Protein 7EWJ (pdb70)

Foldseek 3Di:
DDAAQFWKFWQPDCPDDDHSPRTFIWTFHDGDCCCVVQVKTKTFGFDADDDDDPQKDWFDWDVPPDGGITRLPDIDIGRCVPIDMGGDTGGDPVCNVVSVVSNVVVVPDD/DDDAAQFWKFKQPDDLPPDPDAGTFIWTFHDGPVCCVVPQKTWTFGFDADDDDDPQWDWFDWDVRPDGGIGNLVDIDIGRNVRIDMDTDTGGDPVCNVVSVVSNVVVVPDDD/DDPVVVVVVCVVVPHDDDDDDPDDPDDDDPGD/DDAAQFWKFKQPPCPDDDHSPRTFIWTFHDGPVCCVPQVKTKTFGFDADDDDDPQKDFFDWDVPFDGGIGNLPDIDIDRCVVIDMGGDTGGDPVCNVVSVVSNVVVVPDD/DPPDDAQQFWKFKQPDDLPDDPDAGTFIWTFHDHPVCCVVPQKTWTFGFDADDDDDPQWAWFDWDVPPDGGTGNLVDIDIDRNVRIDMDTDTGGDPVCNVVSVVSNVVVVDDD/DVVVCVVVCVVVVHDDDDDDPDPPDDDDPGD/DPDAAQFKKFKQPDCPDDDHSPRTFIWTFHDGPCVCVVQVKTKTFGFAADDDDDPQKDWFDWPVPFDGGITRLPDIDIGRCVPIDMGGDTGGDPVCNVVSVVSNVVVVDDD/DPQDDAAQFWKFKQPDDLDPDPDAGTFIWTFHDGPVVCVVPQKTWTFGFDADDDDDPQWAWFDWPVPPDGGTGNLVDIDIDRNVRIDMDTDTGGDPVCNVVSVVSNCVVVPDDD/DDPVVVVVVCVVVPHDDDDDDPDDPDDDDPGD

Sequence (765 aa):
NIKQFDILYIDLNPTRGREKHNVRPCLVINNQMSIDGTNFVWVLPITTRGLRYPTDIQLKTKKGLVSGVIDTVQIRALDLKARQYNYKDELQDNLKNDILKAIKTYLKPTMNIKQFDILYIDLNPTRGREKHNVRPCLVINNQMSIDGTNFVWVLPITTRGLRYPTDIQLKTKKGLVSGVIDTVQIRALDLKARQYNYKDELQDNLKNDILKAIKTYLKPTLKSIEDRIKNFFQSGGKYTELEVDWEERVGREINIKQFDILYIDLNPTRGREKHNVRPCLVINNQMSIDGTNFVWVLPITTRGLRYPTDIQLKTKKGLVSGVIDTVQIRALDLKARQYNYKDELQDNLKNDILKAIKTYLKPTSHMNIKQFDILYIDLNPTRGREKHNVRPCLVINNQMSIDGTNFVWVLPITTRGLRYPTDIQLKTKKGLVSGVIDTVQIRALDLKARQYNYKDELQDNLKNDILKAIKTYLKPTSIEDRIKNFFQSGGKYTELEVDWEERVGREIMNIKQFDILYIDLNPTRGREKHNVRPCLVINNQMSIDGTNFVWVLPITTRGLRYPTDIQLKTKKGLVSGVIDTVQIRALDLKARQYNYKDELQDNLKNDILKAIKTYLKPTSHMNIKQFDILYIDLNPTRGREKHNVRPCLVINNQMSIDGTNFVWVLPITTRGLRYPTDIQLKTKKGLVSGVIDTVQIRALDLKARQYNYKDELQDNLKNDILKAIKTYLKPTLKSIEDRIKNFFQSGGKYTELEVDWEERVGREI

Secondary structure (DSSP, 8-state):
---TTEEEEEES-SSSSSTT-SEEEEEE-S-HHHHHHHSEEEEEEEESSPP-STTEEE--BSSS----EEETT--EEEETTSS-EEEEEEB-HHHHHHHHHHHHHHHS--/----TTEEEEEE-S-SSS-----EEEEEE-S-HHHHHHHSEEEEEEEESS-S-STTEEE--BSSS---SEEETT--EEEETTTS-EEEEEEB-HHHHHHHHHHHHHHH----/--HHHHHHHHHHHT----PPPPS-----TT--/---TTEEEEEES-SSSSSTT-SEEEEEE-S-HHHHHHH-EEEEEEEESSPP-STTEEE--BSSS----EEETT--EEEETTSS-EEEEEEB-HHHHHHHHHHHHHHHS--/------TTEEEEEE-S-SSS-----EEEEEE-S-HHHHHHHSEEEEEEEE--S---TTEEE--BSSS---SEEETT--EEEETTTS-EEEEEEB-GGGHHHHHHHHHHHHS--/-HHHHHHHHHHTT----PPPPS-----TT--/----TTEEEEEES-SSSSSTT-SEEEEEE-S-HHHHHHHSEEEEEEEESSPP-STTEEE--BSSS----EEETT--EEEETTSS-EEEEEEB-GGGHHHHHHHHHHHHS--/------TTEEEEEE-S-SSS-----EEEEEE-S-HHHHHHHSEEEEEEEE--S---TTEEE--BSSS---SEEETT--EEEETTTS-EEEEEEB-GGGHHHHHHHHHHHH----/--HHHHHHHHHHTT----PPPPS-----TT--

InterPro domains:
  IPR003477 mRNA interferase PemK-like [PF02452] (4-107)
  IPR003477 mRNA interferase PemK-like [PTHR33988] (3-109)
  IPR011067 Plasmid maintenance toxin/Cell growth inhibitor [G3DSA:2.30.30.110] (1-110)

Structure (mmCIF, N/CA/C/O backbone):
data_7EWJ
#
_entry.id   7EWJ
#
_cell.length_a   164.509
_cell.length_b   164.509
_cell.length_c   232.209
_cell.angle_alpha   90.00
_cell.angle_beta   90.00
_cell.angle_gamma   90.00
#
_symmetry.space_group_name_H-M   'I 41 2 2'
#
loop_
_entity.id
_entity.type
_entity.pdbx_description
1 polymer 'Endoribonuclease MazF'
2 polymer 'PemI inhibitor'
3 non-polymer 'SULFATE ION'
4 non-polymer GLYCEROL
5 water water
#
loop_
_atom_site.group_PDB
_atom_site.id
_atom_site.type_symbol
_atom_site.label_atom_id
_atom_site.label_alt_id
_atom_site.label_comp_id
_atom_site.label_asym_id
_atom_site.label_entity_id
_atom_site.label_seq_id
_atom_site.pdbx_PDB_ins_code
_atom_site.Cartn_x
_atom_site.Cartn_y
_atom_site.Cartn_z
_atom_site.occupancy
_atom_site.B_iso_or_equiv
_atom_site.auth_seq_id
_atom_site.auth_comp_id
_atom_site.auth_asym_id
_atom_site.auth_atom_id
_atom_site.pdbx_PDB_model_num
ATOM 1 N N . ASN A 1 6 ? 3.777 -65.793 -41.622 1.00 76.27 2 ASN A N 1
ATOM 2 C CA . ASN A 1 6 ? 3.686 -67.245 -41.326 1.00 69.44 2 ASN A CA 1
ATOM 3 C C . ASN A 1 6 ? 4.615 -67.602 -40.164 1.00 66.26 2 ASN A C 1
ATOM 4 O O . ASN A 1 6 ? 4.739 -68.772 -39.899 1.00 60.60 2 ASN A O 1
ATOM 9 N N . ILE A 1 7 ? 5.308 -66.634 -39.579 1.00 46.05 3 ILE A N 1
ATOM 10 C CA . ILE A 1 7 ? 6.138 -66.929 -38.383 1.00 48.26 3 ILE A CA 1
ATOM 11 C C . ILE A 1 7 ? 5.607 -66.036 -37.273 1.00 35.20 3 ILE A C 1
ATOM 12 O O . ILE A 1 7 ? 5.335 -64.932 -37.562 1.00 40.42 3 ILE A O 1
ATOM 17 N N . LYS A 1 8 ? 5.540 -66.516 -36.048 1.00 35.94 4 LYS A N 1
ATOM 18 C CA . LYS A 1 8 ? 5.030 -65.689 -34.966 1.00 39.53 4 LYS A CA 1
ATOM 19 C C . LYS A 1 8 ? 5.953 -65.844 -33.767 1.00 41.47 4 LYS A C 1
ATOM 20 O O . LYS A 1 8 ? 6.807 -66.732 -33.712 1.00 36.67 4 LYS A O 1
ATOM 26 N N . GLN A 1 9 ? 5.775 -64.961 -32.801 1.00 32.97 5 GLN A N 1
ATOM 27 C CA . GLN A 1 9 ? 6.572 -64.989 -31.577 1.00 35.49 5 GLN A CA 1
ATOM 28 C C . GLN A 1 9 ? 6.468 -66.342 -30.891 1.00 43.31 5 GLN A C 1
ATOM 29 O O . GLN A 1 9 ? 5.405 -66.944 -30.843 1.00 36.64 5 GLN A O 1
ATOM 35 N N . PHE A 1 10 ? 7.601 -66.860 -30.429 1.00 33.21 6 PHE A N 1
ATOM 36 C CA . PHE A 1 10 ? 7.747 -68.120 -29.707 1.00 34.15 6 PHE A CA 1
ATOM 37 C C . PHE A 1 10 ? 7.604 -69.351 -30.603 1.00 31.09 6 PHE A C 1
ATOM 38 O O . PHE A 1 10 ? 7.661 -70.496 -30.085 1.00 32.09 6 PHE A O 1
ATOM 46 N N . ASP A 1 11 ? 7.572 -69.180 -31.922 1.00 32.62 7 ASP A N 1
ATOM 47 C CA . ASP A 1 11 ? 7.831 -70.311 -32.801 1.00 34.08 7 ASP A CA 1
ATOM 48 C C . ASP A 1 11 ? 9.278 -70.791 -32.649 1.00 40.52 7 ASP A C 1
ATOM 49 O O . ASP A 1 11 ? 10.199 -70.009 -32.362 1.00 34.93 7 ASP A O 1
ATOM 54 N N . ILE A 1 12 ? 9.466 -72.092 -32.841 1.00 31.91 8 ILE A N 1
ATOM 55 C CA . ILE A 1 12 ? 10.785 -72.719 -32.934 1.00 35.03 8 ILE A CA 1
ATOM 56 C C . ILE A 1 12 ? 10.985 -73.110 -34.388 1.00 37.14 8 ILE A C 1
ATOM 57 O O . ILE A 1 12 ? 10.178 -73.863 -34.956 1.00 35.81 8 ILE A O 1
ATOM 62 N N . LEU A 1 13 ? 12.048 -72.579 -34.989 1.00 31.89 9 LEU A N 1
ATOM 63 C CA . LEU A 1 13 ? 12.414 -72.787 -36.397 1.00 31.84 9 LEU A CA 1
ATOM 64 C C . LEU A 1 13 ? 13.744 -73.531 -36.450 1.00 35.90 9 LEU A C 1
ATOM 65 O O . LEU A 1 13 ? 14.625 -73.278 -35.627 1.00 35.49 9 LEU A O 1
ATOM 70 N N . TYR A 1 14 ? 13.894 -74.438 -37.421 1.00 34.89 10 TYR A N 1
ATOM 71 C CA . TYR A 1 14 ? 15.219 -74.841 -37.868 1.00 34.01 10 TYR A CA 1
ATOM 72 C C . TYR A 1 14 ? 15.693 -73.785 -38.843 1.00 33.79 10 TYR A C 1
ATOM 73 O O . TYR A 1 14 ? 14.964 -73.453 -39.782 1.00 34.43 10 TYR A O 1
ATOM 82 N N . ILE A 1 15 ? 16.908 -73.236 -38.617 1.00 34.60 11 ILE A N 1
ATOM 83 C CA . ILE A 1 15 ? 17.446 -72.193 -39.495 1.00 35.47 11 ILE A CA 1
ATOM 84 C C . ILE A 1 15 ? 18.833 -72.619 -39.976 1.00 35.92 11 ILE A C 1
ATOM 85 O O . ILE A 1 15 ? 19.639 -73.087 -39.169 1.00 32.85 11 ILE A O 1
ATOM 90 N N . ASP A 1 16 ? 19.135 -72.417 -41.274 1.00 31.75 12 ASP A N 1
ATOM 91 C CA . ASP A 1 16 ? 20.498 -72.667 -41.758 1.00 34.40 12 ASP A CA 1
ATOM 92 C C . ASP A 1 16 ? 21.378 -71.520 -41.278 1.00 34.51 12 ASP A C 1
ATOM 93 O O . ASP A 1 16 ? 21.251 -70.386 -41.753 1.00 35.12 12 ASP A O 1
ATOM 98 N N . LEU A 1 17 ? 22.200 -71.790 -40.272 1.00 31.05 13 LEU A N 1
ATOM 99 C CA . LEU A 1 17 ? 23.043 -70.745 -39.700 1.00 34.56 13 LEU A CA 1
ATOM 100 C C . LEU A 1 17 ? 24.346 -70.529 -40.483 1.00 38.83 13 LEU A C 1
ATOM 101 O O . LEU A 1 17 ? 25.085 -69.566 -40.194 1.00 40.77 13 LEU A O 1
ATOM 106 N N . ASN A 1 18 ? 24.662 -71.359 -41.474 1.00 37.69 14 ASN A N 1
ATOM 107 C CA . ASN A 1 18 ? 25.833 -71.092 -42.329 1.00 36.14 14 ASN A CA 1
ATOM 108 C C . ASN A 1 18 ? 25.564 -71.478 -43.768 1.00 38.67 14 ASN A C 1
ATOM 109 O O . ASN A 1 18 ? 26.114 -72.466 -44.290 1.00 38.92 14 ASN A O 1
ATOM 114 N N . PRO A 1 19 ? 24.722 -70.709 -44.446 1.00 38.23 15 PRO A N 1
ATOM 115 C CA . PRO A 1 19 ? 24.275 -71.117 -45.788 1.00 37.45 15 PRO A CA 1
ATOM 116 C C . PRO A 1 19 ? 25.349 -70.996 -46.859 1.00 37.87 15 PRO A C 1
ATOM 117 O O . PRO A 1 19 ? 25.338 -71.784 -47.798 1.00 42.05 15 PRO A O 1
ATOM 121 N N . THR A 1 20 ? 26.282 -70.055 -46.764 1.00 37.60 16 THR A N 1
ATOM 122 C CA . THR A 1 20 ? 27.219 -69.866 -47.874 1.00 47.19 16 THR A CA 1
ATOM 123 C C . THR A 1 20 ? 28.553 -70.577 -47.673 1.00 44.48 16 THR A C 1
ATOM 124 O O . THR A 1 20 ? 29.307 -70.694 -48.638 1.00 45.30 16 THR A O 1
ATOM 128 N N . ARG A 1 21 ? 28.879 -71.020 -46.459 1.00 38.85 17 ARG A N 1
ATOM 129 C CA . ARG A 1 21 ? 30.160 -71.644 -46.182 1.00 39.35 17 ARG A CA 1
ATOM 130 C C . ARG A 1 21 ? 30.002 -73.072 -45.669 1.00 43.54 17 ARG A C 1
ATOM 131 O O . ARG A 1 21 ? 29.043 -73.411 -44.962 1.00 37.16 17 ARG A O 1
ATOM 139 N N . GLY A 1 22 ? 30.982 -73.896 -45.996 1.00 40.16 18 GLY A N 1
ATOM 140 C CA . GLY A 1 22 ? 31.087 -75.189 -45.355 1.00 36.62 18 GLY A CA 1
ATOM 141 C C . GLY A 1 22 ? 30.147 -76.161 -46.025 1.00 39.02 18 GLY A C 1
ATOM 142 O O . GLY A 1 22 ? 29.565 -75.913 -47.092 1.00 33.93 18 GLY A O 1
ATOM 143 N N . ARG A 1 23 ? 29.983 -77.284 -45.352 1.00 33.37 19 ARG A N 1
ATOM 144 C CA . ARG A 1 23 ? 29.171 -78.368 -45.864 1.00 34.73 19 ARG A CA 1
ATOM 145 C C . ARG A 1 23 ? 27.707 -77.955 -46.011 1.00 39.38 19 ARG A C 1
ATOM 146 O O . ARG A 1 23 ? 27.203 -77.081 -45.297 1.00 35.24 19 ARG A O 1
ATOM 154 N N . GLU A 1 24 ? 27.015 -78.615 -46.938 1.00 33.56 20 GLU A N 1
ATOM 155 C CA . GLU A 1 24 ? 25.648 -78.224 -47.258 1.00 39.70 20 GLU A CA 1
ATOM 156 C C . GLU A 1 24 ? 24.696 -78.616 -46.126 1.00 36.73 20 GLU A C 1
ATOM 157 O O . GLU A 1 24 ? 24.687 -79.778 -45.706 1.00 35.61 20 GLU A O 1
ATOM 163 N N . LYS A 1 25 ? 23.911 -77.638 -45.627 1.00 34.36 21 LYS A N 1
ATOM 164 C CA . LYS A 1 25 ? 22.877 -77.880 -44.594 1.00 36.94 21 LYS A CA 1
ATOM 165 C C . LYS A 1 25 ? 23.466 -78.636 -43.425 1.00 33.82 21 LYS A C 1
ATOM 166 O O . LYS A 1 25 ? 22.895 -79.598 -42.908 1.00 37.49 21 LYS A O 1
ATOM 172 N N . HIS A 1 26 ? 24.647 -78.217 -43.029 1.00 35.80 22 HIS A N 1
ATOM 173 C CA . HIS A 1 26 ? 25.376 -78.858 -41.954 1.00 36.63 22 HIS A CA 1
ATOM 174 C C . HIS A 1 26 ? 25.214 -78.131 -40.630 1.00 41.91 22 HIS A C 1
ATOM 175 O O . HIS A 1 26 ? 25.394 -78.742 -39.576 1.00 45.30 22 HIS A O 1
ATOM 182 N N . ASN A 1 27 ? 24.949 -76.826 -40.649 1.00 31.86 23 ASN A N 1
ATOM 183 C CA . ASN A 1 27 ? 24.755 -76.081 -39.412 1.00 32.25 23 ASN A CA 1
ATOM 184 C C . ASN A 1 27 ? 23.308 -75.596 -39.389 1.00 36.34 23 ASN A C 1
ATOM 185 O O . ASN A 1 27 ? 23.025 -74.409 -39.490 1.00 32.84 23 ASN A O 1
ATOM 190 N N . VAL A 1 28 ? 22.376 -76.540 -39.302 1.00 32.60 24 VAL A N 1
ATOM 191 C CA . VAL A 1 28 ? 20.940 -76.220 -39.328 1.00 36.84 24 VAL A CA 1
ATOM 192 C C . VAL A 1 28 ? 20.443 -76.454 -37.916 1.00 32.31 24 VAL A C 1
ATOM 193 O O . VAL A 1 28 ? 20.287 -77.614 -37.515 1.00 33.35 24 VAL A O 1
ATOM 197 N N . ARG A 1 29 ? 20.178 -75.370 -37.158 1.00 29.13 25 ARG A N 1
ATOM 198 C CA . ARG A 1 29 ? 19.938 -75.497 -35.729 1.00 31.92 25 ARG A CA 1
ATOM 199 C C . ARG A 1 29 ? 18.574 -74.958 -35.311 1.00 29.68 25 ARG A C 1
ATOM 200 O O . ARG A 1 29 ? 18.010 -74.094 -35.984 1.00 34.32 25 ARG A O 1
ATOM 208 N N . PRO A 1 30 ? 18.019 -75.466 -34.198 1.00 34.08 26 PRO A N 1
ATOM 209 C CA . PRO A 1 30 ? 16.757 -74.933 -33.663 1.00 39.35 26 PRO A CA 1
ATOM 210 C C . PRO A 1 30 ? 16.979 -73.636 -32.891 1.00 35.49 26 PRO A C 1
ATOM 211 O O . PRO A 1 30 ? 17.860 -73.528 -32.029 1.00 31.69 26 PRO A O 1
ATOM 215 N N . CYS A 1 31 ? 16.101 -72.680 -33.166 1.00 29.73 27 CYS A N 1
ATOM 216 C CA . CYS A 1 31 ? 16.128 -71.326 -32.650 1.00 33.75 27 CYS A CA 1
ATOM 217 C C . CYS A 1 31 ? 14.731 -70.937 -32.194 1.00 36.74 27 CYS A C 1
ATOM 218 O O . CYS A 1 31 ? 13.756 -71.205 -32.908 1.00 33.61 27 CYS A O 1
ATOM 221 N N . LEU A 1 32 ? 14.649 -70.262 -31.043 1.00 32.28 28 LEU A N 1
ATOM 222 C CA . LEU A 1 32 ? 13.401 -69.743 -30.498 1.00 31.43 28 LEU A CA 1
ATOM 223 C C . LEU A 1 32 ? 13.209 -68.283 -30.905 1.00 33.66 28 LEU A C 1
ATOM 224 O O . LEU A 1 32 ? 14.014 -67.417 -30.535 1.00 33.48 28 LEU A O 1
ATOM 229 N N . VAL A 1 33 ? 12.156 -68.012 -31.693 1.00 32.14 29 VAL A N 1
ATOM 230 C CA . VAL A 1 33 ? 11.829 -66.655 -32.130 1.00 31.16 29 VAL A CA 1
ATOM 231 C C . VAL A 1 33 ? 11.252 -65.893 -30.947 1.00 36.34 29 VAL A C 1
ATOM 232 O O . VAL A 1 33 ? 10.312 -66.369 -30.299 1.00 33.79 29 VAL A O 1
ATOM 236 N N . ILE A 1 34 ? 11.773 -64.689 -30.664 1.00 31.94 30 ILE A N 1
ATOM 237 C CA . ILE A 1 34 ? 11.273 -63.923 -29.529 1.00 31.85 30 ILE A CA 1
ATOM 238 C C . ILE A 1 34 ? 10.824 -62.509 -29.892 1.00 31.46 30 ILE A C 1
ATOM 239 O O . ILE A 1 34 ? 10.303 -61.802 -29.012 1.00 35.90 30 ILE A O 1
ATOM 244 N N . ASN A 1 35 ? 10.987 -62.048 -31.144 1.00 33.84 31 ASN A N 1
ATOM 245 C CA . ASN A 1 35 ? 10.374 -60.756 -31.414 1.00 33.69 31 ASN A CA 1
ATOM 246 C C . ASN A 1 35 ? 8.922 -60.963 -31.855 1.00 39.34 31 ASN A C 1
ATOM 247 O O . ASN A 1 35 ? 8.499 -62.089 -32.187 1.00 34.74 31 ASN A O 1
ATOM 252 N N . ASN A 1 36 ? 8.152 -59.869 -31.854 1.00 38.86 32 ASN A N 1
ATOM 253 C CA . ASN A 1 36 ? 6.707 -60.033 -32.053 1.00 44.48 32 ASN A CA 1
ATOM 254 C C . ASN A 1 36 ? 6.294 -59.935 -33.510 1.00 47.49 32 ASN A C 1
ATOM 255 O O . ASN A 1 36 ? 7.091 -59.734 -34.437 1.00 36.42 32 ASN A O 1
ATOM 260 N N . GLN A 1 37 ? 4.993 -60.085 -33.721 1.00 55.33 33 GLN A N 1
ATOM 261 C CA . GLN A 1 37 ? 4.428 -60.158 -35.087 1.00 45.12 33 GLN A CA 1
ATOM 262 C C . GLN A 1 37 ? 4.681 -58.894 -35.894 1.00 34.24 33 GLN A C 1
ATOM 263 O O . GLN A 1 37 ? 5.046 -59.034 -37.021 1.00 42.01 33 GLN A O 1
ATOM 269 N N . MET A 1 38 ? 4.508 -57.720 -35.309 1.00 38.40 34 MET A N 1
ATOM 270 C CA . MET A 1 38 ? 4.747 -56.490 -36.092 1.00 50.84 34 MET A CA 1
ATOM 271 C C . MET A 1 38 ? 6.212 -56.464 -36.524 1.00 44.99 34 MET A C 1
ATOM 272 O O . MET A 1 38 ? 6.448 -56.206 -37.672 1.00 45.11 34 MET A O 1
ATOM 277 N N . SER A 1 39 ? 7.129 -56.796 -35.625 1.00 41.29 35 SER A N 1
ATOM 278 C CA . SER A 1 39 ? 8.577 -56.757 -35.921 1.00 37.08 35 SER A CA 1
ATOM 279 C C . SER A 1 39 ? 8.926 -57.742 -37.038 1.00 38.50 35 SER A C 1
ATOM 280 O O . SER A 1 39 ? 9.459 -57.320 -38.013 1.00 40.33 35 SER A O 1
ATOM 283 N N . ILE A 1 40 ? 8.470 -58.978 -36.950 1.00 40.50 36 ILE A N 1
ATOM 284 C CA . ILE A 1 40 ? 8.767 -59.977 -37.976 1.00 38.16 36 ILE A CA 1
ATOM 285 C C . ILE A 1 40 ? 8.248 -59.524 -39.339 1.00 43.13 36 ILE A C 1
ATOM 286 O O . ILE A 1 40 ? 8.965 -59.588 -40.350 1.00 39.70 36 ILE A O 1
ATOM 291 N N . ASP A 1 41 ? 6.979 -59.070 -39.388 1.00 46.10 37 ASP A N 1
ATOM 292 C CA . ASP A 1 41 ? 6.349 -58.756 -40.667 1.00 46.02 37 ASP A CA 1
ATOM 293 C C . ASP A 1 41 ? 6.923 -57.470 -41.239 1.00 41.20 37 ASP A C 1
ATOM 294 O O . ASP A 1 41 ? 7.126 -57.358 -42.447 1.00 41.55 37 ASP A O 1
ATOM 299 N N . GLY A 1 42 ? 7.199 -56.497 -40.376 1.00 38.14 38 GLY A N 1
ATOM 300 C CA . GLY A 1 42 ? 7.736 -55.237 -40.853 1.00 44.42 38 GLY A CA 1
ATOM 301 C C . GLY A 1 42 ? 9.192 -55.291 -41.286 1.00 45.11 38 GLY A C 1
ATOM 302 O O . GLY A 1 42 ? 9.581 -54.556 -42.199 1.00 41.92 38 GLY A O 1
ATOM 303 N N . THR A 1 43 ? 10.032 -56.141 -40.637 1.00 41.66 39 THR A N 1
ATOM 304 C CA . THR A 1 43 ? 11.475 -56.182 -40.985 1.00 41.87 39 THR A CA 1
ATOM 305 C C . THR A 1 43 ? 11.927 -57.410 -41.760 1.00 43.70 39 THR A C 1
ATOM 306 O O . THR A 1 43 ? 12.969 -57.340 -42.437 1.00 42.99 39 THR A O 1
ATOM 310 N N . ASN A 1 44 ? 11.167 -58.521 -41.684 1.00 36.12 40 ASN A N 1
ATOM 311 C CA . ASN A 1 44 ? 11.550 -59.866 -42.137 1.00 39.94 40 ASN A CA 1
ATOM 312 C C . ASN A 1 44 ? 12.845 -60.362 -41.469 1.00 36.51 40 ASN A C 1
ATOM 313 O O . ASN A 1 44 ? 13.594 -61.153 -42.058 1.00 39.06 40 ASN A O 1
ATOM 318 N N . PHE A 1 45 ? 13.105 -59.915 -40.235 1.00 37.13 41 PHE A N 1
ATOM 319 C CA . PHE A 1 45 ? 14.128 -60.472 -39.361 1.00 34.71 41 PHE A CA 1
ATOM 320 C C . PHE A 1 45 ? 13.432 -61.173 -38.213 1.00 35.06 41 PHE A C 1
ATOM 321 O O . PHE A 1 45 ? 12.427 -60.687 -37.695 1.00 35.77 41 PHE A O 1
ATOM 329 N N . VAL A 1 46 ? 14.001 -62.261 -37.745 1.00 32.20 42 VAL A N 1
ATOM 330 C CA . VAL A 1 46 ? 13.592 -62.783 -36.453 1.00 31.71 42 VAL A CA 1
ATOM 331 C C . VAL A 1 46 ? 14.691 -62.477 -35.436 1.00 33.50 42 VAL A C 1
ATOM 332 O O . VAL A 1 46 ? 15.890 -62.528 -35.744 1.00 36.94 42 VAL A O 1
ATOM 336 N N . TRP A 1 47 ? 14.274 -62.248 -34.203 1.00 32.43 43 TRP A N 1
ATOM 337 C CA . TRP A 1 47 ? 15.179 -62.258 -33.075 1.00 33.32 43 TRP A CA 1
ATOM 338 C C . TRP A 1 47 ? 15.114 -63.663 -32.507 1.00 35.71 43 TRP A C 1
ATOM 339 O O . TRP A 1 47 ? 14.021 -64.184 -32.252 1.00 34.52 43 TRP A O 1
ATOM 350 N N . VAL A 1 48 ? 16.259 -64.288 -32.302 1.00 31.96 44 VAL A N 1
ATOM 351 C CA . VAL A 1 48 ? 16.240 -65.683 -31.862 1.00 29.09 44 VAL A CA 1
ATOM 352 C C . VAL A 1 48 ? 17.175 -65.872 -30.686 1.00 35.31 44 VAL A C 1
ATOM 353 O O . VAL A 1 48 ? 18.225 -65.212 -30.566 1.00 32.36 44 VAL A O 1
ATOM 357 N N . LEU A 1 49 ? 16.770 -66.807 -29.812 1.00 30.80 45 LEU A N 1
ATOM 358 C CA . LEU A 1 49 ? 17.627 -67.377 -28.807 1.00 30.38 45 LEU A CA 1
ATOM 359 C C . LEU A 1 49 ? 18.009 -68.790 -29.232 1.00 35.20 45 LEU A C 1
ATOM 360 O O . LEU A 1 49 ? 17.180 -69.494 -29.820 1.00 33.02 45 LEU A O 1
ATOM 365 N N . PRO A 1 50 ? 19.233 -69.255 -28.918 1.00 31.49 46 PRO A N 1
ATOM 366 C CA . PRO A 1 50 ? 19.633 -70.613 -29.336 1.00 34.25 46 PRO A CA 1
ATOM 367 C C . PRO A 1 50 ? 19.006 -71.676 -28.437 1.00 32.00 46 PRO A C 1
ATOM 368 O O . PRO A 1 50 ? 18.912 -71.523 -27.212 1.00 32.50 46 PRO A O 1
ATOM 372 N N . ILE A 1 51 ? 18.571 -72.772 -29.047 1.00 32.57 47 ILE A N 1
ATOM 373 C CA . ILE A 1 51 ? 18.204 -73.976 -28.287 1.00 31.31 47 ILE A CA 1
ATOM 374 C C . ILE A 1 51 ? 19.372 -74.944 -28.383 1.00 33.26 47 ILE A C 1
ATOM 375 O O . ILE A 1 51 ? 19.703 -75.417 -29.476 1.00 31.21 47 ILE A O 1
ATOM 380 N N . THR A 1 52 ? 20.008 -75.238 -27.250 1.00 30.69 48 THR A N 1
ATOM 381 C CA . THR A 1 52 ? 21.303 -75.907 -27.248 1.00 35.99 48 THR A CA 1
ATOM 382 C C . THR A 1 52 ? 21.147 -77.317 -26.683 1.00 37.64 48 THR A C 1
ATOM 383 O O . THR A 1 52 ? 20.159 -77.625 -26.015 1.00 34.88 48 THR A O 1
ATOM 387 N N . THR A 1 53 ? 22.130 -78.172 -26.973 1.00 34.01 49 THR A N 1
ATOM 388 C CA . THR A 1 53 ? 22.126 -79.533 -26.460 1.00 42.75 49 THR A CA 1
ATOM 389 C C . THR A 1 53 ? 22.988 -79.698 -25.227 1.00 46.98 49 THR A C 1
ATOM 390 O O . THR A 1 53 ? 23.061 -80.812 -24.709 1.00 45.25 49 THR A O 1
ATOM 394 N N . ARG A 1 54 ? 23.616 -78.634 -24.727 1.00 37.63 50 ARG A N 1
ATOM 395 C CA . ARG A 1 54 ? 24.313 -78.751 -23.452 1.00 43.10 50 ARG A CA 1
ATOM 396 C C . ARG A 1 54 ? 23.290 -78.849 -22.328 1.00 43.15 50 ARG A C 1
ATOM 397 O O . ARG A 1 54 ? 22.103 -78.539 -22.503 1.00 42.22 50 ARG A O 1
ATOM 405 N N . GLY A 1 55 ? 23.750 -79.267 -21.150 1.00 47.26 51 GLY A N 1
ATOM 406 C CA . GLY A 1 55 ? 22.832 -79.371 -20.030 1.00 47.81 51 GLY A CA 1
ATOM 407 C C . GLY A 1 55 ? 22.548 -78.006 -19.413 1.00 48.11 51 GLY A C 1
ATOM 408 O O . GLY A 1 55 ? 23.239 -77.021 -19.694 1.00 46.52 51 GLY A O 1
ATOM 409 N N . LEU A 1 56 ? 21.532 -77.973 -18.550 1.00 46.75 52 LEU A N 1
ATOM 410 C CA . LEU A 1 56 ? 21.202 -76.775 -17.781 1.00 46.37 52 LEU A CA 1
ATOM 411 C C . LEU A 1 56 ? 22.351 -76.440 -16.847 1.00 45.18 52 LEU A C 1
ATOM 412 O O . LEU A 1 56 ? 22.799 -77.296 -16.090 1.00 50.46 52 LEU A O 1
ATOM 417 N N . ARG A 1 57 ? 22.864 -75.208 -16.906 1.00 40.92 53 ARG A N 1
ATOM 418 C CA . ARG A 1 57 ? 24.022 -74.828 -16.076 1.00 40.60 53 ARG A CA 1
ATOM 419 C C . ARG A 1 57 ? 23.820 -73.556 -15.272 1.00 42.80 53 ARG A C 1
ATOM 420 O O . ARG A 1 57 ? 24.558 -73.340 -14.304 1.00 44.42 53 ARG A O 1
ATOM 428 N N . TYR A 1 58 ? 22.915 -72.677 -15.683 1.00 39.33 54 TYR A N 1
ATOM 429 C CA . TYR A 1 58 ? 22.777 -71.332 -15.145 1.00 38.69 54 TYR A CA 1
ATOM 430 C C . TYR A 1 58 ? 21.317 -71.040 -14.870 1.00 43.75 54 TYR A C 1
ATOM 431 O O . TYR A 1 58 ? 20.422 -71.549 -15.571 1.00 37.88 54 TYR A O 1
ATOM 440 N N . PRO A 1 59 ? 21.055 -70.168 -13.895 1.00 40.30 55 PRO A N 1
ATOM 441 C CA . PRO A 1 59 ? 19.684 -69.661 -13.709 1.00 43.16 55 PRO A CA 1
ATOM 442 C C . PRO A 1 59 ? 19.173 -68.887 -14.898 1.00 36.45 55 PRO A C 1
ATOM 443 O O . PRO A 1 59 ? 17.963 -68.642 -14.978 1.00 41.85 55 PRO A O 1
ATOM 447 N N . THR A 1 60 ? 20.055 -68.441 -15.806 1.00 36.85 56 THR A N 1
ATOM 448 C CA . THR A 1 60 ? 19.602 -67.808 -17.048 1.00 35.92 56 THR A CA 1
ATOM 449 C C . THR A 1 60 ? 19.095 -68.840 -18.071 1.00 38.94 56 THR A C 1
ATOM 450 O O . THR A 1 60 ? 18.414 -68.470 -19.040 1.00 39.25 56 THR A O 1
ATOM 454 N N . ASP A 1 61 ? 19.437 -70.113 -17.891 1.00 36.01 57 ASP A N 1
ATOM 455 C CA . ASP A 1 61 ? 19.006 -71.179 -18.808 1.00 40.10 57 ASP A CA 1
ATOM 456 C C . ASP A 1 61 ? 17.556 -71.542 -18.540 1.00 43.61 57 ASP A C 1
ATOM 457 O O . ASP A 1 61 ? 17.146 -71.601 -17.377 1.00 38.79 57 ASP A O 1
ATOM 462 N N . ILE A 1 62 ? 16.797 -71.865 -19.599 1.00 36.06 58 ILE A N 1
ATOM 463 C CA . ILE A 1 62 ? 15.423 -72.367 -19.443 1.00 35.04 58 ILE A CA 1
ATOM 464 C C . ILE A 1 62 ? 15.269 -73.677 -20.206 1.00 42.77 58 ILE A C 1
ATOM 465 O O . ILE A 1 62 ? 15.536 -73.735 -21.420 1.00 37.80 58 ILE A O 1
ATOM 470 N N . GLN A 1 63 ? 14.848 -74.740 -19.500 1.00 36.10 59 GLN A N 1
ATOM 471 C CA . GLN A 1 63 ? 14.568 -76.004 -20.183 1.00 44.17 59 GLN A CA 1
ATOM 472 C C . GLN A 1 63 ? 13.438 -75.819 -21.194 1.00 37.68 59 GLN A C 1
ATOM 473 O O . GLN A 1 63 ? 12.360 -75.332 -20.857 1.00 38.31 59 GLN A O 1
ATOM 479 N N . LEU A 1 64 ? 13.675 -76.216 -22.446 1.00 35.83 60 LEU A N 1
ATOM 480 C CA . LEU A 1 64 ? 12.662 -76.059 -23.482 1.00 41.62 60 LEU A CA 1
ATOM 481 C C . LEU A 1 64 ? 11.498 -77.016 -23.226 1.00 45.19 60 LEU A C 1
ATOM 482 O O . LEU A 1 64 ? 11.716 -78.195 -22.946 1.00 38.78 60 LEU A O 1
ATOM 487 N N . LYS A 1 65 ? 10.269 -76.508 -23.327 1.00 39.32 61 LYS A N 1
ATOM 488 C CA . LYS A 1 65 ? 9.060 -77.342 -23.421 1.00 49.30 61 LYS A CA 1
ATOM 489 C C . LYS A 1 65 ? 8.228 -76.834 -24.578 1.00 43.02 61 LYS A C 1
ATOM 490 O O . LYS A 1 65 ? 8.027 -75.626 -24.699 1.00 38.98 61 LYS A O 1
ATOM 496 N N . THR A 1 66 ? 7.761 -77.733 -25.441 1.00 36.77 62 THR A N 1
ATOM 497 C CA . THR A 1 66 ? 7.084 -77.303 -26.653 1.00 39.80 62 THR A CA 1
ATOM 498 C C . THR A 1 66 ? 5.706 -77.953 -26.738 1.00 46.87 62 THR A C 1
ATOM 499 O O . THR A 1 66 ? 5.428 -78.958 -26.082 1.00 42.72 62 THR A O 1
ATOM 503 N N . LYS A 1 67 ? 4.854 -77.370 -27.575 1.00 40.73 63 LYS A N 1
ATOM 504 C CA . LYS A 1 67 ? 3.477 -77.851 -27.691 1.00 47.66 63 LYS A CA 1
ATOM 505 C C . LYS A 1 67 ? 3.383 -79.237 -28.346 1.00 50.67 63 LYS A C 1
ATOM 506 O O . LYS A 1 67 ? 2.529 -80.031 -27.959 1.00 44.13 63 LYS A O 1
ATOM 512 N N . LYS A 1 68 ? 4.217 -79.566 -29.332 1.00 45.17 64 LYS A N 1
ATOM 513 C CA . LYS A 1 68 ? 4.132 -80.902 -29.929 1.00 43.97 64 LYS A CA 1
ATOM 514 C C . LYS A 1 68 ? 5.242 -81.852 -29.494 1.00 51.06 64 LYS A C 1
ATOM 515 O O . LYS A 1 68 ? 5.311 -82.973 -30.008 1.00 43.35 64 LYS A O 1
ATOM 521 N N . GLY A 1 69 ? 6.144 -81.433 -28.599 1.00 43.90 65 GLY A N 1
ATOM 522 C CA . GLY A 1 69 ? 7.229 -82.315 -28.205 1.00 40.51 65 GLY A CA 1
ATOM 523 C C . GLY A 1 69 ? 8.248 -82.658 -29.276 1.00 41.27 65 GLY A C 1
ATOM 524 O O . GLY A 1 69 ? 8.998 -83.634 -29.121 1.00 48.48 65 GLY A O 1
ATOM 525 N N . LEU A 1 70 ? 8.327 -81.883 -30.350 1.00 38.28 66 LEU A N 1
ATOM 526 C CA . LEU A 1 70 ? 9.220 -82.240 -31.439 1.00 37.57 66 LEU A CA 1
ATOM 527 C C . LEU A 1 70 ? 10.657 -81.695 -31.295 1.00 43.11 66 LEU A C 1
ATOM 528 O O . LEU A 1 70 ? 11.517 -82.101 -32.066 1.00 37.26 66 LEU A O 1
ATOM 533 N N . VAL A 1 71 ? 10.948 -80.817 -30.335 1.00 39.27 67 VAL A N 1
ATOM 534 C CA . VAL A 1 71 ? 12.288 -80.252 -30.147 1.00 35.67 67 VAL A CA 1
ATOM 535 C C . VAL A 1 71 ? 12.565 -80.225 -28.664 1.00 35.11 67 VAL A C 1
ATOM 536 O O . VAL A 1 71 ? 11.703 -79.863 -27.863 1.00 40.96 67 VAL A O 1
ATOM 540 N N . SER A 1 72 ? 13.762 -80.624 -28.300 1.00 35.51 68 SER A N 1
ATOM 541 C CA . SER A 1 72 ? 14.215 -80.740 -26.923 1.00 37.80 68 SER A CA 1
ATOM 542 C C . SER A 1 72 ? 15.552 -79.999 -26.802 1.00 37.29 68 SER A C 1
ATOM 543 O O . SER A 1 72 ? 16.290 -79.919 -27.778 1.00 37.16 68 SER A O 1
ATOM 546 N N . GLY A 1 73 ? 15.843 -79.438 -25.626 1.00 36.53 69 GLY A N 1
ATOM 547 C CA . GLY A 1 73 ? 17.122 -78.793 -25.373 1.00 37.67 69 GLY A CA 1
ATOM 548 C C . GLY A 1 73 ? 17.018 -77.678 -24.344 1.00 37.57 69 GLY A C 1
ATOM 549 O O . GLY A 1 73 ? 16.002 -77.521 -23.669 1.00 38.85 69 GLY A O 1
ATOM 550 N N . VAL A 1 74 ? 18.082 -76.860 -24.265 1.00 34.42 70 VAL A N 1
ATOM 551 C CA . VAL A 1 74 ? 18.169 -75.790 -23.273 1.00 34.48 70 VAL A CA 1
ATOM 552 C C . VAL A 1 74 ? 18.190 -74.445 -24.000 1.00 38.19 70 VAL A C 1
ATOM 553 O O . VAL A 1 74 ? 19.015 -74.235 -24.908 1.00 37.47 70 VAL A O 1
ATOM 557 N N . ILE A 1 75 ? 17.271 -73.546 -23.628 1.00 33.61 71 ILE A N 1
ATOM 558 C CA . ILE A 1 75 ? 17.264 -72.181 -24.168 1.00 31.89 71 ILE A CA 1
ATOM 559 C C . ILE A 1 75 ? 18.308 -71.385 -23.395 1.00 35.60 71 ILE A C 1
ATOM 560 O O . ILE A 1 75 ? 18.228 -71.259 -22.167 1.00 36.96 71 ILE A O 1
ATOM 565 N N . ASP A 1 76 ? 19.267 -70.823 -24.103 1.00 36.87 72 ASP A N 1
ATOM 566 C CA . ASP A 1 76 ? 20.251 -69.945 -23.484 1.00 34.89 72 ASP A CA 1
ATOM 567 C C . ASP A 1 76 ? 19.772 -68.509 -23.693 1.00 32.33 72 ASP A C 1
ATOM 568 O O . ASP A 1 76 ? 19.861 -67.981 -24.806 1.00 35.36 72 ASP A O 1
ATOM 573 N N . THR A 1 77 ? 19.270 -67.874 -22.632 1.00 32.00 73 THR A N 1
ATOM 574 C CA . THR A 1 77 ? 18.676 -66.550 -22.809 1.00 33.57 73 THR A CA 1
ATOM 575 C C . THR A 1 77 ? 19.719 -65.437 -22.888 1.00 40.20 73 THR A C 1
ATOM 576 O O . THR A 1 77 ? 19.361 -64.295 -23.201 1.00 31.95 73 THR A O 1
ATOM 580 N N . VAL A 1 78 ? 20.993 -65.757 -22.666 1.00 31.62 74 VAL A N 1
ATOM 581 C CA . VAL A 1 78 ? 22.049 -64.738 -22.675 1.00 32.62 74 VAL A CA 1
ATOM 582 C C . VAL A 1 78 ? 22.478 -64.361 -24.093 1.00 31.64 74 VAL A C 1
ATOM 583 O O . VAL A 1 78 ? 22.997 -63.266 -24.314 1.00 35.20 74 VAL A O 1
ATOM 587 N N . GLN A 1 79 ? 22.315 -65.244 -25.079 1.00 28.92 75 GLN A N 1
ATOM 588 C CA . GLN A 1 79 ? 22.791 -64.959 -26.432 1.00 32.82 75 GLN A CA 1
ATOM 589 C C . GLN A 1 79 ? 21.609 -64.762 -27.371 1.00 34.71 75 GLN A C 1
ATOM 590 O O . GLN A 1 79 ? 20.680 -65.562 -27.379 1.00 36.01 75 GLN A O 1
ATOM 596 N N . ILE A 1 80 ? 21.654 -63.716 -28.168 1.00 33.76 76 ILE A N 1
ATOM 597 C CA . ILE A 1 80 ? 20.514 -63.310 -28.973 1.00 31.94 76 ILE A CA 1
ATOM 598 C C . ILE A 1 80 ? 21.076 -62.858 -30.299 1.00 36.45 76 ILE A C 1
ATOM 599 O O . ILE A 1 80 ? 22.193 -62.332 -30.376 1.00 32.31 76 ILE A O 1
ATOM 604 N N . ARG A 1 81 ? 20.324 -63.098 -31.366 1.00 30.30 77 ARG A N 1
ATOM 605 C CA . ARG A 1 81 ? 20.805 -62.548 -32.608 1.00 32.24 77 ARG A CA 1
ATOM 606 C C . ARG A 1 81 ? 19.600 -62.229 -33.494 1.00 37.58 77 ARG A C 1
ATOM 607 O O . ARG A 1 81 ? 18.518 -62.785 -33.312 1.00 32.78 77 ARG A O 1
ATOM 615 N N . ALA A 1 82 ? 19.795 -61.348 -34.470 1.00 32.52 78 ALA A N 1
ATOM 616 C CA . ALA A 1 82 ? 18.754 -60.981 -35.418 1.00 32.86 78 ALA A CA 1
ATOM 617 C C . ALA A 1 82 ? 19.095 -61.567 -36.784 1.00 36.66 78 ALA A C 1
ATOM 618 O O . ALA A 1 82 ? 20.105 -61.202 -37.390 1.00 36.31 78 ALA A O 1
ATOM 620 N N . LEU A 1 83 ? 18.250 -62.439 -37.296 1.00 29.56 79 LEU A N 1
ATOM 621 C CA . LEU A 1 83 ? 18.556 -63.132 -38.552 1.00 29.07 79 LEU A CA 1
ATOM 622 C C . LEU A 1 83 ? 17.614 -62.719 -39.668 1.00 36.91 79 LEU A C 1
ATOM 623 O O . LEU A 1 83 ? 16.405 -62.627 -39.472 1.00 36.33 79 LEU A O 1
ATOM 628 N N . ASP A 1 84 ? 18.159 -62.560 -40.860 1.00 34.78 80 ASP A N 1
ATOM 629 C CA . ASP A 1 84 ? 17.396 -62.103 -42.029 1.00 39.26 80 ASP A CA 1
ATOM 630 C C . ASP A 1 84 ? 16.758 -63.318 -42.722 1.00 40.09 80 ASP A C 1
ATOM 631 O O . ASP A 1 84 ? 17.431 -64.050 -43.441 1.00 35.63 80 ASP A O 1
ATOM 636 N N . LEU A 1 85 ? 15.447 -63.523 -42.552 1.00 39.97 81 LEU A N 1
ATOM 637 C CA . LEU A 1 85 ? 14.832 -64.747 -43.100 1.00 43.67 81 LEU A CA 1
ATOM 638 C C . LEU A 1 85 ? 14.551 -64.635 -44.594 1.00 49.89 81 LEU A C 1
ATOM 639 O O . LEU A 1 85 ? 14.214 -65.642 -45.229 1.00 44.40 81 LEU A O 1
ATOM 644 N N . LYS A 1 86 ? 14.730 -63.446 -45.181 1.00 42.35 82 LYS A N 1
ATOM 645 C CA . LYS A 1 86 ? 14.777 -63.368 -46.637 1.00 49.40 82 LYS A CA 1
ATOM 646 C C . LYS A 1 86 ? 16.034 -64.020 -47.187 1.00 49.22 82 LYS A C 1
ATOM 647 O O . LYS A 1 86 ? 16.087 -64.327 -48.381 1.00 48.49 82 LYS A O 1
ATOM 653 N N . ALA A 1 87 ? 17.081 -64.192 -46.376 1.00 44.57 83 ALA A N 1
ATOM 654 C CA . ALA A 1 87 ? 18.341 -64.710 -46.893 1.00 42.05 83 ALA A CA 1
ATOM 655 C C . ALA A 1 87 ? 18.701 -66.081 -46.364 1.00 44.09 83 ALA A C 1
ATOM 656 O O . ALA A 1 87 ? 19.764 -66.594 -46.708 1.00 47.11 83 ALA A O 1
ATOM 658 N N . ARG A 1 88 ? 17.920 -66.653 -45.456 1.00 37.04 84 ARG A N 1
ATOM 659 C CA . ARG A 1 88 ? 18.294 -67.931 -44.865 1.00 39.75 84 ARG A CA 1
ATOM 660 C C . ARG A 1 88 ? 17.138 -68.906 -45.026 1.00 36.86 84 ARG A C 1
ATOM 661 O O . ARG A 1 88 ? 15.994 -68.498 -44.874 1.00 44.62 84 ARG A O 1
ATOM 669 N N . GLN A 1 89 ? 17.435 -70.170 -45.336 1.00 38.17 85 GLN A N 1
ATOM 670 C CA . GLN A 1 89 ? 16.402 -71.192 -45.325 1.00 37.73 85 GLN A CA 1
ATOM 671 C C . GLN A 1 89 ? 16.016 -71.515 -43.897 1.00 44.79 85 GLN A C 1
ATOM 672 O O . GLN A 1 89 ? 16.862 -71.591 -42.995 1.00 35.11 85 GLN A O 1
ATOM 678 N N . TYR A 1 90 ? 14.723 -71.696 -43.689 1.00 35.10 86 TYR A N 1
ATOM 679 C CA . TYR A 1 90 ? 14.243 -71.968 -42.353 1.00 37.75 86 TYR A CA 1
ATOM 680 C C . TYR A 1 90 ? 12.995 -72.836 -42.460 1.00 45.41 86 TYR A C 1
ATOM 681 O O . TYR A 1 90 ? 12.326 -72.861 -43.494 1.00 36.27 86 TYR A O 1
ATOM 690 N N . ASN A 1 91 ? 12.675 -73.519 -41.370 1.00 37.17 87 ASN A N 1
ATOM 691 C CA . ASN A 1 91 ? 11.442 -74.290 -41.346 1.00 44.02 87 ASN A CA 1
ATOM 692 C C . ASN A 1 91 ? 10.806 -74.243 -39.968 1.00 38.78 87 ASN A C 1
ATOM 693 O O . ASN A 1 91 ? 11.476 -74.497 -38.970 1.00 37.38 87 ASN A O 1
ATOM 698 N N . TYR A 1 92 ? 9.521 -73.878 -39.916 1.00 39.19 88 TYR A N 1
ATOM 699 C CA . TYR A 1 92 ? 8.794 -73.944 -38.666 1.00 38.76 88 TYR A CA 1
ATOM 700 C C . TYR A 1 92 ? 8.793 -75.389 -38.206 1.00 37.09 88 TYR A C 1
ATOM 701 O O . TYR A 1 92 ? 8.583 -76.295 -39.001 1.00 38.76 88 TYR A O 1
ATOM 710 N N . LYS A 1 93 ? 9.070 -75.616 -36.946 1.00 33.12 89 LYS A N 1
ATOM 711 C CA . LYS A 1 93 ? 9.088 -76.976 -36.457 1.00 36.36 89 LYS A CA 1
ATOM 712 C C . LYS A 1 93 ? 8.150 -77.193 -35.287 1.00 45.56 89 LYS A C 1
ATOM 713 O O . LYS A 1 93 ? 7.533 -78.259 -35.195 1.00 38.77 89 LYS A O 1
ATOM 719 N N . ASP A 1 94 ? 8.041 -76.229 -34.381 1.00 37.37 90 ASP A N 1
ATOM 720 C CA . ASP A 1 94 ? 7.257 -76.412 -33.150 1.00 39.72 90 ASP A CA 1
ATOM 721 C C . ASP A 1 94 ? 7.055 -75.035 -32.532 1.00 36.90 90 ASP A C 1
ATOM 722 O O . ASP A 1 94 ? 7.415 -74.000 -33.124 1.00 34.53 90 ASP A O 1
ATOM 727 N N . GLU A 1 95 ? 6.521 -75.012 -31.315 1.00 38.87 91 GLU A N 1
ATOM 728 C CA . GLU A 1 95 ? 6.328 -73.716 -30.687 1.00 41.19 91 GLU A CA 1
ATOM 729 C C . GLU A 1 95 ? 6.398 -73.870 -29.188 1.00 37.81 91 GLU A C 1
ATOM 730 O O . GLU A 1 95 ? 6.188 -74.954 -28.645 1.00 37.56 91 GLU A O 1
ATOM 736 N N . LEU A 1 96 ? 6.773 -72.779 -28.531 1.00 32.83 92 LEU A N 1
ATOM 737 C CA . LEU A 1 96 ? 6.994 -72.830 -27.101 1.00 35.78 92 LEU A CA 1
ATOM 738 C C . LEU A 1 96 ? 5.665 -73.073 -26.369 1.00 39.02 92 LEU A C 1
ATOM 739 O O . LEU A 1 96 ? 4.622 -72.545 -26.764 1.00 36.07 92 LEU A O 1
ATOM 744 N N . GLN A 1 97 ? 5.724 -73.805 -25.251 1.00 39.11 93 GLN A N 1
ATOM 745 C CA . GLN A 1 97 ? 4.525 -73.894 -24.419 1.00 47.78 93 GLN A CA 1
ATOM 746 C C . GLN A 1 97 ? 4.183 -72.538 -23.817 1.00 46.65 93 GLN A C 1
ATOM 747 O O . GLN A 1 97 ? 5.063 -71.740 -23.480 1.00 39.80 93 GLN A O 1
ATOM 753 N N . ASP A 1 98 ? 2.876 -72.292 -23.653 1.00 42.14 94 ASP A N 1
ATOM 754 C CA . ASP A 1 98 ? 2.392 -70.978 -23.224 1.00 36.09 94 ASP A CA 1
ATOM 755 C C . ASP A 1 98 ? 2.939 -70.606 -21.860 1.00 45.48 94 ASP A C 1
ATOM 756 O O . ASP A 1 98 ? 3.275 -69.439 -21.620 1.00 44.89 94 ASP A O 1
ATOM 761 N N . ASN A 1 99 ? 3.055 -71.597 -20.955 1.00 41.21 95 ASN A N 1
ATOM 762 C CA . ASN A 1 99 ? 3.463 -71.357 -19.574 1.00 47.65 95 ASN A CA 1
ATOM 763 C C . ASN A 1 99 ? 4.941 -70.955 -19.429 1.00 55.00 95 ASN A C 1
ATOM 764 O O . ASN A 1 99 ? 5.358 -70.601 -18.319 1.00 48.88 95 ASN A O 1
ATOM 769 N N . LEU A 1 100 ? 5.760 -71.036 -20.493 1.00 47.30 96 LEU A N 1
ATOM 770 C CA . LEU A 1 100 ? 7.150 -70.589 -20.420 1.00 47.42 96 LEU A CA 1
ATOM 771 C C . LEU A 1 100 ? 7.368 -69.207 -21.013 1.00 39.96 96 LEU A C 1
ATOM 772 O O . LEU A 1 100 ? 8.452 -68.638 -20.836 1.00 41.62 96 LEU A O 1
ATOM 777 N N . LYS A 1 101 ? 6.393 -68.686 -21.754 1.00 39.11 97 LYS A N 1
ATOM 778 C CA . LYS A 1 101 ? 6.604 -67.473 -22.539 1.00 44.55 97 LYS A CA 1
ATOM 779 C C . LYS A 1 101 ? 6.963 -66.284 -21.658 1.00 52.61 97 LYS A C 1
ATOM 780 O O . LYS A 1 101 ? 7.859 -65.493 -21.993 1.00 41.81 97 LYS A O 1
ATOM 786 N N . ASN A 1 102 ? 6.281 -66.146 -20.525 1.00 40.36 98 ASN A N 1
ATOM 787 C CA . ASN A 1 102 ? 6.502 -64.978 -19.681 1.00 49.12 98 ASN A CA 1
ATOM 788 C C . ASN A 1 102 ? 7.886 -65.035 -19.063 1.00 43.25 98 ASN A C 1
ATOM 789 O O . ASN A 1 102 ? 8.565 -64.007 -18.975 1.00 45.64 98 ASN A O 1
ATOM 794 N N . ASP A 1 103 ? 8.325 -66.236 -18.643 1.00 39.44 99 ASP A N 1
ATOM 795 C CA . ASP A 1 103 ? 9.685 -66.425 -18.136 1.00 45.18 99 ASP A CA 1
ATOM 796 C C . ASP A 1 103 ? 10.746 -65.972 -19.137 1.00 43.55 99 ASP A C 1
ATOM 797 O O . ASP A 1 103 ? 11.740 -65.337 -18.745 1.00 41.28 99 ASP A O 1
ATOM 802 N N . ILE A 1 104 ? 10.556 -66.311 -20.420 1.00 40.81 100 ILE A N 1
ATOM 803 C CA . ILE A 1 104 ? 11.486 -65.903 -21.481 1.00 40.15 100 ILE A CA 1
ATOM 804 C C . ILE A 1 104 ? 11.590 -64.389 -21.519 1.00 44.00 100 ILE A C 1
ATOM 805 O O . ILE A 1 104 ? 12.689 -63.810 -21.512 1.00 39.56 100 ILE A O 1
ATOM 810 N N . LEU A 1 105 ? 10.440 -63.716 -21.593 1.00 40.35 101 LEU A N 1
ATOM 811 C CA . LEU A 1 105 ? 10.471 -62.265 -21.729 1.00 42.16 101 LEU A CA 1
ATOM 812 C C . LEU A 1 105 ? 10.979 -61.597 -20.459 1.00 41.57 101 LEU A C 1
ATOM 813 O O . LEU A 1 105 ? 11.641 -60.558 -20.534 1.00 43.45 101 LEU A O 1
ATOM 818 N N . LYS A 1 106 ? 10.694 -62.173 -19.288 1.00 43.92 102 LYS A N 1
ATOM 819 C CA . LYS A 1 106 ? 11.193 -61.579 -18.054 1.00 45.72 102 LYS A CA 1
ATOM 820 C C . LYS A 1 106 ? 12.694 -61.777 -17.906 1.00 45.45 102 LYS A C 1
ATOM 821 O O . LYS A 1 106 ? 13.369 -60.910 -17.347 1.00 39.22 102 LYS A O 1
ATOM 827 N N . ALA A 1 107 ? 13.241 -62.889 -18.394 1.00 37.71 103 ALA A N 1
ATOM 828 C CA . ALA A 1 107 ? 14.696 -63.025 -18.364 1.00 40.95 103 ALA A CA 1
ATOM 829 C C . ALA A 1 107 ? 15.350 -61.951 -19.226 1.00 40.86 103 ALA A C 1
ATOM 830 O O . ALA A 1 107 ? 16.282 -61.269 -18.781 1.00 39.62 103 ALA A O 1
ATOM 832 N N . ILE A 1 108 ? 14.830 -61.734 -20.442 1.00 41.31 104 ILE A N 1
ATOM 833 C CA . ILE A 1 108 ? 15.422 -60.739 -21.337 1.00 41.12 104 ILE A CA 1
ATOM 83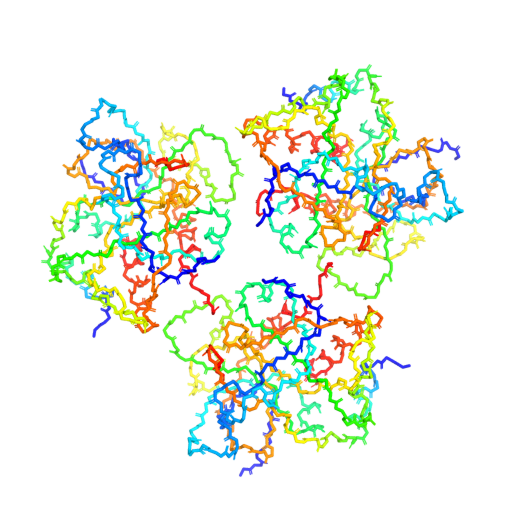4 C C . ILE A 1 108 ? 15.405 -59.359 -20.686 1.00 46.02 104 ILE A C 1
ATOM 835 O O . ILE A 1 108 ? 16.381 -58.598 -20.761 1.00 40.45 104 ILE A O 1
ATOM 840 N N . LYS A 1 109 ? 14.258 -58.987 -20.107 1.00 43.88 105 LYS A N 1
ATOM 841 C CA . LYS A 1 109 ? 14.112 -57.687 -19.456 1.00 42.14 105 LYS A CA 1
ATOM 842 C C . LYS A 1 109 ? 15.125 -57.514 -18.341 1.00 37.22 105 LYS A C 1
ATOM 843 O O . LYS A 1 109 ? 15.628 -56.402 -18.119 1.00 42.83 105 LYS A O 1
ATOM 849 N N . THR A 1 110 ? 15.464 -58.601 -17.655 1.00 35.76 106 THR A N 1
ATOM 850 C CA . THR A 1 110 ? 16.455 -58.539 -16.597 1.00 42.22 106 THR A CA 1
ATOM 851 C C . THR A 1 110 ? 17.840 -58.179 -17.122 1.00 41.31 106 THR A C 1
ATOM 852 O O . THR A 1 110 ? 18.639 -57.664 -16.341 1.00 41.08 106 THR A O 1
ATOM 856 N N . TYR A 1 111 ? 18.140 -58.412 -18.418 1.00 36.96 107 TYR A N 1
ATOM 857 C CA . TYR A 1 111 ? 19.427 -57.989 -19.000 1.00 40.86 107 TYR A CA 1
ATOM 858 C C . TYR A 1 111 ? 19.410 -56.555 -19.493 1.00 41.02 107 TYR A C 1
ATOM 859 O O . TYR A 1 111 ? 20.473 -56.005 -19.787 1.00 37.56 107 TYR A O 1
ATOM 868 N N . LEU A 1 112 ? 18.233 -55.955 -19.640 1.00 42.96 108 LEU A N 1
ATOM 869 C CA . LEU A 1 112 ? 18.097 -54.640 -20.264 1.00 41.55 108 LEU A CA 1
ATOM 870 C C . LEU A 1 112 ? 17.840 -53.520 -19.263 1.00 46.06 108 LEU A C 1
ATOM 871 O O . LEU A 1 112 ? 18.345 -52.410 -19.446 1.00 44.34 108 LEU A O 1
ATOM 876 N N . LYS A 1 113 ? 17.133 -53.803 -18.195 1.00 41.56 109 LYS A N 1
ATOM 877 C CA . LYS A 1 113 ? 16.829 -52.793 -17.181 1.00 51.57 109 LYS A CA 1
ATOM 878 C C . LYS A 1 113 ? 18.113 -52.220 -16.568 1.00 43.75 109 LYS A C 1
ATOM 879 O O . LYS A 1 113 ? 18.951 -52.986 -16.067 1.00 44.81 109 LYS A O 1
ATOM 885 N N . PRO A 1 114 ? 18.281 -50.898 -16.540 1.00 45.88 110 PRO A N 1
ATOM 886 C CA . PRO A 1 114 ? 19.526 -50.319 -16.012 1.00 50.99 110 PRO A CA 1
ATOM 887 C C . PRO A 1 114 ? 19.855 -50.796 -14.604 1.00 54.92 110 PRO A C 1
ATOM 888 O O . PRO A 1 114 ? 18.989 -50.848 -13.734 1.00 55.23 110 PRO A O 1
ATOM 892 N N . THR A 1 115 ? 21.119 -51.187 -14.406 1.00 50.36 111 THR A N 1
ATOM 893 C CA . THR A 1 115 ? 21.670 -51.542 -13.084 1.00 57.26 111 THR A CA 1
ATOM 894 C C . THR A 1 115 ? 22.126 -50.225 -12.416 1.00 62.96 111 THR A C 1
ATOM 895 O O . THR A 1 115 ? 21.384 -49.606 -11.648 1.00 68.47 111 THR A O 1
ATOM 899 N N . MET B 1 5 ? 39.749 -50.850 -20.096 1.00 68.52 1 MET B N 1
ATOM 900 C CA . MET B 1 5 ? 39.043 -51.700 -21.059 1.00 60.94 1 MET B CA 1
ATOM 901 C C . MET B 1 5 ? 37.669 -52.201 -20.501 1.00 59.76 1 MET B C 1
ATOM 902 O O . MET B 1 5 ? 37.138 -53.238 -20.941 1.00 53.85 1 MET B O 1
ATOM 907 N N . ASN B 1 6 ? 37.103 -51.474 -19.532 1.00 54.13 2 ASN B N 1
ATOM 908 C CA . ASN B 1 6 ? 35.838 -51.849 -18.906 1.00 58.98 2 ASN B CA 1
ATOM 909 C C . ASN B 1 6 ? 34.702 -51.064 -19.561 1.00 64.16 2 ASN B C 1
ATOM 910 O O . ASN B 1 6 ? 34.880 -49.900 -19.924 1.00 64.38 2 ASN B O 1
ATOM 915 N N . ILE B 1 7 ? 33.537 -51.711 -19.699 1.00 54.81 3 ILE B N 1
ATOM 916 C CA . ILE B 1 7 ? 32.447 -51.297 -20.583 1.00 49.45 3 ILE B CA 1
ATOM 917 C C . ILE B 1 7 ? 31.180 -51.098 -19.760 1.00 43.63 3 ILE B C 1
ATOM 918 O O . ILE B 1 7 ? 30.941 -51.842 -18.808 1.00 47.02 3 ILE B O 1
ATOM 923 N N . LYS B 1 8 ? 30.350 -50.111 -20.122 1.00 42.17 4 LYS B N 1
ATOM 924 C CA . LYS B 1 8 ? 29.083 -49.936 -19.415 1.00 46.53 4 LYS B CA 1
ATOM 925 C C . LYS B 1 8 ? 27.918 -49.826 -20.403 1.00 37.32 4 LYS B C 1
ATOM 926 O O . LYS B 1 8 ? 28.120 -49.645 -21.612 1.00 37.25 4 LYS B O 1
ATOM 932 N N . GLN B 1 9 ? 26.701 -49.997 -19.878 1.00 38.39 5 GLN B N 1
ATOM 933 C CA . GLN B 1 9 ? 25.499 -49.792 -20.691 1.00 40.99 5 GLN B CA 1
ATOM 934 C C . GLN B 1 9 ? 25.511 -48.414 -21.349 1.00 45.54 5 GLN B C 1
ATOM 935 O O . GLN B 1 9 ? 25.833 -47.410 -20.706 1.00 40.99 5 GLN B O 1
ATOM 941 N N . PHE B 1 10 ? 25.237 -48.390 -22.661 1.00 36.80 6 PHE B N 1
ATOM 942 C CA . PHE B 1 10 ? 25.094 -47.198 -23.484 1.00 37.16 6 PHE B CA 1
ATOM 943 C C . PHE B 1 10 ? 26.434 -46.606 -23.892 1.00 42.45 6 PHE B C 1
ATOM 944 O O . PHE B 1 10 ? 26.459 -45.564 -24.548 1.00 37.43 6 PHE B O 1
ATOM 952 N N . ASP B 1 11 ? 27.541 -47.296 -23.625 1.00 39.31 7 ASP B N 1
ATOM 953 C CA . ASP B 1 11 ? 28.786 -46.985 -24.317 1.00 38.51 7 ASP B CA 1
ATOM 954 C C . ASP B 1 11 ? 28.687 -47.316 -25.799 1.00 37.72 7 ASP B C 1
ATOM 955 O O . ASP B 1 11 ? 27.972 -48.238 -26.219 1.00 35.28 7 ASP B O 1
ATOM 960 N N . ILE B 1 12 ? 29.428 -46.559 -26.593 1.00 35.53 8 ILE B N 1
ATOM 961 C CA . ILE B 1 12 ? 29.644 -46.837 -28.004 1.00 35.79 8 ILE B CA 1
ATOM 962 C C . ILE B 1 12 ? 31.047 -47.396 -28.142 1.00 42.67 8 ILE B C 1
ATOM 963 O O . ILE B 1 12 ? 32.030 -46.733 -27.748 1.00 38.36 8 ILE B O 1
ATOM 968 N N . LEU B 1 13 ? 31.138 -48.632 -28.671 1.00 34.49 9 LEU B N 1
ATOM 969 C CA . LEU B 1 13 ? 32.409 -49.317 -28.905 1.00 38.99 9 LEU B CA 1
ATOM 970 C C . LEU B 1 13 ? 32.606 -49.542 -30.382 1.00 44.75 9 LEU B C 1
ATOM 971 O O . LEU B 1 13 ? 31.647 -49.753 -31.127 1.00 41.81 9 LEU B O 1
ATOM 976 N N . TYR B 1 14 ? 33.866 -49.575 -30.792 1.00 35.52 10 TYR B N 1
ATOM 977 C CA . TYR B 1 14 ? 34.210 -50.158 -32.077 1.00 35.95 10 TYR B CA 1
ATOM 978 C C . TYR B 1 14 ? 34.582 -51.609 -31.802 1.00 41.95 10 TYR B C 1
ATOM 979 O O . TYR B 1 14 ? 35.432 -51.874 -30.944 1.00 42.03 10 TYR B O 1
ATOM 988 N N . ILE B 1 15 ? 33.940 -52.540 -32.503 1.00 38.32 11 ILE B N 1
ATOM 989 C CA . ILE B 1 15 ? 34.044 -53.961 -32.179 1.00 38.17 11 ILE B CA 1
ATOM 990 C C . ILE B 1 15 ? 34.254 -54.643 -33.500 1.00 37.43 11 ILE B C 1
ATOM 991 O O . ILE B 1 15 ? 33.616 -54.274 -34.487 1.00 38.96 11 ILE B O 1
ATOM 996 N N . ASP B 1 16 ? 35.130 -55.643 -33.524 1.00 37.13 12 ASP B N 1
ATOM 997 C CA . ASP B 1 16 ? 35.305 -56.517 -34.670 1.00 39.08 12 ASP B CA 1
ATOM 998 C C . ASP B 1 16 ? 34.068 -57.432 -34.795 1.00 42.02 12 ASP B C 1
ATOM 999 O O . ASP B 1 16 ? 33.866 -58.322 -33.963 1.00 33.44 12 ASP B O 1
ATOM 1004 N N . LEU B 1 17 ? 33.263 -57.229 -35.834 1.00 41.26 13 LEU B N 1
ATOM 1005 C CA . LEU B 1 17 ? 32.025 -57.975 -36.014 1.00 43.47 13 LEU B CA 1
ATOM 1006 C C . LEU B 1 17 ? 32.223 -59.191 -36.906 1.00 47.62 13 LEU B C 1
ATOM 1007 O O . LEU B 1 17 ? 31.292 -59.987 -37.081 1.00 43.77 13 LEU B O 1
ATOM 1012 N N . ASN B 1 18 ? 33.419 -59.372 -37.433 1.00 44.22 14 ASN B N 1
ATOM 1013 C CA . ASN B 1 18 ? 33.678 -60.444 -38.368 1.00 41.47 14 ASN B CA 1
ATOM 1014 C C . ASN B 1 18 ? 33.797 -61.794 -37.672 1.00 43.72 14 ASN B C 1
ATOM 1015 O O . ASN B 1 18 ? 34.042 -61.870 -36.460 1.00 45.64 14 ASN B O 1
ATOM 1020 N N . PRO B 1 19 ? 33.618 -62.884 -38.419 1.00 47.25 15 PRO B N 1
ATOM 1021 C CA . PRO B 1 19 ? 33.782 -64.208 -37.817 1.00 47.41 15 PRO B CA 1
ATOM 1022 C C . PRO B 1 19 ? 35.203 -64.376 -37.309 1.00 58.96 15 PRO B C 1
ATOM 1023 O O . PRO B 1 19 ? 36.155 -63.909 -37.930 1.00 48.38 15 PRO B O 1
ATOM 1027 N N . THR B 1 20 ? 35.300 -65.068 -36.184 1.00 50.31 16 THR B N 1
ATOM 1028 C CA . THR B 1 20 ? 36.562 -65.332 -35.462 1.00 62.27 16 THR B CA 1
ATOM 1029 C C . THR B 1 20 ? 37.451 -66.278 -36.259 1.00 61.44 16 THR B C 1
ATOM 1030 O O . THR B 1 20 ? 38.574 -66.413 -35.880 1.00 71.31 16 THR B O 1
ATOM 1034 N N . ARG B 1 21 ? 36.912 -66.963 -37.256 1.00 71.42 17 ARG B N 1
ATOM 1035 C CA . ARG B 1 21 ? 37.702 -68.001 -37.958 1.00 78.71 17 ARG B CA 1
ATOM 1036 C C . ARG B 1 21 ? 37.560 -67.912 -39.477 1.00 85.54 17 ARG B C 1
ATOM 1037 O O . ARG B 1 21 ? 36.446 -67.641 -39.944 1.00 95.87 17 ARG B O 1
ATOM 1045 N N . GLY B 1 22 ? 38.645 -68.255 -40.190 1.00 96.20 18 GLY B N 1
ATOM 1046 C CA . GLY B 1 22 ? 38.738 -68.322 -41.667 1.00 90.80 18 GLY B CA 1
ATOM 1047 C C . GLY B 1 22 ? 38.483 -66.989 -42.335 1.00 99.09 18 GLY B C 1
ATOM 1048 O O . GLY B 1 22 ? 38.100 -66.986 -43.487 1.00 93.79 18 GLY B O 1
ATOM 1049 N N . ARG B 1 23 ? 38.885 -65.917 -41.666 1.00 100.99 19 ARG B N 1
ATOM 1050 C CA . ARG B 1 23 ? 38.570 -64.515 -42.020 1.00 91.65 19 ARG B CA 1
ATOM 1051 C C . ARG B 1 23 ? 39.803 -63.662 -42.280 1.00 89.08 19 ARG B C 1
ATOM 1052 O O . ARG B 1 23 ? 40.719 -63.721 -41.480 1.00 96.58 19 ARG B O 1
ATOM 1060 N N . GLU B 1 24 ? 39.869 -62.899 -43.360 1.00 85.98 20 GLU B N 1
ATOM 1061 C CA . GLU B 1 24 ? 41.001 -61.984 -43.244 1.00 85.09 20 GLU B CA 1
ATOM 1062 C C . GLU B 1 24 ? 40.552 -60.642 -42.697 1.00 87.45 20 GLU B C 1
ATOM 1063 O O . GLU B 1 24 ? 41.369 -59.887 -42.165 1.00 67.91 20 GLU B O 1
ATOM 1069 N N . LYS B 1 25 ? 39.244 -60.377 -42.810 1.00 77.04 21 LYS B N 1
ATOM 1070 C CA . LYS B 1 25 ? 38.624 -59.075 -42.568 1.00 77.13 21 LYS B CA 1
ATOM 1071 C C . LYS B 1 25 ? 38.593 -58.823 -41.051 1.00 69.11 21 LYS B C 1
ATOM 1072 O O . LYS B 1 25 ? 38.144 -59.670 -40.252 1.00 67.43 21 LYS B O 1
ATOM 1078 N N . HIS B 1 26 ? 39.157 -57.671 -40.637 1.00 60.43 22 HIS B N 1
ATOM 1079 C CA . HIS B 1 26 ? 39.318 -57.426 -39.207 1.00 59.07 22 HIS B CA 1
ATOM 1080 C C . HIS B 1 26 ? 38.980 -55.974 -38.857 1.00 58.17 22 HIS B C 1
ATOM 1081 O O . HIS B 1 26 ? 39.434 -55.469 -37.815 1.00 51.64 22 HIS B O 1
ATOM 1088 N N . ASN B 1 27 ? 38.270 -55.258 -39.732 1.00 53.74 23 ASN B N 1
ATOM 1089 C CA . ASN B 1 27 ? 37.866 -53.895 -39.391 1.00 45.30 23 ASN B CA 1
ATOM 1090 C C . ASN B 1 27 ? 36.856 -53.931 -38.243 1.00 56.35 23 ASN B C 1
ATOM 1091 O O . ASN B 1 27 ? 36.071 -54.879 -38.097 1.00 52.96 23 ASN B O 1
ATOM 1096 N N . VAL B 1 28 ? 36.855 -52.881 -37.458 1.00 53.36 24 VAL B N 1
ATOM 1097 C CA . VAL B 1 28 ? 35.886 -52.722 -36.387 1.00 51.44 24 VAL B CA 1
ATOM 1098 C C . VAL B 1 28 ? 34.752 -51.782 -36.829 1.00 57.04 24 VAL B C 1
ATOM 1099 O O . VAL B 1 28 ? 34.935 -50.896 -37.671 1.00 53.02 24 VAL B O 1
ATOM 1103 N N . ARG B 1 29 ? 33.569 -51.965 -36.244 1.00 43.77 25 ARG B N 1
ATOM 1104 C CA . ARG B 1 29 ? 32.396 -51.139 -36.522 1.00 40.80 25 ARG B CA 1
ATOM 1105 C C . ARG B 1 29 ? 31.825 -50.575 -35.240 1.00 35.56 25 ARG B C 1
ATOM 1106 O O . ARG B 1 29 ? 31.823 -51.263 -34.199 1.00 36.93 25 ARG B O 1
ATOM 1114 N N . PRO B 1 30 ? 31.271 -49.356 -35.276 1.00 40.08 26 PRO B N 1
ATOM 1115 C CA . PRO B 1 30 ? 30.699 -48.793 -34.048 1.00 38.16 26 PRO B CA 1
ATOM 1116 C C . PRO B 1 30 ? 29.380 -49.475 -33.673 1.00 38.24 26 PRO B C 1
ATOM 1117 O O . PRO B 1 30 ? 28.511 -49.680 -34.509 1.00 37.25 26 PRO B O 1
ATOM 1121 N N . CYS B 1 31 ? 29.202 -49.725 -32.387 1.00 33.03 27 CYS B N 1
ATOM 1122 C CA . CYS B 1 31 ? 28.030 -50.424 -31.868 1.00 37.27 27 CYS B CA 1
ATOM 1123 C C . CYS B 1 31 ? 27.630 -49.761 -30.576 1.00 42.89 27 CYS B C 1
ATOM 1124 O O . CYS B 1 31 ? 28.504 -49.318 -29.827 1.00 36.74 27 CYS B O 1
ATOM 1127 N N . LEU B 1 32 ? 26.316 -49.693 -30.319 1.00 34.81 28 LEU B N 1
ATOM 1128 C CA . LEU B 1 32 ? 25.806 -49.235 -29.030 1.00 32.98 28 LEU B CA 1
ATOM 1129 C C . LEU B 1 32 ? 25.562 -50.436 -28.132 1.00 36.58 28 LEU B C 1
ATOM 1130 O O . LEU B 1 32 ? 24.817 -51.343 -28.508 1.00 38.51 28 LEU B O 1
ATOM 1135 N N . VAL B 1 33 ? 26.107 -50.403 -26.920 1.00 33.36 29 VAL B N 1
ATOM 1136 C CA . VAL B 1 33 ? 25.863 -51.445 -25.919 1.00 34.76 29 VAL B CA 1
ATOM 1137 C C . VAL B 1 33 ? 24.541 -51.178 -25.208 1.00 39.89 29 VAL B C 1
ATOM 1138 O O . VAL B 1 33 ? 24.345 -50.095 -24.651 1.00 35.26 29 VAL B O 1
ATOM 1142 N N . ILE B 1 34 ? 23.654 -52.178 -25.145 1.00 36.36 30 ILE B N 1
ATOM 1143 C CA . ILE B 1 34 ? 22.342 -51.968 -24.525 1.00 34.47 30 ILE B CA 1
ATOM 1144 C C . ILE B 1 34 ? 22.072 -52.883 -23.346 1.00 38.16 30 ILE B C 1
ATOM 1145 O O . ILE B 1 34 ? 21.060 -52.679 -22.651 1.00 36.78 30 ILE B O 1
ATOM 1150 N N . ASN B 1 35 ? 22.921 -53.879 -23.055 1.00 32.51 31 ASN B N 1
ATOM 1151 C CA . ASN B 1 35 ? 22.599 -54.637 -21.851 1.00 33.17 31 ASN B CA 1
ATOM 1152 C C . ASN B 1 35 ? 23.188 -53.933 -20.648 1.00 33.42 31 ASN B C 1
ATOM 1153 O O . ASN B 1 35 ? 24.041 -53.028 -20.761 1.00 37.38 31 ASN B O 1
ATOM 1158 N N . ASN B 1 36 ? 22.742 -54.363 -19.480 1.00 35.88 32 ASN B N 1
ATOM 1159 C CA . ASN B 1 36 ? 23.023 -53.605 -18.278 1.00 40.27 32 ASN B CA 1
ATOM 1160 C C . ASN B 1 36 ? 24.340 -54.086 -17.643 1.00 43.59 32 ASN B C 1
ATOM 1161 O O . ASN B 1 36 ? 24.964 -55.084 -18.063 1.00 38.93 32 ASN B O 1
ATOM 1166 N N . GLN B 1 37 ? 24.799 -53.305 -16.662 1.00 46.25 33 GLN B N 1
ATOM 1167 C CA . GLN B 1 37 ? 26.087 -53.549 -16.013 1.00 44.75 33 GLN B CA 1
ATOM 1168 C C . GLN B 1 37 ? 26.120 -54.918 -15.352 1.00 39.58 33 GLN B C 1
ATOM 1169 O O . GLN B 1 37 ? 27.142 -55.625 -15.395 1.00 39.03 33 GLN B O 1
ATOM 1175 N N . MET B 1 38 ? 25.005 -55.318 -14.733 1.00 39.57 34 MET B N 1
ATOM 1176 C CA . MET B 1 38 ? 24.979 -56.611 -14.070 1.00 39.92 34 MET B CA 1
ATOM 1177 C C . MET B 1 38 ? 25.304 -57.731 -15.063 1.00 44.27 34 MET B C 1
ATOM 1178 O O . MET B 1 38 ? 26.062 -58.656 -14.733 1.00 40.25 34 MET B O 1
ATOM 1183 N N . SER B 1 39 ? 24.737 -57.660 -16.288 1.00 39.91 35 SER B N 1
ATOM 1184 C CA . SER B 1 39 ? 24.919 -58.764 -17.223 1.00 39.85 35 SER B CA 1
ATOM 1185 C C . SER B 1 39 ? 26.250 -58.644 -17.962 1.00 35.05 35 SER B C 1
ATOM 1186 O O . SER B 1 39 ? 26.910 -59.666 -18.191 1.00 37.67 35 SER B O 1
ATOM 1189 N N . ILE B 1 40 ? 26.708 -57.415 -18.269 1.00 37.08 36 ILE B N 1
ATOM 1190 C CA . ILE B 1 40 ? 28.063 -57.262 -18.798 1.00 39.53 36 ILE B CA 1
ATOM 1191 C C . ILE B 1 40 ? 29.086 -57.903 -17.860 1.00 41.65 36 ILE B C 1
ATOM 1192 O O . ILE B 1 40 ? 29.931 -58.696 -18.289 1.00 36.64 36 ILE B O 1
ATOM 1197 N N . ASP B 1 41 ? 29.034 -57.550 -16.568 1.00 36.96 37 ASP B N 1
ATOM 1198 C CA . ASP B 1 41 ? 30.012 -58.087 -15.622 1.00 45.14 37 ASP B CA 1
ATOM 1199 C C . ASP B 1 41 ? 29.814 -59.568 -15.397 1.00 43.92 37 ASP B C 1
ATOM 1200 O O . ASP B 1 41 ? 30.790 -60.298 -15.176 1.00 42.45 37 ASP B O 1
ATOM 1205 N N . GLY B 1 42 ? 28.568 -60.039 -15.429 1.00 40.64 38 GLY B N 1
ATOM 1206 C CA . GLY B 1 42 ? 28.354 -61.446 -15.150 1.00 34.89 38 GLY B CA 1
ATOM 1207 C C . GLY B 1 42 ? 28.652 -62.389 -16.309 1.00 41.57 38 GLY B C 1
ATOM 1208 O O . GLY B 1 42 ? 28.853 -63.578 -16.069 1.00 39.90 38 GLY B O 1
ATOM 1209 N N . THR B 1 43 ? 28.690 -61.899 -17.549 1.00 36.67 39 THR B N 1
ATOM 1210 C CA . THR B 1 43 ? 28.774 -62.776 -18.722 1.00 40.61 39 THR B CA 1
ATOM 1211 C C . THR B 1 43 ? 29.932 -62.457 -19.650 1.00 36.73 39 THR B C 1
ATOM 1212 O O . THR B 1 43 ? 30.277 -63.324 -20.461 1.00 35.73 39 THR B O 1
ATOM 1216 N N . ASN B 1 44 ? 30.534 -61.267 -19.581 1.00 37.22 40 ASN B N 1
ATOM 1217 C CA . ASN B 1 44 ? 31.501 -60.802 -20.587 1.00 38.66 40 ASN B CA 1
ATOM 1218 C C . ASN B 1 44 ? 30.908 -60.647 -21.973 1.00 40.66 40 ASN B C 1
ATOM 1219 O O . ASN B 1 44 ? 31.676 -60.491 -22.930 1.00 35.27 40 ASN B O 1
ATOM 1224 N N . PHE B 1 45 ? 29.574 -60.710 -22.125 1.00 32.43 41 PHE B N 1
ATOM 1225 C CA . PHE B 1 45 ? 28.962 -60.421 -23.412 1.00 31.96 41 PHE B CA 1
ATOM 1226 C C . PHE B 1 45 ? 28.391 -59.005 -23.384 1.00 35.08 41 PHE B C 1
ATOM 1227 O O . PHE B 1 45 ? 27.915 -58.525 -22.346 1.00 33.38 41 PHE B O 1
ATOM 1235 N N . VAL B 1 46 ? 28.394 -58.372 -24.531 1.00 32.29 42 VAL B N 1
ATOM 1236 C CA . VAL B 1 46 ? 27.582 -57.179 -24.759 1.00 36.21 42 VAL B CA 1
ATOM 1237 C C . VAL B 1 46 ? 26.481 -57.542 -25.742 1.00 35.25 42 VAL B C 1
ATOM 1238 O O . VAL B 1 46 ? 26.700 -58.299 -26.709 1.00 33.73 42 VAL B O 1
ATOM 1242 N N . TRP B 1 47 ? 25.300 -56.982 -25.486 1.00 33.23 43 TRP B N 1
ATOM 1243 C CA . TRP B 1 47 ? 24.239 -56.904 -26.464 1.00 35.38 43 TRP B CA 1
ATOM 1244 C C . TRP B 1 47 ? 24.380 -55.566 -27.162 1.00 31.29 43 TRP B C 1
ATOM 1245 O O . TRP B 1 47 ? 24.421 -54.536 -26.499 1.00 35.68 43 TRP B O 1
ATOM 1256 N N . VAL B 1 48 ? 24.462 -55.563 -28.481 1.00 27.65 44 VAL B N 1
ATOM 1257 C CA . VAL B 1 48 ? 24.712 -54.301 -29.147 1.00 35.34 44 VAL B CA 1
ATOM 1258 C C . VAL B 1 48 ? 23.681 -54.087 -30.240 1.00 37.22 44 VAL B C 1
ATOM 1259 O O . VAL B 1 48 ? 23.113 -55.033 -30.791 1.00 34.88 44 VAL B O 1
ATOM 1263 N N . LEU B 1 49 ? 23.475 -52.820 -30.573 1.00 34.29 45 LEU B N 1
ATOM 1264 C CA . LEU B 1 49 ? 22.812 -52.417 -31.825 1.00 34.94 45 LEU B CA 1
ATOM 1265 C C . LEU B 1 49 ? 23.850 -51.749 -32.708 1.00 37.44 45 LEU B C 1
ATOM 1266 O O . LEU B 1 49 ? 24.567 -50.866 -32.235 1.00 36.96 45 LEU B O 1
ATOM 1271 N N . PRO B 1 50 ? 23.915 -52.058 -33.990 1.00 35.39 46 PRO B N 1
ATOM 1272 C CA . PRO B 1 50 ? 24.984 -51.496 -34.810 1.00 35.30 46 PRO B CA 1
ATOM 1273 C C . PRO B 1 50 ? 24.664 -50.078 -35.218 1.00 42.34 46 PRO B C 1
ATOM 1274 O O . PRO B 1 50 ? 23.503 -49.681 -35.288 1.00 38.73 46 PRO B O 1
ATOM 1278 N N . ILE B 1 51 ? 25.725 -49.285 -35.422 1.00 35.48 47 ILE B N 1
ATOM 1279 C CA . ILE B 1 51 ? 25.591 -47.907 -35.878 1.00 35.34 47 ILE B CA 1
ATOM 1280 C C . ILE B 1 51 ? 26.039 -47.885 -37.333 1.00 45.54 47 ILE B C 1
ATOM 1281 O O . ILE B 1 51 ? 27.069 -48.459 -37.688 1.00 44.07 47 ILE B O 1
ATOM 1286 N N . THR B 1 52 ? 25.247 -47.277 -38.187 1.00 42.72 48 THR B N 1
ATOM 1287 C CA . THR B 1 52 ? 25.495 -47.372 -39.613 1.00 39.73 48 THR B CA 1
ATOM 1288 C C . THR B 1 52 ? 25.472 -45.965 -40.200 1.00 52.40 48 THR B C 1
ATOM 1289 O O . THR B 1 52 ? 24.874 -45.048 -39.629 1.00 45.19 48 THR B O 1
ATOM 1293 N N . THR B 1 53 ? 26.240 -45.771 -41.269 1.00 59.70 49 THR B N 1
ATOM 1294 C CA . THR B 1 53 ? 26.509 -44.417 -41.777 1.00 68.70 49 THR B CA 1
ATOM 1295 C C . THR B 1 53 ? 25.577 -44.206 -42.953 1.00 59.82 49 THR B C 1
ATOM 1296 O O . THR B 1 53 ? 25.950 -44.376 -44.109 1.00 64.19 49 THR B O 1
ATOM 1300 N N . ARG B 1 54 ? 24.319 -43.945 -42.610 1.00 74.39 50 ARG B N 1
ATOM 1301 C CA . ARG B 1 54 ? 23.298 -43.422 -43.505 1.00 70.32 50 ARG B CA 1
ATOM 1302 C C . ARG B 1 54 ? 22.543 -42.300 -42.786 1.00 78.38 50 ARG B C 1
ATOM 1303 O O . ARG B 1 54 ? 22.902 -41.906 -41.667 1.00 65.65 50 ARG B O 1
ATOM 1311 N N . GLY B 1 55 ? 21.518 -41.705 -43.484 1.00 67.25 51 GLY B N 1
ATOM 1312 C CA . GLY B 1 55 ? 20.485 -40.961 -42.797 1.00 68.98 51 GLY B CA 1
ATOM 1313 C C . GLY B 1 55 ? 19.325 -41.854 -42.384 1.00 67.38 51 GLY B C 1
ATOM 1314 O O . GLY B 1 55 ? 19.264 -43.038 -42.757 1.00 63.87 51 GLY B O 1
ATOM 1315 N N . LEU B 1 56 ? 18.409 -41.264 -41.603 1.00 67.08 52 LEU B N 1
ATOM 1316 C CA . LEU B 1 56 ? 17.176 -41.940 -41.206 1.00 58.26 52 LEU B CA 1
ATOM 1317 C C . LEU B 1 56 ? 16.480 -42.513 -42.443 1.00 65.65 52 LEU B C 1
ATOM 1318 O O . LEU B 1 56 ? 16.110 -41.794 -43.379 1.00 68.47 52 LEU B O 1
ATOM 1323 N N . ARG B 1 57 ? 16.298 -43.797 -42.469 1.00 52.96 53 ARG B N 1
ATOM 1324 C CA . ARG B 1 57 ? 15.448 -44.298 -43.514 1.00 62.68 53 ARG B CA 1
ATOM 1325 C C . ARG B 1 57 ? 14.285 -45.013 -42.888 1.00 60.69 53 ARG B C 1
ATOM 1326 O O . ARG B 1 57 ? 13.128 -44.677 -43.168 1.00 61.42 53 ARG B O 1
ATOM 1334 N N . TYR B 1 58 ? 14.572 -45.913 -42.041 1.00 48.45 54 TYR B N 1
ATOM 1335 C CA . TYR B 1 58 ? 13.595 -46.865 -41.588 1.00 47.37 54 TYR B CA 1
ATOM 1336 C C . TYR B 1 58 ? 12.961 -46.338 -40.329 1.00 48.67 54 TYR B C 1
ATOM 1337 O O . TYR B 1 58 ? 13.605 -45.589 -39.574 1.00 46.70 54 TYR B O 1
ATOM 1346 N N . PRO B 1 59 ? 11.708 -46.739 -40.094 1.00 52.93 55 PRO B N 1
ATOM 1347 C CA . PRO B 1 59 ? 11.031 -46.341 -38.848 1.00 49.05 55 PRO B CA 1
ATOM 1348 C C . PRO B 1 59 ? 11.724 -46.867 -37.600 1.00 48.75 55 PRO B C 1
ATOM 1349 O O . PRO B 1 59 ? 11.516 -46.319 -36.509 1.00 47.20 55 PRO B O 1
ATOM 1353 N N . THR B 1 60 ? 12.519 -47.933 -37.728 1.00 46.21 56 THR B N 1
ATOM 1354 C CA . THR B 1 60 ? 13.257 -48.511 -36.611 1.00 45.30 56 THR B CA 1
ATOM 1355 C C . THR B 1 60 ? 14.603 -47.803 -36.349 1.00 46.44 56 THR B C 1
ATOM 1356 O O . THR B 1 60 ? 15.243 -48.074 -35.322 1.00 45.00 56 THR B O 1
ATOM 1360 N N . ASP B 1 61 ? 15.044 -46.935 -37.260 1.00 42.17 57 ASP B N 1
ATOM 1361 C CA . ASP B 1 61 ? 16.307 -46.183 -37.110 1.00 40.70 57 ASP B CA 1
ATOM 1362 C C . ASP B 1 61 ? 16.183 -45.099 -36.049 1.00 45.71 57 ASP B C 1
ATOM 1363 O O . ASP B 1 61 ? 15.166 -44.409 -35.977 1.00 42.33 57 ASP B O 1
ATOM 1368 N N . ILE B 1 62 ? 17.222 -44.928 -35.222 1.00 40.07 58 ILE B N 1
ATOM 1369 C CA . ILE B 1 62 ? 17.287 -43.821 -34.269 1.00 36.96 58 ILE B CA 1
ATOM 1370 C C . ILE B 1 62 ? 18.567 -43.044 -34.541 1.00 49.22 58 ILE B C 1
ATOM 1371 O O . ILE B 1 62 ? 19.647 -43.640 -34.671 1.00 41.49 58 ILE B O 1
ATOM 1376 N N . GLN B 1 63 ? 18.452 -41.724 -34.667 1.00 43.54 59 GLN B N 1
ATOM 1377 C CA . GLN B 1 63 ? 19.647 -40.927 -34.952 1.00 44.66 59 GLN B CA 1
ATOM 1378 C C . GLN B 1 63 ? 20.567 -40.936 -33.739 1.00 40.95 59 GLN B C 1
ATOM 1379 O O . GLN B 1 63 ? 20.126 -40.686 -32.614 1.00 38.44 59 GLN B O 1
ATOM 1385 N N . LEU B 1 64 ? 21.840 -41.262 -33.972 1.00 42.30 60 LEU B N 1
ATOM 1386 C CA . LEU B 1 64 ? 22.806 -41.316 -32.888 1.00 42.83 60 LEU B CA 1
ATOM 1387 C C . LEU B 1 64 ? 23.137 -39.908 -32.392 1.00 42.11 60 LEU B C 1
ATOM 1388 O O . LEU B 1 64 ? 23.457 -39.018 -33.187 1.00 41.94 60 LEU B O 1
ATOM 1393 N N . LYS B 1 65 ? 23.106 -39.726 -31.081 1.00 42.63 61 LYS B N 1
ATOM 1394 C CA . LYS B 1 65 ? 23.726 -38.560 -30.467 1.00 45.51 61 LYS B CA 1
ATOM 1395 C C . LYS B 1 65 ? 24.542 -39.018 -29.270 1.00 46.24 61 LYS B C 1
ATOM 1396 O O . LYS B 1 65 ? 24.036 -39.760 -28.411 1.00 39.70 61 LYS B O 1
ATOM 1402 N N . THR B 1 66 ? 25.789 -38.533 -29.201 1.00 44.35 62 THR B N 1
ATOM 1403 C CA . THR B 1 66 ? 26.770 -38.916 -28.196 1.00 49.17 62 THR B CA 1
ATOM 1404 C C . THR B 1 66 ? 27.238 -37.733 -27.344 1.00 52.35 62 THR B C 1
ATOM 1405 O O . THR B 1 66 ? 27.080 -36.557 -27.692 1.00 44.40 62 THR B O 1
ATOM 1409 N N . LYS B 1 67 ? 27.849 -38.072 -26.213 1.00 47.63 63 LYS B N 1
ATOM 1410 C CA . LYS B 1 67 ? 28.280 -37.036 -25.291 1.00 48.00 63 LYS B CA 1
ATOM 1411 C C . LYS B 1 67 ? 29.507 -36.305 -25.802 1.00 58.70 63 LYS B C 1
ATOM 1412 O O . LYS B 1 67 ? 29.647 -35.105 -25.550 1.00 56.06 63 LYS B O 1
ATOM 1418 N N . LYS B 1 68 ? 30.391 -36.972 -26.546 1.00 46.89 64 LYS B N 1
ATOM 1419 C CA . LYS B 1 68 ? 31.629 -36.304 -26.920 1.00 48.90 64 LYS B CA 1
ATOM 1420 C C . LYS B 1 68 ? 31.619 -35.995 -28.415 1.00 54.62 64 LYS B C 1
ATOM 1421 O O . LYS B 1 68 ? 32.583 -35.423 -28.943 1.00 50.74 64 LYS B O 1
ATOM 1427 N N . GLY B 1 69 ? 30.540 -36.355 -29.119 1.00 45.71 65 GLY B N 1
ATOM 1428 C CA . GLY B 1 69 ? 30.419 -36.014 -30.525 1.00 37.18 65 GLY B CA 1
ATOM 1429 C C . GLY B 1 69 ? 31.344 -36.756 -31.465 1.00 43.90 65 GLY B C 1
ATOM 1430 O O . GLY B 1 69 ? 31.478 -36.345 -32.631 1.00 50.10 65 GLY B O 1
ATOM 1431 N N . LEU B 1 70 ? 31.954 -37.876 -31.021 1.00 48.06 66 LEU B N 1
ATOM 1432 C CA . LEU B 1 70 ? 32.982 -38.584 -31.807 1.00 45.26 66 LEU B CA 1
ATOM 1433 C C . LEU B 1 70 ? 32.453 -39.603 -32.807 1.00 48.73 66 LEU B C 1
ATOM 1434 O O . LEU B 1 70 ? 33.190 -40.020 -33.709 1.00 50.66 66 LEU B O 1
ATOM 1439 N N . VAL B 1 71 ? 31.225 -40.070 -32.651 1.00 47.62 67 VAL B N 1
ATOM 1440 C CA . VAL B 1 71 ? 30.665 -41.054 -33.558 1.00 48.74 67 VAL B CA 1
ATOM 1441 C C . VAL B 1 71 ? 29.340 -40.507 -34.047 1.00 44.60 67 VAL B C 1
ATOM 1442 O O . VAL B 1 71 ? 28.556 -39.999 -33.246 1.00 43.72 67 VAL B O 1
ATOM 1446 N N . SER B 1 72 ? 29.065 -40.657 -35.331 1.00 48.62 68 SER B N 1
ATOM 1447 C CA . SER B 1 72 ? 27.796 -40.227 -35.890 1.00 52.20 68 SER B CA 1
ATOM 1448 C C . SER B 1 72 ? 27.198 -41.342 -36.751 1.00 50.56 68 SER B C 1
ATOM 1449 O O . SER B 1 72 ? 27.883 -42.283 -37.170 1.00 53.13 68 SER B O 1
ATOM 1452 N N . GLY B 1 73 ? 25.900 -41.242 -37.001 1.00 46.68 69 GLY B N 1
ATOM 1453 C CA . GLY B 1 73 ? 25.220 -42.203 -37.845 1.00 47.79 69 GLY B CA 1
ATOM 1454 C C . GLY B 1 73 ? 23.851 -42.526 -37.274 1.00 49.90 69 GLY B C 1
ATOM 1455 O O . GLY B 1 73 ? 23.297 -41.781 -36.459 1.00 46.15 69 GLY B O 1
ATOM 1456 N N . VAL B 1 74 ? 23.322 -43.665 -37.706 1.00 40.70 70 VAL B N 1
ATOM 1457 C CA . VAL B 1 74 ? 21.997 -44.140 -37.328 1.00 42.60 70 VAL B CA 1
ATOM 1458 C C . VAL B 1 74 ? 22.134 -45.422 -36.507 1.00 40.35 70 VAL B C 1
ATOM 1459 O O . VAL B 1 74 ? 22.840 -46.341 -36.920 1.00 41.51 70 VAL B O 1
ATOM 1463 N N . ILE B 1 75 ? 21.460 -45.486 -35.358 1.00 39.48 71 ILE B N 1
ATOM 1464 C CA . ILE B 1 75 ? 21.307 -46.741 -34.627 1.00 38.44 71 ILE B CA 1
ATOM 1465 C C . ILE B 1 75 ? 20.252 -47.603 -35.312 1.00 42.21 71 ILE B C 1
ATOM 1466 O O . ILE B 1 75 ? 19.063 -47.237 -35.351 1.00 40.00 71 ILE B O 1
ATOM 1471 N N . ASP B 1 76 ? 20.668 -48.772 -35.809 1.00 37.93 72 ASP B N 1
ATOM 1472 C CA . ASP B 1 76 ? 19.740 -49.758 -36.399 1.00 40.67 72 ASP B CA 1
ATOM 1473 C C . ASP B 1 76 ? 19.190 -50.659 -35.277 1.00 41.99 72 ASP B C 1
ATOM 1474 O O . ASP B 1 76 ? 19.812 -51.662 -34.901 1.00 38.54 72 ASP B O 1
ATOM 1479 N N . THR B 1 77 ? 17.996 -50.315 -34.732 1.00 33.61 73 THR B N 1
ATOM 1480 C CA . THR B 1 77 ? 17.486 -51.038 -33.563 1.00 33.77 73 THR B CA 1
ATOM 1481 C C . THR B 1 77 ? 17.013 -52.449 -33.909 1.00 34.01 73 THR B C 1
ATOM 1482 O O . THR B 1 77 ? 16.661 -53.206 -33.009 1.00 38.02 73 THR B O 1
ATOM 1486 N N . VAL B 1 78 ? 16.932 -52.802 -35.180 1.00 33.76 74 VAL B N 1
ATOM 1487 C CA . VAL B 1 78 ? 16.460 -54.151 -35.505 1.00 37.86 74 VAL B CA 1
ATOM 1488 C C . VAL B 1 78 ? 17.575 -55.187 -35.250 1.00 35.93 74 VAL B C 1
ATOM 1489 O O . VAL B 1 78 ? 17.301 -56.337 -34.891 1.00 36.18 74 VAL B O 1
ATOM 1493 N N . GLN B 1 79 ? 18.842 -54.817 -35.427 1.00 39.40 75 GLN B N 1
ATOM 1494 C CA . GLN B 1 79 ? 19.873 -55.845 -35.617 1.00 34.61 75 GLN B CA 1
ATOM 1495 C C . GLN B 1 79 ? 20.658 -56.100 -34.331 1.00 34.64 75 GLN B C 1
ATOM 1496 O O . GLN B 1 79 ? 21.883 -56.048 -34.305 1.00 37.31 75 GLN B O 1
ATOM 1502 N N . ILE B 1 80 ? 19.917 -56.460 -33.292 1.00 31.65 76 ILE B N 1
ATOM 1503 C CA . ILE B 1 80 ? 20.504 -56.774 -31.996 1.00 30.11 76 ILE B CA 1
ATOM 1504 C C . ILE B 1 80 ? 21.412 -58.014 -32.113 1.00 38.47 76 ILE B C 1
ATOM 1505 O O . ILE B 1 80 ? 21.197 -58.910 -32.963 1.00 34.35 76 ILE B O 1
ATOM 1510 N N . ARG B 1 81 ? 22.450 -58.051 -31.268 1.00 33.39 77 ARG B N 1
ATOM 1511 C CA . ARG B 1 81 ? 23.435 -59.140 -31.330 1.00 32.68 77 ARG B CA 1
ATOM 1512 C C . ARG B 1 81 ? 24.173 -59.250 -30.009 1.00 34.85 77 ARG B C 1
ATOM 1513 O O . ARG B 1 81 ? 24.622 -58.241 -29.463 1.00 31.06 77 ARG B O 1
ATOM 1521 N N . ALA B 1 82 ? 24.336 -60.478 -29.524 1.00 32.38 78 ALA B N 1
ATOM 1522 C CA . ALA B 1 82 ? 25.136 -60.721 -28.338 1.00 34.59 78 ALA B CA 1
ATOM 1523 C C . ALA B 1 82 ? 26.558 -61.056 -28.783 1.00 36.98 78 ALA B C 1
ATOM 1524 O O . ALA B 1 82 ? 26.759 -62.000 -29.559 1.00 32.30 78 ALA B O 1
ATOM 1526 N N . LEU B 1 83 ? 27.552 -60.317 -28.266 1.00 33.13 79 LEU B N 1
ATOM 1527 C CA . LEU B 1 83 ? 28.953 -60.528 -28.658 1.00 33.98 79 LEU B CA 1
ATOM 1528 C C . LEU B 1 83 ? 29.810 -60.797 -27.432 1.00 31.80 79 LEU B C 1
ATOM 1529 O O . LEU B 1 83 ? 29.644 -60.132 -26.405 1.00 32.91 79 LEU B O 1
ATOM 1534 N N . ASP B 1 84 ? 30.732 -61.763 -27.550 1.00 30.94 80 ASP B N 1
ATOM 1535 C CA . ASP B 1 84 ? 31.655 -62.104 -26.446 1.00 31.36 80 ASP B CA 1
ATOM 1536 C C . ASP B 1 84 ? 32.836 -61.129 -26.474 1.00 35.83 80 ASP B C 1
ATOM 1537 O O . ASP B 1 84 ? 33.675 -61.216 -27.381 1.00 33.12 80 ASP B O 1
ATOM 1542 N N . LEU B 1 85 ? 32.946 -60.226 -25.469 1.00 30.29 81 LEU B N 1
ATOM 1543 C CA . LEU B 1 85 ? 34.090 -59.292 -25.452 1.00 35.77 81 LEU B CA 1
ATOM 1544 C C . LEU B 1 85 ? 35.449 -60.001 -25.299 1.00 43.30 81 LEU B C 1
ATOM 1545 O O . LEU B 1 85 ? 36.486 -59.429 -25.619 1.00 40.77 81 LEU B O 1
ATOM 1550 N N . LYS B 1 86 ? 35.477 -61.208 -24.800 1.00 38.10 82 LYS B N 1
ATOM 1551 C CA . LYS B 1 86 ? 36.750 -61.938 -24.738 1.00 40.91 82 LYS B CA 1
ATOM 1552 C C . LYS B 1 86 ? 37.176 -62.478 -26.089 1.00 42.48 82 LYS B C 1
ATOM 1553 O O . LYS B 1 86 ? 38.311 -62.937 -26.215 1.00 41.59 82 LYS B O 1
ATOM 1559 N N . ALA B 1 87 ? 36.327 -62.422 -27.121 1.00 34.32 83 ALA B N 1
ATOM 1560 C CA . ALA B 1 87 ? 36.632 -63.118 -28.374 1.00 34.80 83 ALA B CA 1
ATOM 1561 C C . ALA B 1 87 ? 36.903 -62.162 -29.503 1.00 30.27 83 ALA B C 1
ATOM 1562 O O . ALA B 1 87 ? 37.314 -62.598 -30.597 1.00 35.25 83 ALA B O 1
ATOM 1564 N N . ARG B 1 88 ? 36.729 -60.858 -29.268 1.00 33.01 84 ARG B N 1
ATOM 1565 C CA . ARG B 1 88 ? 36.772 -59.904 -30.363 1.00 36.02 84 ARG B CA 1
ATOM 1566 C C . ARG B 1 88 ? 37.520 -58.641 -29.947 1.00 31.80 84 ARG B C 1
ATOM 1567 O O . ARG B 1 88 ? 37.338 -58.169 -28.814 1.00 33.65 84 ARG B O 1
ATOM 1575 N N . GLN B 1 89 ? 38.279 -58.049 -30.885 1.00 32.05 85 GLN B N 1
ATOM 1576 C CA . GLN B 1 89 ? 38.860 -56.722 -30.630 1.00 32.55 85 GLN B CA 1
ATOM 1577 C C . GLN B 1 89 ? 37.740 -55.728 -30.355 1.00 40.41 85 GLN B C 1
ATOM 1578 O O . GLN B 1 89 ? 36.759 -55.689 -31.099 1.00 39.05 85 GLN B O 1
ATOM 1584 N N . TYR B 1 90 ? 37.861 -54.942 -29.284 1.00 34.49 86 TYR B N 1
ATOM 1585 C CA . TYR B 1 90 ? 36.926 -53.834 -29.097 1.00 39.65 86 TYR B CA 1
ATOM 1586 C C . TYR B 1 90 ? 37.647 -52.665 -28.441 1.00 47.89 86 TYR B C 1
ATOM 1587 O O . TYR B 1 90 ? 38.675 -52.831 -27.775 1.00 35.05 86 TYR B O 1
ATOM 1596 N N . ASN B 1 91 ? 37.055 -51.488 -28.598 1.00 37.44 87 ASN B N 1
ATOM 1597 C CA . ASN B 1 91 ? 37.609 -50.207 -28.173 1.00 43.98 87 ASN B CA 1
ATOM 1598 C C . ASN B 1 91 ? 36.458 -49.301 -27.766 1.00 41.65 87 ASN B C 1
ATOM 1599 O O . ASN B 1 91 ? 35.698 -48.918 -28.654 1.00 37.91 87 ASN B O 1
ATOM 1604 N N . TYR B 1 92 ? 36.390 -48.870 -26.502 1.00 35.82 88 TYR B N 1
ATOM 1605 C CA . TYR B 1 92 ? 35.530 -47.751 -26.106 1.00 42.18 88 TYR B CA 1
ATOM 1606 C C . TYR B 1 92 ? 35.814 -46.498 -26.925 1.00 48.53 88 TYR B C 1
ATOM 1607 O O . TYR B 1 92 ? 36.972 -46.135 -27.153 1.00 41.48 88 TYR B O 1
ATOM 1616 N N . LYS B 1 93 ? 34.730 -45.820 -27.404 1.00 41.71 89 LYS B N 1
ATOM 1617 C CA . LYS B 1 93 ? 34.940 -44.565 -28.135 1.00 39.80 89 LYS B CA 1
ATOM 1618 C C . LYS B 1 93 ? 34.091 -43.411 -27.625 1.00 52.24 89 LYS B C 1
ATOM 1619 O O . LYS B 1 93 ? 34.623 -42.319 -27.459 1.00 43.33 89 LYS B O 1
ATOM 1625 N N . ASP B 1 94 ? 32.830 -43.636 -27.284 1.00 49.50 90 ASP B N 1
ATOM 1626 C CA . ASP B 1 94 ? 31.956 -42.545 -26.850 1.00 45.51 90 ASP B CA 1
ATOM 1627 C C . ASP B 1 94 ? 30.837 -43.146 -26.008 1.00 48.18 90 ASP B C 1
ATOM 1628 O O . ASP B 1 94 ? 30.867 -44.338 -25.668 1.00 40.22 90 ASP B O 1
ATOM 1633 N N . GLU B 1 95 ? 29.843 -42.319 -25.675 1.00 43.91 91 GLU B N 1
ATOM 1634 C CA . GLU B 1 95 ? 28.694 -42.695 -24.854 1.00 46.80 91 GLU B CA 1
ATOM 1635 C C . GLU B 1 95 ? 27.450 -42.027 -25.403 1.00 49.59 91 GLU B C 1
ATOM 1636 O O . GLU B 1 95 ? 27.519 -40.880 -25.841 1.00 40.43 91 GLU B O 1
ATOM 1642 N N . LEU B 1 96 ? 26.321 -42.740 -25.340 1.00 40.30 92 LEU B N 1
ATOM 1643 C CA . LEU B 1 96 ? 25.026 -42.175 -25.698 1.00 42.14 92 LEU B CA 1
ATOM 1644 C C . LEU B 1 96 ? 24.673 -41.000 -24.791 1.00 38.43 92 LEU B C 1
ATOM 1645 O O . LEU B 1 96 ? 24.795 -41.082 -23.561 1.00 38.55 92 LEU B O 1
ATOM 1650 N N . GLN B 1 97 ? 24.142 -39.930 -25.385 1.00 45.72 93 GLN B N 1
ATOM 1651 C CA . GLN B 1 97 ? 23.538 -38.870 -24.566 1.00 47.67 93 GLN B CA 1
ATOM 1652 C C . GLN B 1 97 ? 22.444 -39.423 -23.663 1.00 50.04 93 GLN B C 1
ATOM 1653 O O . GLN B 1 97 ? 21.650 -40.290 -24.069 1.00 45.41 93 GLN B O 1
ATOM 1659 N N . ASP B 1 98 ? 22.374 -38.874 -22.439 1.00 46.74 94 ASP B N 1
ATOM 1660 C CA . ASP B 1 98 ? 21.413 -39.352 -21.453 1.00 48.03 94 ASP B CA 1
ATOM 1661 C C . ASP B 1 98 ? 19.983 -39.284 -21.981 1.00 51.97 94 ASP B C 1
ATOM 1662 O O . ASP B 1 98 ? 19.149 -40.146 -21.664 1.00 52.11 94 ASP B O 1
ATOM 1667 N N . ASN B 1 99 ? 19.674 -38.265 -22.783 1.00 48.89 95 ASN B N 1
ATOM 1668 C CA . ASN B 1 99 ? 18.298 -38.027 -23.222 1.00 53.62 95 ASN B CA 1
ATOM 1669 C C . ASN B 1 99 ? 17.806 -39.051 -24.230 1.00 58.88 95 ASN B C 1
ATOM 1670 O O . ASN B 1 99 ? 16.621 -39.019 -24.571 1.00 51.89 95 ASN B O 1
ATOM 1675 N N . LEU B 1 100 ? 18.677 -39.928 -24.743 1.00 48.30 96 LEU B N 1
ATOM 1676 C CA . LEU B 1 100 ? 18.261 -40.962 -25.685 1.00 46.37 96 LEU B CA 1
ATOM 1677 C C . LEU B 1 100 ? 18.123 -42.340 -25.038 1.00 44.16 96 LEU B C 1
ATOM 1678 O O . LEU B 1 100 ? 17.554 -43.250 -25.659 1.00 47.74 96 LEU B O 1
ATOM 1683 N N . LYS B 1 101 ? 18.595 -42.500 -23.798 1.00 42.83 97 LYS B N 1
ATOM 1684 C CA . LYS B 1 101 ? 18.671 -43.815 -23.165 1.00 42.92 97 LYS B CA 1
ATOM 1685 C C . LYS B 1 101 ? 17.293 -44.483 -23.023 1.00 48.58 97 LYS B C 1
ATOM 1686 O O . LYS B 1 101 ? 17.127 -45.651 -23.404 1.00 39.82 97 LYS B O 1
ATOM 1692 N N . ASN B 1 102 ? 16.298 -43.797 -22.443 1.00 45.18 98 ASN B N 1
ATOM 1693 C CA . ASN B 1 102 ? 14.946 -44.388 -22.431 1.00 45.70 98 ASN B CA 1
ATOM 1694 C C . ASN B 1 102 ? 14.356 -44.651 -23.810 1.00 39.35 98 ASN B C 1
ATOM 1695 O O . ASN B 1 102 ? 13.660 -45.657 -23.986 1.00 49.44 98 ASN B O 1
ATOM 1700 N N . ASP B 1 103 ? 14.584 -43.782 -24.786 1.00 41.02 99 ASP B N 1
ATOM 1701 C CA . ASP B 1 103 ? 14.079 -44.083 -26.117 1.00 41.28 99 ASP B CA 1
ATOM 1702 C C . ASP B 1 103 ? 14.620 -45.416 -26.648 1.00 43.59 99 ASP B C 1
ATOM 1703 O O . ASP B 1 103 ? 13.889 -46.154 -27.307 1.00 42.64 99 ASP B O 1
ATOM 1708 N N . ILE B 1 104 ? 15.920 -45.689 -26.465 1.00 43.59 100 ILE B N 1
ATOM 1709 C CA . ILE B 1 104 ? 16.499 -46.967 -26.924 1.00 40.54 100 ILE B CA 1
ATOM 1710 C C . ILE B 1 104 ? 15.763 -48.142 -26.294 1.00 33.71 100 ILE B C 1
ATOM 1711 O O . ILE B 1 104 ? 15.362 -49.090 -26.975 1.00 37.33 100 ILE B O 1
ATOM 1716 N N . LEU B 1 105 ? 15.612 -48.111 -24.965 1.00 38.21 101 LEU B N 1
ATOM 1717 C CA . LEU B 1 105 ? 15.046 -49.264 -24.270 1.00 42.44 101 LEU B CA 1
ATOM 1718 C C . LEU B 1 105 ? 13.580 -49.421 -24.609 1.00 45.95 101 LEU B C 1
ATOM 1719 O O . LEU B 1 105 ? 13.083 -50.555 -24.693 1.00 41.26 101 LEU B O 1
ATOM 1724 N N . LYS B 1 106 ? 12.877 -48.298 -24.804 1.00 45.50 102 LYS B N 1
ATOM 1725 C CA . LYS B 1 106 ? 11.479 -48.362 -25.218 1.00 46.02 102 LYS B CA 1
ATOM 1726 C C . LYS B 1 106 ? 11.373 -48.970 -26.594 1.00 44.09 102 LYS B C 1
ATOM 1727 O O . LYS B 1 106 ? 10.473 -49.770 -26.860 1.00 45.43 102 LYS B O 1
ATOM 1733 N N . ALA B 1 107 ? 12.280 -48.594 -27.498 1.00 37.23 103 ALA B N 1
ATOM 1734 C CA . ALA B 1 107 ? 12.235 -49.200 -28.822 1.00 45.62 103 ALA B CA 1
ATOM 1735 C C . ALA B 1 107 ? 12.432 -50.712 -28.726 1.00 45.07 103 ALA B C 1
ATOM 1736 O O . ALA B 1 107 ? 11.679 -51.479 -29.331 1.00 41.34 103 ALA B O 1
ATOM 1738 N N . ILE B 1 108 ? 13.354 -51.157 -27.869 1.00 40.25 104 ILE B N 1
ATOM 1739 C CA . ILE B 1 108 ? 13.618 -52.591 -27.746 1.00 39.06 104 ILE B CA 1
ATOM 1740 C C . ILE B 1 108 ? 12.392 -53.311 -27.172 1.00 41.87 104 ILE B C 1
ATOM 1741 O O . ILE B 1 108 ? 12.003 -54.382 -27.653 1.00 39.17 104 ILE B O 1
ATOM 1746 N N . LYS B 1 109 ? 11.791 -52.761 -26.104 1.00 39.81 105 LYS B N 1
ATOM 1747 C CA . LYS B 1 109 ? 10.585 -53.380 -25.571 1.00 49.71 105 LYS B CA 1
ATOM 1748 C C . LYS B 1 109 ? 9.460 -53.483 -26.591 1.00 40.48 105 LYS B C 1
ATOM 1749 O O . LYS B 1 109 ? 8.678 -54.444 -26.551 1.00 48.08 105 LYS B O 1
ATOM 1755 N N . THR B 1 110 ? 9.360 -52.506 -27.491 1.00 42.75 106 THR B N 1
ATOM 1756 C CA . THR B 1 110 ? 8.338 -52.530 -28.528 1.00 42.49 106 THR B CA 1
ATOM 1757 C C . THR B 1 110 ? 8.402 -53.807 -29.334 1.00 50.70 106 THR B C 1
ATOM 1758 O O . THR B 1 110 ? 7.358 -54.323 -29.752 1.00 48.92 106 THR B O 1
ATOM 1762 N N . TYR B 1 111 ? 9.600 -54.382 -29.515 1.00 42.93 107 TYR B N 1
ATOM 1763 C CA . TYR B 1 111 ? 9.731 -55.528 -30.401 1.00 37.60 107 TYR B CA 1
ATOM 1764 C C . TYR B 1 111 ? 9.493 -56.824 -29.665 1.00 31.45 107 TYR B C 1
ATOM 1765 O O . TYR B 1 111 ? 9.269 -57.869 -30.297 1.00 37.01 107 TYR B O 1
ATOM 1774 N N . LEU B 1 112 ? 9.622 -56.793 -28.337 1.00 35.30 108 LEU B N 1
ATOM 1775 C CA . LEU B 1 112 ? 9.416 -57.973 -27.505 1.00 37.35 108 LEU B CA 1
ATOM 1776 C C . LEU B 1 112 ? 7.989 -58.085 -26.949 1.00 38.16 108 LEU B C 1
ATOM 1777 O O . LEU B 1 112 ? 7.621 -59.157 -26.470 1.00 38.75 108 LEU B O 1
ATOM 1782 N N . LYS B 1 113 ? 7.218 -56.990 -26.945 1.00 37.79 109 LYS B N 1
ATOM 1783 C CA . LYS B 1 113 ? 5.894 -56.956 -26.309 1.00 42.45 109 LYS B CA 1
ATOM 1784 C C . LYS B 1 113 ? 4.971 -57.973 -26.972 1.00 34.35 109 LYS B C 1
ATOM 1785 O O . LYS B 1 113 ? 4.740 -57.879 -28.180 1.00 36.76 109 LYS B O 1
ATOM 1791 N N . PRO B 1 114 ? 4.426 -58.930 -26.241 1.00 34.92 110 PRO B N 1
ATOM 1792 C CA . PRO B 1 114 ? 3.632 -59.992 -26.882 1.00 40.00 110 PRO B CA 1
ATOM 1793 C C . PRO B 1 114 ? 2.221 -59.516 -27.241 1.00 47.38 110 PRO B C 1
ATOM 1794 O O . PRO B 1 114 ? 1.775 -58.430 -26.845 1.00 38.80 110 PRO B O 1
ATOM 1798 N N . THR B 1 115 ? 1.503 -60.360 -27.997 1.00 44.65 111 THR B N 1
ATOM 1799 C CA . THR B 1 115 ? 0.123 -60.053 -28.419 1.00 41.49 111 THR B CA 1
ATOM 1800 C C . THR B 1 115 ? -0.772 -61.284 -28.256 1.00 45.01 111 THR B C 1
ATOM 1801 O O . THR B 1 115 ? -0.302 -62.428 -28.241 1.00 39.18 111 THR B O 1
ATOM 1805 N N . LEU B 1 116 ? -2.064 -61.038 -28.077 1.00 47.40 112 LEU B N 1
ATOM 1806 C CA . LEU B 1 116 ? -3.051 -62.136 -27.967 1.00 41.82 112 LEU B CA 1
ATOM 1807 C C . LEU B 1 116 ? -2.903 -63.021 -29.236 1.00 40.74 112 LEU B C 1
ATOM 1808 O O . LEU B 1 116 ? -2.872 -62.379 -30.347 1.00 45.94 112 LEU B O 1
ATOM 1813 N N . LYS C 2 1 ? 10.054 -68.860 -6.526 1.00 81.27 58 LYS C N 1
ATOM 1814 C CA . LYS C 2 1 ? 10.890 -67.664 -6.716 1.00 84.85 58 LYS C CA 1
ATOM 1815 C C . LYS C 2 1 ? 10.864 -67.171 -8.178 1.00 81.82 58 LYS C C 1
ATOM 1816 O O . LYS C 2 1 ? 10.990 -67.977 -9.108 1.00 91.84 58 LYS C O 1
ATOM 1822 N N . SER C 2 2 ? 10.718 -65.860 -8.381 1.00 68.77 59 SER C N 1
ATOM 1823 C CA . SER C 2 2 ? 10.723 -65.302 -9.729 1.00 68.17 59 SER C CA 1
ATOM 1824 C C . SER C 2 2 ? 12.069 -65.473 -10.451 1.00 64.95 59 SER C C 1
ATOM 1825 O O . SER C 2 2 ? 13.145 -65.496 -9.836 1.00 54.11 59 SER C O 1
ATOM 1828 N N . ILE C 2 3 ? 12.003 -65.582 -11.786 1.00 62.39 60 ILE C N 1
ATOM 1829 C CA . ILE C 2 3 ? 13.228 -65.851 -12.544 1.00 53.96 60 ILE C CA 1
ATOM 1830 C C . ILE C 2 3 ? 14.130 -64.613 -12.558 1.00 47.60 60 ILE C C 1
ATOM 1831 O O . ILE C 2 3 ? 15.357 -64.719 -12.457 1.00 53.23 60 ILE C O 1
ATOM 1836 N N . GLU C 2 4 ? 13.541 -63.426 -12.615 1.00 43.57 61 GLU C N 1
ATOM 1837 C CA . GLU C 2 4 ? 14.356 -62.221 -12.547 1.00 57.57 61 GLU C CA 1
ATOM 1838 C C . GLU C 2 4 ? 15.057 -62.068 -11.206 1.00 54.32 61 GLU C C 1
ATOM 1839 O O . GLU C 2 4 ? 16.195 -61.602 -11.171 1.00 48.08 61 GLU C O 1
ATOM 1845 N N . ASP C 2 5 ? 14.420 -62.474 -10.110 1.00 52.21 62 ASP C N 1
ATOM 1846 C CA . ASP C 2 5 ? 15.099 -62.460 -8.824 1.00 55.59 62 ASP C CA 1
ATOM 1847 C C . ASP C 2 5 ? 16.236 -63.464 -8.831 1.00 49.81 62 ASP C C 1
ATOM 1848 O O . ASP C 2 5 ? 17.319 -63.231 -8.277 1.00 42.37 62 ASP C O 1
ATOM 1853 N N . ARG C 2 6 ? 15.958 -64.652 -9.350 1.00 48.72 63 ARG C N 1
ATOM 1854 C CA . ARG C 2 6 ? 16.964 -65.744 -9.382 1.00 51.29 63 ARG C CA 1
ATOM 1855 C C . ARG C 2 6 ? 18.159 -65.329 -10.236 1.00 43.58 63 ARG C C 1
ATOM 1856 O O . ARG C 2 6 ? 19.266 -65.583 -9.846 1.00 45.04 63 ARG C O 1
ATOM 1864 N N . ILE C 2 7 ? 17.909 -64.702 -11.367 1.00 44.68 64 ILE C N 1
ATOM 1865 C CA . ILE C 2 7 ? 19.019 -64.231 -12.212 1.00 48.57 64 ILE C CA 1
ATOM 1866 C C . ILE C 2 7 ? 19.801 -63.141 -11.487 1.00 41.84 64 ILE C C 1
ATOM 1867 O O . ILE C 2 7 ? 21.030 -63.159 -11.426 1.00 39.56 64 ILE C O 1
ATOM 1872 N N . LYS C 2 8 ? 19.093 -62.175 -10.911 1.00 44.98 65 LYS C N 1
ATOM 1873 C CA . LYS C 2 8 ? 19.782 -61.092 -10.232 1.00 46.10 65 LYS C CA 1
ATOM 1874 C C . LYS C 2 8 ? 20.573 -61.622 -9.044 1.00 40.88 65 LYS C C 1
ATOM 1875 O O . LYS C 2 8 ? 21.735 -61.252 -8.853 1.00 43.48 65 LYS C O 1
ATOM 1881 N N . ASN C 2 9 ? 19.961 -62.501 -8.234 1.00 43.97 66 ASN C N 1
ATOM 1882 C CA . ASN C 2 9 ? 20.692 -63.043 -7.089 1.00 45.65 66 ASN C CA 1
ATOM 1883 C C . ASN C 2 9 ? 21.915 -63.822 -7.547 1.00 46.91 66 ASN C C 1
ATOM 1884 O O . ASN C 2 9 ? 22.987 -63.712 -6.942 1.00 44.70 66 ASN C O 1
ATOM 1889 N N . PHE C 2 10 ? 21.776 -64.594 -8.631 1.00 46.16 67 PHE C N 1
ATOM 1890 C CA . PHE C 2 10 ? 22.915 -65.331 -9.180 1.00 40.72 67 PHE C CA 1
ATOM 1891 C C . PHE C 2 10 ? 24.076 -64.388 -9.468 1.00 46.98 67 PHE C C 1
ATOM 1892 O O . PHE C 2 10 ? 25.193 -64.562 -8.952 1.00 41.08 67 PHE C O 1
ATOM 1900 N N . PHE C 2 11 ? 23.816 -63.336 -10.246 1.00 40.86 68 PHE C N 1
ATOM 1901 C CA . PHE C 2 11 ? 24.913 -62.449 -10.593 1.00 41.41 68 PHE C CA 1
ATOM 1902 C C . PHE C 2 11 ? 25.439 -61.681 -9.379 1.00 41.34 68 PHE C C 1
ATOM 1903 O O . PHE C 2 11 ? 26.655 -61.448 -9.277 1.00 42.48 68 PHE C O 1
ATOM 1911 N N . GLN C 2 12 ? 24.558 -61.276 -8.462 1.00 43.48 69 GLN C N 1
ATOM 1912 C CA . GLN C 2 12 ? 25.042 -60.495 -7.320 1.00 45.78 69 GLN C CA 1
ATOM 1913 C C . GLN C 2 12 ? 25.896 -61.319 -6.358 1.00 50.85 69 GLN C C 1
ATOM 1914 O O . GLN C 2 12 ? 26.795 -60.762 -5.715 1.00 47.96 69 GLN C O 1
ATOM 1920 N N . SER C 2 13 ? 25.662 -62.634 -6.262 1.00 47.21 70 SER C N 1
ATOM 1921 C CA . SER C 2 13 ? 26.534 -63.512 -5.475 1.00 47.42 70 SER C CA 1
ATOM 1922 C C . SER C 2 13 ? 27.906 -63.740 -6.100 1.00 52.98 70 SER C C 1
ATOM 1923 O O . SER C 2 13 ? 28.805 -64.250 -5.419 1.00 54.47 70 SER C O 1
ATOM 1926 N N . GLY C 2 14 ? 28.103 -63.396 -7.364 1.00 46.40 71 GLY C N 1
ATOM 1927 C CA . GLY C 2 14 ? 29.355 -63.659 -8.042 1.00 49.41 71 GLY C CA 1
ATOM 1928 C C . GLY C 2 14 ? 29.279 -64.786 -9.059 1.00 44.63 71 GLY C C 1
ATOM 1929 O O . GLY C 2 14 ? 30.313 -65.162 -9.618 1.00 46.11 71 GLY C O 1
ATOM 1930 N N . GLY C 2 15 ? 28.096 -65.335 -9.306 1.00 45.25 72 GLY C N 1
ATOM 1931 C CA . GLY C 2 15 ? 27.942 -66.306 -10.379 1.00 49.93 72 GLY C CA 1
ATOM 1932 C C . GLY C 2 15 ? 28.356 -65.722 -11.723 1.00 43.47 72 GLY C C 1
ATOM 1933 O O . GLY C 2 15 ? 28.186 -64.521 -11.983 1.00 40.79 72 GLY C O 1
ATOM 1934 N N . LYS C 2 16 ? 28.952 -66.580 -12.563 1.00 41.34 73 LYS C N 1
ATOM 1935 C CA . LYS C 2 16 ? 29.493 -66.170 -13.863 1.00 42.86 73 LYS C CA 1
ATOM 1936 C C . LYS C 2 16 ? 28.898 -67.090 -14.916 1.00 49.76 73 LYS C C 1
ATOM 1937 O O . LYS C 2 16 ? 28.906 -68.306 -14.730 1.00 38.34 73 LYS C O 1
ATOM 1943 N N . TYR C 2 17 ? 28.413 -66.510 -16.018 1.00 41.11 74 TYR C N 1
ATOM 1944 C CA . TYR C 2 17 ? 28.147 -67.229 -17.267 1.00 40.86 74 TYR C CA 1
ATOM 1945 C C . TYR C 2 17 ? 29.443 -67.275 -18.067 1.00 42.21 74 TYR C C 1
ATOM 1946 O O . TYR C 2 17 ? 30.044 -66.227 -18.317 1.00 37.72 74 TYR C O 1
ATOM 1955 N N . THR C 2 18 ? 29.872 -68.477 -18.489 1.00 41.27 75 THR C N 1
ATOM 1956 C CA . THR C 2 18 ? 31.183 -68.596 -19.115 1.00 43.10 75 THR C CA 1
ATOM 1957 C C . THR C 2 18 ? 31.123 -69.302 -20.473 1.00 44.51 75 THR C C 1
ATOM 1958 O O . THR C 2 18 ? 32.134 -69.825 -20.940 1.00 58.46 75 THR C O 1
ATOM 1962 N N . GLU C 2 19 ? 30.004 -69.260 -21.177 1.00 44.45 76 GLU C N 1
ATOM 1963 C CA . GLU C 2 19 ? 29.959 -69.940 -22.470 1.00 37.18 76 GLU C CA 1
ATOM 1964 C C . GLU C 2 19 ? 30.657 -69.114 -23.545 1.00 39.29 76 GLU C C 1
ATOM 1965 O O . GLU C 2 19 ? 30.757 -67.901 -23.445 1.00 37.94 76 GLU C O 1
ATOM 1971 N N . LEU C 2 20 ? 31.124 -69.784 -24.600 1.00 34.43 77 LEU C N 1
ATOM 1972 C CA . LEU C 2 20 ? 31.550 -69.062 -25.790 1.00 35.97 77 LEU C CA 1
ATOM 1973 C C . LEU C 2 20 ? 30.327 -68.673 -26.649 1.00 34.65 77 LEU C C 1
ATOM 1974 O O . LEU C 2 20 ? 29.242 -69.187 -26.451 1.00 34.24 77 LEU C O 1
ATOM 1979 N N . GLU C 2 21 ? 30.537 -67.836 -27.665 1.00 29.54 78 GLU C N 1
ATOM 1980 C CA . GLU C 2 21 ? 29.459 -67.508 -28.616 1.00 36.31 78 GLU C CA 1
ATOM 1981 C C . GLU C 2 21 ? 28.942 -68.793 -29.248 1.00 42.71 78 GLU C C 1
ATOM 1982 O O . GLU C 2 21 ? 29.731 -69.687 -29.581 1.00 33.51 78 GLU C O 1
ATOM 1988 N N . VAL C 2 22 ? 27.614 -68.909 -29.400 1.00 32.05 79 VAL C N 1
ATOM 1989 C CA . VAL C 2 22 ? 27.059 -70.091 -30.080 1.00 31.11 79 VAL C CA 1
ATOM 1990 C C . VAL C 2 22 ? 27.433 -69.980 -31.557 1.00 35.58 79 VAL C C 1
ATOM 1991 O O . VAL C 2 22 ? 27.910 -68.948 -32.014 1.00 33.27 79 VAL C O 1
ATOM 1995 N N . ASP C 2 23 ? 27.144 -71.012 -32.321 1.00 34.57 80 ASP C N 1
ATOM 1996 C CA . ASP C 2 23 ? 27.669 -71.257 -33.664 1.00 36.04 80 ASP C CA 1
ATOM 1997 C C . ASP C 2 23 ? 26.829 -70.559 -34.752 1.00 36.98 80 ASP C C 1
ATOM 1998 O O . ASP C 2 23 ? 26.279 -71.153 -35.671 1.00 37.03 80 ASP C O 1
ATOM 2003 N N . TRP C 2 24 ? 26.694 -69.253 -34.615 1.00 33.63 81 TRP C N 1
ATOM 2004 C CA . TRP C 2 24 ? 26.010 -68.346 -35.552 1.00 35.52 81 TRP C CA 1
ATOM 2005 C C . TRP C 2 24 ? 26.792 -67.092 -35.929 1.00 42.25 81 TRP C C 1
ATOM 2006 O O . TRP C 2 24 ? 26.216 -66.014 -36.102 1.00 38.36 81 TRP C O 1
ATOM 2017 N N . GLU C 2 25 ? 28.077 -67.254 -36.210 1.00 38.30 82 GLU C N 1
ATOM 2018 C CA . GLU C 2 25 ? 28.990 -66.152 -36.517 1.00 39.74 82 GLU C CA 1
ATOM 2019 C C . GLU C 2 25 ? 28.722 -65.489 -37.859 1.00 36.22 82 GLU C C 1
ATOM 2020 O O . GLU C 2 25 ? 29.086 -64.312 -38.059 1.00 39.51 82 GLU C O 1
ATOM 2026 N N . GLU C 2 26 ? 28.281 -66.261 -38.846 1.00 36.08 83 GLU C N 1
ATOM 2027 C CA . GLU C 2 26 ? 28.240 -65.724 -40.204 1.00 39.16 83 GLU C CA 1
ATOM 2028 C C . GLU C 2 26 ? 27.058 -64.785 -40.388 1.00 42.93 83 GLU C C 1
ATOM 2029 O O . GLU C 2 26 ? 25.995 -64.987 -39.805 1.00 37.12 83 GLU C O 1
ATOM 2035 N N . ARG C 2 27 ? 27.250 -63.764 -41.232 1.00 39.98 84 ARG C N 1
ATOM 2036 C CA . ARG C 2 27 ? 26.211 -62.789 -41.593 1.00 42.25 84 ARG C CA 1
ATOM 2037 C C . ARG C 2 27 ? 25.880 -62.925 -43.076 1.00 42.97 84 ARG C C 1
ATOM 2038 O O . ARG C 2 27 ? 26.793 -63.095 -43.883 1.00 44.51 84 ARG C O 1
ATOM 2046 N N . VAL C 2 28 ? 24.584 -62.943 -43.431 1.00 35.56 85 VAL C N 1
ATOM 2047 C CA . VAL C 2 28 ? 24.144 -63.018 -44.832 1.00 37.63 85 VAL C CA 1
ATOM 2048 C C . VAL C 2 28 ? 23.038 -61.985 -45.050 1.00 37.73 85 VAL C C 1
ATOM 2049 O O . VAL C 2 28 ? 22.484 -61.443 -44.096 1.00 37.01 85 VAL C O 1
ATOM 2053 N N . GLY C 2 29 ? 22.685 -61.755 -46.321 1.00 36.67 86 GLY C N 1
ATOM 2054 C CA . GLY C 2 29 ? 21.562 -60.860 -46.631 1.00 36.60 86 GLY C CA 1
ATOM 2055 C C . GLY C 2 29 ? 21.796 -59.464 -46.086 1.00 42.80 86 GLY C C 1
ATOM 2056 O O . GLY C 2 29 ? 22.869 -58.877 -46.244 1.00 40.42 86 GLY C O 1
ATOM 2057 N N . ARG C 2 30 ? 20.815 -58.940 -45.373 1.00 38.54 87 ARG C N 1
ATOM 2058 C CA . ARG C 2 30 ? 20.907 -57.588 -44.844 1.00 40.14 87 ARG C CA 1
ATOM 2059 C C . ARG C 2 30 ? 21.557 -57.541 -43.464 1.00 39.68 87 ARG C C 1
ATOM 2060 O O . ARG C 2 30 ? 21.585 -56.479 -42.851 1.00 37.99 87 ARG C O 1
ATOM 2068 N N . GLU C 2 31 ? 22.067 -58.665 -42.949 1.00 36.82 88 GLU C N 1
ATOM 2069 C CA . GLU C 2 31 ? 22.611 -58.676 -41.587 1.00 36.82 88 GLU C CA 1
ATOM 2070 C C . GLU C 2 31 ? 23.917 -57.888 -41.549 1.00 40.44 88 GLU C C 1
ATOM 2071 O O . GLU C 2 31 ? 24.747 -58.015 -42.456 1.00 39.60 88 GLU C O 1
ATOM 2077 N N . ILE C 2 32 ? 24.103 -57.080 -40.500 1.00 42.85 89 ILE C N 1
ATOM 2078 C CA . ILE C 2 32 ? 25.313 -56.228 -40.395 1.00 50.58 89 ILE C CA 1
ATOM 2079 C C . ILE C 2 32 ? 25.983 -56.306 -39.011 1.00 63.99 89 ILE C C 1
ATOM 2080 O O . ILE C 2 32 ? 25.377 -56.765 -38.042 1.00 73.50 89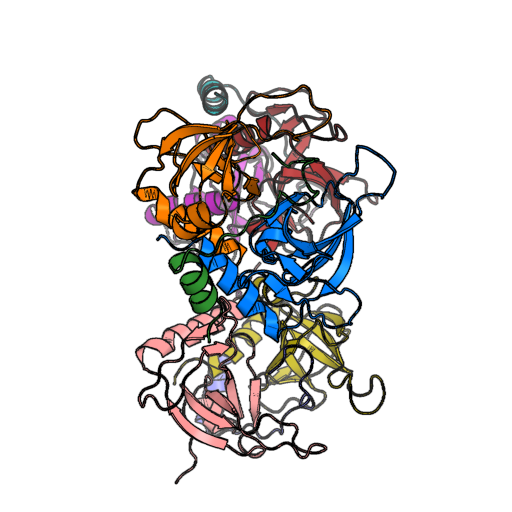 ILE C O 1
ATOM 2085 N N . ASN D 1 6 ? 3.229 -58.526 -47.782 1.00 85.92 2 ASN D N 1
ATOM 2086 C CA . ASN D 1 6 ? 3.168 -58.747 -49.224 1.00 77.72 2 ASN D CA 1
ATOM 2087 C C . ASN D 1 6 ? 3.671 -57.533 -50.022 1.00 78.57 2 ASN D C 1
ATOM 2088 O O . ASN D 1 6 ? 4.615 -57.664 -50.811 1.00 71.14 2 ASN D O 1
ATOM 2093 N N . ILE D 1 7 ? 3.087 -56.352 -49.824 1.00 66.73 3 ILE D N 1
ATOM 2094 C CA . ILE D 1 7 ? 3.525 -55.152 -50.532 1.00 59.38 3 ILE D CA 1
ATOM 2095 C C . ILE D 1 7 ? 4.091 -54.189 -49.504 1.00 44.51 3 ILE D C 1
ATOM 2096 O O . ILE D 1 7 ? 3.438 -53.919 -48.492 1.00 54.77 3 ILE D O 1
ATOM 2101 N N . LYS D 1 8 ? 5.259 -53.615 -49.786 1.00 45.30 4 LYS D N 1
ATOM 2102 C CA . LYS D 1 8 ? 5.812 -52.591 -48.919 1.00 54.69 4 LYS D CA 1
ATOM 2103 C C . LYS D 1 8 ? 6.155 -51.330 -49.710 1.00 58.73 4 LYS D C 1
ATOM 2104 O O . LYS D 1 8 ? 6.174 -51.308 -50.951 1.00 46.33 4 LYS D O 1
ATOM 2110 N N . GLN D 1 9 ? 6.515 -50.285 -48.967 1.00 50.09 5 GLN D N 1
ATOM 2111 C CA . GLN D 1 9 ? 6.889 -49.026 -49.591 1.00 44.06 5 GLN D CA 1
ATOM 2112 C C . GLN D 1 9 ? 8.108 -49.214 -50.470 1.00 55.64 5 GLN D C 1
ATOM 2113 O O . GLN D 1 9 ? 9.064 -49.914 -50.120 1.00 49.84 5 GLN D O 1
ATOM 2119 N N . PHE D 1 10 ? 8.057 -48.583 -51.629 1.00 40.91 6 PHE D N 1
ATOM 2120 C CA . PHE D 1 10 ? 9.082 -48.587 -52.662 1.00 41.78 6 PHE D CA 1
ATOM 2121 C C . PHE D 1 10 ? 9.214 -49.933 -53.376 1.00 33.13 6 PHE D C 1
ATOM 2122 O O . PHE D 1 10 ? 10.167 -50.102 -54.151 1.00 42.54 6 PHE D O 1
ATOM 2130 N N . ASP D 1 11 ? 8.268 -50.849 -53.200 1.00 41.20 7 ASP D N 1
ATOM 2131 C CA . ASP D 1 11 ? 8.116 -51.930 -54.173 1.00 40.79 7 ASP D CA 1
ATOM 2132 C C . ASP D 1 11 ? 7.735 -51.401 -55.560 1.00 48.07 7 ASP D C 1
ATOM 2133 O O . ASP D 1 11 ? 7.076 -50.358 -55.696 1.00 39.80 7 ASP D O 1
ATOM 2138 N N . ILE D 1 12 ? 8.207 -52.112 -56.599 1.00 44.49 8 ILE D N 1
ATOM 2139 C CA . ILE D 1 12 ? 7.762 -51.941 -57.980 1.00 40.26 8 ILE D CA 1
ATOM 2140 C C . ILE D 1 12 ? 6.798 -53.073 -58.353 1.00 48.16 8 ILE D C 1
ATOM 2141 O O . ILE D 1 12 ? 7.150 -54.266 -58.284 1.00 40.99 8 ILE D O 1
ATOM 2146 N N . LEU D 1 13 ? 5.557 -52.703 -58.709 1.00 41.47 9 LEU D N 1
ATOM 2147 C CA . LEU D 1 13 ? 4.485 -53.661 -59.024 1.00 34.31 9 LEU D CA 1
ATOM 2148 C C . LEU D 1 13 ? 4.067 -53.484 -60.475 1.00 40.17 9 LEU D C 1
ATOM 2149 O O . LEU D 1 13 ? 4.043 -52.353 -60.979 1.00 39.21 9 LEU D O 1
ATOM 2154 N N . TYR D 1 14 ? 3.725 -54.601 -61.136 1.00 36.81 10 TYR D N 1
ATOM 2155 C CA . TYR D 1 14 ? 2.886 -54.559 -62.333 1.00 42.57 10 TYR D CA 1
ATOM 2156 C C . TYR D 1 14 ? 1.436 -54.499 -61.872 1.00 38.43 10 TYR D C 1
ATOM 2157 O O . TYR D 1 14 ? 1.033 -55.259 -60.986 1.00 38.52 10 TYR D O 1
ATOM 2166 N N . ILE D 1 15 ? 0.667 -53.532 -62.393 1.00 32.26 11 ILE D N 1
ATOM 2167 C CA . ILE D 1 15 ? -0.729 -53.349 -61.982 1.00 33.51 11 ILE D CA 1
ATOM 2168 C C . ILE D 1 15 ? -1.577 -53.255 -63.237 1.00 32.77 11 ILE D C 1
ATOM 2169 O O . ILE D 1 15 ? -1.216 -52.518 -64.150 1.00 31.08 11 ILE D O 1
ATOM 2174 N N . ASP D 1 16 ? -2.705 -53.972 -63.270 1.00 33.12 12 ASP D N 1
ATOM 2175 C CA . ASP D 1 16 ? -3.644 -53.824 -64.380 1.00 39.32 12 ASP D CA 1
ATOM 2176 C C . ASP D 1 16 ? -4.342 -52.474 -64.210 1.00 35.09 12 ASP D C 1
ATOM 2177 O O . ASP D 1 16 ? -5.116 -52.279 -63.270 1.00 33.00 12 ASP D O 1
ATOM 2182 N N . LEU D 1 17 ? -4.008 -51.513 -65.069 1.00 31.24 13 LEU D N 1
ATOM 2183 C CA . LEU D 1 17 ? -4.601 -50.193 -64.965 1.00 32.33 13 LEU D CA 1
ATOM 2184 C C . LEU D 1 17 ? -5.947 -50.109 -65.668 1.00 36.77 13 LEU D C 1
ATOM 2185 O O . LEU D 1 17 ? -6.611 -49.089 -65.554 1.00 37.85 13 LEU D O 1
ATOM 2190 N N . ASN D 1 18 ? -6.386 -51.130 -66.403 1.00 36.48 14 ASN D N 1
ATOM 2191 C CA . ASN D 1 18 ? -7.720 -51.084 -67.015 1.00 33.04 14 ASN D CA 1
ATOM 2192 C C . ASN D 1 18 ? -8.374 -52.454 -66.970 1.00 36.84 14 ASN D C 1
ATOM 2193 O O . ASN D 1 18 ? -8.455 -53.168 -67.978 1.00 34.77 14 ASN D O 1
ATOM 2198 N N . PRO D 1 19 ? -8.781 -52.896 -65.783 1.00 35.23 15 PRO D N 1
ATOM 2199 C CA . PRO D 1 19 ? -9.267 -54.273 -65.669 1.00 37.72 15 PRO D CA 1
ATOM 2200 C C . PRO D 1 19 ? -10.611 -54.520 -66.315 1.00 37.91 15 PRO D C 1
ATOM 2201 O O . PRO D 1 19 ? -10.863 -55.659 -66.719 1.00 37.95 15 PRO D O 1
ATOM 2205 N N . THR D 1 20 ? -11.513 -53.537 -66.372 1.00 32.52 16 THR D N 1
ATOM 2206 C CA . THR D 1 20 ? -12.851 -53.819 -66.873 1.00 36.55 16 THR D CA 1
ATOM 2207 C C . THR D 1 20 ? -12.998 -53.503 -68.353 1.00 39.98 16 THR D C 1
ATOM 2208 O O . THR D 1 20 ? -13.977 -53.919 -68.949 1.00 39.71 16 THR D O 1
ATOM 2212 N N . ARG D 1 21 ? -12.065 -52.784 -68.967 1.00 34.23 17 ARG D N 1
ATOM 2213 C CA . ARG D 1 21 ? -12.283 -52.317 -70.338 1.00 41.55 17 ARG D CA 1
ATOM 2214 C C . ARG D 1 21 ? -11.138 -52.755 -71.241 1.00 36.54 17 ARG D C 1
ATOM 2215 O O . ARG D 1 21 ? -9.986 -52.846 -70.814 1.00 35.06 17 ARG D O 1
ATOM 2223 N N . GLY D 1 22 ? -11.465 -52.994 -72.490 1.00 36.06 18 GLY D N 1
ATOM 2224 C CA . GLY D 1 22 ? -10.434 -53.171 -73.485 1.00 34.66 18 GLY D CA 1
ATOM 2225 C C . GLY D 1 22 ? -9.974 -54.608 -73.473 1.00 37.22 18 GLY D C 1
ATOM 2226 O O . GLY D 1 22 ? -10.599 -55.518 -72.888 1.00 35.29 18 GLY D O 1
ATOM 2227 N N . ARG D 1 23 ? -8.874 -54.814 -74.153 1.00 32.36 19 ARG D N 1
ATOM 2228 C CA . ARG D 1 23 ? -8.285 -56.140 -74.278 1.00 33.07 19 ARG D CA 1
ATOM 2229 C C . ARG D 1 23 ? -7.791 -56.669 -72.931 1.00 35.89 19 ARG D C 1
ATOM 2230 O O . ARG D 1 23 ? -7.423 -55.909 -72.031 1.00 35.09 19 ARG D O 1
ATOM 2238 N N . GLU D 1 24 ? -7.759 -57.993 -72.798 1.00 34.50 20 GLU D N 1
ATOM 2239 C CA . GLU D 1 24 ? -7.443 -58.577 -71.496 1.00 31.70 20 GLU D CA 1
ATOM 2240 C C . GLU D 1 24 ? -5.963 -58.371 -71.175 1.00 34.10 20 GLU D C 1
ATOM 2241 O O . GLU D 1 24 ? -5.090 -58.626 -72.018 1.00 32.84 20 GLU D O 1
ATOM 2247 N N . LYS D 1 25 ? -5.670 -57.868 -69.960 1.00 31.10 21 LYS D N 1
ATOM 2248 C CA . LYS D 1 25 ? -4.282 -57.647 -69.498 1.00 34.38 21 LYS D CA 1
ATOM 2249 C C . LYS D 1 25 ? -3.450 -56.890 -70.523 1.00 39.47 21 LYS D C 1
ATOM 2250 O O . LYS D 1 25 ? -2.281 -57.203 -70.783 1.00 41.65 21 LYS D O 1
ATOM 2256 N N . HIS D 1 26 ? -4.071 -55.909 -71.139 1.00 35.77 22 HIS D N 1
ATOM 2257 C CA . HIS D 1 26 ? -3.409 -55.104 -72.136 1.00 36.67 22 HIS D CA 1
ATOM 2258 C C . HIS D 1 26 ? -2.742 -53.867 -71.549 1.00 37.75 22 HIS D C 1
ATOM 2259 O O . HIS D 1 26 ? -1.806 -53.340 -72.149 1.00 42.58 22 HIS D O 1
ATOM 2266 N N . ASN D 1 27 ? -3.222 -53.365 -70.419 1.00 29.23 23 ASN D N 1
ATOM 2267 C CA . ASN D 1 27 ? -2.667 -52.136 -69.875 1.00 32.05 23 ASN D CA 1
ATOM 2268 C C . ASN D 1 27 ? -2.096 -52.461 -68.512 1.00 32.71 23 ASN D C 1
ATOM 2269 O O . ASN D 1 27 ? -2.616 -51.965 -67.499 1.00 31.91 23 ASN D O 1
ATOM 2274 N N . VAL D 1 28 ? -1.056 -53.305 -68.467 1.00 32.65 24 VAL D N 1
ATOM 2275 C CA . VAL D 1 28 ? -0.468 -53.762 -67.199 1.00 38.49 24 VAL D CA 1
ATOM 2276 C C . VAL D 1 28 ? 0.907 -53.107 -67.100 1.00 33.95 24 VAL D C 1
ATOM 2277 O O . VAL D 1 28 ? 1.833 -53.464 -67.833 1.00 34.19 24 VAL D O 1
ATOM 2281 N N . ARG D 1 29 ? 1.045 -52.137 -66.194 1.00 33.04 25 ARG D N 1
ATOM 2282 C CA . ARG D 1 29 ? 2.185 -51.255 -66.256 1.00 30.51 25 ARG D CA 1
ATOM 2283 C C . ARG D 1 29 ? 2.955 -51.264 -64.944 1.00 34.15 25 ARG D C 1
ATOM 2284 O O . ARG D 1 29 ? 2.378 -51.499 -63.878 1.00 31.51 25 ARG D O 1
ATOM 2292 N N . PRO D 1 30 ? 4.258 -50.997 -65.003 1.00 35.27 26 PRO D N 1
ATOM 2293 C CA . PRO D 1 30 ? 5.066 -50.883 -63.774 1.00 38.50 26 PRO D CA 1
ATOM 2294 C C . PRO D 1 30 ? 4.796 -49.564 -63.037 1.00 39.99 26 PRO D C 1
ATOM 2295 O O . PRO D 1 30 ? 4.771 -48.488 -63.639 1.00 33.67 26 PRO D O 1
ATOM 2299 N N . CYS D 1 31 ? 4.628 -49.667 -61.721 1.00 36.27 27 CYS D N 1
ATOM 2300 C CA . CYS D 1 31 ? 4.334 -48.559 -60.831 1.00 35.35 27 CYS D CA 1
ATOM 2301 C C . CYS D 1 31 ? 5.199 -48.661 -59.577 1.00 37.23 27 CYS D C 1
ATOM 2302 O O . CYS D 1 31 ? 5.374 -49.754 -59.028 1.00 39.03 27 CYS D O 1
ATOM 2305 N N . LEU D 1 32 ? 5.672 -47.516 -59.095 1.00 37.49 28 LEU D N 1
ATOM 2306 C CA . LEU D 1 32 ? 6.449 -47.428 -57.854 1.00 34.15 28 LEU D CA 1
ATOM 2307 C C . LEU D 1 32 ? 5.515 -47.044 -56.712 1.00 38.31 28 LEU D C 1
ATOM 2308 O O . LEU D 1 32 ? 4.894 -45.963 -56.736 1.00 36.40 28 LEU D O 1
ATOM 2313 N N . VAL D 1 33 ? 5.433 -47.909 -55.708 1.00 33.52 29 VAL D N 1
ATOM 2314 C CA . VAL D 1 33 ? 4.595 -47.697 -54.531 1.00 36.84 29 VAL D CA 1
ATOM 2315 C C . VAL D 1 33 ? 5.306 -46.738 -53.571 1.00 45.58 29 VAL D C 1
ATOM 2316 O O . VAL D 1 33 ? 6.477 -46.944 -53.221 1.00 41.60 29 VAL D O 1
ATOM 2320 N N . ILE D 1 34 ? 4.620 -45.678 -53.135 1.00 38.09 30 ILE D N 1
ATOM 2321 C CA . ILE D 1 34 ? 5.354 -44.731 -52.296 1.00 34.69 30 ILE D CA 1
ATOM 2322 C C . ILE D 1 34 ? 4.673 -44.434 -50.961 1.00 34.80 30 ILE D C 1
ATOM 2323 O O . ILE D 1 34 ? 5.266 -43.713 -50.143 1.00 42.74 30 ILE D O 1
ATOM 2328 N N . ASN D 1 35 ? 3.453 -44.935 -50.722 1.00 36.71 31 ASN D N 1
ATOM 2329 C CA . ASN D 1 35 ? 2.896 -44.688 -49.399 1.00 37.47 31 ASN D CA 1
ATOM 2330 C C . ASN D 1 35 ? 3.479 -45.690 -48.398 1.00 47.05 31 ASN D C 1
ATOM 2331 O O . ASN D 1 35 ? 4.071 -46.704 -48.774 1.00 41.31 31 ASN D O 1
ATOM 2336 N N . ASN D 1 36 ? 3.276 -45.420 -47.113 1.00 43.73 32 ASN D N 1
ATOM 2337 C CA . ASN D 1 36 ? 3.994 -46.190 -46.101 1.00 50.60 32 ASN D CA 1
ATOM 2338 C C . ASN D 1 36 ? 3.260 -47.473 -45.709 1.00 48.17 32 ASN D C 1
ATOM 2339 O O . ASN D 1 36 ? 2.070 -47.700 -46.020 1.00 42.09 32 ASN D O 1
ATOM 2344 N N . GLN D 1 37 ? 3.997 -48.330 -44.981 1.00 54.20 33 GLN D N 1
ATOM 2345 C CA . GLN D 1 37 ? 3.460 -49.639 -44.623 1.00 42.94 33 GLN D CA 1
ATOM 2346 C C . GLN D 1 37 ? 2.186 -49.514 -43.856 1.00 42.88 33 GLN D C 1
ATOM 2347 O O . GLN D 1 37 ? 1.224 -50.266 -44.091 1.00 47.09 33 GLN D O 1
ATOM 2353 N N . MET D 1 38 ? 2.153 -48.588 -42.902 1.00 49.70 34 MET D N 1
ATOM 2354 C CA . MET D 1 38 ? 0.916 -48.348 -42.171 1.00 52.17 34 MET D CA 1
ATOM 2355 C C . MET D 1 38 ? -0.253 -48.124 -43.130 1.00 51.11 34 MET D C 1
ATOM 2356 O O . MET D 1 38 ? -1.321 -48.749 -43.012 1.00 49.00 34 MET D O 1
ATOM 2361 N N . SER D 1 39 ? -0.047 -47.215 -44.098 1.00 48.76 35 SER D N 1
ATOM 2362 C CA . SER D 1 39 ? -1.078 -46.865 -45.075 1.00 51.25 35 SER D CA 1
ATOM 2363 C C . SER D 1 39 ? -1.488 -48.062 -45.919 1.00 38.94 35 SER D C 1
ATOM 2364 O O . SER D 1 39 ? -2.682 -48.338 -46.096 1.00 40.66 35 SER D O 1
ATOM 2367 N N . ILE D 1 40 ? -0.500 -48.778 -46.468 1.00 46.89 36 ILE D N 1
ATOM 2368 C CA . ILE D 1 40 ? -0.810 -49.954 -47.291 1.00 41.78 36 ILE D CA 1
ATOM 2369 C C . ILE D 1 40 ? -1.626 -50.964 -46.493 1.00 51.92 36 ILE D C 1
ATOM 2370 O O . ILE D 1 40 ? -2.680 -51.435 -46.952 1.00 47.44 36 ILE D O 1
ATOM 2375 N N . ASP D 1 41 ? -1.191 -51.273 -45.250 1.00 50.93 37 ASP D N 1
ATOM 2376 C CA . ASP D 1 41 ? -1.923 -52.278 -44.463 1.00 48.55 37 ASP D CA 1
ATOM 2377 C C . ASP D 1 41 ? -3.314 -51.792 -44.074 1.00 43.18 37 ASP D C 1
ATOM 2378 O O . ASP D 1 41 ? -4.276 -52.564 -44.104 1.00 51.25 37 ASP D O 1
ATOM 2383 N N . GLY D 1 42 ? -3.457 -50.506 -43.741 1.00 49.56 38 GLY D N 1
ATOM 2384 C CA . GLY D 1 42 ? -4.730 -50.030 -43.230 1.00 45.85 38 GLY D CA 1
ATOM 2385 C C . GLY D 1 42 ? -5.796 -49.776 -44.280 1.00 57.71 38 GLY D C 1
ATOM 2386 O O . GLY D 1 42 ? -6.989 -49.938 -43.998 1.00 64.57 38 GLY D O 1
ATOM 2387 N N . THR D 1 43 ? -5.404 -49.359 -45.492 1.00 56.18 39 THR D N 1
ATOM 2388 C CA . THR D 1 43 ? -6.364 -49.049 -46.558 1.00 46.67 39 THR D CA 1
ATOM 2389 C C . THR D 1 43 ? -6.363 -50.062 -47.704 1.00 45.24 39 THR D C 1
ATOM 2390 O O . THR D 1 43 ? -7.360 -50.146 -48.439 1.00 49.61 39 THR D O 1
ATOM 2394 N N . ASN D 1 44 ? -5.269 -50.810 -47.889 1.00 45.30 40 ASN D N 1
ATOM 2395 C CA . ASN D 1 44 ? -5.082 -51.640 -49.077 1.00 45.47 40 ASN D CA 1
ATOM 2396 C C . ASN D 1 44 ? -5.135 -50.799 -50.367 1.00 45.23 40 ASN D C 1
ATOM 2397 O O . ASN D 1 44 ? -5.401 -51.342 -51.445 1.00 43.06 40 ASN D O 1
ATOM 2402 N N . PHE D 1 45 ? -4.859 -49.493 -50.269 1.00 42.81 41 PHE D N 1
ATOM 2403 C CA . PHE D 1 45 ? -4.525 -48.654 -51.426 1.00 42.26 41 PHE D CA 1
ATOM 2404 C C . PHE D 1 45 ? -3.024 -48.514 -51.526 1.00 39.95 41 PHE D C 1
ATOM 2405 O O . PHE D 1 45 ? -2.320 -48.442 -50.510 1.00 42.15 41 PHE D O 1
ATOM 2413 N N . VAL D 1 46 ? -2.513 -48.438 -52.760 1.00 37.56 42 VAL D N 1
ATOM 2414 C CA . VAL D 1 46 ? -1.154 -47.985 -52.992 1.00 35.05 42 VAL D CA 1
ATOM 2415 C C . VAL D 1 46 ? -1.164 -46.598 -53.649 1.00 39.25 42 VAL D C 1
ATOM 2416 O O . VAL D 1 46 ? -1.924 -46.342 -54.593 1.00 37.98 42 VAL D O 1
ATOM 2420 N N . TRP D 1 47 ? -0.286 -45.715 -53.157 1.00 37.86 43 TRP D N 1
ATOM 2421 C CA . TRP D 1 47 ? 0.063 -44.466 -53.825 1.00 36.31 43 TRP D CA 1
ATOM 2422 C C . TRP D 1 47 ? 1.188 -44.806 -54.775 1.00 39.05 43 TRP D C 1
ATOM 2423 O O . TRP D 1 47 ? 2.217 -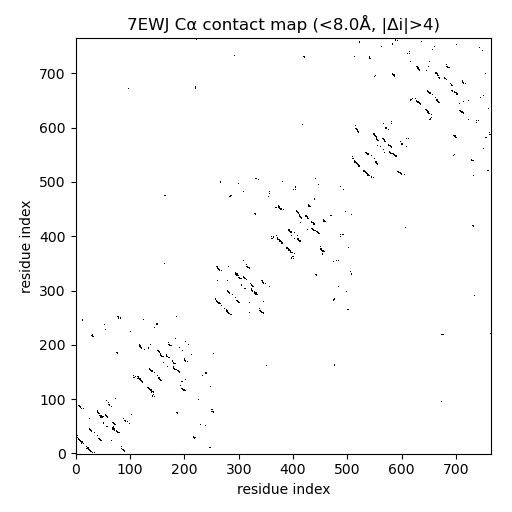45.321 -54.333 1.00 36.23 43 TRP D O 1
ATOM 2434 N N . VAL D 1 48 ? 0.997 -44.550 -56.068 1.00 30.42 44 VAL D N 1
ATOM 2435 C CA . VAL D 1 48 ? 1.987 -44.946 -57.055 1.00 30.52 44 VAL D CA 1
ATOM 2436 C C . VAL D 1 48 ? 2.388 -43.774 -57.909 1.00 34.49 44 VAL D C 1
ATOM 2437 O O . VAL D 1 48 ? 1.591 -42.872 -58.190 1.00 36.47 44 VAL D O 1
ATOM 2441 N N . LEU D 1 49 ? 3.617 -43.802 -58.326 1.00 32.06 45 LEU D N 1
ATOM 2442 C CA . LEU D 1 49 ? 4.179 -42.996 -59.386 1.00 34.85 45 LEU D CA 1
ATOM 2443 C C . LEU D 1 49 ? 4.405 -43.892 -60.603 1.00 35.69 45 LEU D C 1
ATOM 2444 O O . LEU D 1 49 ? 4.773 -45.061 -60.437 1.00 35.64 45 LEU D O 1
ATOM 2449 N N . PRO D 1 50 ? 4.210 -43.395 -61.816 1.00 34.69 46 PRO D N 1
ATOM 2450 C CA . PRO D 1 50 ? 4.370 -44.262 -62.992 1.00 38.46 46 PRO D CA 1
ATOM 2451 C C . PRO D 1 50 ? 5.835 -44.408 -63.365 1.00 36.78 46 PRO D C 1
ATOM 2452 O O . PRO D 1 50 ? 6.634 -43.464 -63.273 1.00 36.30 46 PRO D O 1
ATOM 2456 N N . ILE D 1 51 ? 6.180 -45.613 -63.808 1.00 33.47 47 ILE D N 1
ATOM 2457 C CA . ILE D 1 51 ? 7.491 -45.884 -64.377 1.00 35.01 47 ILE D CA 1
ATOM 2458 C C . ILE D 1 51 ? 7.308 -45.920 -65.891 1.00 38.69 47 ILE D C 1
ATOM 2459 O O . ILE D 1 51 ? 6.668 -46.837 -66.412 1.00 35.90 47 ILE D O 1
ATOM 2464 N N . THR D 1 52 ? 7.888 -44.961 -66.607 1.00 35.60 48 THR D N 1
ATOM 2465 C CA . THR D 1 52 ? 7.579 -44.750 -68.017 1.00 39.68 48 THR D CA 1
ATOM 2466 C C . THR D 1 52 ? 8.746 -45.177 -68.912 1.00 40.06 48 THR D C 1
ATOM 2467 O O . THR D 1 52 ? 9.866 -45.387 -68.446 1.00 44.05 48 THR D O 1
ATOM 2471 N N . THR D 1 53 ? 8.450 -45.339 -70.206 1.00 42.29 49 THR D N 1
ATOM 2472 C CA . THR D 1 53 ? 9.443 -45.714 -71.219 1.00 47.37 49 THR D CA 1
ATOM 2473 C C . THR D 1 53 ? 9.956 -44.523 -72.023 1.00 48.90 49 THR D C 1
ATOM 2474 O O . THR D 1 53 ? 10.812 -44.705 -72.882 1.00 45.15 49 THR D O 1
ATOM 2478 N N . ARG D 1 54 ? 9.446 -43.316 -71.784 1.00 42.02 50 ARG D N 1
ATOM 2479 C CA . ARG D 1 54 ? 9.982 -42.129 -72.439 1.00 42.60 50 ARG D CA 1
ATOM 2480 C C . ARG D 1 54 ? 11.363 -41.790 -71.885 1.00 50.72 50 ARG D C 1
ATOM 2481 O O . ARG D 1 54 ? 11.771 -42.260 -70.817 1.00 47.59 50 ARG D O 1
ATOM 2489 N N . GLY D 1 55 ? 12.098 -40.950 -72.593 1.00 54.24 51 GLY D N 1
ATOM 2490 C CA . GLY D 1 55 ? 13.432 -40.570 -72.114 1.00 50.61 51 GLY D CA 1
ATOM 2491 C C . GLY D 1 55 ? 13.380 -39.603 -70.948 1.00 59.18 51 GLY D C 1
ATOM 2492 O O . GLY D 1 55 ? 12.338 -39.067 -70.693 1.00 53.61 51 GLY D O 1
ATOM 2493 N N . LEU D 1 56 ? 14.476 -39.458 -70.219 1.00 59.01 52 LEU D N 1
ATOM 2494 C CA . LEU D 1 56 ? 14.544 -38.499 -69.099 1.00 50.65 52 LEU D CA 1
ATOM 2495 C C . LEU D 1 56 ? 14.360 -37.119 -69.727 1.00 53.63 52 LEU D C 1
ATOM 2496 O O . LEU D 1 56 ? 15.029 -36.851 -70.703 1.00 57.39 52 LEU D O 1
ATOM 2501 N N . ARG D 1 57 ? 13.444 -36.298 -69.228 1.00 47.28 53 ARG D N 1
ATOM 2502 C CA . ARG D 1 57 ? 13.238 -34.979 -69.863 1.00 43.81 53 ARG D CA 1
ATOM 2503 C C . ARG D 1 57 ? 13.183 -33.812 -68.875 1.00 41.35 53 ARG D C 1
ATOM 2504 O O . ARG D 1 57 ? 13.261 -32.724 -69.340 1.00 49.45 53 ARG D O 1
ATOM 2512 N N . TYR D 1 58 ? 13.042 -34.035 -67.578 1.00 43.91 54 TYR D N 1
ATOM 2513 C CA . TYR D 1 58 ? 12.810 -32.919 -66.667 1.00 46.63 54 TYR D CA 1
ATOM 2514 C C . TYR D 1 58 ? 13.616 -33.195 -65.413 1.00 36.25 54 TYR D C 1
ATOM 2515 O O . TYR D 1 58 ? 13.813 -34.354 -65.066 1.00 38.38 54 TYR D O 1
ATOM 2524 N N . PRO D 1 59 ? 14.008 -32.159 -64.682 1.00 44.62 55 PRO D N 1
ATOM 2525 C CA . PRO D 1 59 ? 14.630 -32.399 -63.367 1.00 39.54 55 PRO D CA 1
ATOM 2526 C C . PRO D 1 59 ? 13.686 -33.034 -62.357 1.00 40.17 55 PRO D C 1
ATOM 2527 O O . PRO D 1 59 ? 14.170 -33.498 -61.323 1.00 39.82 55 PRO D O 1
ATOM 2531 N N . THR D 1 60 ? 12.366 -33.068 -62.612 1.00 40.29 56 THR D N 1
ATOM 2532 C CA . THR D 1 60 ? 11.441 -33.849 -61.784 1.00 41.40 56 THR D CA 1
ATOM 2533 C C . THR D 1 60 ? 11.505 -35.356 -62.082 1.00 45.91 56 THR D C 1
ATOM 2534 O O . THR D 1 60 ? 11.131 -36.171 -61.223 1.00 39.07 56 THR D O 1
ATOM 2538 N N . ASP D 1 61 ? 11.981 -35.742 -63.262 1.00 40.12 57 ASP D N 1
ATOM 2539 C CA . ASP D 1 61 ? 12.177 -37.162 -63.595 1.00 39.72 57 ASP D CA 1
ATOM 2540 C C . ASP D 1 61 ? 13.308 -37.773 -62.790 1.00 46.57 57 ASP D C 1
ATOM 2541 O O . ASP D 1 61 ? 14.355 -37.146 -62.590 1.00 49.87 57 ASP D O 1
ATOM 2546 N N . ILE D 1 62 ? 13.143 -39.037 -62.408 1.00 45.74 58 ILE D N 1
ATOM 2547 C CA . ILE D 1 62 ? 14.206 -39.791 -61.756 1.00 38.68 58 ILE D CA 1
ATOM 2548 C C . ILE D 1 62 ? 14.441 -41.081 -62.538 1.00 47.66 58 ILE D C 1
ATOM 2549 O O . ILE D 1 62 ? 13.532 -41.912 -62.661 1.00 42.75 58 ILE D O 1
ATOM 2554 N N . GLN D 1 63 ? 15.651 -41.259 -63.062 1.00 45.23 59 GLN D N 1
ATOM 2555 C CA . GLN D 1 63 ? 15.973 -42.526 -63.724 1.00 48.61 59 GLN D CA 1
ATOM 2556 C C . GLN D 1 63 ? 15.841 -43.657 -62.707 1.00 42.33 59 GLN D C 1
ATOM 2557 O O . GLN D 1 63 ? 16.378 -43.562 -61.610 1.00 46.70 59 GLN D O 1
ATOM 2563 N N . LEU D 1 64 ? 15.016 -44.677 -63.010 1.00 43.72 60 LEU D N 1
ATOM 2564 C CA . LEU D 1 64 ? 14.764 -45.773 -62.070 1.00 42.06 60 LEU D CA 1
ATOM 2565 C C . LEU D 1 64 ? 15.990 -46.673 -61.889 1.00 49.85 60 LEU D C 1
ATOM 2566 O O . LEU D 1 64 ? 16.648 -47.030 -62.862 1.00 45.99 60 LEU D O 1
ATOM 2571 N N . LYS D 1 65 ? 16.209 -47.142 -60.660 1.00 46.22 61 LYS D N 1
ATOM 2572 C CA . LYS D 1 65 ? 17.325 -48.028 -60.336 1.00 51.23 61 LYS D CA 1
ATOM 2573 C C . LYS D 1 65 ? 16.775 -48.993 -59.320 1.00 46.83 61 LYS D C 1
ATOM 2574 O O . LYS D 1 65 ? 16.148 -48.563 -58.352 1.00 50.76 61 LYS D O 1
ATOM 2580 N N . THR D 1 66 ? 16.898 -50.298 -59.578 1.00 40.93 62 THR D N 1
ATOM 2581 C CA . THR D 1 66 ? 16.250 -51.288 -58.726 1.00 41.90 62 THR D CA 1
ATOM 2582 C C . THR D 1 66 ? 17.287 -52.258 -58.157 1.00 44.54 62 THR D C 1
ATOM 2583 O O . THR D 1 66 ? 18.441 -52.295 -58.575 1.00 53.48 62 THR D O 1
ATOM 2587 N N . LYS D 1 67 ? 16.843 -53.078 -57.223 1.00 47.53 63 LYS D N 1
ATOM 2588 C CA . LYS D 1 67 ? 17.759 -53.970 -56.544 1.00 52.37 63 LYS D CA 1
ATOM 2589 C C . LYS D 1 67 ? 18.082 -55.194 -57.390 1.00 64.23 63 LYS D C 1
ATOM 2590 O O . LYS D 1 67 ? 19.230 -55.649 -57.400 1.00 56.72 63 LYS D O 1
ATOM 2596 N N . LYS D 1 68 ? 17.091 -55.733 -58.106 1.00 53.75 64 LYS D N 1
ATOM 2597 C CA . LYS D 1 68 ? 17.263 -56.930 -58.925 1.00 53.01 64 LYS D CA 1
ATOM 2598 C C . LYS D 1 68 ? 17.413 -56.619 -60.410 1.00 57.82 64 LYS D C 1
ATOM 2599 O O . LYS D 1 68 ? 17.605 -57.540 -61.194 1.00 54.69 64 LYS D O 1
ATOM 2605 N N . GLY D 1 69 ? 17.381 -55.344 -60.806 1.00 49.63 65 GLY D N 1
ATOM 2606 C CA . GLY D 1 69 ? 17.510 -54.975 -62.204 1.00 50.71 65 GLY D CA 1
ATOM 2607 C C . GLY D 1 69 ? 16.402 -55.481 -63.116 1.00 52.96 65 GLY D C 1
ATOM 2608 O O . GLY D 1 69 ? 16.589 -55.500 -64.331 1.00 54.33 65 GLY D O 1
ATOM 2609 N N . LEU D 1 70 ? 15.247 -55.886 -62.578 1.00 48.41 66 LEU D N 1
ATOM 2610 C CA . LEU D 1 70 ? 14.205 -56.478 -63.420 1.00 50.64 66 LEU D CA 1
ATOM 2611 C C . LEU D 1 70 ? 13.263 -55.457 -64.087 1.00 50.39 66 LEU D C 1
ATOM 2612 O O . LEU D 1 70 ? 12.509 -55.837 -65.000 1.00 44.23 66 LEU D O 1
ATOM 2617 N N . VAL D 1 71 ? 13.282 -54.186 -63.676 1.00 46.91 67 VAL D N 1
ATOM 2618 C CA . VAL D 1 71 ? 12.412 -53.153 -64.248 1.00 40.69 67 VAL D CA 1
ATOM 2619 C C . VAL D 1 71 ? 13.278 -51.944 -64.495 1.00 46.65 67 VAL D C 1
ATOM 2620 O O . VAL D 1 71 ? 14.115 -51.582 -63.660 1.00 50.06 67 VAL D O 1
ATOM 2624 N N . SER D 1 72 ? 13.113 -51.356 -65.669 1.00 43.36 68 SER D N 1
ATOM 2625 C CA . SER D 1 72 ? 13.877 -50.220 -66.143 1.00 48.12 68 SER D CA 1
ATOM 2626 C C . SER D 1 72 ? 12.893 -49.144 -66.600 1.00 47.01 68 SER D C 1
ATOM 2627 O O . SER D 1 72 ? 11.806 -49.470 -67.072 1.00 39.62 68 SER D O 1
ATOM 2630 N N . GLY D 1 73 ? 13.285 -47.871 -66.503 1.00 40.19 69 GLY D N 1
ATOM 2631 C CA . GLY D 1 73 ? 12.463 -46.781 -66.996 1.00 40.70 69 GLY D CA 1
ATOM 2632 C C . GLY D 1 73 ? 12.638 -45.525 -66.152 1.00 50.23 69 GLY D C 1
ATOM 2633 O O . GLY D 1 73 ? 13.538 -45.419 -65.328 1.00 46.80 69 GLY D O 1
ATOM 2634 N N . VAL D 1 74 ? 11.743 -44.571 -66.369 1.00 45.28 70 VAL D N 1
ATOM 2635 C CA . VAL D 1 74 ? 11.871 -43.219 -65.818 1.00 43.31 70 VAL D CA 1
ATOM 2636 C C . VAL D 1 74 ? 10.681 -42.977 -64.886 1.00 47.15 70 VAL D C 1
ATOM 2637 O O . VAL D 1 74 ? 9.514 -43.101 -65.301 1.00 36.86 70 VAL D O 1
ATOM 2641 N N . ILE D 1 75 ? 10.980 -42.703 -63.618 1.00 38.90 71 ILE D N 1
ATOM 2642 C CA . ILE D 1 75 ? 9.961 -42.335 -62.634 1.00 39.64 71 ILE D CA 1
ATOM 2643 C C . ILE D 1 75 ? 9.544 -40.902 -62.897 1.00 42.93 71 ILE D C 1
ATOM 2644 O O . ILE D 1 75 ? 10.385 -39.991 -62.864 1.00 41.08 71 ILE D O 1
ATOM 2649 N N . ASP D 1 76 ? 8.256 -40.706 -63.185 1.00 35.88 72 ASP D N 1
ATOM 2650 C CA . ASP D 1 76 ? 7.683 -39.375 -63.394 1.00 32.96 72 ASP D CA 1
ATOM 2651 C C . ASP D 1 76 ? 7.091 -38.978 -62.049 1.00 43.11 72 ASP D C 1
ATOM 2652 O O . ASP D 1 76 ? 6.035 -39.476 -61.669 1.00 40.30 72 ASP D O 1
ATOM 2657 N N . THR D 1 77 ? 7.784 -38.113 -61.297 1.00 38.23 73 THR D N 1
ATOM 2658 C CA . THR D 1 77 ? 7.289 -37.770 -59.957 1.00 34.13 73 THR D CA 1
ATOM 2659 C C . THR D 1 77 ? 6.126 -36.774 -59.987 1.00 37.11 73 THR D C 1
ATOM 2660 O O . THR D 1 77 ? 5.536 -36.500 -58.931 1.00 34.41 73 THR D O 1
ATOM 2664 N N . VAL D 1 78 ? 5.778 -36.228 -61.154 1.00 35.59 74 VAL D N 1
ATOM 2665 C CA . VAL D 1 78 ? 4.709 -35.226 -61.194 1.00 40.26 74 VAL D CA 1
ATOM 2666 C C . VAL D 1 78 ? 3.322 -35.863 -61.152 1.00 36.31 74 VAL D C 1
ATOM 2667 O O . VAL D 1 78 ? 2.338 -35.197 -60.802 1.00 34.29 74 VAL D O 1
ATOM 2671 N N . GLN D 1 79 ? 3.193 -37.138 -61.484 1.00 34.94 75 GLN D N 1
ATOM 2672 C CA . GLN D 1 79 ? 1.858 -37.732 -61.528 1.00 33.78 75 GLN D CA 1
ATOM 2673 C C . GLN D 1 79 ? 1.752 -38.830 -60.491 1.00 32.29 75 GLN D C 1
ATOM 2674 O O . GLN D 1 79 ? 2.645 -39.676 -60.360 1.00 37.21 75 GLN D O 1
ATOM 2680 N N . ILE D 1 80 ? 0.654 -38.827 -59.764 1.00 35.63 76 ILE D N 1
ATOM 2681 C CA . ILE D 1 80 ? 0.441 -39.821 -58.690 1.00 30.88 76 ILE D CA 1
ATOM 2682 C C . ILE D 1 80 ? -1.018 -40.248 -58.694 1.00 35.60 76 ILE D C 1
ATOM 2683 O O . ILE D 1 80 ? -1.832 -39.488 -59.124 1.00 32.43 76 ILE D O 1
ATOM 2688 N N . ARG D 1 81 ? -1.279 -41.465 -58.264 1.00 30.84 77 ARG D N 1
ATOM 2689 C CA . ARG D 1 81 ? -2.656 -41.957 -58.088 1.00 28.44 77 ARG D CA 1
ATOM 2690 C C . ARG D 1 81 ? -2.714 -42.939 -56.918 1.00 33.07 77 ARG D C 1
ATOM 2691 O O . ARG D 1 81 ? -1.715 -43.501 -56.561 1.00 35.70 77 ARG D O 1
ATOM 2699 N N . ALA D 1 82 ? -3.885 -43.078 -56.342 1.00 32.94 78 ALA D N 1
ATOM 2700 C CA . ALA D 1 82 ? -4.117 -44.054 -55.274 1.00 36.75 78 ALA D CA 1
ATOM 2701 C C . ALA D 1 82 ? -4.950 -45.167 -55.896 1.00 32.89 78 ALA D C 1
ATOM 2702 O O . ALA D 1 82 ? -6.044 -44.904 -56.286 1.00 35.79 78 ALA D O 1
ATOM 2704 N N . LEU D 1 83 ? -4.400 -46.364 -55.975 1.00 31.76 79 LEU D N 1
ATOM 2705 C CA . LEU D 1 83 ? -5.097 -47.480 -56.612 1.00 31.86 79 LEU D CA 1
ATOM 2706 C C . LEU D 1 83 ? -5.533 -48.499 -55.575 1.00 34.38 79 LEU D C 1
ATOM 2707 O O . LEU D 1 83 ? -4.766 -48.830 -54.671 1.00 34.27 79 LEU D O 1
ATOM 2712 N N . ASP D 1 84 ? -6.738 -49.003 -55.743 1.00 33.81 80 ASP D N 1
ATOM 2713 C CA . ASP D 1 84 ? -7.331 -50.015 -54.876 1.00 37.85 80 ASP D CA 1
ATOM 2714 C C . ASP D 1 84 ? -6.829 -51.410 -55.296 1.00 40.21 80 ASP D C 1
ATOM 2715 O O . ASP D 1 84 ? -7.335 -51.997 -56.254 1.00 38.82 80 ASP D O 1
ATOM 2720 N N . LEU D 1 85 ? -5.858 -51.968 -54.557 1.00 36.66 81 LEU D N 1
ATOM 2721 C CA . LEU D 1 85 ? -5.276 -53.275 -54.889 1.00 42.18 81 LEU D CA 1
ATOM 2722 C C . LEU D 1 85 ? -6.209 -54.451 -54.587 1.00 50.33 81 LEU D C 1
ATOM 2723 O O . LEU D 1 85 ? -5.889 -55.570 -54.978 1.00 54.26 81 LEU D O 1
ATOM 2728 N N . LYS D 1 86 ? -7.381 -54.193 -54.033 1.00 44.58 82 LYS D N 1
ATOM 2729 C CA . LYS D 1 86 ? -8.365 -55.279 -53.883 1.00 49.14 82 LYS D CA 1
ATOM 2730 C C . LYS D 1 86 ? -9.218 -55.353 -55.148 1.00 53.90 82 LYS D C 1
ATOM 2731 O O . LYS D 1 86 ? -9.940 -56.304 -55.281 1.00 47.37 82 LYS D O 1
ATOM 2737 N N . ALA D 1 87 ? -9.108 -54.381 -56.047 1.00 42.06 83 ALA D N 1
ATOM 2738 C CA . ALA D 1 87 ? -9.930 -54.401 -57.235 1.00 40.12 83 ALA D CA 1
ATOM 2739 C C . ALA D 1 87 ? -9.111 -54.545 -58.501 1.00 43.83 83 ALA D C 1
ATOM 2740 O O . ALA D 1 87 ? -9.673 -54.463 -59.604 1.00 46.96 83 ALA D O 1
ATOM 2742 N N . ARG D 1 88 ? -7.803 -54.711 -58.380 1.00 42.58 84 ARG D N 1
ATOM 2743 C CA . ARG D 1 88 ? -6.908 -54.750 -59.524 1.00 39.15 84 ARG D CA 1
ATOM 2744 C C . ARG D 1 88 ? -5.905 -55.868 -59.308 1.00 38.58 84 ARG D C 1
ATOM 2745 O O . ARG D 1 88 ? -5.258 -55.931 -58.256 1.00 43.56 84 ARG D O 1
ATOM 2753 N N . GLN D 1 89 ? -5.690 -56.673 -60.332 1.00 38.09 85 GLN D N 1
ATOM 2754 C CA . GLN D 1 89 ? -4.603 -57.646 -60.242 1.00 45.09 85 GLN D CA 1
ATOM 2755 C C . GLN D 1 89 ? -3.273 -56.928 -60.266 1.00 45.84 85 GLN D C 1
ATOM 2756 O O . GLN D 1 89 ? -3.097 -55.948 -60.998 1.00 37.73 85 GLN D O 1
ATOM 2762 N N . TYR D 1 90 ? -2.327 -57.415 -59.461 1.00 38.07 86 TYR D N 1
ATOM 2763 C CA . TYR D 1 90 ? -1.005 -56.834 -59.407 1.00 39.33 86 TYR D CA 1
ATOM 2764 C C . TYR D 1 90 ? 0.016 -57.955 -59.186 1.00 47.82 86 TYR D C 1
ATOM 2765 O O . TYR D 1 90 ? -0.335 -59.064 -58.796 1.00 43.90 86 TYR D O 1
ATOM 2774 N N . ASN D 1 91 ? 1.278 -57.637 -59.444 1.00 45.58 87 ASN D N 1
ATOM 2775 C CA . ASN D 1 91 ? 2.422 -58.546 -59.363 1.00 49.96 87 ASN D CA 1
ATOM 2776 C C . ASN D 1 91 ? 3.614 -57.784 -58.803 1.00 46.15 87 ASN D C 1
ATOM 2777 O O . ASN D 1 91 ? 4.181 -56.919 -59.477 1.00 42.02 87 ASN D O 1
ATOM 2782 N N . TYR D 1 92 ? 4.058 -58.151 -57.612 1.00 46.35 88 TYR D N 1
ATOM 2783 C CA . TYR D 1 92 ? 5.340 -57.659 -57.148 1.00 41.37 88 TYR D CA 1
ATOM 2784 C C . TYR D 1 92 ? 6.435 -58.046 -58.139 1.00 49.24 88 TYR D C 1
ATOM 2785 O O . TYR D 1 92 ? 6.520 -59.194 -58.556 1.00 46.44 88 TYR D O 1
ATOM 2794 N N . LYS D 1 93 ? 7.292 -57.107 -58.514 1.00 41.69 89 LYS D N 1
ATOM 2795 C CA . LYS D 1 93 ? 8.358 -57.442 -59.450 1.00 48.83 89 LYS D CA 1
ATOM 2796 C C . LYS D 1 93 ? 9.737 -57.106 -58.934 1.00 50.46 89 LYS D C 1
ATOM 2797 O O . LYS D 1 93 ? 10.681 -57.848 -59.200 1.00 47.87 89 LYS D O 1
ATOM 2803 N N . ASP D 1 94 ? 9.908 -55.971 -58.265 1.00 45.31 90 ASP D N 1
ATOM 2804 C CA . ASP D 1 94 ? 11.245 -55.497 -57.909 1.00 43.59 90 ASP D CA 1
ATOM 2805 C C . ASP D 1 94 ? 11.107 -54.431 -56.811 1.00 48.49 90 ASP D C 1
ATOM 2806 O O . ASP D 1 94 ? 10.011 -54.229 -56.255 1.00 44.27 90 ASP D O 1
ATOM 2811 N N . GLU D 1 95 ? 12.222 -53.747 -56.511 1.00 43.74 91 GLU D N 1
ATOM 2812 C CA . GLU D 1 95 ? 12.338 -52.870 -55.339 1.00 51.10 91 GLU D CA 1
ATOM 2813 C C . GLU D 1 95 ? 13.250 -51.714 -55.684 1.00 49.70 91 GLU D C 1
ATOM 2814 O O . GLU D 1 95 ? 14.265 -51.902 -56.377 1.00 48.62 91 GLU D O 1
ATOM 2820 N N . LEU D 1 96 ? 12.909 -50.518 -55.177 1.00 41.82 92 LEU D N 1
ATOM 2821 C CA . LEU D 1 96 ? 13.756 -49.355 -55.416 1.00 50.04 92 LEU D CA 1
ATOM 2822 C C . LEU D 1 96 ? 15.099 -49.504 -54.680 1.00 46.40 92 LEU D C 1
ATOM 2823 O O . LEU D 1 96 ? 15.138 -50.000 -53.554 1.00 49.06 92 LEU D O 1
ATOM 2828 N N . GLN D 1 97 ? 16.190 -49.037 -55.317 1.00 48.83 93 GLN D N 1
ATOM 2829 C CA . GLN D 1 97 ? 17.487 -48.908 -54.634 1.00 56.77 93 GLN D CA 1
ATOM 2830 C C . GLN D 1 97 ? 17.426 -47.820 -53.548 1.00 64.70 93 GLN D C 1
ATOM 2831 O O . GLN D 1 97 ? 16.781 -46.782 -53.729 1.00 49.38 93 GLN D O 1
ATOM 2837 N N . ASP D 1 98 ? 18.134 -48.035 -52.424 1.00 63.53 94 ASP D N 1
ATOM 2838 C CA . ASP D 1 98 ? 18.015 -47.128 -51.272 1.00 59.36 94 ASP D CA 1
ATOM 2839 C C . ASP D 1 98 ? 18.530 -45.724 -51.569 1.00 57.15 94 ASP D C 1
ATOM 2840 O O . ASP D 1 98 ? 17.952 -44.736 -51.116 1.00 58.00 94 ASP D O 1
ATOM 2845 N N . ASN D 1 99 ? 19.606 -45.606 -52.325 1.00 60.16 95 ASN D N 1
ATOM 2846 C CA . ASN D 1 99 ? 20.116 -44.281 -52.623 1.00 63.72 95 ASN D CA 1
ATOM 2847 C C . ASN D 1 99 ? 19.123 -43.410 -53.394 1.00 64.34 95 ASN D C 1
ATOM 2848 O O . ASN D 1 99 ? 19.410 -42.225 -53.620 1.00 60.82 95 ASN D O 1
ATOM 2853 N N . LEU D 1 100 ? 17.983 -43.963 -53.848 1.00 64.36 96 LEU D N 1
ATOM 2854 C CA . LEU D 1 100 ? 16.976 -43.151 -54.528 1.00 58.43 96 LEU D CA 1
ATOM 2855 C C . LEU D 1 100 ? 15.789 -42.798 -53.663 1.00 53.07 96 LEU D C 1
ATOM 2856 O O . LEU D 1 100 ? 15.039 -41.873 -54.011 1.00 56.84 96 LEU D O 1
ATOM 2861 N N . LYS D 1 101 ? 15.561 -43.547 -52.594 1.00 47.97 97 LYS D N 1
ATOM 2862 C CA . LYS D 1 101 ? 14.312 -43.398 -51.884 1.00 51.27 97 LYS D CA 1
ATOM 2863 C C . LYS D 1 101 ? 14.136 -41.986 -51.420 1.00 63.98 97 LYS D C 1
ATOM 2864 O O . LYS D 1 101 ? 13.038 -41.416 -51.482 1.00 53.73 97 LYS D O 1
ATOM 2870 N N . ASN D 1 102 ? 15.204 -41.387 -50.955 1.00 61.04 98 ASN D N 1
ATOM 2871 C CA . ASN D 1 102 ? 14.983 -40.193 -50.197 1.00 56.23 98 ASN D CA 1
ATOM 2872 C C . ASN D 1 102 ? 14.723 -39.038 -51.151 1.00 57.49 98 ASN D C 1
ATOM 2873 O O . ASN D 1 102 ? 13.882 -38.175 -50.899 1.00 56.58 98 ASN D O 1
ATOM 2878 N N . ASP D 1 103 ? 15.357 -39.089 -52.317 1.00 48.77 99 ASP D N 1
ATOM 2879 C CA . ASP D 1 103 ? 15.046 -38.191 -53.412 1.00 53.84 99 ASP D CA 1
ATOM 2880 C C . ASP D 1 103 ? 13.571 -38.267 -53.835 1.00 60.79 99 ASP D C 1
ATOM 2881 O O . ASP D 1 103 ? 13.019 -37.260 -54.311 1.00 51.87 99 ASP D O 1
ATOM 2886 N N . ILE D 1 104 ? 12.962 -39.459 -53.747 1.00 49.32 100 ILE D N 1
ATOM 2887 C CA . ILE D 1 104 ? 11.556 -39.637 -54.125 1.00 56.41 100 ILE D CA 1
ATOM 2888 C C . ILE D 1 104 ? 10.676 -38.786 -53.228 1.00 52.30 100 ILE D C 1
ATOM 2889 O O . ILE D 1 104 ? 9.858 -37.998 -53.701 1.00 49.91 100 ILE D O 1
ATOM 2894 N N . LEU D 1 105 ? 10.816 -38.955 -51.917 1.00 50.64 101 LEU D N 1
ATOM 2895 C CA . LEU D 1 105 ? 10.014 -38.166 -50.991 1.00 56.75 101 LEU D CA 1
ATOM 2896 C C . LEU D 1 105 ? 10.347 -36.678 -51.060 1.00 55.47 101 LEU D C 1
ATOM 2897 O O . LEU D 1 105 ? 9.447 -35.857 -50.903 1.00 52.65 101 LEU D O 1
ATOM 2902 N N . LYS D 1 106 ? 11.593 -36.301 -51.353 1.00 45.48 102 LYS D N 1
ATOM 2903 C CA . LYS D 1 106 ? 11.924 -34.888 -51.407 1.00 52.89 102 LYS D CA 1
ATOM 2904 C C . LYS D 1 106 ? 11.323 -34.236 -52.636 1.00 61.57 102 LYS D C 1
ATOM 2905 O O . LYS D 1 106 ? 10.956 -33.054 -52.599 1.00 52.43 102 LYS D O 1
ATOM 2911 N N . ALA D 1 107 ? 11.297 -34.954 -53.767 1.00 49.15 103 ALA D N 1
ATOM 2912 C CA . ALA D 1 107 ? 10.623 -34.384 -54.930 1.00 54.25 103 ALA D CA 1
ATOM 2913 C C . ALA D 1 107 ? 9.148 -34.147 -54.617 1.00 43.34 103 ALA D C 1
ATOM 2914 O O . ALA D 1 107 ? 8.585 -33.066 -54.905 1.00 47.86 103 ALA D O 1
ATOM 2916 N N . ILE D 1 108 ? 8.524 -35.126 -53.975 1.00 43.72 104 ILE D N 1
ATOM 2917 C CA . ILE D 1 108 ? 7.112 -35.015 -53.689 1.00 49.76 104 ILE D CA 1
ATOM 2918 C C . ILE D 1 108 ? 6.837 -33.867 -52.728 1.00 55.04 104 ILE D C 1
ATOM 2919 O O . ILE D 1 108 ? 5.873 -33.116 -52.908 1.00 48.72 104 ILE D O 1
ATOM 2924 N N . LYS D 1 109 ? 7.689 -33.686 -51.718 1.00 54.00 105 LYS D N 1
ATOM 2925 C CA . LYS D 1 109 ? 7.474 -32.599 -50.779 1.00 46.60 105 LYS D CA 1
ATOM 2926 C C . LYS D 1 109 ? 7.703 -31.250 -51.428 1.00 46.59 105 LYS D C 1
ATOM 2927 O O . LYS D 1 109 ? 7.090 -30.256 -51.026 1.00 49.86 105 LYS D O 1
ATOM 2933 N N . THR D 1 110 ? 8.545 -31.188 -52.450 1.00 42.05 106 THR D N 1
ATOM 2934 C CA . THR D 1 110 ? 8.699 -29.946 -53.178 1.00 41.79 106 THR D CA 1
ATOM 2935 C C . THR D 1 110 ? 7.402 -29.518 -53.878 1.00 44.03 106 THR D C 1
ATOM 2936 O O . THR D 1 110 ? 7.214 -28.311 -54.128 1.00 41.85 106 THR D O 1
ATOM 2940 N N . TYR D 1 111 ? 6.476 -30.468 -54.184 1.00 45.32 107 TYR D N 1
ATOM 2941 C CA . TYR D 1 111 ? 5.209 -30.081 -54.819 1.00 40.69 107 TYR D CA 1
ATOM 2942 C C . TYR D 1 111 ? 4.136 -29.717 -53.799 1.00 38.69 107 TYR D C 1
ATOM 2943 O O . TYR D 1 111 ? 3.101 -29.143 -54.172 1.00 43.76 107 TYR D O 1
ATOM 2952 N N . LEU D 1 112 ? 4.331 -30.096 -52.544 1.00 38.75 108 LEU D N 1
ATOM 2953 C CA . LEU D 1 112 ? 3.344 -29.868 -51.497 1.00 42.75 108 LEU D CA 1
ATOM 2954 C C . LEU D 1 112 ? 3.644 -28.644 -50.634 1.00 47.50 108 LEU D C 1
ATOM 2955 O O . LEU D 1 112 ? 2.712 -27.963 -50.210 1.00 41.43 108 LEU D O 1
ATOM 2960 N N . LYS D 1 113 ? 4.900 -28.339 -50.388 1.00 42.97 109 LYS D N 1
ATOM 2961 C CA . LYS D 1 113 ? 5.279 -27.226 -49.504 1.00 49.19 109 LYS D CA 1
ATOM 2962 C C . LYS D 1 113 ? 4.793 -25.897 -50.074 1.00 40.27 109 LYS D C 1
ATOM 2963 O O . LYS D 1 113 ? 5.131 -25.569 -51.231 1.00 45.37 109 LYS D O 1
ATOM 2969 N N . PRO D 1 114 ? 4.021 -25.096 -49.319 1.00 46.72 110 PRO D N 1
ATOM 2970 C CA . PRO D 1 114 ? 3.462 -23.849 -49.888 1.00 52.96 110 PRO D CA 1
ATOM 2971 C C . PRO D 1 114 ? 4.531 -22.971 -50.533 1.00 49.34 110 PRO D C 1
ATOM 2972 O O . PRO D 1 114 ? 5.655 -22.876 -50.049 1.00 50.69 110 PRO D O 1
ATOM 2976 N N . THR D 1 115 ? 4.210 -22.419 -51.700 1.00 55.87 111 THR D N 1
ATOM 2977 C CA . THR D 1 115 ? 5.157 -21.561 -52.413 1.00 53.70 111 THR D CA 1
ATOM 2978 C C . THR D 1 115 ? 5.216 -20.206 -51.724 1.00 60.53 111 THR D C 1
ATOM 2979 O O . THR D 1 115 ? 4.188 -19.545 -51.653 1.00 60.91 111 THR D O 1
ATOM 2983 N N . SER E 1 3 ? -13.087 -15.049 -63.970 1.00 68.78 -1 SER E N 1
ATOM 2984 C CA . SER E 1 3 ? -13.205 -15.764 -65.253 1.00 64.59 -1 SER E CA 1
ATOM 2985 C C . SER E 1 3 ? -11.822 -15.927 -65.937 1.00 71.98 -1 SER E C 1
ATOM 2986 O O . SER E 1 3 ? -11.713 -16.208 -67.161 1.00 59.14 -1 SER E O 1
ATOM 2989 N N . HIS E 1 4 ? -10.771 -15.744 -65.120 1.00 69.28 0 HIS E N 1
ATOM 2990 C CA . HIS E 1 4 ? -9.383 -15.971 -65.520 1.00 70.23 0 HIS E CA 1
ATOM 2991 C C . HIS E 1 4 ? -9.036 -17.460 -65.582 1.00 67.24 0 HIS E C 1
ATOM 2992 O O . HIS E 1 4 ? -8.067 -17.833 -66.268 1.00 57.92 0 HIS E O 1
ATOM 2999 N N . MET E 1 5 ? -9.769 -18.307 -64.838 1.00 68.82 1 MET E N 1
ATOM 3000 C CA . MET E 1 5 ? -9.576 -19.759 -64.832 1.00 61.18 1 MET E CA 1
ATOM 3001 C C . MET E 1 5 ? -8.243 -20.202 -64.185 1.00 62.29 1 MET E C 1
ATOM 3002 O O . MET E 1 5 ? -7.766 -21.330 -64.442 1.00 56.40 1 MET E O 1
ATOM 3007 N N . ASN E 1 6 ? -7.619 -19.352 -63.349 1.00 54.52 2 ASN E N 1
ATOM 3008 C CA . ASN E 1 6 ? -6.381 -19.683 -62.640 1.00 60.81 2 ASN E CA 1
ATOM 3009 C C . ASN E 1 6 ? -6.688 -20.202 -61.225 1.00 64.02 2 ASN E C 1
ATOM 3010 O O . ASN E 1 6 ? -7.652 -19.775 -60.579 1.00 66.40 2 ASN E O 1
ATOM 3015 N N . ILE E 1 7 ? -5.830 -21.104 -60.742 1.00 52.14 3 ILE E N 1
ATOM 3016 C CA . ILE E 1 7 ? -6.109 -22.021 -59.631 1.00 49.41 3 ILE E CA 1
ATOM 3017 C C . ILE E 1 7 ? -4.980 -21.889 -58.598 1.00 40.63 3 ILE E C 1
ATOM 3018 O O . ILE E 1 7 ? -3.807 -21.701 -58.963 1.00 45.87 3 ILE E O 1
ATOM 3023 N N . LYS E 1 8 ? -5.323 -21.963 -57.309 1.00 41.06 4 LYS E N 1
ATOM 3024 C CA . LYS E 1 8 ? -4.331 -21.835 -56.245 1.00 40.62 4 LYS E CA 1
ATOM 3025 C C . LYS E 1 8 ? -4.373 -23.070 -55.333 1.00 39.55 4 LYS E C 1
ATOM 3026 O O . LYS E 1 8 ? -5.384 -23.759 -55.240 1.00 40.32 4 LYS E O 1
ATOM 3032 N N . GLN E 1 9 ? -3.291 -23.294 -54.594 1.00 39.18 5 GLN E N 1
ATOM 3033 C CA . GLN E 1 9 ? -3.280 -24.342 -53.584 1.00 37.51 5 GLN E CA 1
ATOM 3034 C C . GLN E 1 9 ? -4.397 -24.118 -52.579 1.00 43.25 5 GLN E C 1
ATOM 3035 O O . GLN E 1 9 ? -4.665 -22.991 -52.171 1.00 39.12 5 GLN E O 1
ATOM 3041 N N . PHE E 1 10 ? -5.088 -25.204 -52.231 1.00 35.34 6 PHE E N 1
ATOM 3042 C CA . PHE E 1 10 ? -6.207 -25.250 -51.301 1.00 36.89 6 PHE E CA 1
ATOM 3043 C C . PHE E 1 10 ? -7.492 -24.657 -51.868 1.00 40.24 6 PHE E C 1
ATOM 3044 O O . PHE E 1 10 ? -8.483 -24.555 -51.135 1.00 35.89 6 PHE E O 1
ATOM 3052 N N . ASP E 1 11 ? -7.546 -24.311 -53.161 1.00 40.46 7 ASP E N 1
ATOM 3053 C CA . ASP E 1 11 ? -8.858 -24.104 -53.781 1.00 35.13 7 ASP E CA 1
ATOM 3054 C C . ASP E 1 11 ? -9.651 -25.399 -53.785 1.00 36.84 7 ASP E C 1
ATOM 3055 O O . ASP E 1 11 ? -9.094 -26.507 -53.840 1.00 38.31 7 ASP E O 1
ATOM 3060 N N . ILE E 1 12 ? -10.965 -25.250 -53.749 1.00 35.77 8 ILE E N 1
ATOM 3061 C CA . ILE E 1 12 ? -11.901 -26.338 -54.008 1.00 41.21 8 ILE E CA 1
ATOM 3062 C C . ILE E 1 12 ? -12.494 -26.118 -55.397 1.00 43.56 8 ILE E C 1
ATOM 3063 O O . ILE E 1 12 ? -13.121 -25.077 -55.655 1.00 40.10 8 ILE E O 1
ATOM 3068 N N . LEU E 1 13 ? -12.265 -27.082 -56.296 1.00 35.88 9 LEU E N 1
ATOM 3069 C CA . LEU E 1 13 ? -12.713 -27.033 -57.691 1.00 36.62 9 LEU E CA 1
ATOM 3070 C C . LEU E 1 13 ? -13.695 -28.148 -57.929 1.00 39.05 9 LEU E C 1
ATOM 3071 O O . LEU E 1 13 ? -13.565 -29.214 -57.348 1.00 41.35 9 LEU E O 1
ATOM 3076 N N . TYR E 1 14 ? -14.688 -27.905 -58.775 1.00 34.71 10 TYR E N 1
ATOM 3077 C CA . TYR E 1 14 ? -15.455 -28.988 -59.355 1.00 34.43 10 TYR E CA 1
ATOM 3078 C C . TYR E 1 14 ? -14.715 -29.410 -60.620 1.00 42.33 10 TYR E C 1
ATOM 3079 O O . TYR E 1 14 ? -14.386 -28.565 -61.444 1.00 37.26 10 TYR E O 1
ATOM 3088 N N . ILE E 1 15 ? -14.397 -30.697 -60.749 1.00 30.70 11 ILE E N 1
ATOM 3089 C CA . ILE E 1 15 ? -13.550 -31.197 -61.842 1.00 34.55 11 ILE E CA 1
ATOM 3090 C C . ILE E 1 15 ? -14.235 -32.430 -62.385 1.00 36.05 11 ILE E C 1
ATOM 3091 O O . ILE E 1 15 ? -14.746 -33.241 -61.610 1.00 36.33 11 ILE E O 1
ATOM 3096 N N . ASP E 1 16 ? -14.192 -32.601 -63.703 1.00 33.59 12 ASP E N 1
ATOM 3097 C CA . ASP E 1 16 ? -14.658 -33.817 -64.371 1.00 36.85 12 ASP E CA 1
ATOM 3098 C C . ASP E 1 16 ? -13.605 -34.892 -64.140 1.00 37.23 12 ASP E C 1
ATOM 3099 O O . ASP E 1 16 ? -12.509 -34.823 -64.703 1.00 35.84 12 ASP E O 1
ATOM 3104 N N . LEU E 1 17 ? -13.905 -35.843 -63.253 1.00 37.29 13 LEU E N 1
ATOM 3105 C CA . LEU E 1 17 ? -13.004 -36.936 -62.902 1.00 35.58 13 LEU E CA 1
ATOM 3106 C C . LEU E 1 17 ? -13.166 -38.141 -63.823 1.00 39.83 13 LEU E C 1
ATOM 3107 O O . LEU E 1 17 ? -12.424 -39.126 -63.670 1.00 36.52 13 LEU E O 1
ATOM 3112 N N . ASN E 1 18 ? -14.107 -38.093 -64.772 1.00 36.57 14 ASN E N 1
ATOM 3113 C CA . ASN E 1 18 ? -14.412 -39.245 -65.633 1.00 38.79 14 ASN E CA 1
ATOM 3114 C C . ASN E 1 18 ? -13.361 -39.426 -66.716 1.00 40.30 14 ASN E C 1
ATOM 3115 O O . ASN E 1 18 ? -12.631 -38.491 -67.030 1.00 38.96 14 ASN E O 1
ATOM 3120 N N . PRO E 1 19 ? -13.218 -40.638 -67.271 1.00 38.37 15 PRO E N 1
ATOM 3121 C CA . PRO E 1 19 ? -12.213 -40.827 -68.329 1.00 39.91 15 PRO E CA 1
ATOM 3122 C C . PRO E 1 19 ? -12.544 -39.954 -69.542 1.00 47.72 15 PRO E C 1
ATOM 3123 O O . PRO E 1 19 ? -13.710 -39.671 -69.822 1.00 41.95 15 PRO E O 1
ATOM 3127 N N . THR E 1 20 ? -11.487 -39.465 -70.216 1.00 39.63 16 THR E N 1
ATOM 3128 C CA . THR E 1 20 ? -11.589 -38.471 -71.282 1.00 52.90 16 THR E CA 1
ATOM 3129 C C . THR E 1 20 ? -12.073 -39.043 -72.608 1.00 56.47 16 THR E C 1
ATOM 3130 O O . THR E 1 20 ? -12.535 -38.278 -73.441 1.00 64.06 16 THR E O 1
ATOM 3134 N N . ARG E 1 21 ? -11.917 -40.341 -72.861 1.00 58.03 17 ARG E N 1
ATOM 3135 C CA . ARG E 1 21 ? -12.548 -40.976 -74.017 1.00 72.32 17 ARG E CA 1
ATOM 3136 C C . ARG E 1 21 ? -13.313 -42.237 -73.610 1.00 70.98 17 ARG E C 1
ATOM 3137 O O . ARG E 1 21 ? -12.908 -42.992 -72.712 1.00 61.78 17 ARG E O 1
ATOM 3145 N N . GLY E 1 22 ? -14.462 -42.423 -74.276 1.00 71.36 18 GLY E N 1
ATOM 3146 C CA . GLY E 1 22 ? -15.232 -43.648 -74.282 1.00 72.77 18 GLY E CA 1
ATOM 3147 C C . GLY E 1 22 ? -16.487 -43.536 -73.462 1.00 70.67 18 GLY E C 1
ATOM 3148 O O . GLY E 1 22 ? -17.286 -44.485 -73.426 1.00 72.35 18 GLY E O 1
ATOM 3149 N N . ARG E 1 23 ? -16.704 -42.381 -72.847 1.00 75.40 19 ARG E N 1
ATOM 3150 C CA . ARG E 1 23 ? -17.628 -42.232 -71.741 1.00 73.74 19 ARG E CA 1
ATOM 3151 C C . ARG E 1 23 ? -18.625 -41.110 -72.023 1.00 68.71 19 ARG E C 1
ATOM 3152 O O . ARG E 1 23 ? -18.237 -40.016 -72.454 1.00 69.10 19 ARG E O 1
ATOM 3160 N N . GLU E 1 24 ? -19.914 -41.422 -71.841 1.00 70.77 20 GLU E N 1
ATOM 3161 C CA . GLU E 1 24 ? -20.952 -40.394 -71.728 1.00 76.10 20 GLU E CA 1
ATOM 3162 C C . GLU E 1 24 ? -20.711 -39.511 -70.512 1.00 75.16 20 GLU E C 1
ATOM 3163 O O . GLU E 1 24 ? -20.865 -38.282 -70.573 1.00 60.27 20 GLU E O 1
ATOM 3169 N N . LYS E 1 25 ? -20.298 -40.130 -69.403 1.00 67.72 21 LYS E N 1
ATOM 3170 C CA . LYS E 1 25 ? -20.428 -39.529 -68.085 1.00 64.25 21 LYS E CA 1
ATOM 3171 C C . LYS E 1 25 ? -19.477 -38.337 -67.947 1.00 57.17 21 LYS E C 1
ATOM 3172 O O . LYS E 1 25 ? -18.272 -38.441 -68.212 1.00 55.15 21 LYS E O 1
ATOM 3178 N N . HIS E 1 26 ? -20.044 -37.176 -67.598 1.00 44.65 22 HIS E N 1
ATOM 3179 C CA . HIS E 1 26 ? -19.306 -35.917 -67.619 1.00 48.37 22 HIS E CA 1
ATOM 3180 C C . HIS E 1 26 ? -19.716 -34.981 -66.474 1.00 56.78 22 HIS E C 1
ATOM 3181 O O . HIS E 1 26 ? -19.559 -33.749 -66.602 1.00 47.23 22 HIS E O 1
ATOM 3188 N N . ASN E 1 27 ? -20.310 -35.515 -65.402 1.00 46.22 23 ASN E N 1
ATOM 3189 C CA . ASN E 1 27 ? -20.545 -34.725 -64.192 1.00 43.41 23 ASN E CA 1
ATOM 3190 C C . ASN E 1 27 ? -19.209 -34.300 -63.558 1.00 52.72 23 ASN E C 1
ATOM 3191 O O . ASN E 1 27 ? -18.176 -34.963 -63.709 1.00 44.02 23 ASN E O 1
ATOM 3196 N N . VAL E 1 28 ? -19.225 -33.188 -62.827 1.00 41.13 24 VAL E N 1
ATOM 3197 C CA . VAL E 1 28 ? -18.030 -32.739 -62.128 1.00 42.67 24 VAL E CA 1
ATOM 3198 C C . VAL E 1 28 ? -18.198 -32.987 -60.627 1.00 49.08 24 VAL E C 1
ATOM 3199 O O . VAL E 1 28 ? -19.323 -33.008 -60.113 1.00 51.06 24 VAL E O 1
ATOM 3203 N N . ARG E 1 29 ? -17.075 -33.200 -59.925 1.00 38.97 25 ARG E N 1
ATOM 3204 C CA . ARG E 1 29 ? -17.121 -33.468 -58.493 1.00 36.66 25 ARG E CA 1
ATOM 3205 C C . ARG E 1 29 ? -16.177 -32.537 -57.760 1.00 36.98 25 ARG E C 1
ATOM 3206 O O . ARG E 1 29 ? -15.175 -32.114 -58.335 1.00 39.42 25 ARG E O 1
ATOM 3214 N N . PRO E 1 30 ? -16.463 -32.209 -56.488 1.00 37.33 26 PRO E N 1
ATOM 3215 C CA . PRO E 1 30 ? -15.600 -31.277 -55.754 1.00 38.80 26 PRO E CA 1
ATOM 3216 C C . PRO E 1 30 ? -14.315 -31.961 -55.291 1.00 35.50 26 PRO E C 1
ATOM 3217 O O . PRO E 1 30 ? -14.325 -33.125 -54.865 1.00 38.48 26 PRO E O 1
ATOM 3221 N N . CYS E 1 31 ? -13.195 -31.240 -55.435 1.00 33.72 27 CYS E N 1
ATOM 3222 C CA . CYS E 1 31 ? -11.845 -31.708 -55.126 1.00 33.48 27 CYS E CA 1
ATOM 3223 C C . CYS E 1 31 ? -11.075 -30.595 -54.451 1.00 43.59 27 CYS E C 1
ATOM 3224 O O . CYS E 1 31 ? -11.212 -29.424 -54.828 1.00 38.06 27 CYS E O 1
ATOM 3227 N N . LEU E 1 32 ? -10.248 -30.965 -53.477 1.00 31.72 28 LEU E N 1
ATOM 3228 C CA . LEU E 1 32 ? -9.370 -30.017 -52.814 1.00 33.82 28 LEU E CA 1
ATOM 3229 C C . LEU E 1 32 ? -8.002 -30.052 -53.477 1.00 35.94 28 LEU E C 1
ATOM 3230 O O . LEU E 1 32 ? -7.369 -31.108 -53.505 1.00 35.09 28 LEU E O 1
ATOM 3235 N N . VAL E 1 33 ? -7.533 -28.908 -53.982 1.00 33.03 29 VAL E N 1
ATOM 3236 C CA . VAL E 1 33 ? -6.197 -28.805 -54.586 1.00 32.71 29 VAL E CA 1
ATOM 3237 C C . VAL E 1 33 ? -5.163 -28.732 -53.471 1.00 37.11 29 VAL E C 1
ATOM 3238 O O . VAL E 1 33 ? -5.293 -27.909 -52.565 1.00 37.60 29 VAL E O 1
ATOM 3242 N N . ILE E 1 34 ? -4.113 -29.578 -53.541 1.00 32.81 30 ILE E N 1
ATOM 3243 C CA . ILE E 1 34 ? -3.108 -29.632 -52.473 1.00 33.66 30 ILE E CA 1
ATOM 3244 C C . ILE E 1 34 ? -1.681 -29.426 -52.972 1.00 38.44 30 ILE E C 1
ATOM 3245 O O . ILE E 1 34 ? -0.767 -29.248 -52.148 1.00 35.25 30 ILE E O 1
ATOM 3250 N N . ASN E 1 35 ? -1.441 -29.427 -54.299 1.00 33.19 31 ASN E N 1
ATOM 3251 C CA . ASN E 1 35 ? -0.070 -29.082 -54.710 1.00 32.11 31 ASN E CA 1
ATOM 3252 C C . ASN E 1 35 ? 0.121 -27.567 -54.719 1.00 37.98 31 ASN E C 1
ATOM 3253 O O . ASN E 1 35 ? -0.843 -26.802 -54.741 1.00 35.07 31 ASN E O 1
ATOM 3258 N N . ASN E 1 36 ? 1.379 -27.129 -54.711 1.00 39.32 32 ASN E N 1
ATOM 3259 C CA . ASN E 1 36 ? 1.658 -25.702 -54.536 1.00 40.80 32 ASN E CA 1
ATOM 3260 C C . ASN E 1 36 ? 1.600 -24.900 -55.846 1.00 47.60 32 ASN E C 1
ATOM 3261 O O . ASN E 1 36 ? 1.523 -25.437 -56.966 1.00 40.43 32 ASN E O 1
ATOM 3266 N N . GLN E 1 37 ? 1.617 -23.572 -55.681 1.00 42.22 33 GLN E N 1
ATOM 3267 C CA . GLN E 1 37 ? 1.509 -22.671 -56.829 1.00 47.48 33 GLN E CA 1
ATOM 3268 C C . GLN E 1 37 ? 2.608 -22.910 -57.845 1.00 40.60 33 GLN E C 1
ATOM 3269 O O . GLN E 1 37 ? 2.363 -22.851 -59.059 1.00 42.47 33 GLN E O 1
ATOM 3275 N N . MET E 1 38 ? 3.836 -23.136 -57.372 1.00 41.67 34 MET E N 1
ATOM 3276 C CA . MET E 1 38 ? 4.942 -23.478 -58.253 1.00 49.81 34 MET E CA 1
ATOM 3277 C C . MET E 1 38 ? 4.581 -24.620 -59.195 1.00 44.07 34 MET E C 1
ATOM 3278 O O . MET E 1 38 ? 4.731 -24.508 -60.422 1.00 42.03 34 MET E O 1
ATOM 3283 N N . SER E 1 39 ? 4.166 -25.758 -58.626 1.00 44.57 35 SER E N 1
ATOM 3284 C CA . SER E 1 39 ? 3.917 -26.931 -59.462 1.00 39.81 35 SER E CA 1
ATOM 3285 C C . SER E 1 39 ? 2.654 -26.762 -60.306 1.00 38.15 35 SER E C 1
ATOM 3286 O O . SER E 1 39 ? 2.646 -27.160 -61.469 1.00 38.73 35 SER E O 1
ATOM 3289 N N . ILE E 1 40 ? 1.613 -26.090 -59.797 1.00 36.04 36 ILE E N 1
ATOM 3290 C CA . ILE E 1 40 ? 0.440 -25.829 -60.647 1.00 37.98 36 ILE E CA 1
ATOM 3291 C C . ILE E 1 40 ? 0.837 -25.016 -61.868 1.00 44.08 36 ILE E C 1
ATOM 3292 O O . ILE E 1 40 ? 0.460 -25.328 -63.007 1.00 41.18 36 ILE E O 1
ATOM 3297 N N . ASP E 1 41 ? 1.592 -23.939 -61.638 1.00 42.78 37 ASP E N 1
ATOM 3298 C CA . ASP E 1 41 ? 2.003 -23.031 -62.704 1.00 43.95 37 ASP E CA 1
ATOM 3299 C C . ASP E 1 41 ? 2.923 -23.741 -63.687 1.00 41.82 37 ASP E C 1
ATOM 3300 O O . ASP E 1 41 ? 2.883 -23.488 -64.886 1.00 44.88 37 ASP E O 1
ATOM 3305 N N . GLY E 1 42 ? 3.808 -24.580 -63.184 1.00 38.84 38 GLY E N 1
ATOM 3306 C CA . GLY E 1 42 ? 4.784 -25.213 -64.044 1.00 43.59 38 GLY E CA 1
ATOM 3307 C C . GLY E 1 42 ? 4.347 -26.480 -64.756 1.00 43.36 38 GLY E C 1
ATOM 3308 O O . GLY E 1 42 ? 5.005 -26.873 -65.729 1.00 42.92 38 GLY E O 1
ATOM 3309 N N . THR E 1 43 ? 3.274 -27.152 -64.295 1.00 39.81 39 THR E N 1
ATOM 3310 C CA . THR E 1 43 ? 2.860 -28.416 -64.913 1.00 40.49 39 THR E CA 1
ATOM 3311 C C . THR E 1 43 ? 1.450 -28.403 -65.525 1.00 40.64 39 THR E C 1
ATOM 3312 O O . THR E 1 43 ? 1.142 -29.298 -66.324 1.00 37.82 39 THR E O 1
ATOM 3316 N N . ASN E 1 44 ? 0.596 -27.436 -65.175 1.00 39.91 40 ASN E N 1
ATOM 3317 C CA . ASN E 1 44 ? -0.849 -27.436 -65.458 1.00 41.43 40 ASN E CA 1
ATOM 3318 C C . ASN E 1 44 ? -1.577 -28.614 -64.841 1.00 36.93 40 ASN E C 1
ATOM 3319 O O . ASN E 1 44 ? -2.687 -28.920 -65.285 1.00 33.89 40 ASN E O 1
ATOM 3324 N N . PHE E 1 45 ? -0.962 -29.312 -63.891 1.00 31.59 41 PHE E N 1
ATOM 3325 C CA . PHE E 1 45 ? -1.623 -30.383 -63.155 1.00 34.59 41 PHE E CA 1
ATOM 3326 C C . PHE E 1 45 ? -1.976 -29.882 -61.759 1.00 36.78 41 PHE E C 1
ATOM 3327 O O . PHE E 1 45 ? -1.218 -29.110 -61.168 1.00 34.82 41 PHE E O 1
ATOM 3335 N N . VAL E 1 46 ? -3.092 -30.368 -61.219 1.00 31.86 42 VAL E N 1
ATOM 3336 C CA . VAL E 1 46 ? -3.381 -30.260 -59.795 1.00 35.41 42 VAL E CA 1
ATOM 3337 C C . VAL E 1 4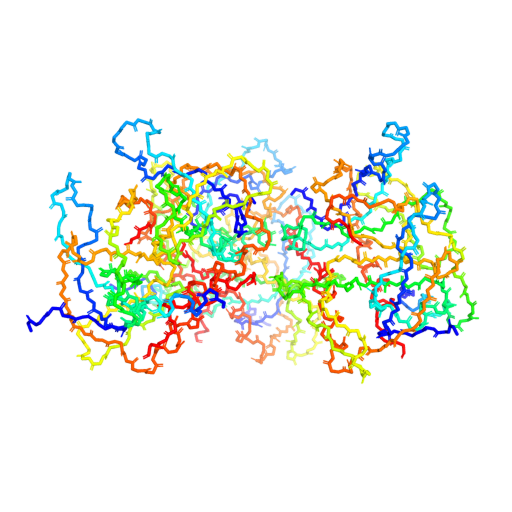6 ? -3.316 -31.658 -59.198 1.00 38.03 42 VAL E C 1
ATOM 3338 O O . VAL E 1 46 ? -3.752 -32.641 -59.813 1.00 36.18 42 VAL E O 1
ATOM 3342 N N . TRP E 1 47 ? -2.795 -31.729 -57.986 1.00 33.53 43 TRP E N 1
ATOM 3343 C CA . TRP E 1 47 ? -2.954 -32.884 -57.114 1.00 36.57 43 TRP E CA 1
ATOM 3344 C C . TRP E 1 47 ? -4.128 -32.579 -56.203 1.00 36.39 43 TRP E C 1
ATOM 3345 O O . TRP E 1 47 ? -4.180 -31.498 -55.593 1.00 35.72 43 TRP E O 1
ATOM 3356 N N . VAL E 1 48 ? -5.080 -33.497 -56.126 1.00 30.79 44 VAL E N 1
ATOM 3357 C CA . VAL E 1 48 ? -6.307 -33.203 -55.421 1.00 31.51 44 VAL E CA 1
ATOM 3358 C C . VAL E 1 48 ? -6.619 -34.355 -54.474 1.00 39.48 44 VAL E C 1
ATOM 3359 O O . VAL E 1 48 ? -6.181 -35.497 -54.667 1.00 37.16 44 VAL E O 1
ATOM 3363 N N . LEU E 1 49 ? -7.406 -34.041 -53.455 1.00 33.95 45 LEU E N 1
ATOM 3364 C CA . LEU E 1 49 ? -8.100 -35.028 -52.620 1.00 33.77 45 LEU E CA 1
ATOM 3365 C C . LEU E 1 49 ? -9.572 -34.868 -52.842 1.00 37.30 45 LEU E C 1
ATOM 3366 O O . LEU E 1 49 ? -10.089 -33.746 -52.745 1.00 41.77 45 LEU E O 1
ATOM 3371 N N . PRO E 1 50 ? -10.278 -35.941 -53.134 1.00 39.07 46 PRO E N 1
ATOM 3372 C CA . PRO E 1 50 ? -11.693 -35.810 -53.471 1.00 38.05 46 PRO E CA 1
ATOM 3373 C C . PRO E 1 50 ? -12.513 -35.490 -52.244 1.00 44.60 46 PRO E C 1
ATOM 3374 O O . PRO E 1 50 ? -12.163 -35.844 -51.117 1.00 37.78 46 PRO E O 1
ATOM 3378 N N . ILE E 1 51 ? -13.618 -34.797 -52.474 1.00 35.05 47 ILE E N 1
ATOM 3379 C CA . ILE E 1 51 ? -14.545 -34.438 -51.416 1.00 36.68 47 ILE E CA 1
ATOM 3380 C C . ILE E 1 51 ? -15.781 -35.277 -51.640 1.00 38.95 47 ILE E C 1
ATOM 3381 O O . ILE E 1 51 ? -16.264 -35.365 -52.771 1.00 40.79 47 ILE E O 1
ATOM 3386 N N . THR E 1 52 ? -16.255 -35.943 -50.584 1.00 38.52 48 THR E N 1
ATOM 3387 C CA . THR E 1 52 ? -17.386 -36.852 -50.702 1.00 38.59 48 THR E CA 1
ATOM 3388 C C . THR E 1 52 ? -18.346 -36.659 -49.525 1.00 44.15 48 THR E C 1
ATOM 3389 O O . THR E 1 52 ? -17.997 -36.099 -48.487 1.00 46.70 48 THR E O 1
ATOM 3393 N N . THR E 1 53 ? -19.572 -37.108 -49.691 1.00 50.48 49 THR E N 1
ATOM 3394 C CA . THR E 1 53 ? -20.545 -36.986 -48.609 1.00 62.90 49 THR E CA 1
ATOM 3395 C C . THR E 1 53 ? -21.087 -38.327 -48.145 1.00 61.57 49 THR E C 1
ATOM 3396 O O . THR E 1 53 ? -22.218 -38.392 -47.683 1.00 70.07 49 THR E O 1
ATOM 3400 N N . ARG E 1 54 ? -20.300 -39.396 -48.238 1.00 62.76 50 ARG E N 1
ATOM 3401 C CA . ARG E 1 54 ? -20.816 -40.699 -47.851 1.00 70.45 50 ARG E CA 1
ATOM 3402 C C . ARG E 1 54 ? -21.088 -40.753 -46.339 1.00 74.03 50 ARG E C 1
ATOM 3403 O O . ARG E 1 54 ? -20.542 -39.969 -45.547 1.00 62.26 50 ARG E O 1
ATOM 3411 N N . GLY E 1 55 ? -21.959 -41.693 -45.946 1.00 77.34 51 GLY E N 1
ATOM 3412 C CA . GLY E 1 55 ? -22.363 -41.861 -44.556 1.00 63.82 51 GLY E CA 1
ATOM 3413 C C . GLY E 1 55 ? -21.324 -42.459 -43.615 1.00 68.50 51 GLY E C 1
ATOM 3414 O O . GLY E 1 55 ? -21.260 -42.041 -42.451 1.00 66.29 51 GLY E O 1
ATOM 3415 N N . LEU E 1 56 ? -20.511 -43.426 -44.077 1.00 59.69 52 LEU E N 1
ATOM 3416 C CA . LEU E 1 56 ? -19.456 -43.974 -43.223 1.00 55.88 52 LEU E CA 1
ATOM 3417 C C . LEU E 1 56 ? -18.286 -43.000 -43.069 1.00 56.41 52 LEU E C 1
ATOM 3418 O O . LEU E 1 56 ? -17.850 -42.371 -44.039 1.00 60.48 52 LEU E O 1
ATOM 3423 N N . ARG E 1 57 ? -17.776 -42.891 -41.834 1.00 47.42 53 ARG E N 1
ATOM 3424 C CA . ARG E 1 57 ? -16.761 -41.905 -41.459 1.00 56.13 53 ARG E CA 1
ATOM 3425 C C . ARG E 1 57 ? -15.479 -42.612 -41.051 1.00 52.99 53 ARG E C 1
ATOM 3426 O O . ARG E 1 57 ? -15.466 -43.349 -40.065 1.00 48.89 53 ARG E O 1
ATOM 3434 N N . TYR E 1 58 ? -14.403 -42.352 -41.767 1.00 43.72 54 TYR E N 1
ATOM 3435 C CA . TYR E 1 58 ? -13.163 -43.074 -41.564 1.00 37.74 54 TYR E CA 1
ATOM 3436 C C . TYR E 1 58 ? -12.179 -42.234 -40.792 1.00 35.21 54 TYR E C 1
ATOM 3437 O O . TYR E 1 58 ? -12.296 -41.009 -40.778 1.00 38.63 54 TYR E O 1
ATOM 3446 N N . PRO E 1 59 ? -11.138 -42.854 -40.204 1.00 40.00 55 PRO E N 1
ATOM 3447 C CA . PRO E 1 59 ? -10.065 -42.064 -39.573 1.00 46.04 55 PRO E CA 1
ATOM 3448 C C . PRO E 1 59 ? -9.292 -41.210 -40.556 1.00 44.59 55 PRO E C 1
ATOM 3449 O O . PRO E 1 59 ? -8.612 -40.267 -40.148 1.00 47.51 55 PRO E O 1
ATOM 3453 N N . THR E 1 60 ? -9.322 -41.546 -41.827 1.00 36.63 56 THR E N 1
ATOM 3454 C CA . THR E 1 60 ? -8.626 -40.794 -42.870 1.00 38.50 56 THR E CA 1
ATOM 3455 C C . THR E 1 60 ? -9.456 -39.653 -43.439 1.00 39.38 56 THR E C 1
ATOM 3456 O O . THR E 1 60 ? -8.969 -38.927 -44.327 1.00 43.15 56 THR E O 1
ATOM 3460 N N . ASP E 1 61 ? -10.702 -39.502 -42.989 1.00 36.31 57 ASP E N 1
ATOM 3461 C CA . ASP E 1 61 ? -11.571 -38.430 -43.458 1.00 39.10 57 ASP E CA 1
ATOM 3462 C C . ASP E 1 61 ? -11.311 -37.185 -42.627 1.00 48.08 57 ASP E C 1
ATOM 3463 O O . ASP E 1 61 ? -11.106 -37.269 -41.409 1.00 41.46 57 ASP E O 1
ATOM 3468 N N . ILE E 1 62 ? -11.372 -36.024 -43.270 1.00 42.70 58 ILE E N 1
ATOM 3469 C CA . ILE E 1 62 ? -11.277 -34.736 -42.577 1.00 41.24 58 ILE E CA 1
ATOM 3470 C C . ILE E 1 62 ? -12.492 -33.924 -42.991 1.00 45.53 58 ILE E C 1
ATOM 3471 O O . ILE E 1 62 ? -12.753 -33.761 -44.192 1.00 40.92 58 ILE E O 1
ATOM 3476 N N . GLN E 1 63 ? -13.263 -33.452 -42.007 1.00 38.70 59 GLN E N 1
ATOM 3477 C CA . GLN E 1 63 ? -14.439 -32.643 -42.318 1.00 45.21 59 GLN E CA 1
ATOM 3478 C C . GLN E 1 63 ? -14.027 -31.376 -43.079 1.00 40.12 59 GLN E C 1
ATOM 3479 O O . GLN E 1 63 ? -13.096 -30.655 -42.690 1.00 40.34 59 GLN E O 1
ATOM 3485 N N . LEU E 1 64 ? -14.722 -31.114 -44.178 1.00 38.86 60 LEU E N 1
ATOM 3486 C CA . LEU E 1 64 ? -14.415 -29.953 -44.990 1.00 43.23 60 LEU E CA 1
ATOM 3487 C C . LEU E 1 64 ? -14.911 -28.676 -44.300 1.00 47.17 60 LEU E C 1
ATOM 3488 O O . LEU E 1 64 ? -16.083 -28.592 -43.931 1.00 45.42 60 LEU E O 1
ATOM 3493 N N . LYS E 1 65 ? -14.051 -27.662 -44.201 1.00 42.59 61 LYS E N 1
ATOM 3494 C CA . LYS E 1 65 ? -14.463 -26.316 -43.798 1.00 48.08 61 LYS E CA 1
ATOM 3495 C C . LYS E 1 65 ? -13.951 -25.321 -44.826 1.00 43.90 61 LYS E C 1
ATOM 3496 O O . LYS E 1 65 ? -12.743 -25.286 -45.117 1.00 42.59 61 LYS E O 1
ATOM 3502 N N . THR E 1 66 ? -14.851 -24.500 -45.359 1.00 41.18 62 THR E N 1
ATOM 3503 C CA . THR E 1 66 ? -14.490 -23.590 -46.432 1.00 44.97 62 THR E CA 1
ATOM 3504 C C . THR E 1 66 ? -14.795 -22.138 -46.056 1.00 50.35 62 THR E C 1
ATOM 3505 O O . THR E 1 66 ? -15.597 -21.850 -45.155 1.00 46.43 62 THR E O 1
ATOM 3509 N N . LYS E 1 67 ? -14.190 -21.224 -46.818 1.00 44.26 63 LYS E N 1
ATOM 3510 C CA . LYS E 1 67 ? -14.316 -19.796 -46.537 1.00 46.44 63 LYS E CA 1
ATOM 3511 C C . LYS E 1 67 ? -15.698 -19.267 -46.903 1.00 55.94 63 LYS E C 1
ATOM 3512 O O . LYS E 1 67 ? -16.209 -18.366 -46.245 1.00 50.81 63 LYS E O 1
ATOM 3518 N N . LYS E 1 68 ? -16.343 -19.826 -47.914 1.00 47.37 64 LYS E N 1
ATOM 3519 C CA . LYS E 1 68 ? -17.622 -19.292 -48.364 1.00 52.19 64 LYS E CA 1
ATOM 3520 C C . LYS E 1 68 ? -18.768 -20.196 -47.945 1.00 55.30 64 LYS E C 1
ATOM 3521 O O . LYS E 1 68 ? -19.935 -19.869 -48.193 1.00 51.95 64 LYS E O 1
ATOM 3527 N N . GLY E 1 69 ? -18.466 -21.340 -47.330 1.00 45.19 65 GLY E N 1
ATOM 3528 C CA . GLY E 1 69 ? -19.540 -22.240 -46.941 1.00 46.77 65 GLY E CA 1
ATOM 3529 C C . GLY E 1 69 ? -20.318 -22.847 -48.086 1.00 48.89 65 GLY E C 1
ATOM 3530 O O . GLY E 1 69 ? -21.421 -23.336 -47.863 1.00 48.51 65 GLY E O 1
ATOM 3531 N N . LEU E 1 70 ? -19.765 -22.866 -49.312 1.00 47.71 66 LEU E N 1
ATOM 3532 C CA . LEU E 1 70 ? -20.522 -23.356 -50.476 1.00 47.34 66 LEU E CA 1
ATOM 3533 C C . LEU E 1 70 ? -20.348 -24.853 -50.752 1.00 48.32 66 LEU E C 1
ATOM 3534 O O . LEU E 1 70 ? -21.137 -25.433 -51.506 1.00 47.88 66 LEU E O 1
ATOM 3539 N N . VAL E 1 71 ? -19.334 -25.498 -50.191 1.00 46.50 67 VAL E N 1
ATOM 3540 C CA . VAL E 1 71 ? -19.115 -26.924 -50.415 1.00 47.87 67 VAL E CA 1
ATOM 3541 C C . VAL E 1 71 ? -19.075 -27.605 -49.059 1.00 45.48 67 VAL E C 1
ATOM 3542 O O . VAL E 1 71 ? -18.437 -27.091 -48.135 1.00 49.11 67 VAL E O 1
ATOM 3546 N N . SER E 1 72 ? -19.757 -28.744 -48.929 1.00 44.17 68 SER E N 1
ATOM 3547 C CA . SER E 1 72 ? -19.708 -29.518 -47.696 1.00 46.50 68 SER E CA 1
ATOM 3548 C C . SER E 1 72 ? -19.367 -30.987 -47.988 1.00 50.39 68 SER E C 1
ATOM 3549 O O . SER E 1 72 ? -19.375 -31.443 -49.133 1.00 47.93 68 SER E O 1
ATOM 3552 N N . GLY E 1 73 ? -19.060 -31.738 -46.932 1.00 48.55 69 GLY E N 1
ATOM 3553 C CA . GLY E 1 73 ? -18.692 -33.142 -46.994 1.00 48.13 69 GLY E CA 1
ATOM 3554 C C . GLY E 1 73 ? -17.368 -33.361 -46.297 1.00 42.98 69 GLY E C 1
ATOM 3555 O O . GLY E 1 73 ? -16.948 -32.548 -45.462 1.00 46.63 69 GLY E O 1
ATOM 3556 N N . VAL E 1 74 ? -16.694 -34.472 -46.617 1.00 37.60 70 VAL E N 1
ATOM 3557 C CA . VAL E 1 74 ? -15.397 -34.766 -46.020 1.00 42.59 70 VAL E CA 1
ATOM 3558 C C . VAL E 1 74 ? -14.359 -34.918 -47.124 1.00 36.52 70 VAL E C 1
ATOM 3559 O O . VAL E 1 74 ? -14.649 -35.343 -48.248 1.00 39.53 70 VAL E O 1
ATOM 3563 N N . ILE E 1 75 ? -13.138 -34.563 -46.778 1.00 36.39 71 ILE E N 1
ATOM 3564 C CA . ILE E 1 75 ? -11.980 -34.810 -47.614 1.00 38.34 71 ILE E CA 1
ATOM 3565 C C . ILE E 1 75 ? -11.511 -36.248 -47.401 1.00 44.62 71 ILE E C 1
ATOM 3566 O O . ILE E 1 75 ? -11.114 -36.623 -46.286 1.00 40.10 71 ILE E O 1
ATOM 3571 N N . ASP E 1 76 ? -11.522 -37.057 -48.477 1.00 38.48 72 ASP E N 1
ATOM 3572 C CA . ASP E 1 76 ? -10.980 -38.436 -48.440 1.00 40.23 72 ASP E CA 1
ATOM 3573 C C . ASP E 1 76 ? -9.481 -38.364 -48.689 1.00 44.28 72 ASP E C 1
ATOM 3574 O O . ASP E 1 76 ? -9.022 -38.358 -49.846 1.00 37.49 72 ASP E O 1
ATOM 3579 N N . THR E 1 77 ? -8.687 -38.329 -47.596 1.00 35.01 73 THR E N 1
ATOM 3580 C CA . THR E 1 77 ? -7.262 -38.023 -47.730 1.00 39.62 73 THR E CA 1
ATOM 3581 C C . THR E 1 77 ? -6.468 -39.179 -48.300 1.00 38.35 73 THR E C 1
ATOM 3582 O O . THR E 1 77 ? -5.286 -39.006 -48.585 1.00 38.30 73 THR E O 1
ATOM 3586 N N . VAL E 1 78 ? -7.059 -40.362 -48.418 1.00 32.49 74 VAL E N 1
ATOM 3587 C CA . VAL E 1 78 ? -6.342 -41.482 -49.035 1.00 33.99 74 VAL E CA 1
ATOM 3588 C C . VAL E 1 78 ? -6.212 -41.329 -50.558 1.00 34.54 74 VAL E C 1
ATOM 3589 O O . VAL E 1 78 ? -5.243 -41.811 -51.169 1.00 38.01 74 VAL E O 1
ATOM 3593 N N . GLN E 1 79 ? -7.194 -40.716 -51.203 1.00 34.93 75 GLN E N 1
ATOM 3594 C CA . GLN E 1 79 ? -7.379 -40.891 -52.649 1.00 37.23 75 GLN E CA 1
ATOM 3595 C C . GLN E 1 79 ? -6.760 -39.750 -53.464 1.00 37.28 75 GLN E C 1
ATOM 3596 O O . GLN E 1 79 ? -7.411 -39.097 -54.296 1.00 37.90 75 GLN E O 1
ATOM 3602 N N . ILE E 1 80 ? -5.462 -39.577 -53.267 1.00 34.34 76 ILE E N 1
ATOM 3603 C CA . ILE E 1 80 ? -4.707 -38.530 -53.940 1.00 34.13 76 ILE E CA 1
ATOM 3604 C C . ILE E 1 80 ? -4.665 -38.840 -55.444 1.00 36.39 76 ILE E C 1
ATOM 3605 O O . ILE E 1 80 ? -4.595 -40.018 -55.872 1.00 31.71 76 ILE E O 1
ATOM 3610 N N . ARG E 1 81 ? -4.728 -37.792 -56.263 1.00 33.04 77 ARG E N 1
ATOM 3611 C CA . ARG E 1 81 ? -4.721 -38.007 -57.708 1.00 33.38 77 ARG E CA 1
ATOM 3612 C C . ARG E 1 81 ? -4.164 -36.789 -58.417 1.00 36.89 77 ARG E C 1
ATOM 3613 O O . ARG E 1 81 ? -4.586 -35.678 -58.123 1.00 33.11 77 ARG E O 1
ATOM 3621 N N . ALA E 1 82 ? -3.287 -36.994 -59.408 1.00 36.75 78 ALA E N 1
ATOM 3622 C CA . ALA E 1 82 ? -2.839 -35.894 -60.266 1.00 33.13 78 ALA E CA 1
ATOM 3623 C C . ALA E 1 82 ? -3.725 -35.765 -61.517 1.00 36.58 78 ALA E C 1
ATOM 3624 O O . ALA E 1 82 ? -3.879 -36.726 -62.279 1.00 32.04 78 ALA E O 1
ATOM 3626 N N . LEU E 1 83 ? -4.254 -34.562 -61.761 1.00 34.63 79 LEU E N 1
ATOM 3627 C CA . LEU E 1 83 ? -5.157 -34.328 -62.883 1.00 33.50 79 LEU E CA 1
ATOM 3628 C C . LEU E 1 83 ? -4.600 -33.204 -63.742 1.00 36.38 79 LEU E C 1
ATOM 3629 O O . LEU E 1 83 ? -4.182 -32.165 -63.217 1.00 33.31 79 LEU E O 1
ATOM 3634 N N . ASP E 1 84 ? -4.723 -33.369 -65.057 1.00 31.11 80 ASP E N 1
ATOM 3635 C CA . ASP E 1 84 ? -4.298 -32.356 -66.041 1.00 32.20 80 ASP E CA 1
ATOM 3636 C C . ASP E 1 84 ? -5.451 -31.364 -66.278 1.00 30.78 80 ASP E C 1
ATOM 3637 O O . ASP E 1 84 ? -6.512 -31.731 -66.831 1.00 35.23 80 ASP E O 1
ATOM 3642 N N . LEU E 1 85 ? -5.277 -30.123 -65.819 1.00 30.37 81 LEU E N 1
ATOM 3643 C CA . LEU E 1 85 ? -6.351 -29.128 -65.985 1.00 33.27 81 LEU E CA 1
ATOM 3644 C C . LEU E 1 85 ? -6.590 -28.756 -67.468 1.00 37.29 81 LEU E C 1
ATOM 3645 O O . LEU E 1 85 ? -7.660 -28.278 -67.809 1.00 40.21 81 LEU E O 1
ATOM 3650 N N . LYS E 1 86 ? -5.655 -29.006 -68.355 1.00 35.93 82 LYS E N 1
ATOM 3651 C CA . LYS E 1 86 ? -5.944 -28.814 -69.776 1.00 42.75 82 LYS E CA 1
ATOM 3652 C C . LYS E 1 86 ? -6.780 -29.934 -70.372 1.00 47.17 82 LYS E C 1
ATOM 3653 O O . LYS E 1 86 ? -7.217 -29.826 -71.527 1.00 42.48 82 LYS E O 1
ATOM 3659 N N . ALA E 1 87 ? -7.053 -30.999 -69.622 1.00 38.94 83 ALA E N 1
ATOM 3660 C CA . ALA E 1 87 ? -7.740 -32.125 -70.211 1.00 33.35 83 ALA E CA 1
ATOM 3661 C C . ALA E 1 87 ? -9.148 -32.308 -69.687 1.00 32.32 83 ALA E C 1
ATOM 3662 O O . ALA E 1 87 ? -9.894 -33.176 -70.186 1.00 36.19 83 ALA E O 1
ATOM 3664 N N . ARG E 1 88 ? -9.536 -31.552 -68.680 1.00 32.39 84 ARG E N 1
ATOM 3665 C CA . ARG E 1 88 ? -10.788 -31.836 -67.997 1.00 33.36 84 ARG E CA 1
ATOM 3666 C C . ARG E 1 88 ? -11.522 -30.525 -67.692 1.00 27.18 84 ARG E C 1
ATOM 3667 O O . ARG E 1 88 ? -10.873 -29.536 -67.331 1.00 31.83 84 ARG E O 1
ATOM 3675 N N . GLN E 1 89 ? -12.865 -30.555 -67.766 1.00 30.31 85 GLN E N 1
ATOM 3676 C CA . GLN E 1 89 ? -13.657 -29.425 -67.282 1.00 35.38 85 GLN E CA 1
ATOM 3677 C C . GLN E 1 89 ? -13.346 -29.198 -65.819 1.00 41.22 85 GLN E C 1
ATOM 3678 O O . GLN E 1 89 ? -13.324 -30.155 -65.035 1.00 36.98 85 GLN E O 1
ATOM 3684 N N . TYR E 1 90 ? -13.140 -27.941 -65.440 1.00 33.36 86 TYR E N 1
ATOM 3685 C CA . TYR E 1 90 ? -13.041 -27.595 -64.027 1.00 37.03 86 TYR E CA 1
ATOM 3686 C C . TYR E 1 90 ? -13.541 -26.177 -63.774 1.00 45.20 86 TYR E C 1
ATOM 3687 O O . TYR E 1 90 ? -13.512 -25.315 -64.660 1.00 37.37 86 TYR E O 1
ATOM 3696 N N . ASN E 1 91 ? -13.910 -25.916 -62.520 1.00 37.68 87 ASN E N 1
ATOM 3697 C CA . ASN E 1 91 ? -14.429 -24.608 -62.142 1.00 40.99 87 ASN E CA 1
ATOM 3698 C C . ASN E 1 91 ? -14.140 -24.370 -60.660 1.00 39.37 87 ASN E C 1
ATOM 3699 O O . ASN E 1 91 ? -14.486 -25.215 -59.830 1.00 39.06 87 ASN E O 1
ATOM 3704 N N . TYR E 1 92 ? -13.486 -23.254 -60.344 1.00 36.98 88 TYR E N 1
ATOM 3705 C CA . TYR E 1 92 ? -13.333 -22.803 -58.965 1.00 43.47 88 TYR E CA 1
ATOM 3706 C C . TYR E 1 92 ? -14.684 -22.697 -58.284 1.00 44.81 88 TYR E C 1
ATOM 3707 O O . TYR E 1 92 ? -15.676 -22.289 -58.896 1.00 42.69 88 TYR E O 1
ATOM 3716 N N . LYS E 1 93 ? -14.746 -23.098 -57.008 1.00 40.86 89 LYS E N 1
ATOM 3717 C CA . LYS E 1 93 ? -16.015 -22.906 -56.298 1.00 45.21 89 LYS E CA 1
ATOM 3718 C C . LYS E 1 93 ? -15.833 -22.271 -54.929 1.00 53.48 89 LYS E C 1
ATOM 3719 O O . LYS E 1 93 ? -16.667 -21.470 -54.511 1.00 45.99 89 LYS E O 1
ATOM 3725 N N . ASP E 1 94 ? -14.767 -22.602 -54.215 1.00 41.47 90 ASP E N 1
ATOM 3726 C CA . ASP E 1 94 ? -14.626 -22.162 -52.832 1.00 42.96 90 ASP E CA 1
ATOM 3727 C C . ASP E 1 94 ? -13.168 -22.369 -52.501 1.00 44.57 90 ASP E C 1
ATOM 3728 O O . ASP E 1 94 ? -12.382 -22.783 -53.364 1.00 42.20 90 ASP E O 1
ATOM 3733 N N . GLU E 1 95 ? -12.803 -22.122 -51.248 1.00 42.66 91 GLU E N 1
ATOM 3734 C CA . GLU E 1 95 ? -11.454 -22.489 -50.849 1.00 42.40 91 GLU E CA 1
ATOM 3735 C C . GLU E 1 95 ? -11.416 -22.860 -49.369 1.00 43.06 91 GLU E C 1
ATOM 3736 O O . GLU E 1 95 ? -12.326 -22.539 -48.595 1.00 41.09 91 GLU E O 1
ATOM 3742 N N . LEU E 1 96 ? -10.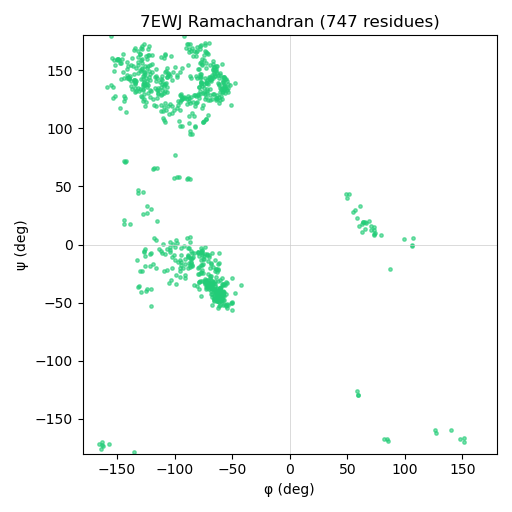367 -23.606 -49.005 1.00 41.39 92 LEU E N 1
ATOM 3743 C CA . LEU E 1 96 ? -10.259 -24.183 -47.667 1.00 41.04 92 LEU E CA 1
ATOM 3744 C C . LEU E 1 96 ? -10.039 -23.079 -46.632 1.00 39.67 92 LEU E C 1
ATOM 3745 O O . LEU E 1 96 ? -9.271 -22.137 -46.866 1.00 40.51 92 LEU E O 1
ATOM 3750 N N . GLN E 1 97 ? -10.674 -23.225 -45.465 1.00 40.75 93 GLN E N 1
ATOM 3751 C CA . GLN E 1 97 ? -10.380 -22.331 -44.351 1.00 42.35 93 GLN E CA 1
ATOM 3752 C C . GLN E 1 97 ? -8.905 -22.391 -43.982 1.00 47.24 93 GLN E C 1
ATOM 3753 O O . GLN E 1 97 ? -8.266 -23.452 -43.995 1.00 44.10 93 GLN E O 1
ATOM 3759 N N . ASP E 1 98 ? -8.361 -21.234 -43.637 1.00 42.67 94 ASP E N 1
ATOM 3760 C CA . ASP E 1 98 ? -6.936 -21.116 -43.372 1.00 45.52 94 ASP E CA 1
ATOM 3761 C C . ASP E 1 98 ? -6.487 -22.054 -42.252 1.00 49.67 94 ASP E C 1
ATOM 3762 O O . ASP E 1 98 ? -5.375 -22.596 -42.296 1.00 46.77 94 ASP E O 1
ATOM 3767 N N . ASN E 1 99 ? -7.344 -22.273 -41.259 1.00 41.11 95 ASN E N 1
ATO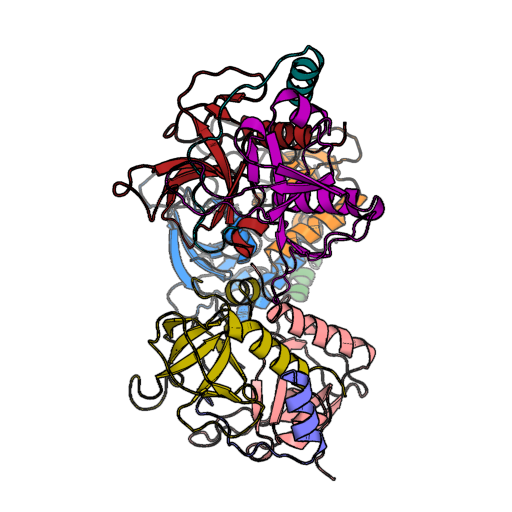M 3768 C CA . ASN E 1 99 ? -6.997 -23.021 -40.064 1.00 50.52 95 ASN E CA 1
ATOM 3769 C C . ASN E 1 99 ? -6.949 -24.533 -40.299 1.00 57.89 95 ASN E C 1
ATOM 3770 O O . ASN E 1 99 ? -6.545 -25.272 -39.393 1.00 56.05 95 ASN E O 1
ATOM 3775 N N . LEU E 1 100 ? -7.366 -25.020 -41.475 1.00 50.62 96 LEU E N 1
ATOM 3776 C CA . LEU E 1 100 ? -7.240 -26.438 -41.820 1.00 48.85 96 LEU E CA 1
ATOM 3777 C C . LEU E 1 100 ? -6.044 -26.739 -42.731 1.00 46.77 96 LEU E C 1
ATOM 3778 O O . LEU E 1 100 ? -5.751 -27.918 -42.967 1.00 49.07 96 LEU E O 1
ATOM 3783 N N . LYS E 1 101 ? -5.364 -25.717 -43.269 1.00 43.21 97 LYS E N 1
ATOM 3784 C CA . LYS E 1 101 ? -4.348 -25.950 -44.298 1.00 49.32 97 LYS E CA 1
ATOM 3785 C C . LYS E 1 101 ? -3.174 -26.776 -43.779 1.00 52.59 97 LYS E C 1
ATOM 3786 O O . LYS E 1 101 ? -2.709 -27.700 -44.462 1.00 43.52 97 LYS E O 1
ATOM 3792 N N . ASN E 1 102 ? -2.627 -26.420 -42.607 1.00 45.51 98 ASN E N 1
ATOM 3793 C CA . ASN E 1 102 ? -1.504 -27.202 -42.057 1.00 45.86 98 ASN E CA 1
ATOM 3794 C C . ASN E 1 102 ? -1.919 -28.634 -41.742 1.00 42.73 98 ASN E C 1
ATOM 3795 O O . ASN E 1 102 ? -1.124 -29.565 -41.924 1.00 46.22 98 ASN E O 1
ATOM 3800 N N . ASP E 1 103 ? -3.153 -28.821 -41.246 1.00 38.76 99 ASP E N 1
ATOM 3801 C CA . ASP E 1 103 ? -3.708 -30.148 -40.978 1.00 45.38 99 ASP E CA 1
ATOM 3802 C C . ASP E 1 103 ? -3.736 -31.036 -42.225 1.00 47.69 99 ASP E C 1
ATOM 3803 O O . ASP E 1 103 ? -3.516 -32.248 -42.129 1.00 41.82 99 ASP E O 1
ATOM 3808 N N . ILE E 1 104 ? -4.087 -30.469 -43.382 1.00 45.18 100 ILE E N 1
ATOM 3809 C CA . ILE E 1 104 ? -4.112 -31.261 -44.614 1.00 45.81 100 ILE E CA 1
ATOM 3810 C C . ILE E 1 104 ? -2.708 -31.704 -44.968 1.00 39.27 100 ILE E C 1
ATOM 3811 O O . ILE E 1 104 ? -2.475 -32.869 -45.310 1.00 40.89 100 ILE E O 1
ATOM 3816 N N . LEU E 1 105 ? -1.748 -30.772 -44.934 1.00 43.80 101 LEU E N 1
ATOM 3817 C CA . LEU E 1 105 ? -0.389 -31.139 -45.327 1.00 45.73 101 LEU E CA 1
ATOM 3818 C C . LEU E 1 105 ? 0.230 -32.114 -44.340 1.00 49.53 101 LEU E C 1
ATOM 3819 O O . LEU E 1 105 ? 1.004 -32.992 -44.746 1.00 43.13 101 LEU E O 1
ATOM 3824 N N . LYS E 1 106 ? -0.142 -32.014 -43.056 1.00 42.61 102 LYS E N 1
ATOM 3825 C CA . LYS E 1 106 ? 0.332 -32.983 -42.072 1.00 47.07 102 LYS E CA 1
ATOM 3826 C C . LYS E 1 106 ? -0.255 -34.356 -42.346 1.00 43.41 102 LYS E C 1
ATOM 3827 O O . LYS E 1 106 ? 0.432 -35.368 -42.202 1.00 45.86 102 LYS E O 1
ATOM 3833 N N . ALA E 1 107 ? -1.544 -34.404 -42.671 1.00 38.89 103 ALA E N 1
ATOM 3834 C CA . ALA E 1 107 ? -2.178 -35.663 -42.999 1.00 38.48 103 ALA E CA 1
ATOM 3835 C C . ALA E 1 107 ? -1.460 -36.357 -44.153 1.00 36.68 103 ALA E C 1
ATOM 3836 O O . ALA E 1 107 ? -1.151 -37.556 -44.075 1.00 43.12 103 ALA E O 1
ATOM 3838 N N . ILE E 1 108 ? -1.179 -35.617 -45.237 1.00 41.35 104 ILE E N 1
ATOM 3839 C CA . ILE E 1 108 ? -0.472 -36.204 -46.385 1.00 45.61 104 ILE E CA 1
ATOM 3840 C C . ILE E 1 108 ? 0.890 -36.758 -45.962 1.00 49.11 104 ILE E C 1
ATOM 3841 O O . ILE E 1 108 ? 1.273 -37.877 -46.342 1.00 40.41 104 ILE E O 1
ATOM 3846 N N . LYS E 1 109 ? 1.663 -35.975 -45.193 1.00 40.30 105 LYS E N 1
ATOM 3847 C CA . LYS E 1 109 ? 2.960 -36.490 -44.742 1.00 45.04 105 LYS E CA 1
ATOM 3848 C C . LYS E 1 109 ? 2.829 -37.770 -43.923 1.00 40.65 105 LYS E C 1
ATOM 3849 O O . LYS E 1 109 ? 3.732 -38.612 -43.968 1.00 43.00 105 LYS E O 1
ATOM 3855 N N . THR E 1 110 ? 1.715 -37.969 -43.213 1.00 38.05 106 THR E N 1
ATOM 3856 C CA . THR E 1 110 ? 1.605 -39.207 -42.452 1.00 47.39 106 THR E CA 1
ATOM 3857 C C . THR E 1 110 ? 1.439 -40.426 -43.344 1.00 57.79 106 THR E C 1
ATOM 3858 O O . THR E 1 110 ? 1.515 -41.549 -42.819 1.00 45.52 106 THR E O 1
ATOM 3862 N N . TYR E 1 111 ? 1.192 -40.247 -44.662 1.00 42.52 107 TYR E N 1
ATOM 3863 C CA . TYR E 1 111 ? 1.148 -41.408 -45.533 1.00 40.71 107 TYR E CA 1
ATOM 3864 C C . TYR E 1 111 ? 2.469 -41.706 -46.169 1.00 37.75 107 TYR E C 1
ATOM 3865 O O . TYR E 1 111 ? 2.629 -42.794 -46.730 1.00 45.14 107 TYR E O 1
ATOM 3874 N N . LEU E 1 112 ? 3.356 -40.722 -46.219 1.00 37.98 108 LEU E N 1
ATOM 3875 C CA . LEU E 1 112 ? 4.653 -40.840 -46.835 1.00 38.65 108 LEU E CA 1
ATOM 3876 C C . LEU E 1 112 ? 5.782 -41.188 -45.854 1.00 51.85 108 LEU E C 1
ATOM 3877 O O . LEU E 1 112 ? 6.779 -41.805 -46.264 1.00 45.02 108 LEU E O 1
ATOM 3882 N N . LYS E 1 113 ? 5.671 -40.810 -44.584 1.00 45.39 109 LYS E N 1
ATOM 3883 C CA . LYS E 1 113 ? 6.779 -41.076 -43.634 1.00 50.07 109 LYS E CA 1
ATOM 3884 C C . LYS E 1 113 ? 6.845 -42.574 -43.354 1.00 35.79 109 LYS E C 1
ATOM 3885 O O . LYS E 1 113 ? 5.820 -43.169 -42.978 1.00 40.83 109 LYS E O 1
ATOM 3891 N N . PRO E 1 114 ? 7.981 -43.229 -43.561 1.00 47.60 110 PRO E N 1
ATOM 3892 C CA . PRO E 1 114 ? 8.058 -44.685 -43.304 1.00 52.57 110 PRO E CA 1
ATOM 3893 C C . PRO E 1 114 ? 7.454 -45.081 -41.947 1.00 54.35 110 PRO E C 1
ATOM 3894 O O . PRO E 1 114 ? 7.658 -44.390 -40.945 1.00 56.70 110 PRO E O 1
ATOM 3898 N N . THR E 1 115 ? 6.708 -46.214 -41.934 1.00 54.51 111 THR E N 1
ATOM 3899 C CA . THR E 1 115 ? 5.722 -46.646 -40.898 1.00 55.67 111 THR E CA 1
ATOM 3900 C C . THR E 1 115 ? 5.218 -45.480 -40.066 1.00 71.62 111 THR E C 1
ATOM 3901 O O . THR E 1 115 ? 4.974 -44.387 -40.600 1.00 70.67 111 THR E O 1
ATOM 3905 N N . SER F 2 2 ? 20.827 -29.970 -54.637 1.00 68.08 59 SER F N 1
ATOM 3906 C CA . SER F 2 2 ? 19.922 -31.056 -54.265 1.00 71.29 59 SER F CA 1
ATOM 3907 C C . SER F 2 2 ? 18.717 -31.120 -55.215 1.00 60.29 59 SER F C 1
ATOM 3908 O O . SER F 2 2 ? 18.473 -30.200 -56.034 1.00 66.67 59 SER F O 1
ATOM 3911 N N . ILE F 2 3 ? 17.965 -32.213 -55.136 1.00 63.05 60 ILE F N 1
ATOM 3912 C CA . ILE F 2 3 ? 16.824 -32.359 -56.036 1.00 62.66 60 ILE F CA 1
ATOM 3913 C C . ILE F 2 3 ? 15.782 -31.267 -55.783 1.00 51.87 60 ILE F C 1
ATOM 3914 O O . ILE F 2 3 ? 15.266 -30.666 -56.737 1.00 51.75 60 ILE F O 1
ATOM 3919 N N . GLU F 2 4 ? 15.497 -30.958 -54.507 1.00 53.60 61 GLU F N 1
ATOM 3920 C CA . GLU F 2 4 ? 14.637 -29.818 -54.176 1.00 52.75 61 GLU F CA 1
ATOM 3921 C C . GLU F 2 4 ? 15.049 -28.577 -54.933 1.00 59.69 61 GLU F C 1
ATOM 3922 O O . GLU F 2 4 ? 14.198 -27.885 -55.499 1.00 50.67 61 GLU F O 1
ATOM 3928 N N . ASP F 2 5 ? 16.364 -28.335 -55.043 1.00 54.48 62 ASP F N 1
ATOM 3929 C CA . ASP F 2 5 ? 16.813 -27.082 -55.641 1.00 56.00 62 ASP F CA 1
ATOM 3930 C C . ASP F 2 5 ? 16.691 -27.122 -57.166 1.00 53.61 62 ASP F C 1
ATOM 3931 O O . ASP F 2 5 ? 16.271 -26.139 -57.782 1.00 55.91 62 ASP F O 1
ATOM 3936 N N . ARG F 2 6 ? 17.090 -28.216 -57.815 1.00 49.08 63 ARG F N 1
ATOM 3937 C CA . ARG F 2 6 ? 16.940 -28.320 -59.280 1.00 56.05 63 ARG F CA 1
ATOM 3938 C C . ARG F 2 6 ? 15.485 -28.130 -59.687 1.00 45.19 63 ARG F C 1
ATOM 3939 O O . ARG F 2 6 ? 15.190 -27.258 -60.522 1.00 50.14 63 ARG F O 1
ATOM 3947 N N . ILE F 2 7 ? 14.566 -28.716 -58.907 1.00 45.96 64 ILE F N 1
ATOM 3948 C CA . ILE F 2 7 ? 13.145 -28.623 -59.245 1.00 46.98 64 ILE F CA 1
ATOM 3949 C C . ILE F 2 7 ? 12.673 -27.196 -59.099 1.00 42.92 64 ILE F C 1
ATOM 3950 O O . ILE F 2 7 ? 12.127 -26.616 -60.042 1.00 47.38 64 ILE F O 1
ATOM 3955 N N . LYS F 2 8 ? 12.928 -26.573 -57.933 1.00 48.00 65 LYS F N 1
ATOM 3956 C CA . LYS F 2 8 ? 12.573 -25.152 -57.772 1.00 50.88 65 LYS F CA 1
ATOM 3957 C C . LYS F 2 8 ? 13.234 -24.254 -58.825 1.00 48.58 65 LYS F C 1
ATOM 3958 O O . LYS F 2 8 ? 12.552 -23.403 -59.430 1.00 46.87 65 LYS F O 1
ATOM 3964 N N . ASN F 2 9 ? 14.543 -24.449 -59.103 1.00 48.68 66 ASN F N 1
ATOM 3965 C CA . ASN F 2 9 ? 15.221 -23.547 -60.046 1.00 46.08 66 ASN F CA 1
ATOM 3966 C C . ASN F 2 9 ? 14.698 -23.749 -61.450 1.00 44.58 66 ASN F C 1
ATOM 3967 O O . ASN F 2 9 ? 14.529 -22.779 -62.213 1.00 49.96 66 ASN F O 1
ATOM 3972 N N . PHE F 2 10 ? 14.409 -25.014 -61.785 1.00 51.50 67 PHE F N 1
ATOM 3973 C CA . PHE F 2 10 ? 13.780 -25.346 -63.061 1.00 43.30 67 PHE F CA 1
ATOM 3974 C C . PHE F 2 10 ? 12.479 -24.576 -63.240 1.00 42.70 67 PHE F C 1
ATOM 3975 O O . PHE F 2 10 ? 12.267 -23.914 -64.264 1.00 46.27 67 PHE F O 1
ATOM 3983 N N . PHE F 2 11 ? 11.579 -24.652 -62.255 1.00 40.45 68 PHE F N 1
ATOM 3984 C CA . PHE F 2 11 ? 10.308 -23.958 -62.420 1.00 39.85 68 PHE F CA 1
ATOM 3985 C C . PHE F 2 11 ? 10.479 -22.448 -62.360 1.00 41.63 68 PHE F C 1
ATOM 3986 O O . PHE F 2 11 ? 9.827 -21.738 -63.121 1.00 46.29 68 PHE F O 1
ATOM 3994 N N . GLN F 2 12 ? 11.351 -21.931 -61.487 1.00 45.03 69 GLN F N 1
ATOM 3995 C CA . GLN F 2 12 ? 11.467 -20.462 -61.388 1.00 52.68 69 GLN F CA 1
ATOM 3996 C C . GLN F 2 12 ? 12.047 -19.825 -62.653 1.00 59.68 69 GLN F C 1
ATOM 3997 O O . GLN F 2 12 ? 11.682 -18.689 -63.004 1.00 49.98 69 GLN F O 1
ATOM 4003 N N . SER F 2 13 ? 12.942 -20.540 -63.339 1.00 46.66 70 SER F N 1
ATOM 4004 C CA . SER F 2 13 ? 13.318 -20.328 -64.738 1.00 49.19 70 SER F CA 1
ATOM 4005 C C . SER F 2 13 ? 12.243 -20.033 -65.785 1.00 61.60 70 SER F C 1
ATOM 4006 O O . SER F 2 13 ? 12.514 -19.361 -66.795 1.00 50.93 70 SER F O 1
ATOM 4009 N N . GLY F 2 14 ? 11.066 -20.625 -65.637 1.00 49.78 71 GLY F N 1
ATOM 4010 C CA . GLY F 2 14 ? 10.102 -20.649 -66.724 1.00 53.23 71 GLY F CA 1
ATOM 4011 C C . GLY F 2 14 ? 9.965 -22.001 -67.411 1.00 56.10 71 GLY F C 1
ATOM 4012 O O . GLY F 2 14 ? 9.183 -22.121 -68.364 1.00 56.69 71 GLY F O 1
ATOM 4013 N N . GLY F 2 15 ? 10.720 -22.999 -66.971 1.00 38.35 72 GLY F N 1
ATOM 4014 C CA . GLY F 2 15 ? 10.603 -24.328 -67.527 1.00 52.17 72 GLY F CA 1
ATOM 4015 C C . GLY F 2 15 ? 9.237 -24.936 -67.230 1.00 52.25 72 GLY F C 1
ATOM 4016 O O . GLY F 2 15 ? 8.647 -24.711 -66.177 1.00 48.74 72 GLY F O 1
ATOM 4017 N N . LYS F 2 16 ? 8.738 -25.708 -68.188 1.00 46.80 73 LYS F N 1
ATOM 4018 C CA . LYS F 2 16 ? 7.398 -26.275 -68.175 1.00 46.63 73 LYS F CA 1
ATOM 4019 C C . LYS F 2 16 ? 7.475 -27.789 -68.259 1.00 46.30 73 LYS F C 1
ATOM 4020 O O . LYS F 2 16 ? 8.233 -28.324 -69.075 1.00 43.21 73 LYS F O 1
ATOM 4026 N N . TYR F 2 17 ? 6.712 -28.471 -67.397 1.00 39.93 74 TYR F N 1
ATOM 4027 C CA . TYR F 2 17 ? 6.401 -29.888 -67.576 1.00 42.08 74 TYR F CA 1
ATOM 4028 C C . TYR F 2 17 ? 5.206 -29.985 -68.517 1.00 41.56 74 TYR F C 1
ATOM 4029 O O . TYR F 2 17 ? 4.158 -29.384 -68.242 1.00 38.20 74 TYR F O 1
ATOM 4038 N N . THR F 2 18 ? 5.346 -30.698 -69.650 1.00 42.40 75 THR F N 1
ATOM 4039 C CA . THR F 2 18 ? 4.292 -30.674 -70.669 1.00 39.71 75 THR F CA 1
ATOM 4040 C C . THR F 2 18 ? 3.748 -32.071 -71.031 1.00 47.47 75 THR F C 1
ATOM 4041 O O . THR F 2 18 ? 3.223 -32.263 -72.125 1.00 58.37 75 THR F O 1
ATOM 4045 N N . GLU F 2 19 ? 3.805 -33.041 -70.137 1.00 43.30 76 GLU F N 1
ATOM 4046 C CA . GLU F 2 19 ? 3.248 -34.367 -70.420 1.00 43.99 76 GLU F CA 1
ATOM 4047 C C . GLU F 2 19 ? 1.714 -34.398 -70.318 1.00 46.58 76 GLU F C 1
ATOM 4048 O O . GLU F 2 19 ? 1.102 -33.615 -69.594 1.00 41.04 76 GLU F O 1
ATOM 4054 N N . LEU F 2 20 ? 1.096 -35.342 -71.032 1.00 35.91 77 LEU F N 1
ATOM 4055 C CA . LEU F 2 20 ? -0.305 -35.661 -70.821 1.00 41.65 77 LEU F CA 1
ATOM 4056 C C . LEU F 2 20 ? -0.440 -36.600 -69.617 1.00 31.53 77 LEU F C 1
ATOM 4057 O O . LEU F 2 20 ? 0.535 -37.212 -69.174 1.00 35.19 77 LEU F O 1
ATOM 4062 N N . GLU F 2 21 ? -1.663 -36.749 -69.109 1.00 32.81 78 GLU F N 1
ATOM 4063 C CA . GLU F 2 21 ? -1.892 -37.732 -68.043 1.00 34.12 78 GLU F CA 1
ATOM 4064 C C . GLU F 2 21 ? -1.416 -39.082 -68.506 1.00 36.09 78 GLU F C 1
ATOM 4065 O O . GLU F 2 21 ? -1.677 -39.467 -69.648 1.00 34.98 78 GLU F O 1
ATOM 4071 N N . VAL F 2 22 ? -0.828 -39.851 -67.588 1.00 30.46 79 VAL F N 1
ATOM 4072 C CA . VAL F 2 22 ? -0.497 -41.231 -67.946 1.00 31.79 79 VAL F CA 1
ATOM 4073 C C . VAL F 2 22 ? -1.783 -42.053 -67.987 1.00 32.83 79 VAL F C 1
ATOM 4074 O O . VAL F 2 22 ? -2.857 -41.587 -67.603 1.00 33.38 79 VAL F O 1
ATOM 4078 N N . ASP F 2 23 ? -1.659 -43.289 -68.434 1.00 32.41 80 ASP F N 1
ATOM 4079 C CA . ASP F 2 23 ? -2.743 -44.144 -68.912 1.00 36.68 80 ASP F CA 1
ATOM 4080 C C . ASP F 2 23 ? -3.383 -44.970 -67.782 1.00 36.83 80 ASP F C 1
ATOM 4081 O O . ASP F 2 23 ? -3.429 -46.174 -67.817 1.00 35.41 80 ASP F O 1
ATOM 4086 N N . TRP F 2 24 ? -3.849 -44.297 -66.760 1.00 37.35 81 TRP F N 1
ATOM 4087 C CA . TRP F 2 24 ? -4.615 -44.775 -65.600 1.00 33.95 81 TRP F CA 1
ATOM 4088 C C . TRP F 2 24 ? -5.850 -43.975 -65.277 1.00 39.37 81 TRP F C 1
ATOM 4089 O O . TRP F 2 24 ? -6.164 -43.788 -64.101 1.00 36.37 81 TRP F O 1
ATOM 4100 N N . GLU F 2 25 ? -6.686 -43.643 -66.264 1.00 34.91 82 GLU F N 1
ATOM 4101 C CA . GLU F 2 25 ? -7.856 -42.818 -65.938 1.00 38.27 82 GLU F CA 1
ATOM 4102 C C . GLU F 2 25 ? -9.083 -43.597 -65.441 1.00 34.58 82 GLU F C 1
ATOM 4103 O O . GLU F 2 25 ? -10.019 -42.975 -64.927 1.00 37.43 82 GLU F O 1
ATOM 4109 N N . GLU F 2 26 ? -9.097 -44.918 -65.568 1.00 34.80 83 GLU F N 1
ATOM 4110 C CA . GLU F 2 26 ? -10.220 -45.727 -65.104 1.00 37.60 83 GLU F CA 1
ATOM 4111 C C . GLU F 2 26 ? -10.158 -45.885 -63.586 1.00 38.78 83 GLU F C 1
ATOM 4112 O O . GLU F 2 26 ? -9.082 -46.047 -63.005 1.00 33.78 83 GLU F O 1
ATOM 4118 N N . ARG F 2 27 ? -11.320 -45.791 -62.950 1.00 36.22 84 ARG F N 1
ATOM 4119 C CA . ARG F 2 27 ? -11.492 -45.948 -61.508 1.00 40.14 84 ARG F CA 1
ATOM 4120 C C . ARG F 2 27 ? -12.282 -47.227 -61.255 1.00 42.62 84 ARG F C 1
ATOM 4121 O O . ARG F 2 27 ? -13.331 -47.427 -61.869 1.00 40.49 84 ARG F O 1
ATOM 4129 N N . VAL F 2 28 ? -11.776 -48.107 -60.382 1.00 39.20 85 VAL F N 1
ATOM 4130 C CA . VAL F 2 28 ? -12.496 -49.349 -60.061 1.00 37.88 85 VAL F CA 1
ATOM 4131 C C . VAL F 2 28 ? -12.542 -49.514 -58.540 1.00 41.37 85 VAL F C 1
ATOM 4132 O O . VAL F 2 28 ? -11.799 -48.867 -57.809 1.00 34.14 85 VAL F O 1
ATOM 4136 N N . GLY F 2 29 ? -13.398 -50.435 -58.081 1.00 35.22 86 GLY F N 1
ATOM 4137 C CA . GLY F 2 29 ? -13.480 -50.765 -56.675 1.00 36.18 86 GLY F CA 1
ATOM 4138 C C . GLY F 2 29 ? -13.815 -49.550 -55.849 1.00 33.53 86 GLY F C 1
ATOM 4139 O O . GLY F 2 29 ? -14.819 -48.867 -56.095 1.00 38.47 86 GLY F O 1
ATOM 4140 N N . ARG F 2 30 ? -12.990 -49.275 -54.840 1.00 38.45 87 ARG F N 1
ATOM 4141 C CA . ARG F 2 30 ? -13.285 -48.188 -53.895 1.00 45.30 87 ARG F CA 1
ATOM 4142 C C . ARG F 2 30 ? -12.771 -46.827 -54.378 1.00 45.88 87 ARG F C 1
ATOM 4143 O O . ARG F 2 30 ? -12.816 -45.831 -53.631 1.00 40.91 87 ARG F O 1
ATOM 4151 N N . GLU F 2 31 ? -12.263 -46.767 -55.597 1.00 35.09 88 GLU F N 1
ATOM 4152 C CA . GLU F 2 31 ? -11.562 -45.574 -56.060 1.00 33.99 88 GLU F CA 1
ATOM 4153 C C . GLU F 2 31 ? -12.580 -44.518 -56.391 1.00 34.53 88 GLU F C 1
ATOM 4154 O O . GLU F 2 31 ? -13.603 -44.815 -56.999 1.00 35.20 88 GLU F O 1
ATOM 4160 N N . ILE F 2 32 ? -12.306 -43.298 -55.967 1.00 36.25 89 ILE F N 1
ATOM 4161 C CA . ILE F 2 32 ? -13.095 -42.159 -56.406 1.00 41.52 89 ILE F CA 1
ATOM 4162 C C . ILE F 2 32 ? -12.057 -41.097 -56.797 1.00 46.58 89 ILE F C 1
ATOM 4163 O O . ILE F 2 32 ? -12.410 -40.108 -57.495 1.00 58.17 89 ILE F O 1
ATOM 4168 N N . MET G 1 5 ? -5.080 -61.326 -42.098 1.00 72.21 1 MET G N 1
ATOM 4169 C CA . MET G 1 5 ? -5.719 -62.351 -42.920 1.00 80.56 1 MET G CA 1
ATOM 4170 C C . MET G 1 5 ? -6.439 -61.696 -44.100 1.00 71.88 1 MET G C 1
ATOM 4171 O O . MET G 1 5 ? -6.417 -60.458 -44.247 1.00 78.79 1 MET G O 1
ATOM 4176 N N . ASN G 1 6 ? -7.075 -62.503 -44.953 1.00 61.04 2 ASN G N 1
ATOM 4177 C CA . ASN G 1 6 ? -7.790 -61.900 -46.075 1.00 63.60 2 ASN G CA 1
ATOM 4178 C C . ASN G 1 6 ? -9.162 -61.337 -45.678 1.00 59.82 2 ASN G C 1
ATOM 4179 O O . ASN G 1 6 ? -9.793 -60.649 -46.478 1.00 66.94 2 ASN G O 1
ATOM 4184 N N . ILE G 1 7 ? -9.597 -61.557 -44.455 1.00 53.39 3 ILE G N 1
ATOM 4185 C CA . ILE G 1 7 ? -10.931 -61.180 -43.983 1.00 49.29 3 ILE G CA 1
ATOM 4186 C C . ILE G 1 7 ? -10.981 -59.686 -43.708 1.00 46.08 3 ILE G C 1
ATOM 4187 O O . ILE G 1 7 ? -10.069 -59.119 -43.093 1.00 47.42 3 ILE G O 1
ATOM 4192 N N . LYS G 1 8 ? -12.084 -59.042 -44.065 1.00 36.03 4 LYS G N 1
ATOM 4193 C CA . LYS G 1 8 ? -12.251 -57.638 -43.709 1.00 40.41 4 LYS G CA 1
ATOM 4194 C C . LYS G 1 8 ? -13.591 -57.403 -43.017 1.00 36.63 4 LYS G C 1
ATOM 4195 O O . LYS G 1 8 ? -14.465 -58.278 -42.974 1.00 36.33 4 LYS G O 1
ATOM 4201 N N . GLN G 1 9 ? -13.748 -56.186 -42.494 1.00 33.87 5 GLN G N 1
ATOM 4202 C CA . GLN G 1 9 ? -14.997 -55.784 -41.858 1.00 36.34 5 GLN G CA 1
ATOM 4203 C C . GLN G 1 9 ? -16.195 -55.907 -42.788 1.00 39.77 5 GLN G C 1
ATOM 4204 O O . GLN G 1 9 ? -16.137 -55.552 -43.970 1.00 35.58 5 GLN G O 1
ATOM 4210 N N . PHE G 1 10 ? -17.283 -56.477 -42.262 1.00 33.32 6 PHE G N 1
ATOM 4211 C CA . PHE G 1 10 ? -18.535 -56.745 -42.981 1.00 33.46 6 PHE G CA 1
ATOM 4212 C C . PHE G 1 10 ? -18.476 -57.893 -43.980 1.00 31.29 6 PHE G C 1
ATOM 4213 O O . PHE G 1 10 ? -19.458 -58.130 -44.704 1.00 31.71 6 PHE G O 1
ATOM 4221 N N . ASP G 1 11 ? -17.403 -58.670 -43.995 1.00 28.90 7 ASP G N 1
ATOM 4222 C CA . ASP G 1 11 ? -17.451 -59.958 -44.672 1.00 31.65 7 ASP G CA 1
ATOM 4223 C C . ASP G 1 11 ? -18.418 -60.925 -43.977 1.00 35.12 7 ASP G C 1
ATOM 4224 O O . ASP G 1 11 ? -18.595 -60.905 -42.759 1.00 29.81 7 ASP G O 1
ATOM 4229 N N . ILE G 1 12 ? -18.953 -61.842 -44.757 1.00 30.97 8 ILE G N 1
ATOM 4230 C CA . ILE G 1 12 ? -19.818 -62.916 -44.239 1.00 29.94 8 ILE G CA 1
ATOM 4231 C C . ILE G 1 12 ? -19.076 -64.220 -44.396 1.00 31.16 8 ILE G C 1
ATOM 4232 O O . ILE G 1 12 ? -18.704 -64.601 -45.518 1.00 34.07 8 ILE G O 1
ATOM 4237 N N . LEU G 1 13 ? -18.833 -64.903 -43.265 1.00 26.94 9 LEU G N 1
ATOM 4238 C CA . LEU G 1 13 ? -18.058 -66.150 -43.229 1.00 28.38 9 LEU G CA 1
ATOM 4239 C C . LEU G 1 13 ? -18.965 -67.283 -42.758 1.00 35.10 9 LEU G C 1
ATOM 4240 O O . LEU G 1 13 ? -19.792 -67.064 -41.878 1.00 33.57 9 LEU G O 1
ATOM 4245 N N . TYR G 1 14 ? -18.832 -68.483 -43.344 1.00 31.75 10 TYR G N 1
ATOM 4246 C CA . TYR G 1 14 ? -19.231 -69.705 -42.640 1.00 30.92 10 TYR G CA 1
ATOM 4247 C C . TYR G 1 14 ? -18.125 -70.066 -41.670 1.00 33.20 10 TYR G C 1
ATOM 4248 O O . TYR G 1 14 ? -16.960 -70.105 -42.053 1.00 33.31 10 TYR G O 1
ATOM 4257 N N . ILE G 1 15 ? -18.475 -70.311 -40.406 1.00 31.97 11 ILE G N 1
ATOM 4258 C CA . ILE G 1 15 ? -17.502 -70.654 -39.372 1.00 29.54 11 ILE G CA 1
ATOM 4259 C C . ILE G 1 15 ? -17.987 -71.938 -38.700 1.00 32.78 11 ILE G C 1
ATOM 4260 O O . ILE G 1 15 ? -19.173 -72.058 -38.402 1.00 29.07 11 ILE 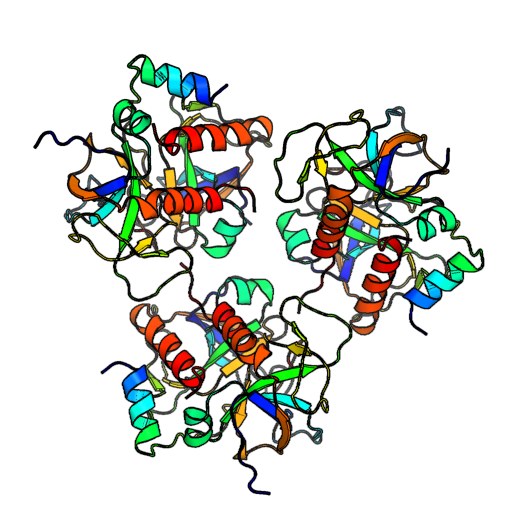G O 1
ATOM 4265 N N . ASP G 1 16 ? -17.091 -72.892 -38.448 1.00 29.18 12 ASP G N 1
ATOM 4266 C CA . ASP G 1 16 ? -17.479 -74.072 -37.696 1.00 29.06 12 ASP G CA 1
ATOM 4267 C C . ASP G 1 16 ? -17.603 -73.658 -36.224 1.00 31.82 12 ASP G C 1
ATOM 4268 O O . ASP G 1 16 ? -16.600 -73.326 -35.577 1.00 33.94 12 ASP G O 1
ATOM 4273 N N . LEU G 1 17 ? -18.839 -73.552 -35.734 1.00 31.00 13 LEU G N 1
ATOM 4274 C CA . LEU G 1 17 ? -19.046 -73.094 -34.367 1.00 28.95 13 LEU G CA 1
ATOM 4275 C C . LEU G 1 17 ? -18.799 -74.171 -33.337 1.00 38.13 13 LEU G C 1
ATOM 4276 O O . LEU G 1 17 ? -18.705 -73.855 -32.135 1.00 37.79 13 LEU G O 1
ATOM 4281 N N . ASN G 1 18 ? -18.620 -75.424 -33.742 1.00 33.76 14 ASN G N 1
ATOM 4282 C CA . ASN G 1 18 ? -18.358 -76.485 -32.763 1.00 33.80 14 ASN G CA 1
ATOM 4283 C C . ASN G 1 18 ? -17.387 -77.520 -33.317 1.00 38.02 14 ASN G C 1
ATOM 4284 O O . ASN G 1 18 ? -17.758 -78.670 -33.575 1.00 34.97 14 ASN G O 1
ATOM 4289 N N . PRO G 1 19 ? -16.114 -77.158 -33.447 1.00 36.27 15 PRO G N 1
ATOM 4290 C CA . PRO G 1 19 ? -15.179 -78.055 -34.138 1.00 37.56 15 PRO G CA 1
ATOM 4291 C C . PRO G 1 19 ? -14.800 -79.304 -33.357 1.00 38.27 15 PRO G C 1
ATOM 4292 O O . PRO G 1 19 ? -14.512 -80.314 -34.001 1.00 39.98 15 PRO G O 1
ATOM 4296 N N . THR G 1 20 ? -14.755 -79.284 -32.010 1.00 32.96 16 THR G N 1
ATOM 4297 C CA . THR G 1 20 ? -14.267 -80.463 -31.278 1.00 37.65 16 THR G CA 1
ATOM 4298 C C . THR G 1 20 ? -15.378 -81.396 -30.825 1.00 41.88 16 THR G C 1
ATOM 4299 O O . THR G 1 20 ? -15.081 -82.525 -30.412 1.00 39.42 16 THR G O 1
ATOM 4303 N N . ARG G 1 21 ? -16.637 -80.957 -30.846 1.00 35.00 17 ARG G N 1
ATOM 4304 C CA . ARG G 1 21 ? -17.739 -81.750 -30.292 1.00 39.16 17 ARG G CA 1
ATOM 4305 C C . ARG G 1 21 ? -18.791 -82.041 -31.348 1.00 36.80 17 ARG G C 1
ATOM 4306 O O . ARG G 1 21 ? -19.090 -81.200 -32.216 1.00 38.69 17 ARG G O 1
ATOM 4314 N N . GLY G 1 22 ? -19.402 -83.206 -31.232 1.00 34.67 18 GLY G N 1
ATOM 4315 C CA . GLY G 1 22 ? -20.615 -83.459 -32.002 1.00 38.09 18 GLY G CA 1
ATOM 4316 C C . GLY G 1 22 ? -20.290 -83.953 -33.397 1.00 34.66 18 GLY G C 1
ATOM 4317 O O . GLY G 1 22 ? -19.160 -84.313 -33.731 1.00 33.36 18 GLY G O 1
ATOM 4318 N N . ARG G 1 23 ? -21.320 -83.979 -34.224 1.00 36.50 19 ARG G N 1
ATOM 4319 C CA . ARG G 1 23 ? -21.158 -84.396 -35.613 1.00 33.44 19 ARG G CA 1
ATOM 4320 C C . ARG G 1 23 ? -20.179 -83.503 -36.373 1.00 37.29 19 ARG G C 1
ATOM 4321 O O . ARG G 1 23 ? -20.089 -82.285 -36.140 1.00 33.98 19 ARG G O 1
ATOM 4329 N N . GLU G 1 24 ? -19.472 -84.123 -37.332 1.00 35.29 20 GLU G N 1
ATOM 4330 C CA . GLU G 1 24 ? -18.518 -83.381 -38.155 1.00 39.64 20 GLU G CA 1
ATOM 4331 C C . GLU G 1 24 ? -19.180 -82.308 -39.018 1.00 33.16 20 GLU G C 1
ATOM 4332 O O . GLU G 1 24 ? -20.123 -82.567 -39.787 1.00 31.21 20 GLU G O 1
ATOM 4338 N N . LYS G 1 25 ? -18.668 -81.081 -38.873 1.00 33.32 21 LYS G N 1
ATOM 4339 C CA . LYS G 1 25 ? -19.156 -79.944 -39.646 1.00 35.30 21 LYS G CA 1
ATOM 4340 C C . LYS G 1 25 ? -20.661 -79.856 -39.613 1.00 34.55 21 LYS G C 1
ATOM 4341 O O . LYS G 1 25 ? -21.318 -79.598 -40.632 1.00 39.77 21 LYS G O 1
ATOM 4347 N N . HIS G 1 26 ? -21.211 -80.060 -38.433 1.00 35.97 22 HIS G N 1
ATOM 4348 C CA . HIS G 1 26 ? -22.671 -80.022 -38.226 1.00 37.87 22 HIS G CA 1
ATOM 4349 C C . HIS G 1 26 ? -23.157 -78.625 -37.842 1.00 42.71 22 HIS G C 1
ATOM 4350 O O . HIS G 1 26 ? -24.263 -78.343 -38.141 1.00 40.97 22 HIS G O 1
ATOM 4357 N N . ASN G 1 27 ? -22.342 -77.814 -37.189 1.00 33.14 23 ASN G N 1
ATOM 4358 C CA . ASN G 1 27 ? -22.792 -76.516 -36.730 1.00 31.29 23 ASN G CA 1
ATOM 4359 C C . ASN G 1 27 ? -21.934 -75.446 -37.439 1.00 34.80 23 ASN G C 1
ATOM 4360 O O . ASN G 1 27 ? -21.120 -74.748 -36.798 1.00 30.51 23 ASN G O 1
ATOM 4365 N N . VAL G 1 28 ? -22.080 -75.347 -38.761 1.00 33.75 24 VAL G N 1
ATOM 4366 C CA . VAL G 1 28 ? -21.292 -74.417 -39.594 1.00 32.92 24 VAL G CA 1
ATOM 4367 C C . VAL G 1 28 ? -22.258 -73.328 -40.041 1.00 32.24 24 VAL G C 1
ATOM 4368 O O . VAL G 1 28 ? -23.107 -73.573 -40.901 1.00 33.73 24 VAL G O 1
ATOM 4372 N N . ARG G 1 29 ? -22.127 -72.115 -39.469 1.00 27.71 25 ARG G N 1
ATOM 4373 C CA . ARG G 1 29 ? -23.148 -71.089 -39.608 1.00 31.83 25 ARG G CA 1
ATOM 4374 C C . ARG G 1 29 ? -22.587 -69.807 -40.198 1.00 35.28 25 ARG G C 1
ATOM 4375 O O . ARG G 1 29 ? -21.406 -69.494 -39.985 1.00 30.27 25 ARG G O 1
ATOM 4383 N N . PRO G 1 30 ? -23.434 -69.018 -40.865 1.00 33.36 26 PRO G N 1
ATOM 4384 C CA . PRO G 1 30 ? -22.999 -67.719 -41.379 1.00 33.45 26 PRO G CA 1
ATOM 4385 C C . PRO G 1 30 ? -22.961 -66.663 -40.297 1.00 37.35 26 PRO G C 1
ATOM 4386 O O . PRO G 1 30 ? -23.894 -66.495 -39.498 1.00 30.24 26 PRO G O 1
ATOM 4390 N N . CYS G 1 31 ? -21.877 -65.899 -40.315 1.00 30.14 27 CYS G N 1
ATOM 4391 C CA . CYS G 1 31 ? -21.586 -64.893 -39.305 1.00 32.60 27 CYS G CA 1
ATOM 4392 C C . CYS G 1 31 ? -21.126 -63.629 -40.002 1.00 34.23 27 CYS G C 1
ATOM 4393 O O . CYS G 1 31 ? -20.380 -63.712 -40.977 1.00 34.33 27 CYS G O 1
ATOM 4396 N N . LEU G 1 32 ? -21.545 -62.472 -39.487 1.00 30.15 28 LEU G N 1
ATOM 4397 C CA . LEU G 1 32 ? -21.175 -61.172 -40.041 1.00 29.43 28 LEU G CA 1
ATOM 4398 C C . LEU G 1 32 ? -20.009 -60.593 -39.241 1.00 33.76 28 LEU G C 1
ATOM 4399 O O . LEU G 1 32 ? -20.162 -60.309 -38.039 1.00 31.74 28 LEU G O 1
ATOM 4404 N N . VAL G 1 33 ? -18.853 -60.392 -39.903 1.00 28.26 29 VAL G N 1
ATOM 4405 C CA . VAL G 1 33 ? -17.666 -59.852 -39.227 1.00 32.35 29 VAL G CA 1
ATOM 4406 C C . VAL G 1 33 ? -17.871 -58.362 -39.016 1.00 31.83 29 VAL G C 1
ATOM 4407 O O . VAL G 1 33 ? -18.213 -57.634 -39.956 1.00 32.44 29 VAL G O 1
ATOM 4411 N N . ILE G 1 34 ? -17.652 -57.864 -37.791 1.00 29.50 30 ILE G N 1
ATOM 4412 C CA . ILE G 1 34 ? -17.884 -56.443 -37.576 1.00 30.05 30 ILE G CA 1
ATOM 4413 C C . ILE G 1 34 ? -16.703 -55.701 -36.973 1.00 31.85 30 ILE G C 1
ATOM 4414 O O . ILE G 1 34 ? -16.792 -54.480 -36.837 1.00 33.54 30 ILE G O 1
ATOM 4419 N N . ASN G 1 35 ? -15.608 -56.372 -36.588 1.00 33.52 31 ASN G N 1
ATOM 4420 C CA . ASN G 1 35 ? -14.429 -55.575 -36.194 1.00 32.55 31 ASN G CA 1
ATOM 4421 C C . ASN G 1 35 ? -13.617 -55.185 -37.439 1.00 34.89 31 ASN G C 1
ATOM 4422 O O . ASN G 1 35 ? -13.807 -55.726 -38.523 1.00 32.41 31 ASN G O 1
ATOM 4427 N N . ASN G 1 36 ? -12.751 -54.177 -37.288 1.00 34.37 32 ASN G N 1
ATOM 4428 C CA . ASN G 1 36 ? -12.072 -53.633 -38.455 1.00 36.54 32 ASN G CA 1
ATOM 4429 C C . ASN G 1 36 ? -10.790 -54.415 -38.792 1.00 38.42 32 ASN G C 1
ATOM 4430 O O . ASN G 1 36 ? -10.334 -55.316 -38.068 1.00 33.04 32 ASN G O 1
ATOM 4435 N N . GLN G 1 37 ? -10.229 -54.047 -39.946 1.00 44.22 33 GLN G N 1
ATOM 4436 C CA . GLN G 1 37 ? -9.024 -54.645 -40.520 1.00 47.64 33 GLN G CA 1
ATOM 4437 C C . GLN G 1 37 ? -7.879 -54.733 -39.530 1.00 39.69 33 GLN G C 1
ATOM 4438 O O . GLN G 1 37 ? -7.224 -55.777 -39.398 1.00 41.71 33 GLN G O 1
ATOM 4444 N N . MET G 1 38 ? -7.576 -53.618 -38.864 1.00 41.40 34 MET G N 1
ATOM 4445 C CA . MET G 1 38 ? -6.469 -53.608 -37.917 1.00 49.55 34 MET G CA 1
ATOM 4446 C C . MET G 1 38 ? -6.685 -54.602 -36.791 1.00 50.75 34 MET G C 1
ATOM 4447 O O . MET G 1 38 ? -5.754 -55.310 -36.376 1.00 45.11 34 MET G O 1
ATOM 4452 N N . SER G 1 39 ? -7.895 -54.622 -36.236 1.00 40.06 35 SER G N 1
ATOM 4453 C CA . SER G 1 39 ? -8.197 -55.568 -35.164 1.00 37.49 35 SER G CA 1
ATOM 4454 C C . SER G 1 39 ? -8.076 -57.009 -35.664 1.00 28.77 35 SER G C 1
ATOM 4455 O O . SER G 1 39 ? -7.488 -57.871 -34.997 1.00 34.65 35 SER G O 1
ATOM 4458 N N . ILE G 1 40 ? -8.639 -57.299 -36.851 1.00 33.23 36 ILE G N 1
ATOM 4459 C CA . ILE G 1 40 ? -8.596 -58.667 -37.392 1.00 36.60 36 ILE G CA 1
ATOM 4460 C C . ILE G 1 40 ? -7.146 -59.082 -37.655 1.00 40.48 36 ILE G C 1
ATOM 4461 O O . ILE G 1 40 ? -6.694 -60.140 -37.223 1.00 36.78 36 ILE G O 1
ATOM 4466 N N . ASP G 1 41 ? -6.390 -58.217 -38.335 1.00 43.20 37 ASP G N 1
ATOM 4467 C CA . ASP G 1 41 ? -4.978 -58.516 -38.634 1.00 45.07 37 ASP G CA 1
ATOM 4468 C C . ASP G 1 41 ? -4.128 -58.572 -37.368 1.00 41.67 37 ASP G C 1
ATOM 4469 O O . ASP G 1 41 ? -3.264 -59.440 -37.238 1.00 41.42 37 ASP G O 1
ATOM 4474 N N . GLY G 1 42 ? -4.400 -57.697 -36.403 1.00 35.48 38 GLY G N 1
ATOM 4475 C CA . GLY G 1 42 ? -3.607 -57.680 -35.178 1.00 39.66 38 GLY G CA 1
ATOM 4476 C C . GLY G 1 42 ? -3.872 -58.830 -34.203 1.00 48.41 38 GLY G C 1
ATOM 4477 O O . GLY G 1 42 ? -2.975 -59.224 -33.450 1.00 43.03 38 GLY G O 1
ATOM 4478 N N . THR G 1 43 ? -5.096 -59.379 -34.176 1.00 42.63 39 THR G N 1
ATOM 4479 C CA . THR G 1 43 ? -5.433 -60.428 -33.205 1.00 33.87 39 THR G CA 1
ATOM 4480 C C . THR G 1 43 ? -5.783 -61.780 -33.826 1.00 35.24 39 THR G C 1
ATOM 4481 O O . THR G 1 43 ? -5.767 -62.791 -33.108 1.00 36.70 39 THR G O 1
ATOM 4485 N N . ASN G 1 44 ? -6.156 -61.817 -35.116 1.00 33.33 40 ASN G N 1
ATOM 4486 C CA . ASN G 1 44 ? -6.751 -62.998 -35.770 1.00 36.01 40 ASN G CA 1
ATOM 4487 C C . ASN G 1 44 ? -8.011 -63.518 -35.032 1.00 36.28 40 ASN G C 1
ATOM 4488 O O . ASN G 1 44 ? -8.340 -64.716 -35.096 1.00 35.37 40 ASN G O 1
ATOM 4493 N N . PHE G 1 45 ? -8.708 -62.616 -34.342 1.00 35.53 41 PHE G N 1
ATOM 4494 C CA . PHE G 1 45 ? -10.087 -62.821 -33.894 1.00 35.75 41 PHE G CA 1
ATOM 4495 C C . PHE G 1 45 ? -11.021 -62.020 -34.785 1.00 35.67 41 PHE G C 1
ATOM 4496 O O . PHE G 1 45 ? -10.710 -60.883 -35.160 1.00 35.47 41 PHE G O 1
ATOM 4504 N N . VAL G 1 46 ? -12.208 -62.561 -35.049 1.00 32.28 42 VAL G N 1
ATOM 4505 C CA . VAL G 1 46 ? -13.276 -61.781 -35.654 1.00 34.64 42 VAL G CA 1
ATOM 4506 C C . VAL G 1 46 ? -14.348 -61.535 -34.601 1.00 35.10 42 VAL G C 1
ATOM 4507 O O . VAL G 1 46 ? -14.717 -62.438 -33.849 1.00 33.53 42 VAL G O 1
ATOM 4511 N N . TRP G 1 47 ? -14.860 -60.325 -34.577 1.00 33.71 43 TRP G N 1
ATOM 4512 C CA . TRP G 1 47 ? -16.086 -60.010 -33.851 1.00 33.25 43 TRP G CA 1
ATOM 4513 C C . TRP G 1 47 ? -17.227 -60.289 -34.813 1.00 32.64 43 TRP G C 1
ATOM 4514 O O . TRP G 1 47 ? -17.228 -59.754 -35.923 1.00 29.61 43 TRP G O 1
ATOM 4525 N N . VAL G 1 48 ? -18.171 -61.155 -34.425 1.00 27.01 44 VAL G N 1
ATOM 4526 C CA . VAL G 1 48 ? -19.220 -61.566 -35.348 1.00 28.17 44 VAL G CA 1
ATOM 4527 C C . VAL G 1 48 ? -20.589 -61.356 -34.706 1.00 32.62 44 VAL G C 1
ATOM 4528 O O . VAL G 1 48 ? -20.777 -61.540 -33.492 1.00 28.64 44 VAL G O 1
ATOM 4532 N N . LEU G 1 49 ? -21.543 -60.993 -35.547 1.00 27.89 45 LEU G N 1
ATOM 4533 C CA . LEU G 1 49 ? -22.992 -61.078 -35.295 1.00 29.27 45 LEU G CA 1
ATOM 4534 C C . LEU G 1 49 ? -23.575 -62.280 -36.030 1.00 32.10 45 LEU G C 1
ATOM 4535 O O . LEU G 1 49 ? -23.150 -62.598 -37.142 1.00 30.19 45 LEU G O 1
ATOM 4540 N N . PRO G 1 50 ? -24.523 -63.000 -35.435 1.00 28.81 46 PRO G N 1
ATOM 4541 C CA . PRO G 1 50 ? -25.067 -64.186 -36.099 1.00 29.63 46 PRO G CA 1
ATOM 4542 C C . PRO G 1 50 ? -26.062 -63.795 -37.172 1.00 31.14 46 PRO G C 1
ATOM 4543 O O . PRO G 1 50 ? -26.859 -62.851 -37.021 1.00 31.37 46 PRO G O 1
ATOM 4547 N N . ILE G 1 51 ? -26.037 -64.552 -38.254 1.00 28.03 47 ILE G N 1
ATOM 4548 C CA . ILE G 1 51 ? -27.021 -64.391 -39.314 1.00 28.79 47 ILE G CA 1
ATOM 4549 C C . ILE G 1 51 ? -27.998 -65.563 -39.172 1.00 30.96 47 ILE G C 1
ATOM 4550 O O . ILE G 1 51 ? -27.619 -66.714 -39.393 1.00 29.57 47 ILE G O 1
ATOM 4555 N N . THR G 1 52 ? -29.255 -65.281 -38.804 1.00 32.38 48 THR G N 1
ATOM 4556 C CA . THR G 1 52 ? -30.145 -66.337 -38.289 1.00 31.89 48 THR G CA 1
ATOM 4557 C C . THR G 1 52 ? -31.205 -66.629 -39.336 1.00 36.48 48 THR G C 1
ATOM 4558 O O . THR G 1 52 ? -31.452 -65.814 -40.216 1.00 32.04 48 THR G O 1
ATOM 4562 N N . THR G 1 53 ? -31.873 -67.765 -39.219 1.00 33.85 49 THR G N 1
ATOM 4563 C CA . THR G 1 53 ? -32.978 -68.053 -40.125 1.00 38.65 49 THR G CA 1
ATOM 4564 C C . THR G 1 53 ? -34.340 -67.765 -39.530 1.00 44.59 49 THR G C 1
ATOM 4565 O O . THR G 1 53 ? -35.345 -68.042 -40.184 1.00 37.36 49 THR G O 1
ATOM 4569 N N . ARG G 1 54 ? -34.414 -67.230 -38.322 1.00 38.04 50 ARG G N 1
ATOM 4570 C CA . ARG G 1 54 ? -35.720 -66.832 -37.821 1.00 41.34 50 ARG G CA 1
ATOM 4571 C C . ARG G 1 54 ? -36.176 -65.569 -38.542 1.00 45.37 50 ARG G C 1
ATOM 4572 O O . ARG G 1 54 ? -35.394 -64.881 -39.222 1.00 45.00 50 ARG G O 1
ATOM 4580 N N . GLY G 1 55 ? -37.469 -65.252 -38.385 1.00 42.90 51 GLY G N 1
ATOM 4581 C CA . GLY G 1 55 ? -38.006 -64.059 -38.978 1.00 39.99 51 GLY G CA 1
ATOM 4582 C C . GLY G 1 55 ? -37.541 -62.814 -38.263 1.00 43.59 51 GLY G C 1
ATOM 4583 O O . GLY G 1 55 ? -37.053 -62.825 -37.136 1.00 36.94 51 GLY G O 1
ATOM 4584 N N . LEU G 1 56 ? -37.752 -61.702 -38.938 1.00 42.43 52 LEU G N 1
ATOM 4585 C CA . LEU G 1 56 ? -37.495 -60.384 -38.370 1.00 45.87 52 LEU G CA 1
ATOM 4586 C C . LEU G 1 56 ? -38.502 -60.123 -37.233 1.00 48.63 52 LEU G C 1
ATOM 4587 O O . LEU G 1 56 ? -39.710 -60.296 -37.422 1.00 44.12 52 LEU G O 1
ATOM 4592 N N . ARG G 1 57 ? -38.018 -59.788 -36.025 1.00 41.24 53 ARG G N 1
ATOM 4593 C CA . ARG G 1 57 ? -38.887 -59.685 -34.837 1.00 44.93 53 ARG G CA 1
ATOM 4594 C C . ARG G 1 57 ? -38.730 -58.400 -34.061 1.00 45.45 53 ARG G C 1
ATOM 4595 O O . ARG G 1 57 ? -39.636 -58.068 -33.286 1.00 43.49 53 ARG G O 1
ATOM 4603 N N . TYR G 1 58 ? -37.598 -57.702 -34.173 1.00 34.95 54 TYR G N 1
ATOM 4604 C CA . TYR G 1 58 ? -37.263 -56.556 -33.345 1.00 28.79 54 TYR G CA 1
ATOM 4605 C C . TYR G 1 58 ? -36.650 -55.453 -34.201 1.00 37.56 54 TYR G C 1
ATOM 4606 O O . TYR G 1 58 ? -36.038 -55.746 -35.235 1.00 35.24 54 TYR G O 1
ATOM 4615 N N . PRO G 1 59 ? -36.762 -54.189 -33.776 1.00 39.19 55 PRO G N 1
ATOM 4616 C CA . PRO G 1 59 ? -36.001 -53.104 -34.411 1.00 40.64 55 PRO G CA 1
ATOM 4617 C C . PRO G 1 59 ? -34.482 -53.265 -34.312 1.00 36.40 55 PRO G C 1
ATOM 4618 O O . PRO G 1 59 ? -33.758 -52.550 -35.020 1.00 38.59 55 PRO G O 1
ATOM 4622 N N . THR G 1 60 ? -33.990 -54.133 -33.437 1.00 36.09 56 THR G N 1
ATOM 4623 C CA . THR G 1 60 ? -32.570 -54.475 -33.379 1.00 36.71 56 THR G CA 1
ATOM 4624 C C . THR G 1 60 ? -32.149 -55.417 -34.506 1.00 38.95 56 THR G C 1
ATOM 4625 O O . THR G 1 60 ? -30.938 -55.567 -34.782 1.00 37.80 56 THR G O 1
ATOM 4629 N N . ASP G 1 61 ? -33.109 -56.076 -35.132 1.00 33.47 57 ASP G N 1
ATOM 4630 C CA . ASP G 1 61 ? -32.820 -56.998 -36.225 1.00 36.35 57 ASP G CA 1
ATOM 4631 C C . ASP G 1 61 ? -32.555 -56.210 -37.503 1.00 35.33 57 ASP G C 1
ATOM 4632 O O . ASP G 1 61 ? -33.213 -55.210 -37.768 1.00 34.45 57 ASP G O 1
ATOM 4637 N N . ILE G 1 62 ? -31.672 -56.724 -38.355 1.00 32.94 58 ILE G N 1
ATOM 4638 C CA . ILE G 1 62 ? -31.499 -56.124 -39.680 1.00 39.32 58 ILE G CA 1
ATOM 4639 C C . ILE G 1 62 ? -31.583 -57.214 -40.730 1.00 32.62 58 ILE G C 1
ATOM 4640 O O . ILE G 1 62 ? -30.813 -58.175 -40.684 1.00 34.48 58 ILE G O 1
ATOM 4645 N N . GLN G 1 63 ? -32.447 -57.023 -41.732 1.00 30.98 59 GLN G N 1
ATOM 4646 C CA . GLN G 1 63 ? -32.510 -57.999 -42.835 1.00 34.79 59 GLN G CA 1
ATOM 4647 C C . GLN G 1 63 ? -31.179 -58.001 -43.601 1.00 41.49 59 GLN G C 1
ATOM 4648 O O . GLN G 1 63 ? -30.729 -56.939 -44.048 1.00 36.05 59 GLN G O 1
ATOM 4654 N N . LEU G 1 64 ? -30.533 -59.175 -43.732 1.00 33.85 60 LEU G N 1
ATOM 4655 C CA . LEU G 1 64 ? -29.250 -59.251 -44.441 1.00 31.67 60 LEU G CA 1
ATOM 4656 C C . LEU G 1 64 ? -29.438 -58.929 -45.937 1.00 42.72 60 LEU G C 1
ATOM 4657 O O . LEU G 1 64 ? -30.311 -59.502 -46.596 1.00 36.20 60 LEU G O 1
ATOM 4662 N N . LYS G 1 65 ? -28.626 -58.012 -46.474 1.00 36.29 61 LYS G N 1
ATOM 4663 C CA . LYS G 1 65 ? -28.492 -57.857 -47.928 1.00 39.78 61 LYS G CA 1
ATOM 4664 C C . LYS G 1 65 ? -27.000 -57.910 -48.254 1.00 36.98 61 LYS G C 1
ATOM 4665 O O . LYS G 1 65 ? -26.187 -57.278 -47.572 1.00 35.95 61 LYS G O 1
ATOM 4671 N N . THR G 1 66 ? -26.639 -58.689 -49.272 1.00 38.40 62 THR G N 1
ATOM 4672 C CA . THR G 1 66 ? -25.251 -58.950 -49.617 1.00 39.11 62 THR G CA 1
ATOM 4673 C C . THR G 1 66 ? -24.959 -58.533 -51.064 1.00 40.75 62 THR G C 1
ATOM 4674 O O . THR G 1 66 ? -25.860 -58.379 -51.897 1.00 37.02 62 THR G O 1
ATOM 4678 N N . LYS G 1 67 ? -23.671 -58.409 -51.353 1.00 40.25 63 LYS G N 1
ATOM 4679 C CA . LYS G 1 67 ? -23.226 -58.005 -52.682 1.00 43.84 63 LYS G CA 1
ATOM 4680 C C . LYS G 1 67 ? -23.387 -59.129 -53.691 1.00 43.46 63 LYS G C 1
ATOM 4681 O O . LYS G 1 67 ? -23.687 -58.862 -54.851 1.00 47.36 63 LYS G O 1
ATOM 4687 N N . LYS G 1 68 ? -23.218 -60.394 -53.293 1.00 34.64 64 LYS G N 1
ATOM 4688 C CA . LYS G 1 68 ? -23.392 -61.458 -54.270 1.00 38.66 64 LYS G CA 1
ATOM 4689 C C . LYS G 1 68 ? -24.716 -62.198 -54.122 1.00 45.22 64 LYS G C 1
ATOM 4690 O O . LYS G 1 68 ? -25.003 -63.079 -54.929 1.00 38.90 64 LYS G O 1
ATOM 4696 N N . GLY G 1 69 ? -25.526 -61.902 -53.102 1.00 39.49 65 GLY G N 1
ATOM 4697 C CA . GLY G 1 69 ? -26.794 -62.620 -53.040 1.00 39.74 65 GLY G CA 1
ATOM 4698 C C . GLY G 1 69 ? -26.641 -64.060 -52.616 1.00 36.15 65 GLY G C 1
ATOM 4699 O O . GLY G 1 69 ? -27.556 -64.861 -52.800 1.00 42.97 65 GLY G O 1
ATOM 4700 N N . LEU G 1 70 ? -25.488 -64.434 -52.063 1.00 38.43 66 LEU G N 1
ATOM 4701 C CA . LEU G 1 70 ? -25.247 -65.834 -51.764 1.00 35.23 66 LEU G CA 1
ATOM 4702 C C . LEU G 1 70 ? -25.680 -66.250 -50.344 1.00 42.05 66 LEU G C 1
ATOM 4703 O O . LEU G 1 70 ? -25.739 -67.439 -50.050 1.00 32.16 66 LEU G O 1
ATOM 4708 N N . VAL G 1 71 ? -25.970 -65.323 -49.467 1.00 37.26 67 VAL G N 1
ATOM 4709 C CA . VAL G 1 71 ? -26.414 -65.637 -48.111 1.00 39.62 67 VAL G CA 1
ATOM 4710 C C . VAL G 1 71 ? -27.618 -64.760 -47.803 1.00 39.41 67 VAL G C 1
ATOM 4711 O O . VAL G 1 71 ? -27.644 -63.580 -48.159 1.00 36.66 67 VAL G O 1
ATOM 4715 N N . SER G 1 72 ? -28.605 -65.330 -47.112 1.00 34.79 68 SER G N 1
ATOM 4716 C CA . SER G 1 72 ? -29.814 -64.636 -46.724 1.00 36.34 68 SER G CA 1
ATOM 4717 C C . SER G 1 72 ? -30.104 -64.896 -45.230 1.00 30.72 68 SER G C 1
ATOM 4718 O O . SER G 1 72 ? -29.719 -65.928 -44.696 1.00 33.64 68 SER G O 1
ATOM 4721 N N . GLY G 1 73 ? -30.809 -64.005 -44.568 1.00 34.63 69 GLY G N 1
ATOM 4722 C CA . GLY G 1 73 ? -31.124 -64.230 -43.171 1.00 33.89 69 GLY G CA 1
ATOM 4723 C C . GLY G 1 73 ? -31.273 -62.919 -42.444 1.00 32.58 69 GLY G C 1
ATOM 4724 O O . GLY G 1 73 ? -31.384 -61.856 -43.039 1.00 38.81 69 GLY G O 1
ATOM 4725 N N . VAL G 1 74 ? -31.347 -63.021 -41.126 1.00 33.64 70 VAL G N 1
ATOM 4726 C CA . VAL G 1 74 ? -31.620 -61.859 -40.301 1.00 35.09 70 VAL G CA 1
ATOM 4727 C C . VAL G 1 74 ? -30.425 -61.650 -39.381 1.00 35.74 70 VAL G C 1
ATOM 4728 O O . VAL G 1 74 ? -30.079 -62.548 -38.593 1.00 31.16 70 VAL G O 1
ATOM 4732 N N . ILE G 1 75 ? -29.842 -60.452 -39.409 1.00 32.57 71 ILE G N 1
ATOM 4733 C CA . ILE G 1 75 ? -28.718 -60.169 -38.512 1.00 31.08 71 ILE G CA 1
ATOM 4734 C C . ILE G 1 75 ? -29.298 -59.805 -37.147 1.00 31.45 71 ILE G C 1
ATOM 4735 O O . ILE G 1 75 ? -30.096 -58.862 -37.023 1.00 30.89 71 ILE G O 1
ATOM 4740 N N . ASP G 1 76 ? -28.919 -60.563 -36.129 1.00 30.74 72 ASP G N 1
ATOM 4741 C CA . ASP G 1 76 ? -29.341 -60.266 -34.763 1.00 30.88 72 ASP G CA 1
ATOM 4742 C C . ASP G 1 76 ? -28.236 -59.421 -34.131 1.00 29.93 72 ASP G C 1
ATOM 4743 O O . ASP G 1 76 ? -27.192 -59.952 -33.773 1.00 32.72 72 ASP G O 1
ATOM 4748 N N . THR G 1 77 ? -28.429 -58.095 -34.035 1.00 26.79 73 THR G N 1
ATOM 4749 C CA . THR G 1 77 ? -27.337 -57.233 -33.547 1.00 30.51 73 THR G CA 1
ATOM 4750 C C . THR G 1 77 ? -27.130 -57.285 -32.021 1.00 33.99 73 THR G C 1
ATOM 4751 O O . THR G 1 77 ? -26.188 -56.662 -31.518 1.00 31.43 73 THR G O 1
ATOM 4755 N N . VAL G 1 78 ? -27.975 -57.999 -31.279 1.00 33.24 74 VAL G N 1
ATOM 4756 C CA . VAL G 1 78 ? -27.876 -58.025 -29.813 1.00 29.98 74 VAL G CA 1
ATOM 4757 C C . VAL G 1 78 ? -26.874 -59.060 -29.340 1.00 29.89 74 VAL G C 1
ATOM 4758 O O . VAL G 1 78 ? -26.422 -59.005 -28.194 1.00 32.03 74 VAL G O 1
ATOM 4762 N N . GLN G 1 79 ? -26.505 -60.013 -30.173 1.00 26.11 75 GLN G N 1
ATOM 4763 C CA . GLN G 1 79 ? -25.621 -61.078 -29.735 1.00 29.73 75 GLN G CA 1
ATOM 4764 C C . GLN G 1 79 ? -24.313 -60.968 -30.505 1.00 35.14 75 GLN G C 1
ATOM 4765 O O . GLN G 1 79 ? -24.329 -60.808 -31.721 1.00 31.72 75 GLN G O 1
ATOM 4771 N N . ILE G 1 80 ? -23.197 -61.048 -29.813 1.00 33.94 76 ILE G N 1
ATOM 4772 C CA . ILE G 1 80 ? -21.892 -60.822 -30.448 1.00 25.30 76 ILE G CA 1
ATOM 4773 C C . ILE G 1 80 ? -20.939 -61.774 -29.773 1.00 32.24 76 ILE G C 1
ATOM 4774 O O . ILE G 1 80 ? -21.111 -62.128 -28.594 1.00 30.16 76 ILE G O 1
ATOM 4779 N N . ARG G 1 81 ? -19.950 -62.221 -30.522 1.00 29.07 77 ARG G N 1
ATOM 4780 C CA . ARG G 1 81 ? -18.873 -63.063 -29.972 1.00 29.01 77 ARG G CA 1
ATOM 4781 C C . ARG G 1 81 ? -17.558 -62.774 -30.686 1.00 32.72 77 ARG G C 1
ATOM 4782 O O . ARG G 1 81 ? -17.574 -62.307 -31.783 1.00 30.34 77 ARG G O 1
ATOM 4790 N N . ALA G 1 82 ? -16.467 -63.057 -30.013 1.00 32.81 78 ALA G N 1
ATOM 4791 C CA . ALA G 1 82 ? -15.121 -62.943 -30.600 1.00 33.34 78 ALA G CA 1
ATOM 4792 C C . ALA G 1 82 ? -14.559 -64.344 -30.794 1.00 36.30 78 ALA G C 1
ATOM 4793 O O . ALA G 1 82 ? -14.356 -65.076 -29.820 1.00 33.82 78 ALA G O 1
ATOM 4795 N N . LEU G 1 83 ? -14.339 -64.736 -32.060 1.00 29.13 79 LEU G N 1
ATOM 4796 C CA . LEU G 1 83 ? -13.969 -66.100 -32.386 1.00 27.60 79 LEU G CA 1
ATOM 4797 C C . LEU G 1 83 ? -12.515 -66.150 -32.890 1.00 34.16 79 LEU G C 1
ATOM 4798 O O . LEU G 1 83 ? -12.113 -65.327 -33.705 1.00 31.28 79 LEU G O 1
ATOM 4803 N N . ASP G 1 84 ? -11.772 -67.151 -32.451 1.00 31.92 80 ASP G N 1
ATOM 4804 C CA . ASP G 1 84 ? -10.352 -67.317 -32.786 1.00 34.59 80 ASP G CA 1
ATOM 4805 C C . ASP G 1 84 ? -10.245 -67.987 -34.167 1.00 32.69 80 ASP G C 1
ATOM 4806 O O . ASP G 1 84 ? -10.429 -69.189 -34.297 1.00 33.23 80 ASP G O 1
ATOM 4811 N N . LEU G 1 85 ? -9.967 -67.233 -35.222 1.00 32.90 81 LEU G N 1
ATOM 4812 C CA . LEU G 1 85 ? -9.944 -67.916 -36.534 1.00 33.87 81 LEU G CA 1
ATOM 4813 C C . LEU G 1 85 ? -8.665 -68.735 -36.774 1.00 41.49 81 LEU G C 1
ATOM 4814 O O . LEU G 1 85 ? -8.582 -69.447 -37.774 1.00 41.57 81 LEU G O 1
ATOM 4819 N N . LYS G 1 86 ? -7.703 -68.722 -35.871 1.00 35.84 82 LYS G N 1
ATOM 4820 C CA . LYS G 1 86 ? -6.634 -69.721 -35.934 1.00 42.67 82 LYS G CA 1
ATOM 4821 C C . LYS G 1 86 ? -7.086 -71.085 -35.410 1.00 45.45 82 LYS G C 1
ATOM 4822 O O . LYS G 1 86 ? -6.389 -72.080 -35.600 1.00 42.89 82 LYS G O 1
ATOM 4828 N N . ALA G 1 87 ? -8.223 -71.177 -34.726 1.00 38.43 83 ALA G N 1
ATOM 4829 C CA . ALA G 1 87 ? -8.639 -72.460 -34.157 1.00 40.96 83 ALA G CA 1
ATOM 4830 C C . ALA G 1 87 ? -9.948 -72.947 -34.743 1.00 37.04 83 ALA G C 1
ATOM 4831 O O . ALA G 1 87 ? -10.553 -73.899 -34.227 1.00 40.09 83 ALA G O 1
ATOM 4833 N N . ARG G 1 88 ? -10.487 -72.261 -35.731 1.00 36.69 84 ARG G N 1
ATOM 4834 C CA . ARG G 1 88 ? -11.750 -72.714 -36.299 1.00 31.97 84 ARG G CA 1
ATOM 4835 C C . ARG G 1 88 ? -11.652 -72.668 -37.808 1.00 34.04 84 ARG G C 1
ATOM 4836 O O . ARG G 1 88 ? -11.221 -71.650 -38.347 1.00 36.70 84 ARG G O 1
ATOM 4844 N N . GLN G 1 89 ? -12.185 -73.681 -38.497 1.00 33.25 85 GLN G N 1
ATOM 4845 C CA . GLN G 1 89 ? -12.327 -73.562 -39.959 1.00 32.61 85 GLN G CA 1
ATOM 4846 C C . GLN G 1 89 ? -13.387 -72.550 -40.328 1.00 37.88 85 GLN G C 1
ATOM 4847 O O . GLN G 1 89 ? -14.424 -72.441 -39.666 1.00 33.80 85 GLN G O 1
ATOM 4853 N N . TYR G 1 90 ? -13.141 -71.822 -41.410 1.00 30.52 86 TYR G N 1
ATOM 4854 C CA . TYR G 1 90 ? -14.037 -70.763 -41.816 1.00 30.68 86 TYR G CA 1
ATOM 4855 C C . TYR G 1 90 ? -13.907 -70.610 -43.320 1.00 39.39 86 TYR G C 1
ATOM 4856 O O . TYR G 1 90 ? -12.888 -70.969 -43.917 1.00 37.58 86 TYR G O 1
ATOM 4865 N N . ASN G 1 91 ? -14.925 -70.018 -43.919 1.00 37.13 87 ASN G N 1
ATOM 4866 C CA . ASN G 1 91 ? -14.849 -69.727 -45.345 1.00 39.56 87 ASN G CA 1
ATOM 4867 C C . ASN G 1 91 ? -15.537 -68.414 -45.638 1.00 34.60 87 ASN G C 1
ATOM 4868 O O . ASN G 1 91 ? -16.705 -68.232 -45.282 1.00 34.71 87 ASN G O 1
ATOM 4873 N N . TYR G 1 92 ? -14.790 -67.484 -46.248 1.00 39.60 88 TYR G N 1
ATOM 4874 C CA . TYR G 1 92 ? -15.417 -66.292 -46.800 1.00 38.18 88 TYR G CA 1
ATOM 4875 C C . TYR G 1 92 ? -16.501 -66.704 -47.783 1.00 41.29 88 TYR G C 1
ATOM 4876 O O . TYR G 1 92 ? -16.244 -67.486 -48.693 1.00 39.72 88 TYR G O 1
ATOM 4885 N N . LYS G 1 93 ? -17.702 -66.145 -47.637 1.00 32.28 89 LYS G N 1
ATOM 4886 C CA . LYS G 1 93 ? -18.773 -66.482 -48.560 1.00 36.33 89 LYS G CA 1
ATOM 4887 C C . LYS G 1 93 ? -19.327 -65.287 -49.316 1.00 39.99 89 LYS G C 1
ATOM 4888 O O . LYS G 1 93 ? -19.659 -65.426 -50.492 1.00 38.72 89 LYS G O 1
ATOM 4894 N N . ASP G 1 94 ? -19.464 -64.125 -48.674 1.00 33.48 90 ASP G N 1
ATOM 4895 C CA . ASP G 1 94 ? -20.145 -62.982 -49.279 1.00 36.89 90 ASP G CA 1
ATOM 4896 C C . ASP G 1 94 ? -19.752 -61.758 -48.474 1.00 31.21 90 ASP G C 1
ATOM 4897 O O . ASP G 1 94 ? -18.942 -61.844 -47.540 1.00 33.27 90 ASP G O 1
ATOM 4902 N N . GLU G 1 95 ? -20.387 -60.625 -48.762 1.00 33.77 91 GLU G N 1
ATOM 4903 C CA . GLU G 1 95 ? -20.107 -59.450 -47.967 1.00 40.22 91 GLU G CA 1
ATOM 4904 C C . GLU G 1 95 ? -21.311 -58.542 -47.973 1.00 30.08 91 GLU G C 1
ATOM 4905 O O . GLU G 1 95 ? -22.123 -58.555 -48.907 1.00 36.07 91 GLU G O 1
ATOM 4911 N N . LEU G 1 96 ? -21.456 -57.823 -46.858 1.00 33.00 92 LEU G N 1
ATOM 4912 C CA . LEU G 1 96 ? -22.603 -56.962 -46.630 1.00 33.06 92 LEU G CA 1
ATOM 4913 C C . LEU G 1 96 ? -22.664 -55.838 -47.674 1.00 36.32 92 LEU G C 1
ATOM 4914 O O . LEU G 1 96 ? -21.628 -55.266 -48.020 1.00 38.52 92 LEU G O 1
ATOM 4919 N N . GLN G 1 97 ? -23.865 -55.526 -48.177 1.00 37.76 93 GLN G N 1
ATOM 4920 C CA . GLN G 1 97 ? -24.033 -54.327 -49.004 1.00 43.71 93 GLN G CA 1
ATOM 4921 C C . GLN G 1 97 ? -23.596 -53.079 -48.249 1.00 46.88 93 GLN G C 1
ATOM 4922 O O . GLN G 1 97 ? -23.815 -52.946 -47.035 1.00 36.41 93 GLN G O 1
ATOM 4928 N N . ASP G 1 98 ? -23.004 -52.136 -48.997 1.00 39.94 94 ASP G N 1
ATOM 4929 C CA . ASP G 1 98 ? -22.477 -50.899 -48.416 1.00 43.37 94 ASP G CA 1
ATOM 4930 C C . ASP G 1 98 ? -23.566 -50.084 -47.715 1.00 38.27 94 ASP G C 1
ATOM 4931 O O . ASP G 1 98 ? -23.321 -49.472 -46.660 1.00 40.09 94 ASP G O 1
ATOM 4936 N N . ASN G 1 99 ? -24.777 -50.079 -48.264 1.00 41.82 95 ASN G N 1
ATOM 4937 C CA . ASN G 1 99 ? -25.848 -49.274 -47.680 1.00 42.14 95 ASN G CA 1
ATOM 4938 C C . ASN G 1 99 ? -26.315 -49.758 -46.296 1.00 42.98 95 ASN G C 1
ATOM 4939 O O . ASN G 1 99 ? -27.121 -49.071 -45.679 1.00 43.17 95 ASN G O 1
ATOM 4944 N N . LEU G 1 100 ? -25.863 -50.914 -45.792 1.00 41.39 96 LEU G N 1
ATOM 4945 C CA . LEU G 1 100 ? -26.256 -51.386 -44.451 1.00 38.20 96 LEU G CA 1
ATOM 4946 C C . LEU G 1 100 ? -25.155 -51.203 -43.417 1.00 41.20 96 LEU G C 1
ATOM 4947 O O . LEU G 1 100 ? -25.378 -51.495 -42.251 1.00 36.77 96 LEU G O 1
ATOM 4952 N N . LYS G 1 101 ? -23.944 -50.783 -43.813 1.00 35.59 97 LYS G N 1
ATOM 4953 C CA . LYS G 1 101 ? -22.840 -50.832 -42.864 1.00 37.84 97 LYS G CA 1
ATOM 4954 C C . LYS G 1 101 ? -23.042 -49.837 -41.747 1.00 37.30 97 LYS G C 1
ATOM 4955 O O . LYS G 1 101 ? -22.811 -50.154 -40.570 1.00 39.80 97 LYS G O 1
ATOM 4961 N N . ASN G 1 102 ? -23.488 -48.625 -42.077 1.00 36.77 98 ASN G N 1
ATOM 4962 C CA . ASN G 1 102 ? -23.624 -47.629 -41.018 1.00 37.56 98 ASN G CA 1
ATOM 4963 C C . ASN G 1 102 ? -24.708 -48.021 -40.013 1.00 36.56 98 ASN G C 1
ATOM 4964 O O . ASN G 1 102 ? -24.536 -47.833 -38.799 1.00 38.50 98 ASN G O 1
ATOM 4969 N N . ASP G 1 103 ? -25.822 -48.591 -40.485 1.00 38.19 99 ASP G N 1
ATOM 4970 C CA . ASP G 1 103 ? -26.854 -49.068 -39.547 1.00 39.86 99 ASP G CA 1
ATOM 4971 C C . ASP G 1 103 ? -26.335 -50.115 -38.570 1.00 38.72 99 ASP G C 1
ATOM 4972 O O . ASP G 1 103 ? -26.690 -50.099 -37.379 1.00 38.71 99 ASP G O 1
ATOM 4977 N N . ILE G 1 104 ? -25.532 -51.055 -39.057 1.00 37.87 100 ILE G N 1
ATOM 4978 C CA . ILE G 1 104 ? -24.925 -52.046 -38.175 1.00 34.54 100 ILE G CA 1
ATOM 4979 C C . ILE G 1 104 ? -24.157 -51.345 -37.073 1.00 44.30 100 ILE G C 1
ATOM 4980 O O . ILE G 1 104 ? -24.363 -51.623 -35.890 1.00 34.13 100 ILE G O 1
ATOM 4985 N N . LEU G 1 105 ? -23.257 -50.405 -37.439 1.00 36.26 101 LEU G N 1
ATOM 4986 C CA . LEU G 1 105 ? -22.423 -49.771 -36.418 1.00 36.82 101 LEU G CA 1
ATOM 4987 C C . LEU G 1 105 ? -23.232 -48.855 -35.516 1.00 36.46 101 LEU G C 1
ATOM 4988 O O . LEU G 1 105 ? -22.931 -48.725 -34.327 1.00 37.02 101 LEU G O 1
ATOM 4993 N N . LYS G 1 106 ? -24.261 -48.208 -36.057 1.00 34.98 102 LYS G N 1
ATOM 4994 C CA . LYS G 1 106 ? -25.086 -47.353 -35.217 1.00 38.96 102 LYS G CA 1
ATOM 4995 C C . LYS G 1 106 ? -25.879 -48.166 -34.215 1.00 37.42 102 LYS G C 1
ATOM 4996 O O . LYS G 1 106 ? -26.062 -47.728 -33.077 1.00 38.80 102 LYS G O 1
ATOM 5002 N N . ALA G 1 107 ? -26.371 -49.356 -34.621 1.00 40.11 103 ALA G N 1
ATOM 5003 C CA . ALA G 1 107 ? -27.088 -50.211 -33.666 1.00 39.59 103 ALA G CA 1
ATOM 5004 C C . ALA G 1 107 ? -26.185 -50.596 -32.513 1.00 37.53 103 ALA G C 1
ATOM 5005 O O . ALA G 1 107 ? -26.571 -50.523 -31.344 1.00 39.51 103 ALA G O 1
ATOM 5007 N N . ILE G 1 108 ? -24.950 -50.976 -32.816 1.00 35.90 104 ILE G N 1
ATOM 5008 C CA . ILE G 1 108 ? -24.058 -51.438 -31.765 1.00 34.47 104 ILE G CA 1
ATOM 5009 C C . ILE G 1 108 ? -23.690 -50.305 -30.827 1.00 41.28 104 ILE G C 1
ATOM 5010 O O . ILE G 1 108 ? -23.609 -50.498 -29.611 1.00 37.13 104 ILE G O 1
ATOM 5015 N N . LYS G 1 109 ? -23.480 -49.099 -31.366 1.00 38.91 105 LYS G N 1
ATOM 5016 C CA . LYS G 1 109 ? -23.189 -47.955 -30.503 1.00 40.11 105 LYS G CA 1
ATOM 5017 C C . LYS G 1 109 ? -24.350 -47.659 -29.567 1.00 40.13 105 LYS G C 1
ATOM 5018 O O . LYS G 1 109 ? -24.136 -47.163 -28.450 1.00 37.67 105 LYS G O 1
ATOM 5024 N N . THR G 1 110 ? -25.561 -47.943 -30.019 1.00 37.62 106 THR G N 1
ATOM 5025 C CA . THR G 1 110 ? -26.774 -47.703 -29.209 1.00 36.81 106 THR G CA 1
ATOM 5026 C C . THR G 1 110 ? -26.766 -48.583 -27.959 1.00 36.78 106 THR G C 1
ATOM 5027 O O . THR G 1 110 ? -27.363 -48.202 -27.011 1.00 39.83 106 THR G O 1
ATOM 5031 N N . TYR G 1 111 ? -26.124 -49.741 -28.006 1.00 37.90 107 TYR G N 1
ATOM 5032 C CA . TYR G 1 111 ? -26.041 -50.630 -26.829 1.00 32.09 107 TYR G CA 1
ATOM 5033 C C . TYR G 1 111 ? -24.876 -50.245 -25.923 1.00 36.64 107 TYR G C 1
ATOM 5034 O O . TYR G 1 111 ? -24.862 -50.698 -24.810 1.00 38.20 107 TYR G O 1
ATOM 5043 N N . LEU G 1 112 ? -23.938 -49.442 -26.413 1.00 33.56 108 LEU G N 1
ATOM 5044 C CA . LEU G 1 112 ? -22.742 -49.089 -25.616 1.00 38.91 108 LEU G CA 1
ATOM 5045 C C . LEU G 1 112 ? -22.797 -47.684 -25.013 1.00 37.87 108 LEU G C 1
ATOM 5046 O O . LEU G 1 112 ? -22.237 -47.514 -23.985 1.00 47.92 108 LEU G O 1
ATOM 5051 N N . LYS G 1 113 ? -23.450 -46.731 -25.648 1.00 35.59 109 LYS G N 1
ATOM 5052 C CA . LYS G 1 113 ? -23.492 -45.362 -25.087 1.00 75.12 109 LYS G CA 1
ATOM 5053 C C . LYS G 1 113 ? -24.142 -45.449 -23.706 1.00 77.64 109 LYS G C 1
ATOM 5054 O O . LYS G 1 113 ? -25.212 -45.962 -23.609 1.00 86.33 109 LYS G O 1
ATOM 5060 N N . PRO G 1 114 ? -23.594 -44.813 -22.672 1.00 87.79 110 PRO G N 1
ATOM 5061 C CA . PRO G 1 114 ? -24.060 -45.003 -21.296 1.00 110.58 110 PRO G CA 1
ATOM 5062 C C . PRO G 1 114 ? -25.502 -44.939 -20.757 1.00 114.47 110 PRO G C 1
ATOM 5063 O O . PRO G 1 114 ? -25.709 -45.628 -19.797 1.00 106.88 110 PRO G O 1
ATOM 5067 N N . THR G 1 115 ? -26.428 -44.177 -21.322 1.00 112.55 111 THR G N 1
ATOM 5068 C CA . THR G 1 115 ? -27.822 -44.049 -20.767 1.00 107.73 111 THR G CA 1
ATOM 5069 C C . THR G 1 115 ? -27.851 -43.199 -19.483 1.00 109.75 111 THR G C 1
ATOM 5070 O O . THR G 1 115 ? -27.644 -43.755 -18.410 1.00 102.64 111 THR G O 1
ATOM 5074 N N . SER H 1 3 ? -30.928 -59.940 -1.786 1.00 60.09 -1 SER H N 1
ATOM 5075 C CA . SER H 1 3 ? -30.409 -59.274 -3.013 1.00 73.94 -1 SER H CA 1
ATOM 5076 C C . SER H 1 3 ? -31.355 -59.290 -4.261 1.00 68.84 -1 SER H C 1
ATOM 5077 O O . SER H 1 3 ? -32.099 -60.258 -4.533 1.00 55.90 -1 SER H O 1
ATOM 5080 N N . HIS H 1 4 ? -31.321 -58.182 -5.012 1.00 64.45 0 HIS H N 1
ATOM 5081 C CA . HIS H 1 4 ? -32.239 -57.946 -6.130 1.00 62.08 0 HIS H CA 1
ATOM 5082 C C . HIS H 1 4 ? -31.737 -58.537 -7.451 1.00 69.66 0 HIS H C 1
ATOM 5083 O O . HIS H 1 4 ? -32.531 -58.668 -8.403 1.00 59.37 0 HIS H O 1
ATOM 5090 N N . MET H 1 5 ? -30.431 -58.858 -7.533 1.00 63.28 1 MET H N 1
ATOM 5091 C CA . MET H 1 5 ? -29.794 -59.472 -8.702 1.00 56.70 1 MET H CA 1
ATOM 5092 C C . MET H 1 5 ? -29.820 -58.571 -9.951 1.00 59.01 1 MET H C 1
ATOM 5093 O O . MET H 1 5 ? -29.675 -59.085 -11.073 1.00 51.71 1 MET H O 1
ATOM 5098 N N . ASN H 1 6 ? -30.021 -57.237 -9.788 1.00 53.20 2 ASN H N 1
ATOM 5099 C CA . ASN H 1 6 ? -29.946 -56.264 -10.893 1.00 54.94 2 ASN H CA 1
ATOM 5100 C C . ASN H 1 6 ? -28.524 -55.760 -11.153 1.00 54.47 2 ASN H C 1
ATOM 5101 O O . ASN H 1 6 ? -27.743 -55.531 -10.226 1.00 58.55 2 ASN H O 1
ATOM 5106 N N . ILE H 1 7 ? -28.237 -55.531 -12.432 1.00 50.76 3 ILE H N 1
ATOM 5107 C CA . ILE H 1 7 ? -26.902 -55.376 -12.989 1.00 52.74 3 ILE H CA 1
ATOM 5108 C C . ILE H 1 7 ? -26.858 -54.040 -13.717 1.00 44.25 3 ILE H C 1
ATOM 5109 O O . ILE H 1 7 ? -27.856 -53.628 -14.317 1.00 47.70 3 ILE H O 1
ATOM 5114 N N . LYS H 1 8 ? -25.719 -53.339 -13.650 1.00 44.57 4 LYS H N 1
ATOM 5115 C CA . LYS H 1 8 ? -25.572 -52.094 -14.400 1.00 42.48 4 LYS H CA 1
ATOM 5116 C C . LYS H 1 8 ? -24.269 -52.079 -15.208 1.00 41.12 4 LYS H C 1
ATOM 5117 O O . LYS H 1 8 ? -23.357 -52.874 -14.969 1.00 38.20 4 LYS H O 1
ATOM 5123 N N . GLN H 1 9 ? -24.203 -51.151 -16.165 1.00 37.83 5 GLN H N 1
ATOM 5124 C CA . GLN H 1 9 ? -22.978 -50.935 -16.942 1.00 40.95 5 GLN H CA 1
ATOM 5125 C C . GLN H 1 9 ? -21.763 -50.687 -16.033 1.00 42.62 5 GLN H C 1
ATOM 5126 O O . GLN H 1 9 ? -21.854 -49.989 -15.020 1.00 39.57 5 GLN H O 1
ATOM 5132 N N . PHE H 1 10 ? -20.657 -51.359 -16.355 1.00 39.04 6 PHE H N 1
ATOM 5133 C CA . PHE H 1 10 ? -19.375 -51.309 -15.675 1.00 36.00 6 PHE H CA 1
ATOM 5134 C C . PHE H 1 10 ? -19.385 -52.029 -14.347 1.00 38.86 6 PHE H C 1
ATOM 5135 O O . PHE H 1 10 ? -18.384 -51.987 -13.622 1.00 36.82 6 PHE H O 1
ATOM 5143 N N . ASP H 1 11 ? -20.420 -52.824 -14.070 1.00 36.37 7 ASP H N 1
ATOM 5144 C CA . ASP H 1 11 ? -20.299 -53.793 -12.984 1.00 37.80 7 ASP H CA 1
ATOM 5145 C C . ASP H 1 11 ? -19.328 -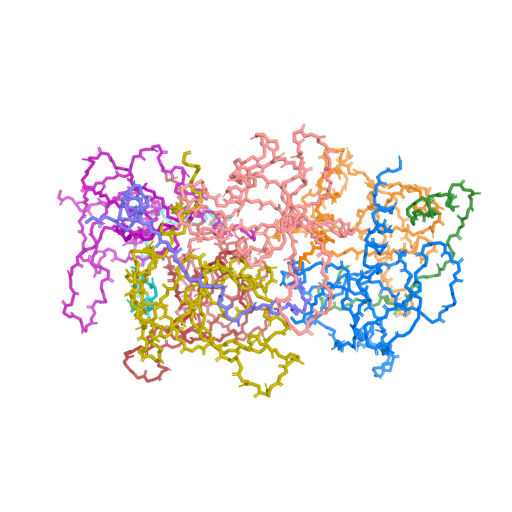54.905 -13.353 1.00 36.59 7 ASP H C 1
ATOM 5146 O O . ASP H 1 11 ? -19.155 -55.280 -14.515 1.00 34.97 7 ASP H O 1
ATOM 5151 N N . ILE H 1 12 ? -18.755 -55.496 -12.340 1.00 34.07 8 ILE H N 1
ATOM 5152 C CA . ILE H 1 12 ? -17.927 -56.674 -12.470 1.00 36.33 8 ILE H CA 1
ATOM 5153 C C . ILE H 1 12 ? -18.682 -57.809 -11.815 1.00 43.24 8 ILE H C 1
ATOM 5154 O O . ILE H 1 12 ? -18.959 -57.771 -10.604 1.00 39.78 8 ILE H O 1
ATOM 5159 N N . LEU H 1 13 ? -19.073 -58.785 -12.636 1.00 35.20 9 LEU H N 1
ATOM 5160 C CA . LEU H 1 13 ? -19.788 -59.991 -12.219 1.00 34.41 9 LEU H CA 1
ATOM 5161 C C . LEU H 1 13 ? -18.879 -61.197 -12.308 1.00 40.89 9 LEU H C 1
ATOM 5162 O O . LEU H 1 13 ? -18.005 -61.267 -13.173 1.00 38.60 9 LEU H O 1
ATOM 5167 N N . TYR H 1 14 ? -19.089 -62.156 -11.426 1.00 33.63 10 TYR H N 1
ATOM 5168 C CA . TYR H 1 14 ? -18.628 -63.520 -11.660 1.00 34.15 10 TYR H CA 1
ATOM 5169 C C . TYR H 1 14 ? -19.747 -64.228 -12.415 1.00 43.62 10 TYR H C 1
ATOM 5170 O O . TYR H 1 14 ? -20.906 -64.188 -11.989 1.00 37.44 10 TYR H O 1
ATOM 5179 N N . ILE H 1 15 ? -19.422 -64.847 -13.540 1.00 35.49 11 ILE H N 1
ATOM 5180 C CA . ILE H 1 15 ? -20.475 -65.391 -14.402 1.00 35.88 11 ILE H CA 1
ATOM 5181 C C . ILE H 1 15 ? -19.949 -66.735 -14.841 1.00 36.96 11 ILE H C 1
ATOM 5182 O O . ILE H 1 15 ? -18.751 -66.863 -15.119 1.00 37.10 11 ILE H O 1
ATOM 5187 N N . ASP H 1 16 ? -20.828 -67.735 -14.904 1.00 32.71 12 ASP H N 1
ATOM 5188 C CA . ASP H 1 16 ? -20.519 -69.048 -15.445 1.00 36.32 12 ASP H CA 1
ATOM 5189 C C . ASP H 1 16 ? -20.411 -68.954 -16.972 1.00 41.53 12 ASP H C 1
ATOM 5190 O O . ASP H 1 16 ? -21.422 -68.780 -17.676 1.00 34.70 12 ASP H O 1
ATOM 5195 N N . LEU H 1 17 ? -19.186 -69.057 -17.494 1.00 35.50 13 LEU H N 1
ATOM 5196 C CA . LEU H 1 17 ? -18.948 -68.911 -18.940 1.00 39.46 13 LEU H CA 1
ATOM 5197 C C . LEU H 1 17 ? -18.987 -70.242 -19.695 1.00 41.92 13 LEU H C 1
ATOM 5198 O O . LEU H 1 17 ? -18.875 -70.255 -20.943 1.00 37.79 13 LEU H O 1
ATOM 5203 N N . ASN H 1 18 ? -19.203 -71.349 -18.971 1.00 34.57 14 ASN H N 1
ATOM 5204 C CA . ASN H 1 18 ? -19.189 -72.688 -19.535 1.00 39.72 14 ASN H CA 1
ATOM 5205 C C . ASN H 1 18 ? -20.457 -73.020 -20.331 1.00 42.28 14 ASN H C 1
ATOM 5206 O O . ASN H 1 18 ? -21.508 -72.410 -20.117 1.00 37.67 14 ASN H O 1
ATOM 5211 N N . PRO H 1 19 ? -20.374 -73.969 -21.290 1.00 41.78 15 PRO H N 1
ATOM 5212 C CA . PRO H 1 19 ? -21.584 -74.362 -22.041 1.00 41.28 15 PRO H CA 1
ATOM 5213 C C . PRO H 1 19 ? -22.679 -74.854 -21.096 1.00 44.21 15 PRO H C 1
ATOM 5214 O O . PRO H 1 19 ? -22.403 -75.494 -20.082 1.00 42.43 15 PRO H O 1
ATOM 5218 N N . THR H 1 20 ? -23.922 -74.547 -21.446 1.00 46.55 16 THR H N 1
ATOM 5219 C CA . THR H 1 20 ? -25.072 -74.761 -20.568 1.00 53.47 16 THR H CA 1
ATOM 5220 C C . THR H 1 20 ? -25.526 -76.220 -20.450 1.00 56.42 16 THR H C 1
ATOM 5221 O O . THR H 1 20 ? -26.273 -76.527 -19.514 1.00 69.13 16 THR H O 1
ATOM 5225 N N . ARG H 1 21 ? -25.127 -77.130 -21.338 1.00 53.60 17 ARG H N 1
ATOM 5226 C CA . ARG H 1 21 ? -25.117 -78.530 -20.911 1.00 73.48 17 ARG H CA 1
ATOM 5227 C C . ARG H 1 21 ? -24.098 -79.297 -21.761 1.00 72.48 17 ARG H C 1
ATOM 5228 O O . ARG H 1 21 ? -23.444 -78.737 -22.650 1.00 72.59 17 ARG H O 1
ATOM 5236 N N . GLY H 1 22 ? -23.965 -80.595 -21.469 1.00 68.99 18 GLY H N 1
ATOM 5237 C CA . GLY H 1 22 ? -22.869 -81.415 -21.930 1.00 72.43 18 GLY H CA 1
ATOM 5238 C C . GLY H 1 22 ? -21.650 -81.386 -21.028 1.00 69.12 18 GLY H C 1
ATOM 5239 O O . GLY H 1 22 ? -20.854 -82.328 -21.048 1.00 68.97 18 GLY H O 1
ATOM 5240 N N . ARG H 1 23 ? -21.511 -80.358 -20.200 1.00 69.50 19 ARG H N 1
ATOM 5241 C CA . ARG H 1 23 ? -20.289 -80.116 -19.457 1.00 73.21 19 ARG H CA 1
ATOM 5242 C C . ARG H 1 23 ? -20.604 -80.066 -17.964 1.00 74.64 19 ARG H C 1
ATOM 5243 O O . ARG H 1 23 ? -21.612 -79.477 -17.553 1.00 80.23 19 ARG H O 1
ATOM 5251 N N . GLU H 1 24 ? -19.770 -80.701 -17.145 1.00 71.65 20 GLU H N 1
ATOM 5252 C CA . GLU H 1 24 ? -19.971 -80.553 -15.709 1.00 69.81 20 GLU H CA 1
ATOM 5253 C C . GLU H 1 24 ? -19.271 -79.328 -15.135 1.00 75.17 20 GLU H C 1
ATOM 5254 O O . GLU H 1 24 ? -19.563 -78.953 -13.993 1.00 61.86 20 GLU H O 1
ATOM 5260 N N . LYS H 1 25 ? -18.384 -78.685 -15.902 1.00 60.28 21 LYS H N 1
ATOM 5261 C CA . LYS H 1 25 ? -17.640 -77.534 -15.396 1.00 62.31 21 LYS H CA 1
ATOM 5262 C C . LYS H 1 25 ? -18.594 -76.356 -15.144 1.00 57.19 21 LYS H C 1
ATOM 5263 O O . LYS H 1 25 ? -19.437 -76.030 -15.986 1.00 57.83 21 LYS H O 1
ATOM 5269 N N . HIS H 1 26 ? -18.512 -75.759 -13.944 1.00 51.69 22 HIS H N 1
ATOM 5270 C CA . HIS H 1 26 ? -19.495 -74.757 -13.538 1.00 54.06 22 HIS H CA 1
ATOM 5271 C C . HIS H 1 26 ? -18.850 -73.646 -12.712 1.00 54.38 22 HIS H C 1
ATOM 5272 O O . HIS H 1 26 ? -19.554 -72.963 -11.969 1.00 53.09 22 HIS H O 1
ATOM 5279 N N . ASN H 1 27 ? -17.530 -73.499 -12.751 1.00 52.87 23 ASN H N 1
ATOM 5280 C CA . ASN H 1 27 ? -16.893 -72.385 -12.066 1.00 47.13 23 ASN H CA 1
ATOM 5281 C C . ASN H 1 27 ? -17.288 -71.082 -12.749 1.00 46.50 23 ASN H C 1
ATOM 5282 O O . ASN H 1 27 ? -17.620 -71.057 -13.939 1.00 49.11 23 ASN H O 1
ATOM 5287 N N . VAL H 1 28 ? -17.226 -69.983 -11.996 1.00 44.27 24 VAL H N 1
ATOM 5288 C CA . VAL H 1 28 ? -17.551 -68.665 -12.515 1.00 38.96 24 VAL H CA 1
ATOM 5289 C C . VAL H 1 28 ? -16.260 -67.858 -12.681 1.00 46.77 24 VAL H C 1
ATOM 5290 O O . VAL H 1 28 ? -15.282 -68.045 -11.945 1.00 44.58 24 VAL H O 1
ATOM 5294 N N . ARG H 1 29 ? -16.260 -66.960 -13.657 1.00 40.19 25 ARG H N 1
ATOM 5295 C CA . ARG H 1 29 ? -15.085 -66.108 -13.944 1.00 39.15 25 ARG H CA 1
ATOM 5296 C C . ARG H 1 29 ? -15.490 -64.637 -13.937 1.00 36.82 25 ARG H C 1
ATOM 5297 O O . ARG H 1 29 ? -16.589 -64.335 -14.297 1.00 36.23 25 ARG H O 1
ATOM 5305 N N . PRO H 1 30 ? -14.623 -63.714 -13.508 1.00 35.37 26 PRO H N 1
ATOM 5306 C CA . PRO H 1 30 ? -14.974 -62.286 -13.500 1.00 35.55 26 PRO H CA 1
ATOM 5307 C C . PRO H 1 30 ? -15.024 -61.692 -14.907 1.00 35.37 26 PRO H C 1
ATOM 5308 O O . PRO H 1 30 ? -14.172 -61.981 -15.741 1.00 38.92 26 PRO H O 1
ATOM 5312 N N . CYS H 1 31 ? -15.998 -60.808 -15.134 1.00 33.47 27 CYS H N 1
ATOM 5313 C CA . CYS H 1 31 ? -16.315 -60.177 -16.407 1.00 36.21 27 CYS H CA 1
ATOM 5314 C C . CYS H 1 31 ? -16.742 -58.762 -16.133 1.00 41.59 27 CYS H C 1
ATOM 5315 O O . CYS H 1 31 ? -17.448 -58.495 -15.154 1.00 37.08 27 CYS H O 1
ATOM 5318 N N . LEU H 1 32 ? -16.356 -57.868 -17.016 1.00 34.29 28 LEU H N 1
ATOM 5319 C CA . LEU H 1 32 ? -16.759 -56.481 -16.946 1.00 35.55 28 LEU H CA 1
ATOM 5320 C C . LEU H 1 32 ? -17.939 -56.278 -17.868 1.00 37.30 28 LEU H C 1
ATOM 5321 O O . LEU H 1 32 ? -17.822 -56.524 -19.079 1.00 33.23 28 LEU H O 1
ATOM 5326 N N . VAL H 1 33 ? -19.048 -55.774 -17.324 1.00 31.08 29 VAL H N 1
ATOM 5327 C CA . VAL H 1 33 ? -20.241 -55.496 -18.125 1.00 33.06 29 VAL H CA 1
ATOM 5328 C C . VAL H 1 33 ? -20.042 -54.182 -18.862 1.00 38.32 29 VAL H C 1
ATOM 5329 O O . VAL H 1 33 ? -19.782 -53.144 -18.243 1.00 36.82 29 VAL H O 1
ATOM 5333 N N . ILE H 1 34 ? -20.212 -54.189 -20.183 1.00 33.43 30 ILE H N 1
ATOM 5334 C CA . ILE H 1 34 ? -19.985 -52.975 -20.959 1.00 31.11 30 ILE H CA 1
ATOM 5335 C C . ILE H 1 34 ? -21.204 -52.516 -21.755 1.00 31.90 30 ILE H C 1
ATOM 5336 O O . ILE H 1 34 ? -21.170 -51.401 -22.310 1.00 33.72 30 ILE H O 1
ATOM 5341 N N . ASN H 1 35 ? -22.306 -53.292 -21.839 1.00 28.95 31 ASN H N 1
ATOM 5342 C CA . ASN H 1 35 ? -23.449 -52.665 -22.501 1.00 30.54 31 ASN H CA 1
ATOM 5343 C C . ASN H 1 35 ? -24.219 -51.799 -21.484 1.00 32.21 31 ASN H C 1
ATOM 5344 O O . ASN H 1 35 ? -24.025 -51.902 -20.271 1.00 32.32 31 ASN H O 1
ATOM 5349 N N . ASN H 1 36 ? -25.111 -50.964 -21.993 1.00 32.57 32 ASN H N 1
ATOM 5350 C CA . ASN H 1 36 ? -25.740 -49.944 -21.165 1.00 39.15 32 ASN H CA 1
ATOM 5351 C C . ASN H 1 36 ? -27.009 -50.466 -20.478 1.00 39.89 32 ASN H C 1
ATOM 5352 O O . ASN H 1 36 ? -27.461 -51.599 -20.702 1.00 35.98 32 ASN H O 1
ATOM 5357 N N . GLN H 1 37 ? -27.561 -49.631 -19.580 1.00 42.45 33 GLN H N 1
ATOM 5358 C CA . GLN H 1 37 ? -28.721 -50.046 -18.784 1.00 41.74 33 GLN H CA 1
ATOM 5359 C C . GLN H 1 37 ? -29.923 -50.311 -19.668 1.00 34.67 33 GLN H C 1
ATOM 5360 O O . GLN H 1 37 ? -30.695 -51.253 -19.442 1.00 39.31 33 GLN H O 1
ATOM 5366 N N . MET H 1 38 ? -30.128 -49.455 -20.657 1.00 36.14 34 MET H N 1
ATOM 5367 C CA . MET H 1 38 ? -31.210 -49.669 -21.600 1.00 43.62 34 MET H CA 1
ATOM 5368 C C . MET H 1 38 ? -31.175 -51.084 -22.156 1.00 40.40 34 MET H C 1
ATOM 5369 O O . MET H 1 38 ? -32.208 -51.789 -22.199 1.00 35.16 34 MET H O 1
ATOM 5374 N N . SER H 1 39 ? -29.996 -51.520 -22.631 1.00 34.83 35 SER H N 1
ATOM 5375 C CA . SER H 1 39 ? -30.019 -52.819 -23.286 1.00 35.60 35 SER H CA 1
ATOM 5376 C C . SER H 1 39 ? -29.998 -53.957 -22.271 1.00 28.37 35 SER H C 1
ATOM 5377 O O . SER H 1 39 ? -30.633 -54.994 -22.494 1.00 35.34 35 SER H O 1
ATOM 5380 N N . ILE H 1 40 ? -29.298 -53.815 -21.158 1.00 32.55 36 ILE H N 1
ATOM 5381 C CA . ILE H 1 40 ? -29.444 -54.839 -20.119 1.00 33.23 36 ILE H CA 1
ATOM 5382 C C . ILE H 1 40 ? -30.924 -55.040 -19.752 1.00 39.06 36 ILE H C 1
ATOM 5383 O O . ILE H 1 40 ? -31.430 -56.168 -19.740 1.00 38.36 36 ILE H O 1
ATOM 5388 N N . ASP H 1 41 ? -31.633 -53.949 -19.426 1.00 38.73 37 ASP H N 1
ATOM 5389 C CA . ASP H 1 41 ? -33.048 -54.077 -19.000 1.00 39.28 37 ASP H CA 1
ATOM 5390 C C . ASP H 1 41 ? -33.926 -54.577 -20.130 1.00 39.56 37 ASP H C 1
ATOM 5391 O O . ASP H 1 41 ? -34.882 -55.319 -19.891 1.00 45.44 37 ASP H O 1
ATOM 5396 N N . GLY H 1 42 ? -33.599 -54.206 -21.375 1.00 40.16 38 GLY H N 1
ATOM 5397 C CA . GLY H 1 42 ? -34.413 -54.604 -22.515 1.00 34.49 38 GLY H CA 1
ATOM 5398 C C . GLY H 1 42 ? -34.203 -56.024 -23.008 1.00 37.93 38 GLY H C 1
ATOM 5399 O O . GLY H 1 42 ? -35.122 -56.618 -23.606 1.00 36.38 38 GLY H O 1
ATOM 5400 N N . THR H 1 43 ? -33.020 -56.612 -22.775 1.00 35.34 39 THR H N 1
ATOM 5401 C CA . THR H 1 43 ? -32.704 -57.903 -23.391 1.00 30.61 39 THR H CA 1
ATOM 5402 C C . THR H 1 43 ? -32.392 -59.017 -22.399 1.00 32.07 39 THR H C 1
ATOM 5403 O O . THR H 1 43 ? -32.374 -60.169 -22.805 1.00 34.52 39 THR H O 1
ATOM 5407 N N . ASN H 1 44 ? -32.069 -58.709 -21.148 1.00 35.42 40 ASN H N 1
ATOM 5408 C CA . ASN H 1 44 ? -31.524 -59.674 -20.187 1.00 34.66 40 ASN H CA 1
ATOM 5409 C C . ASN H 1 44 ? -30.160 -60.205 -20.571 1.00 33.99 40 ASN H C 1
ATOM 5410 O O . ASN H 1 44 ? -29.748 -61.202 -19.996 1.00 32.16 40 ASN H O 1
ATOM 5415 N N . PHE H 1 45 ? -29.469 -59.588 -21.539 1.00 33.28 41 PHE H N 1
ATOM 5416 C CA . PHE H 1 45 ? -28.110 -59.978 -21.921 1.00 34.34 41 PHE H CA 1
ATOM 5417 C C . PHE H 1 45 ? -27.139 -58.926 -21.395 1.00 31.71 41 PHE H C 1
ATOM 5418 O O . PHE H 1 45 ? -27.470 -57.727 -21.347 1.00 31.98 41 PHE H O 1
ATOM 5426 N N . VAL H 1 46 ? -25.957 -59.375 -20.974 1.00 32.85 42 VAL H N 1
ATOM 5427 C CA . VAL H 1 46 ? -24.835 -58.475 -20.769 1.00 29.03 42 VAL H CA 1
ATOM 5428 C C . VAL H 1 46 ? -23.835 -58.722 -21.899 1.00 32.38 42 VAL H C 1
ATOM 5429 O O . VAL H 1 46 ? -23.609 -59.871 -22.315 1.00 34.26 42 VAL H O 1
ATOM 5433 N N . TRP H 1 47 ? -23.268 -57.633 -22.419 1.00 32.02 43 TRP H N 1
ATOM 5434 C CA . TRP H 1 47 ? -22.024 -57.698 -23.202 1.00 33.11 43 TRP H CA 1
ATOM 5435 C C . TRP H 1 47 ? -20.861 -57.552 -22.219 1.00 32.99 43 TRP H C 1
ATOM 5436 O O . TRP H 1 47 ? -20.851 -56.609 -21.436 1.00 32.88 43 TRP H O 1
ATOM 5447 N N . VAL H 1 48 ? -19.918 -58.509 -22.216 1.00 33.23 44 VAL H N 1
ATOM 5448 C CA . VAL H 1 48 ? -18.842 -58.492 -21.236 1.00 33.77 44 VAL H CA 1
ATOM 5449 C C . VAL H 1 48 ? -17.490 -58.558 -21.952 1.00 38.97 44 VAL H C 1
ATOM 5450 O O . VAL H 1 48 ? -17.388 -58.978 -23.111 1.00 35.64 44 VAL H O 1
ATOM 5454 N N . LEU H 1 49 ? -16.485 -58.023 -21.286 1.00 30.53 45 LEU H N 1
ATOM 5455 C CA . LEU H 1 49 ? -15.069 -58.325 -21.514 1.00 30.02 45 LEU H CA 1
ATOM 5456 C C . LEU H 1 49 ? -14.572 -59.126 -20.353 1.00 33.30 45 LEU H C 1
ATOM 5457 O O . LEU H 1 49 ? -14.781 -58.718 -19.203 1.00 38.51 45 LEU H O 1
ATOM 5462 N N . PRO H 1 50 ? -13.872 -60.221 -20.595 1.00 33.79 46 PRO H N 1
ATOM 5463 C CA . PRO H 1 50 ? -13.429 -61.064 -19.504 1.00 34.30 46 PRO H CA 1
ATOM 5464 C C . PRO H 1 50 ? -12.213 -60.507 -18.803 1.00 42.58 46 PRO H C 1
ATOM 5465 O O . PRO H 1 50 ? -11.401 -59.773 -19.375 1.00 37.89 46 PRO H O 1
ATOM 5469 N N . ILE H 1 51 ? -12.115 -60.840 -17.519 1.00 32.69 47 ILE H N 1
ATOM 5470 C CA . ILE H 1 51 ? -10.987 -60.405 -16.697 1.00 35.75 47 ILE H CA 1
ATOM 5471 C C . ILE H 1 51 ? -10.110 -61.617 -16.463 1.00 37.41 47 ILE H C 1
ATOM 5472 O O . ILE H 1 51 ? -10.614 -62.712 -16.229 1.00 38.96 47 ILE H O 1
ATOM 5477 N N . THR H 1 52 ? -8.793 -61.434 -16.596 1.00 38.00 48 THR H N 1
ATOM 5478 C CA . THR H 1 52 ? -7.886 -62.551 -16.446 1.00 36.40 48 THR H CA 1
ATOM 5479 C C . THR H 1 52 ? -6.629 -62.103 -15.709 1.00 39.68 48 THR H C 1
ATOM 5480 O O . THR H 1 52 ? -6.275 -60.916 -15.666 1.00 39.86 48 THR H O 1
ATOM 5484 N N . THR H 1 53 ? -5.976 -63.076 -15.104 1.00 40.14 49 THR H N 1
ATOM 5485 C CA . THR H 1 53 ? -4.737 -62.856 -14.366 1.00 50.87 49 THR H CA 1
ATOM 5486 C C . THR H 1 53 ? -3.532 -63.562 -15.000 1.00 56.70 49 THR H C 1
ATOM 5487 O O . THR H 1 53 ? -2.545 -63.788 -14.305 1.00 55.98 49 THR H O 1
ATOM 5491 N N . ARG H 1 54 ? -3.580 -63.923 -16.291 1.00 52.35 50 ARG H N 1
ATOM 5492 C CA . ARG H 1 54 ? -2.432 -64.571 -16.955 1.00 53.82 50 ARG H CA 1
ATOM 5493 C C . ARG H 1 54 ? -1.172 -63.682 -16.894 1.00 53.77 50 ARG H C 1
ATOM 5494 O O . ARG H 1 54 ? -1.250 -62.444 -16.805 1.00 52.05 50 ARG H O 1
ATOM 5502 N N . GLY H 1 55 ? 0.002 -64.333 -16.979 1.00 53.16 51 GLY H N 1
ATOM 5503 C CA . GLY H 1 55 ? 1.267 -63.611 -16.855 1.00 52.16 51 GLY H CA 1
ATOM 5504 C C . GLY H 1 55 ? 1.529 -62.616 -17.976 1.00 51.55 51 GLY H C 1
ATOM 5505 O O . GLY H 1 55 ? 1.950 -61.483 -17.723 1.00 50.49 51 GLY H O 1
ATOM 5506 N N . LEU H 1 56 ? 1.313 -63.029 -19.233 1.00 48.06 52 LEU H N 1
ATOM 5507 C CA . LEU H 1 56 ? 1.627 -62.169 -20.377 1.00 43.08 52 LEU H CA 1
ATOM 5508 C C . LEU H 1 56 ? 0.676 -60.970 -20.429 1.00 52.67 52 LEU H C 1
ATOM 5509 O O . LEU H 1 56 ? -0.527 -61.108 -20.162 1.00 51.84 52 LEU H O 1
ATOM 5514 N N . ARG H 1 57 ? 1.204 -59.801 -20.820 1.00 40.05 53 ARG H N 1
ATOM 5515 C CA . ARG H 1 57 ? 0.416 -58.579 -20.929 1.00 47.66 53 ARG H CA 1
ATOM 5516 C C . ARG H 1 57 ? 0.492 -58.052 -22.358 1.00 48.82 53 ARG H C 1
ATOM 5517 O O . ARG H 1 57 ? 1.585 -57.886 -22.912 1.00 44.31 53 ARG H O 1
ATOM 5525 N N . TYR H 1 58 ? -0.668 -57.808 -22.956 1.00 38.30 54 TYR H N 1
ATOM 5526 C CA . TYR H 1 58 ? -0.776 -57.426 -24.352 1.00 33.67 54 TYR H CA 1
ATOM 5527 C C . TYR H 1 58 ? -1.178 -55.970 -24.452 1.00 34.10 54 TYR H C 1
ATOM 5528 O O . TYR H 1 58 ? -1.780 -55.409 -23.521 1.00 35.91 54 TYR H O 1
ATOM 5537 N N . PRO H 1 59 ? -0.946 -55.342 -25.604 1.00 36.49 55 PRO H N 1
ATOM 5538 C CA . PRO H 1 59 ? -1.403 -53.958 -25.765 1.00 39.09 55 PRO H CA 1
ATOM 5539 C C . PRO H 1 59 ? -2.895 -53.824 -25.679 1.00 36.25 55 PRO H C 1
ATOM 5540 O O . PRO H 1 59 ? -3.364 -52.702 -25.538 1.00 37.78 55 PRO H O 1
ATOM 5544 N N . THR H 1 60 ? -3.650 -54.912 -25.911 1.00 40.53 56 THR H N 1
ATOM 5545 C CA . THR H 1 60 ? -5.107 -54.887 -25.872 1.00 40.72 56 THR H CA 1
ATOM 5546 C C . THR H 1 60 ? -5.645 -55.091 -24.453 1.00 44.75 56 THR H C 1
ATOM 5547 O O . THR H 1 60 ? -6.850 -54.996 -24.252 1.00 38.61 56 THR H O 1
ATOM 5551 N N . ASP H 1 61 ? -4.783 -55.379 -23.486 1.00 35.56 57 ASP H N 1
ATOM 5552 C CA . ASP H 1 61 ? -5.178 -55.511 -22.089 1.00 34.47 57 ASP H CA 1
ATOM 5553 C C . ASP H 1 61 ? -5.273 -54.137 -21.450 1.00 47.40 57 ASP H C 1
ATOM 5554 O O . ASP H 1 61 ? -4.498 -53.239 -21.777 1.00 40.02 57 ASP H O 1
ATOM 5559 N N . ILE H 1 62 ? -6.233 -53.971 -20.529 1.00 36.30 58 ILE H N 1
ATOM 5560 C CA . ILE H 1 62 ? -6.353 -52.752 -19.726 1.00 37.07 58 ILE H CA 1
ATOM 5561 C C . ILE H 1 62 ? -6.337 -53.180 -18.262 1.00 39.29 58 ILE H C 1
ATOM 5562 O O . ILE H 1 62 ? -7.135 -54.028 -17.841 1.00 38.80 58 ILE H O 1
ATOM 5567 N N . GLN H 1 63 ? -5.395 -52.648 -17.493 1.00 40.34 59 GLN H N 1
ATOM 5568 C CA . GLN H 1 63 ? -5.300 -53.009 -16.081 1.00 41.72 59 GLN H CA 1
ATOM 5569 C C . GLN H 1 63 ? -6.594 -52.692 -15.336 1.00 37.25 59 GLN H C 1
ATOM 5570 O O . GLN H 1 63 ? -7.143 -51.600 -15.466 1.00 40.29 59 GLN H O 1
ATOM 5576 N N . LEU H 1 64 ? -7.096 -53.663 -14.576 1.00 40.74 60 LEU H N 1
ATOM 5577 C CA . LEU H 1 64 ? -8.372 -53.482 -13.901 1.00 42.44 60 LEU H CA 1
ATOM 5578 C C . LEU H 1 64 ? -8.175 -52.616 -12.651 1.00 48.69 60 LEU H C 1
ATOM 5579 O O . LEU H 1 64 ? -7.286 -52.885 -11.841 1.00 49.03 60 LEU H O 1
ATOM 5584 N N . LYS H 1 65 ? -9.026 -51.614 -12.474 1.00 43.56 61 LYS H N 1
ATOM 5585 C CA . LYS H 1 65 ? -9.122 -50.901 -11.208 1.00 48.60 61 LYS H CA 1
ATOM 5586 C C . LYS H 1 65 ? -10.596 -50.821 -10.858 1.00 48.07 61 LYS H C 1
ATOM 5587 O O . LYS H 1 65 ? -11.404 -50.409 -11.700 1.00 42.95 61 LYS H O 1
ATOM 5593 N N . THR H 1 66 ? -10.926 -51.113 -9.603 1.00 42.21 62 THR H N 1
ATOM 5594 C CA . THR H 1 66 ? -12.302 -51.236 -9.157 1.00 43.51 62 THR H CA 1
ATOM 5595 C C . THR H 1 66 ? -12.528 -50.363 -7.922 1.00 53.51 62 THR H C 1
ATOM 5596 O O . THR H 1 66 ? -11.594 -50.037 -7.187 1.00 47.76 62 THR H O 1
ATOM 5600 N N . LYS H 1 67 ? -13.801 -50.046 -7.671 1.00 47.05 63 LYS H N 1
ATOM 5601 C CA . LYS H 1 67 ? -14.182 -49.201 -6.538 1.00 47.09 63 LYS H CA 1
ATOM 5602 C C . LYS H 1 67 ? -13.935 -49.870 -5.191 1.00 52.99 63 LYS H C 1
ATOM 5603 O O . LYS H 1 67 ? -13.565 -49.192 -4.231 1.00 50.32 63 LYS H O 1
ATOM 5609 N N . LYS H 1 68 ? -14.098 -51.183 -5.085 1.00 47.47 64 LYS H N 1
ATOM 5610 C CA . LYS H 1 68 ? -13.909 -51.873 -3.812 1.00 45.86 64 LYS H CA 1
ATOM 5611 C C . LYS H 1 68 ? -12.602 -52.639 -3.735 1.00 51.93 64 LYS H C 1
ATOM 5612 O O . LYS H 1 68 ? -12.325 -53.263 -2.702 1.00 51.22 64 LYS H O 1
ATOM 5618 N N . GLY H 1 69 ? -11.801 -52.650 -4.797 1.00 44.91 65 GLY H N 1
ATOM 5619 C CA . GLY H 1 69 ? -10.564 -53.424 -4.721 1.00 42.15 65 GLY H CA 1
ATOM 5620 C C . GLY H 1 69 ? -10.719 -54.923 -4.555 1.00 45.21 65 GLY H C 1
ATOM 5621 O O . GLY H 1 69 ? -9.768 -55.581 -4.173 1.00 46.65 65 GLY H O 1
ATOM 5622 N N . LEU H 1 70 ? -11.885 -55.508 -4.863 1.00 48.54 66 LEU H N 1
ATOM 5623 C CA . LEU H 1 70 ? -12.085 -56.939 -4.631 1.00 44.92 66 LEU H CA 1
ATOM 5624 C C . LEU H 1 70 ? -11.656 -57.834 -5.797 1.00 56.29 66 LEU H C 1
ATOM 5625 O O . LEU H 1 70 ? -11.619 -59.066 -5.646 1.00 50.61 66 LEU H O 1
ATOM 5630 N N . VAL H 1 71 ? -11.359 -57.269 -6.962 1.00 47.91 67 VAL H N 1
ATOM 5631 C CA . VAL H 1 71 ? -11.069 -58.062 -8.152 1.00 48.71 67 VAL H CA 1
ATOM 5632 C C . VAL H 1 71 ? -9.838 -57.456 -8.783 1.00 45.71 67 VAL H C 1
ATOM 5633 O O . VAL H 1 71 ? -9.795 -56.243 -9.005 1.00 48.56 67 VAL H O 1
ATOM 5637 N N . SER H 1 72 ? -8.866 -58.288 -9.107 1.00 45.44 68 SER H N 1
ATOM 5638 C CA . SER H 1 72 ? -7.667 -57.830 -9.783 1.00 53.72 68 SER H CA 1
ATOM 5639 C C . SER H 1 72 ? -7.472 -58.591 -11.109 1.00 51.38 68 SER H C 1
ATOM 5640 O O . SER H 1 72 ? -8.153 -59.571 -11.403 1.00 50.81 68 SER H O 1
ATOM 5643 N N . GLY H 1 73 ? -6.544 -58.099 -11.940 1.00 50.15 69 GLY H N 1
ATOM 5644 C CA . GLY H 1 73 ? -6.194 -58.704 -13.202 1.00 50.64 69 GLY H CA 1
ATOM 5645 C C . GLY H 1 73 ? -6.298 -57.678 -14.295 1.00 44.57 69 GLY H C 1
ATOM 5646 O O . GLY H 1 73 ? -6.287 -56.466 -14.042 1.00 44.99 69 GLY H O 1
ATOM 5647 N N . VAL H 1 74 ? -6.366 -58.150 -15.543 1.00 42.61 70 VAL H N 1
ATOM 5648 C CA . VAL H 1 74 ? -6.517 -57.216 -16.648 1.00 35.97 70 VAL H CA 1
ATOM 5649 C C . VAL H 1 74 ? -7.819 -57.534 -17.385 1.00 35.84 70 VAL H C 1
ATOM 5650 O O . VAL H 1 74 ? -8.305 -58.663 -17.385 1.00 37.02 70 VAL H O 1
ATOM 5654 N N . ILE H 1 75 ? -8.345 -56.525 -18.051 1.00 35.25 71 ILE H N 1
ATOM 5655 C CA . ILE H 1 75 ? -9.503 -56.675 -18.923 1.00 32.65 71 ILE H CA 1
ATOM 5656 C C . ILE H 1 75 ? -8.984 -57.028 -20.319 1.00 38.39 71 ILE H C 1
ATOM 5657 O O . ILE H 1 75 ? -8.214 -56.255 -20.908 1.00 36.44 71 ILE H O 1
ATOM 5662 N N . ASP H 1 76 ? -9.395 -58.181 -20.858 1.00 36.99 72 ASP H N 1
ATOM 5663 C CA . ASP H 1 76 ? -8.978 -58.584 -22.202 1.00 35.61 72 ASP H CA 1
ATOM 5664 C C . ASP H 1 76 ? -9.977 -57.941 -23.161 1.00 37.61 72 ASP H C 1
ATOM 5665 O O . ASP H 1 76 ? -11.071 -58.481 -23.391 1.00 40.78 72 ASP H O 1
ATOM 5670 N N . THR H 1 77 ? -9.612 -56.795 -23.746 1.00 33.21 73 THR H N 1
ATOM 5671 C CA . THR H 1 77 ? -10.634 -56.069 -24.508 1.00 32.86 73 THR H CA 1
ATOM 5672 C C . THR H 1 77 ? -10.943 -56.671 -25.887 1.00 37.02 73 THR H C 1
ATOM 5673 O O . THR H 1 77 ? -11.870 -56.194 -26.553 1.00 32.55 73 THR H O 1
ATOM 5677 N N . VAL H 1 78 ? -10.214 -57.695 -26.332 1.00 32.29 74 VAL H N 1
ATOM 5678 C CA . VAL H 1 78 ? -10.538 -58.346 -27.623 1.00 33.53 74 VAL H CA 1
ATOM 5679 C C . VAL H 1 78 ? -11.749 -59.295 -27.498 1.00 34.67 74 VAL H C 1
ATOM 5680 O O . VAL H 1 78 ? -12.461 -59.539 -28.481 1.00 30.64 74 VAL H O 1
ATOM 5684 N N . GLN H 1 79 ? -11.948 -59.915 -26.345 1.00 30.89 75 GLN H N 1
ATOM 5685 C CA . GLN H 1 79 ? -12.860 -61.071 -26.261 1.00 29.82 75 GLN H CA 1
ATOM 5686 C C . GLN H 1 79 ? -14.275 -60.704 -25.788 1.00 31.33 75 GLN H C 1
ATOM 5687 O O . GLN H 1 79 ? -14.820 -61.290 -24.846 1.00 32.10 75 GLN H O 1
ATOM 5693 N N . ILE H 1 80 ? -14.908 -59.814 -26.535 1.00 30.28 76 ILE H N 1
ATOM 5694 C CA . ILE H 1 80 ? -16.266 -59.376 -26.239 1.00 28.30 76 ILE H CA 1
ATOM 5695 C C . ILE H 1 80 ? -17.214 -60.566 -26.404 1.00 33.63 76 ILE H C 1
ATOM 5696 O O . ILE H 1 80 ? -16.996 -61.461 -27.247 1.00 30.50 76 ILE H O 1
ATOM 5701 N N . ARG H 1 81 ? -18.253 -60.613 -25.557 1.00 30.27 77 ARG H N 1
ATOM 5702 C CA . ARG H 1 81 ? -19.213 -61.711 -25.605 1.00 30.05 77 ARG H CA 1
ATOM 5703 C C . ARG H 1 81 ? -20.565 -61.302 -25.046 1.00 34.20 77 ARG H C 1
ATOM 5704 O O . ARG H 1 81 ? -20.628 -60.675 -23.986 1.00 33.75 77 ARG H O 1
ATOM 5712 N N . ALA H 1 82 ? -21.640 -61.707 -25.731 1.00 33.92 78 ALA H N 1
ATOM 5713 C CA . ALA H 1 82 ? -23.011 -61.480 -25.257 1.00 32.38 78 ALA H CA 1
ATOM 5714 C C . ALA H 1 82 ? -23.469 -62.716 -24.495 1.00 37.17 78 ALA H C 1
ATOM 5715 O O . ALA H 1 82 ? -23.421 -63.824 -25.030 1.00 33.03 78 ALA H O 1
ATOM 5717 N N . LEU H 1 83 ? -23.901 -62.540 -23.231 1.00 32.64 79 LEU H N 1
ATOM 5718 C CA . LEU H 1 83 ? -24.280 -63.675 -22.391 1.00 30.74 79 LEU H CA 1
ATOM 5719 C C . LEU H 1 83 ? -25.690 -63.449 -21.850 1.00 33.25 79 LEU H C 1
ATOM 5720 O O . LEU H 1 83 ? -26.013 -62.339 -21.457 1.00 30.40 79 LEU H O 1
ATOM 5725 N N . ASP H 1 84 ? -26.508 -64.496 -21.830 1.00 30.92 80 ASP H N 1
ATOM 5726 C CA . ASP H 1 84 ? -27.896 -64.387 -21.350 1.00 32.75 80 ASP H CA 1
ATOM 5727 C C . ASP H 1 84 ? -27.887 -64.541 -19.828 1.00 29.90 80 ASP H C 1
ATOM 5728 O O . ASP H 1 84 ? -27.570 -65.613 -19.336 1.00 33.22 80 ASP H O 1
ATOM 5733 N N . LEU H 1 85 ? -28.221 -63.492 -19.083 1.00 29.87 81 LEU H N 1
ATOM 5734 C CA . LEU H 1 85 ? -28.222 -63.653 -17.620 1.00 35.84 81 LEU H CA 1
ATOM 5735 C C . LEU H 1 85 ? -29.332 -64.575 -17.126 1.00 39.65 81 LEU H C 1
ATOM 5736 O O . LEU H 1 85 ? -29.238 -65.058 -15.996 1.00 39.28 81 LEU H O 1
ATOM 5741 N N . LYS H 1 86 ? -30.353 -64.861 -17.941 1.00 37.33 82 LYS H N 1
ATOM 5742 C CA . LYS H 1 86 ? -31.332 -65.873 -17.516 1.00 39.04 82 LYS H CA 1
ATOM 5743 C C . LYS H 1 86 ? -30.784 -67.288 -17.617 1.00 45.38 82 LYS H C 1
ATOM 5744 O O . LYS H 1 86 ? -31.391 -68.199 -17.063 1.00 40.96 82 LYS H O 1
ATOM 5750 N N . ALA H 1 87 ? -29.641 -67.510 -18.291 1.00 35.21 83 ALA H N 1
ATOM 5751 C CA . ALA H 1 87 ? -29.190 -68.865 -18.606 1.00 35.62 83 ALA H CA 1
ATOM 5752 C C . ALA H 1 87 ? -27.980 -69.304 -17.784 1.00 33.25 83 ALA H C 1
ATOM 5753 O O . ALA H 1 87 ? -27.570 -70.474 -17.868 1.00 35.83 83 ALA H O 1
ATOM 5755 N N . ARG H 1 88 ? -27.362 -68.397 -17.015 1.00 34.77 84 ARG H N 1
ATOM 5756 C CA . ARG H 1 88 ? -26.063 -68.680 -16.409 1.00 33.67 84 ARG H CA 1
ATOM 5757 C C . ARG H 1 88 ? -26.035 -68.129 -15.000 1.00 29.89 84 ARG H C 1
ATOM 5758 O O . ARG H 1 88 ? -26.544 -67.030 -14.774 1.00 33.00 84 ARG H O 1
ATOM 5766 N N . GLN H 1 89 ? -25.379 -68.848 -14.098 1.00 33.60 85 GLN H N 1
ATOM 5767 C CA . GLN H 1 89 ? -25.109 -68.305 -12.759 1.00 38.90 85 GLN H CA 1
ATOM 5768 C C . GLN H 1 89 ? -24.333 -67.004 -12.858 1.00 40.85 85 GLN H C 1
ATOM 5769 O O . GLN H 1 89 ? -23.330 -66.912 -13.573 1.00 37.48 85 GLN H O 1
ATOM 5775 N N . TYR H 1 90 ? -24.760 -65.996 -12.117 1.00 35.78 86 TYR H N 1
ATOM 5776 C CA . TYR H 1 90 ? -23.908 -64.813 -12.056 1.00 36.54 86 TYR H CA 1
ATOM 5777 C C . TYR H 1 90 ? -24.051 -64.154 -10.693 1.00 41.82 86 TYR H C 1
ATOM 5778 O O . TYR H 1 90 ? -25.076 -64.298 -10.029 1.00 37.89 86 TYR H O 1
ATOM 5787 N N . ASN H 1 91 ? -23.056 -63.358 -10.313 1.00 37.07 87 ASN H N 1
ATOM 5788 C CA . ASN H 1 91 ? -23.163 -62.606 -9.053 1.00 45.11 87 ASN H CA 1
ATOM 5789 C C . ASN H 1 91 ? -22.343 -61.313 -9.129 1.00 40.62 87 ASN H C 1
ATOM 5790 O O . ASN H 1 91 ? -21.196 -61.348 -9.556 1.00 36.47 87 ASN H O 1
ATOM 5795 N N . TYR H 1 92 ? -22.960 -60.176 -8.825 1.00 39.03 88 TYR H N 1
ATOM 5796 C CA . TYR H 1 92 ? -22.235 -58.916 -8.674 1.00 40.28 88 TYR H CA 1
ATOM 5797 C C . TYR H 1 92 ? -21.083 -59.051 -7.682 1.00 45.30 88 TYR H C 1
ATOM 5798 O O . TYR H 1 92 ? -21.234 -59.656 -6.619 1.00 44.72 88 TYR H O 1
ATOM 5807 N N . LYS H 1 93 ? -19.928 -58.463 -8.009 1.00 40.58 89 LYS H N 1
ATOM 5808 C CA . LYS H 1 93 ? -18.839 -58.475 -7.034 1.00 45.68 89 LYS H CA 1
ATOM 5809 C C . LYS H 1 93 ? -18.214 -57.098 -6.820 1.00 49.61 89 LYS H C 1
ATOM 5810 O O . LYS H 1 93 ? -17.820 -56.763 -5.702 1.00 48.44 89 LYS H O 1
ATOM 5816 N N . ASP H 1 94 ? -18.116 -56.282 -7.857 1.00 40.37 90 ASP H N 1
ATOM 5817 C CA . ASP H 1 94 ? -17.404 -55.015 -7.756 1.00 42.99 90 ASP H CA 1
ATOM 5818 C C . ASP H 1 94 ? -17.866 -54.180 -8.925 1.00 43.46 90 ASP H C 1
ATOM 5819 O O . ASP H 1 94 ? -18.770 -54.576 -9.671 1.00 41.41 90 ASP H O 1
ATOM 5824 N N . GLU H 1 95 ? -17.235 -53.032 -9.113 1.00 39.28 91 GLU H N 1
ATOM 5825 C CA . GLU H 1 95 ? -17.530 -52.245 -10.297 1.00 41.93 91 GLU H CA 1
ATOM 5826 C C . GLU H 1 95 ? -16.328 -51.388 -10.630 1.00 45.02 91 GLU H C 1
ATOM 5827 O O . GLU H 1 95 ? -15.474 -51.109 -9.778 1.00 43.45 91 GLU H O 1
ATOM 5833 N N . LEU H 1 96 ? -16.304 -50.940 -11.879 1.00 38.77 92 LEU H N 1
ATOM 5834 C CA . LEU H 1 96 ? -15.125 -50.270 -12.397 1.00 46.02 92 LEU H CA 1
ATOM 5835 C C . LEU H 1 96 ? -15.009 -48.871 -11.806 1.00 40.31 92 LEU H C 1
ATOM 5836 O O . LEU H 1 96 ? -16.014 -48.152 -11.689 1.00 40.18 92 LEU H O 1
ATOM 5841 N N . GLN H 1 97 ? -13.762 -48.445 -11.529 1.00 40.09 93 GLN H N 1
ATOM 5842 C CA . GLN H 1 97 ? -13.536 -47.047 -11.167 1.00 50.25 93 GLN H CA 1
ATOM 5843 C C . GLN H 1 97 ? -14.029 -46.138 -12.273 1.00 52.83 93 GLN H C 1
ATOM 5844 O O . GLN H 1 97 ? -13.844 -46.428 -13.465 1.00 48.37 93 GLN H O 1
ATOM 5850 N N . ASP H 1 98 ? -14.654 -45.026 -11.862 1.00 47.91 94 ASP H N 1
ATOM 5851 C CA . ASP H 1 98 ? -15.184 -44.048 -12.806 1.00 47.77 94 ASP H CA 1
ATOM 5852 C C . ASP H 1 98 ? -14.132 -43.564 -13.785 1.00 48.99 94 ASP H C 1
ATOM 5853 O O . ASP H 1 98 ? -14.451 -43.266 -14.939 1.00 47.37 94 ASP H O 1
ATOM 5858 N N . ASN H 1 99 ? -12.882 -43.470 -13.352 1.00 47.77 95 ASN H N 1
ATOM 5859 C CA . ASN H 1 99 ? -11.868 -42.862 -14.200 1.00 54.23 95 ASN H CA 1
ATOM 5860 C C . ASN H 1 99 ? -11.421 -43.774 -15.338 1.00 55.41 95 ASN H C 1
ATOM 5861 O O . ASN H 1 99 ? -10.770 -43.274 -16.262 1.00 55.06 95 ASN H O 1
ATOM 5866 N N . LEU H 1 100 ? -11.770 -45.082 -15.308 1.00 46.89 96 LEU H N 1
ATOM 5867 C CA . LEU H 1 100 ? -11.454 -46.024 -16.389 1.00 46.27 96 LEU H CA 1
ATOM 5868 C C . LEU H 1 100 ? -12.582 -46.179 -17.410 1.00 46.47 96 LEU H C 1
ATOM 5869 O O . LEU H 1 100 ? -12.353 -46.798 -18.454 1.00 46.60 96 LEU H O 1
ATOM 5874 N N . LYS H 1 101 ? -13.781 -45.628 -17.148 1.00 44.57 97 LYS H N 1
ATOM 5875 C CA . LYS H 1 101 ? -14.961 -45.961 -17.949 1.00 42.10 97 LYS H CA 1
ATOM 5876 C C . LYS H 1 101 ? -14.815 -45.469 -19.380 1.00 48.06 97 LYS H C 1
ATOM 5877 O O . LYS H 1 101 ? -15.058 -46.230 -20.324 1.00 41.65 97 LYS H O 1
ATOM 5883 N N . ASN H 1 102 ? -14.423 -44.194 -19.567 1.00 43.11 98 ASN H N 1
ATOM 5884 C CA . ASN H 1 102 ? -14.250 -43.666 -20.922 1.00 49.29 98 ASN H CA 1
ATOM 5885 C C . ASN H 1 102 ? -13.188 -44.436 -21.703 1.00 41.57 98 ASN H C 1
ATOM 5886 O O . ASN H 1 102 ? -13.340 -44.643 -22.916 1.00 42.14 98 ASN H O 1
ATOM 5891 N N . ASP H 1 103 ? -12.109 -44.855 -21.029 1.00 40.77 99 ASP H N 1
ATOM 5892 C CA . ASP H 1 103 ? -11.058 -45.650 -21.655 1.00 40.70 99 ASP H CA 1
ATOM 5893 C C . ASP H 1 103 ? -11.589 -46.969 -22.215 1.00 46.71 99 ASP H C 1
ATOM 5894 O O . ASP H 1 103 ? -11.102 -47.445 -23.248 1.00 40.32 99 ASP H O 1
ATOM 5899 N N . ILE H 1 104 ? -12.484 -47.637 -21.483 1.00 41.73 100 ILE H N 1
ATOM 5900 C CA . ILE H 1 104 ? -13.048 -48.906 -21.983 1.00 37.50 100 ILE H CA 1
ATOM 5901 C C . ILE H 1 104 ? -13.837 -48.659 -23.251 1.00 34.16 100 ILE H C 1
ATOM 5902 O O . ILE H 1 104 ? -13.687 -49.377 -24.253 1.00 37.43 100 ILE H O 1
ATOM 5907 N N . LEU H 1 105 ? -14.719 -47.660 -23.224 1.00 33.85 101 LEU H N 1
ATOM 5908 C CA . LEU H 1 105 ? -15.569 -47.437 -24.387 1.00 41.03 101 LEU H CA 1
ATOM 5909 C C . LEU H 1 105 ? -14.760 -46.959 -25.585 1.00 38.59 101 LEU H C 1
ATOM 5910 O O . LEU H 1 105 ? -15.099 -47.270 -26.734 1.00 36.52 101 LEU H O 1
ATOM 5915 N N . LYS H 1 106 ? -13.717 -46.174 -25.327 1.00 35.57 102 LYS H N 1
ATOM 5916 C CA . LYS H 1 106 ? -12.806 -45.756 -26.381 1.00 41.19 102 LYS H CA 1
ATOM 5917 C C . LYS H 1 106 ? -12.088 -46.958 -26.974 1.00 38.01 102 LYS H C 1
ATOM 5918 O O . LYS H 1 106 ? -11.860 -47.018 -28.187 1.00 37.56 102 LYS H O 1
ATOM 5924 N N . ALA H 1 107 ? -11.663 -47.895 -26.121 1.00 34.80 103 ALA H N 1
ATOM 5925 C CA . ALA H 1 107 ? -11.027 -49.113 -26.604 1.00 39.82 103 ALA H CA 1
ATOM 5926 C C . ALA H 1 107 ? -11.973 -49.895 -27.516 1.00 44.90 103 ALA H C 1
ATOM 5927 O O . ALA H 1 107 ? -11.598 -50.298 -28.627 1.00 38.21 103 ALA H O 1
ATOM 5929 N N . ILE H 1 108 ? -13.222 -50.098 -27.073 1.00 36.45 104 ILE H N 1
ATOM 5930 C CA . ILE H 1 108 ? -14.185 -50.844 -27.885 1.00 35.92 104 ILE H CA 1
ATOM 5931 C C . ILE H 1 108 ? -14.404 -50.145 -29.218 1.00 36.47 104 ILE H C 1
ATOM 5932 O O . ILE H 1 108 ? -14.469 -50.796 -30.270 1.00 37.95 104 ILE H O 1
ATOM 5937 N N . LYS H 1 109 ? -14.545 -48.809 -29.196 1.00 36.03 105 LYS H N 1
ATOM 5938 C CA . LYS H 1 109 ? -14.772 -48.082 -30.451 1.00 40.22 105 LYS H CA 1
ATOM 5939 C C . LYS H 1 109 ? -13.629 -48.263 -31.445 1.00 36.54 105 LYS H C 1
ATOM 5940 O O . LYS H 1 109 ? -13.878 -48.247 -32.664 1.00 38.00 105 LYS H O 1
ATOM 5946 N N . THR H 1 110 ? -12.384 -48.455 -30.963 1.00 38.09 106 THR H N 1
ATOM 5947 C CA . THR H 1 110 ? -11.281 -48.544 -31.926 1.00 42.38 106 THR H CA 1
ATOM 5948 C C . THR H 1 110 ? -11.343 -49.829 -32.702 1.00 45.11 106 THR H C 1
ATOM 5949 O O . THR H 1 110 ? -10.873 -49.870 -33.845 1.00 46.36 106 THR H O 1
ATOM 5953 N N . TYR H 1 111 ? -11.958 -50.887 -32.128 1.00 35.04 107 TYR H N 1
ATOM 5954 C CA . TYR H 1 111 ? -12.116 -52.131 -32.868 1.00 35.27 107 TYR H CA 1
ATOM 5955 C C . TYR H 1 111 ? -13.232 -52.051 -33.872 1.00 35.45 107 TYR H C 1
ATOM 5956 O O . TYR H 1 111 ? -13.230 -52.858 -34.816 1.00 35.99 107 TYR H O 1
ATOM 5965 N N . LEU H 1 112 ? -14.224 -51.151 -33.654 1.00 33.20 108 LEU H N 1
ATOM 5966 C CA . LEU H 1 112 ? -15.411 -51.084 -34.498 1.00 34.19 108 LEU H CA 1
ATOM 5967 C C . LEU H 1 112 ? -15.293 -50.035 -35.606 1.00 41.05 108 LEU H C 1
ATOM 5968 O O . LEU H 1 112 ? -16.047 -50.091 -36.576 1.00 38.18 108 LEU H O 1
ATOM 5973 N N . LYS H 1 113 ? -14.436 -49.051 -35.431 1.00 38.57 109 LYS H N 1
ATOM 5974 C CA . LYS H 1 113 ? -14.383 -47.914 -36.330 1.00 37.75 109 LYS H CA 1
ATOM 5975 C C . LYS H 1 113 ? -14.096 -48.384 -37.757 1.00 34.05 109 LYS H C 1
ATOM 5976 O O . LYS H 1 113 ? -13.085 -49.056 -37.985 1.00 38.94 109 LYS H O 1
ATOM 5982 N N . PRO H 1 114 ? -14.919 -48.032 -38.730 1.00 36.10 110 PRO H N 1
ATOM 5983 C CA . PRO H 1 114 ? -14.674 -48.487 -40.100 1.00 40.18 110 PRO H CA 1
ATOM 5984 C C . PRO H 1 114 ? -13.477 -47.754 -40.717 1.00 49.38 110 PRO H C 1
ATOM 5985 O O . PRO H 1 114 ? -13.079 -46.665 -40.296 1.00 38.11 110 PRO H O 1
ATOM 5989 N N . THR H 1 115 ? -12.877 -48.395 -41.698 1.00 47.19 111 THR H N 1
ATOM 5990 C CA . THR H 1 115 ? -11.799 -47.811 -42.477 1.00 53.86 111 THR H CA 1
ATOM 5991 C C . THR H 1 115 ? -12.094 -47.954 -43.970 1.00 59.62 111 THR H C 1
ATOM 5992 O O . THR H 1 115 ? -12.899 -48.793 -44.408 1.00 48.55 111 THR H O 1
ATOM 5996 N N . LEU H 1 116 ? -11.437 -47.103 -44.753 1.00 48.07 112 LEU H N 1
ATOM 5997 C CA . LEU H 1 116 ? -11.545 -47.196 -46.189 1.00 47.40 112 LEU H CA 1
ATOM 5998 C C . LEU H 1 116 ? -11.191 -48.648 -46.641 1.00 47.40 112 LEU H C 1
ATOM 5999 O O . LEU H 1 116 ? -12.063 -49.276 -47.278 1.00 47.00 112 LEU H O 1
ATOM 6004 N N . LYS I 2 1 ? -37.082 -42.364 -39.640 1.00 77.11 58 LYS I N 1
ATOM 6005 C CA . LYS I 2 1 ? -36.533 -42.405 -38.261 1.00 76.82 58 LYS I CA 1
ATOM 6006 C C . LYS I 2 1 ? -35.191 -43.130 -38.345 1.00 73.50 58 LYS I C 1
ATOM 6007 O O . LYS I 2 1 ? -35.112 -44.038 -39.120 1.00 71.01 58 LYS I O 1
ATOM 6013 N N . SER I 2 2 ? -34.169 -42.703 -37.617 1.00 56.96 59 SER I N 1
ATOM 6014 C CA . SER I 2 2 ? -32.869 -43.415 -37.644 1.00 56.76 59 SER I CA 1
ATOM 6015 C C . SER I 2 2 ? -32.952 -44.731 -36.863 1.00 54.35 59 SER I C 1
ATOM 6016 O O . SER I 2 2 ? -33.793 -44.839 -36.004 1.00 50.07 59 SER I O 1
ATOM 6019 N N . ILE I 2 3 ? -32.058 -45.674 -37.137 1.00 48.28 60 ILE I N 1
ATOM 6020 C CA . ILE I 2 3 ? -32.067 -46.967 -36.403 1.00 47.48 60 ILE I CA 1
ATOM 6021 C C . ILE I 2 3 ? -31.818 -46.732 -34.915 1.00 43.26 60 ILE I C 1
ATOM 6022 O O . ILE I 2 3 ? -32.427 -47.414 -34.150 1.00 38.40 60 ILE I O 1
ATOM 6027 N N . GLU I 2 4 ? -30.951 -45.799 -34.549 1.00 41.87 61 GLU I N 1
ATOM 6028 C CA . GLU I 2 4 ? -30.701 -45.509 -33.120 1.00 46.09 61 GLU I CA 1
ATOM 6029 C C . GLU I 2 4 ? -31.989 -45.040 -32.457 1.00 44.23 61 GLU I C 1
ATOM 6030 O O . GLU I 2 4 ? -32.234 -45.447 -31.361 1.00 41.43 61 GLU I O 1
ATOM 6036 N N . ASP I 2 5 ? -32.732 -44.169 -33.117 1.00 41.11 62 ASP I N 1
ATOM 6037 C CA . ASP I 2 5 ? -34.001 -43.653 -32.562 1.00 45.91 62 ASP I CA 1
ATOM 6038 C C . ASP I 2 5 ? -35.025 -44.781 -32.419 1.00 48.66 62 ASP I C 1
ATOM 6039 O O . ASP I 2 5 ? -35.660 -44.838 -31.399 1.00 43.35 62 ASP I O 1
ATOM 6044 N N . ARG I 2 6 ? -35.124 -45.645 -33.415 1.00 39.55 63 ARG I N 1
ATOM 6045 C CA . ARG I 2 6 ? -36.088 -46.761 -33.374 1.00 43.50 63 ARG I CA 1
ATOM 6046 C C . ARG I 2 6 ? -35.736 -47.696 -32.221 1.00 41.48 63 ARG I C 1
ATOM 6047 O O . ARG I 2 6 ? -36.623 -48.087 -31.511 1.00 39.43 63 ARG I O 1
ATOM 6055 N N . ILE I 2 7 ? -34.461 -48.012 -32.059 1.00 40.99 64 ILE I N 1
ATOM 6056 C CA . ILE I 2 7 ? -34.043 -48.934 -31.014 1.00 41.48 64 ILE I CA 1
ATOM 6057 C C . ILE I 2 7 ? -34.272 -48.320 -29.641 1.00 41.70 64 ILE I C 1
ATOM 6058 O O . ILE I 2 7 ? -34.739 -48.990 -28.707 1.00 35.91 64 ILE I O 1
ATOM 6063 N N . LYS I 2 8 ? -33.891 -47.055 -29.471 1.00 36.45 65 LYS I N 1
ATOM 6064 C CA . LYS I 2 8 ? -34.125 -46.412 -28.178 1.00 46.22 65 LYS I CA 1
ATOM 6065 C C . LYS I 2 8 ? -35.620 -46.319 -27.869 1.00 38.17 65 LYS I C 1
ATOM 6066 O O . LYS I 2 8 ? -36.052 -46.597 -26.745 1.00 40.86 65 LYS I O 1
ATOM 6072 N N . ASN I 2 9 ? -36.408 -45.893 -28.840 1.00 39.42 66 ASN I N 1
ATOM 6073 C CA . ASN I 2 9 ? -37.848 -45.768 -28.613 1.00 42.35 66 ASN I CA 1
ATOM 6074 C C . ASN I 2 9 ? -38.480 -47.131 -28.350 1.00 42.54 66 ASN I C 1
ATOM 6075 O O . ASN I 2 9 ? -39.418 -47.237 -27.550 1.00 40.86 66 ASN I O 1
ATOM 6080 N N . PHE I 2 10 ? -37.960 -48.189 -28.993 1.00 36.91 67 PHE I N 1
ATOM 6081 C CA . PHE I 2 10 ? -38.460 -49.541 -28.751 1.00 35.20 67 PHE I CA 1
ATOM 6082 C C . PHE I 2 10 ? -38.248 -49.935 -27.300 1.00 43.62 67 PHE I C 1
ATOM 6083 O O . PHE I 2 10 ? -39.194 -50.361 -26.614 1.00 39.69 67 PHE I O 1
ATOM 6091 N N . PHE I 2 11 ? -37.003 -49.811 -26.809 1.00 36.25 68 PHE I N 1
ATOM 6092 C CA . PHE I 2 11 ? -36.734 -50.209 -25.425 1.00 34.89 68 PHE I CA 1
ATOM 6093 C C . PHE I 2 11 ? -37.416 -49.265 -24.427 1.00 40.17 68 PHE I C 1
ATOM 6094 O O . PHE I 2 11 ? -37.906 -49.713 -23.380 1.00 38.99 68 PHE I O 1
ATOM 6102 N N . GLN I 2 12 ? -37.457 -47.959 -24.730 1.00 32.83 69 GLN I N 1
ATOM 6103 C CA . GLN I 2 12 ? -38.067 -47.016 -23.781 1.00 45.30 69 GLN I CA 1
ATOM 6104 C C . GLN I 2 12 ? -39.590 -47.202 -23.654 1.00 46.40 69 GLN I C 1
ATOM 6105 O O . GLN I 2 12 ? -40.159 -46.878 -22.610 1.00 41.86 69 GLN I O 1
ATOM 6111 N N . SER I 2 13 ? -40.256 -47.713 -24.688 1.00 37.69 70 SER I N 1
ATOM 6112 C CA . SER I 2 13 ? -41.681 -48.053 -24.620 1.00 41.07 70 SER I CA 1
ATOM 6113 C C . SER I 2 13 ? -41.955 -49.314 -23.792 1.00 41.10 70 SER I C 1
ATOM 6114 O O . SER I 2 13 ? -43.117 -49.621 -23.527 1.00 41.70 70 SER I O 1
ATOM 6117 N N . GLY I 2 14 ? -40.928 -50.043 -23.370 1.00 40.72 71 GLY I N 1
ATOM 6118 C CA . GLY I 2 14 ? -41.120 -51.322 -22.733 1.00 39.88 71 GLY I CA 1
ATOM 6119 C C . GLY I 2 14 ? -40.922 -52.524 -23.634 1.00 42.07 71 GLY I C 1
ATOM 6120 O O . GLY I 2 14 ? -41.167 -53.654 -23.190 1.00 41.43 71 GLY I O 1
ATOM 6121 N N . GLY I 2 15 ? -40.507 -52.327 -24.886 1.00 38.10 72 GLY I N 1
ATOM 6122 C CA . GLY I 2 15 ? -40.250 -53.458 -25.750 1.00 37.06 72 GLY I CA 1
ATOM 6123 C C . GLY I 2 15 ? -39.166 -54.356 -25.187 1.00 36.24 72 GLY I C 1
ATOM 6124 O O . GLY I 2 15 ? -38.230 -53.889 -24.534 1.00 37.50 72 GLY I O 1
ATOM 6125 N N . LYS I 2 16 ? -39.307 -55.675 -25.436 1.00 33.36 73 LYS I N 1
ATOM 6126 C CA . LYS I 2 16 ? -38.383 -56.673 -24.901 1.00 39.07 73 LYS I CA 1
ATOM 6127 C C . LYS I 2 16 ? -37.810 -57.543 -26.017 1.00 39.98 73 LYS I C 1
ATOM 6128 O O . LYS I 2 16 ? -38.534 -58.010 -26.888 1.00 36.81 73 LYS I O 1
ATOM 6134 N N . TYR I 2 17 ? -36.507 -57.805 -25.942 1.00 37.10 74 TYR I N 1
ATOM 6135 C CA . TYR I 2 17 ? -35.862 -58.847 -26.740 1.00 34.11 74 TYR I CA 1
ATOM 6136 C C . TYR I 2 17 ? -35.888 -60.134 -25.924 1.00 31.05 74 TYR I C 1
ATOM 6137 O O . TYR I 2 17 ? -35.449 -60.135 -24.764 1.00 34.54 74 TYR I O 1
ATOM 6146 N N . THR I 2 18 ? -36.424 -61.228 -26.492 1.00 32.62 75 THR I N 1
ATOM 6147 C CA . THR I 2 18 ? -36.585 -62.453 -25.712 1.00 41.48 75 THR I CA 1
ATOM 6148 C C . THR I 2 18 ? -35.913 -63.691 -26.323 1.00 42.81 75 THR I C 1
ATOM 6149 O O . THR I 2 18 ? -36.328 -64.804 -26.059 1.00 52.01 75 THR I O 1
ATOM 6153 N N . GLU I 2 19 ? -34.794 -63.570 -27.015 1.00 42.15 76 GLU I N 1
ATOM 6154 C CA . GLU I 2 19 ? -34.225 -64.768 -27.633 1.00 36.16 76 GLU I CA 1
ATOM 6155 C C . GLU I 2 19 ? -33.294 -65.484 -26.666 1.00 33.02 76 GLU I C 1
ATOM 6156 O O . GLU I 2 19 ? -32.772 -64.887 -25.731 1.00 36.32 76 GLU I O 1
ATOM 6162 N N . LEU I 2 20 ? -33.129 -66.785 -26.851 1.00 33.51 77 LEU I N 1
ATOM 6163 C CA . LEU I 2 20 ? -32.034 -67.419 -26.138 1.00 32.99 77 LEU I CA 1
ATOM 6164 C C . LEU I 2 20 ? -30.682 -67.105 -26.818 1.00 38.04 77 LEU I C 1
ATOM 6165 O O . LEU I 2 20 ? -30.645 -66.558 -27.927 1.00 32.79 77 LEU I O 1
ATOM 6170 N N . GLU I 2 21 ? -29.584 -67.493 -26.154 1.00 31.25 78 GLU I N 1
ATOM 6171 C CA . GLU I 2 21 ? -28.236 -67.402 -26.738 1.00 35.90 78 GLU I CA 1
ATOM 6172 C C . GLU I 2 21 ? -28.197 -68.197 -28.039 1.00 39.30 78 GLU I C 1
ATOM 6173 O O . GLU I 2 21 ? -28.756 -69.281 -28.117 1.00 30.23 78 GLU I O 1
ATOM 6179 N N . VAL I 2 22 ? -27.529 -67.670 -29.065 1.00 32.27 79 VAL I N 1
ATOM 6180 C CA . VAL I 2 22 ? -27.388 -68.434 -30.311 1.00 31.50 79 VAL I CA 1
ATOM 6181 C C . VAL I 2 22 ? -26.383 -69.554 -30.078 1.00 34.59 79 VAL I C 1
ATOM 6182 O O . VAL I 2 22 ? -25.716 -69.591 -29.046 1.00 32.73 79 VAL I O 1
ATOM 6186 N N . ASP I 2 23 ? -26.249 -70.455 -31.050 1.00 33.93 80 ASP I N 1
ATOM 6187 C CA . ASP I 2 23 ? -25.603 -71.752 -30.875 1.00 34.07 80 ASP I CA 1
ATOM 6188 C C . ASP I 2 23 ? -24.079 -71.706 -31.118 1.00 35.03 80 ASP I C 1
ATOM 6189 O O . ASP I 2 23 ? -23.528 -72.376 -31.960 1.00 38.39 80 ASP I O 1
ATOM 6194 N N . TRP I 2 24 ? -23.399 -70.850 -30.370 1.00 34.04 81 TRP I N 1
ATOM 6195 C CA . TRP I 2 24 ? -21.937 -70.684 -30.253 1.00 33.39 81 TRP I CA 1
ATOM 6196 C C . TRP I 2 24 ? -21.387 -70.719 -28.837 1.00 38.49 81 TRP I C 1
ATOM 6197 O O . TRP I 2 24 ? -20.476 -69.969 -28.498 1.00 33.29 81 TRP I O 1
ATOM 6208 N N . GLU I 2 25 ? -21.838 -71.670 -28.031 1.00 33.44 82 GLU I N 1
ATOM 6209 C CA . GLU I 2 25 ? -21.392 -71.812 -26.643 1.00 39.83 82 GLU I CA 1
ATOM 6210 C C . GLU I 2 25 ? -19.952 -72.254 -26.498 1.00 39.68 82 GLU I C 1
ATOM 6211 O O . GLU I 2 25 ? -19.345 -71.995 -25.441 1.00 36.21 82 GLU I O 1
ATOM 6217 N N . GLU I 2 26 ? -19.420 -73.038 -27.444 1.00 30.14 83 GLU I N 1
ATOM 6218 C CA . GLU I 2 26 ? -18.122 -73.657 -27.166 1.00 35.53 83 GLU I CA 1
ATOM 6219 C C . GLU I 2 26 ? -16.989 -72.637 -27.357 1.00 38.18 83 GLU I C 1
ATOM 6220 O O . GLU I 2 26 ? -17.044 -71.777 -28.247 1.00 34.37 83 GLU I O 1
ATOM 6226 N N . ARG I 2 27 ? -15.952 -72.745 -26.531 1.00 34.19 84 ARG I N 1
ATOM 6227 C CA . ARG I 2 27 ? -14.738 -71.930 -26.648 1.00 33.68 84 ARG I CA 1
ATOM 6228 C C . ARG I 2 27 ? -13.581 -72.822 -27.074 1.00 37.17 84 ARG I C 1
ATOM 6229 O O . ARG I 2 27 ? -13.404 -73.897 -26.502 1.00 39.07 84 ARG I O 1
ATOM 6237 N N . VAL I 2 28 ? -12.833 -72.423 -28.120 1.00 36.00 85 VAL I N 1
ATOM 6238 C CA . VAL I 2 28 ? -11.650 -73.165 -28.560 1.00 36.65 85 VAL I CA 1
ATOM 6239 C C . VAL I 2 28 ? -10.449 -72.227 -28.699 1.00 34.65 85 VAL I C 1
ATOM 6240 O O . VAL I 2 28 ? -10.582 -71.008 -28.723 1.00 31.93 85 VAL I O 1
ATOM 6244 N N . GLY I 2 29 ? -9.262 -72.826 -28.869 1.00 31.99 86 GLY I N 1
ATOM 6245 C CA . GLY I 2 29 ? -8.091 -71.994 -29.166 1.00 32.17 86 GLY I CA 1
ATOM 6246 C C . GLY I 2 29 ? -7.810 -70.963 -28.072 1.00 34.54 86 GLY I C 1
ATOM 6247 O O . GLY I 2 29 ? -7.740 -71.281 -26.884 1.00 32.35 86 GLY I O 1
ATOM 6248 N N . ARG I 2 30 ? -7.649 -69.705 -28.465 1.00 32.47 87 ARG I N 1
ATOM 6249 C CA . ARG I 2 30 ? -7.328 -68.652 -27.499 1.00 37.29 87 ARG I CA 1
ATOM 6250 C C . ARG I 2 30 ? -8.565 -68.038 -26.831 1.00 37.89 87 ARG I C 1
ATOM 6251 O O . ARG I 2 30 ? -8.415 -67.126 -26.021 1.00 33.46 87 ARG I O 1
ATOM 6259 N N . GLU I 2 31 ? -9.767 -68.525 -27.141 1.00 34.68 88 GLU I N 1
ATOM 6260 C CA . GLU I 2 31 ? -10.996 -67.923 -26.627 1.00 32.72 88 GLU I CA 1
ATOM 6261 C C . GLU I 2 31 ? -11.150 -68.217 -25.141 1.00 32.63 88 GLU I C 1
ATOM 6262 O O . GLU I 2 31 ? -11.006 -69.374 -24.702 1.00 35.15 88 GLU I O 1
ATOM 6268 N N . ILE I 2 32 ? -11.482 -67.179 -24.397 1.00 34.45 89 ILE I N 1
ATOM 6269 C CA . ILE I 2 32 ? -11.872 -67.252 -22.979 1.00 45.01 89 ILE I CA 1
ATOM 6270 C C . ILE I 2 32 ? -13.163 -66.433 -22.890 1.00 51.26 89 ILE I C 1
ATOM 6271 O O . ILE I 2 32 ? -13.888 -66.537 -21.902 1.00 55.72 89 ILE I O 1
#

Radius of gyration: 29.45 Å; Cα contacts (8 Å, |Δi|>4): 1655; chains: 9; bounding box: 83×69×71 Å

Solvent-accessible surface area: 34862 Å² total; per-residue (Å²): 156,7,90,19,7,2,0,0,76,0,12,6,38,51,105,114,77,175,155,134,108,16,59,111,26,1,0,0,0,0,9,57,132,12,11,87,60,21,57,6,0,1,0,0,10,10,23,138,42,46,101,143,25,28,0,7,13,81,12,87,10,99,124,64,97,14,96,10,4,0,1,0,5,0,0,5,3,0,1,20,111,39,8,126,76,97,69,76,0,27,0,54,86,96,15,29,41,46,0,8,56,0,0,91,11,3,5,148,79,120,168,150,10,89,20,9,2,0,0,56,1,11,6,17,24,58,199,70,73,149,139,132,78,56,125,13,0,0,0,0,2,4,55,23,4,9,79,4,6,60,1,0,4,3,0,7,10,47,128,81,25,94,63,98,72,26,15,31,74,9,81,9,92,151,63,108,9,87,6,1,0,21,0,11,14,1,9,2,0,7,18,156,47,16,137,32,78,87,87,0,32,0,53,91,93,14,55,101,71,0,16,136,19,0,100,83,24,5,92,11,59,25,186,41,13,49,63,92,0,81,77,43,18,143,98,46,16,110,3,102,34,143,34,32,75,6,35,29,71,19,60,92,12,71,164,6,66,21,13,0,0,0,66,0,13,4,36,51,101,89,76,175,155,130,108,17,59,110,26,1,0,0,0,0,0,44,104,4,7,71,33,12,47,0,0,1,0,0,10,9,24,142,39,46,95,139,25,51,0,12,13,83,11,89,9,100,119,63,97,12,98,9,5,0,1,0,4,0,0,6,2,0,2,19,105,37,8,126,83,78,71,75,0,25,0,56,34,82,14,26,50,51,0,18,72,0,1,72,11,2,0,136,75,121,151,138,104,109,7,100,22,9,2,0,0,58,0,21,6,4,17,81,206,41,106,170,99,139,66,62,72,23,0,0,0,0,1,4,52,24,4,10,82,4,4,63,1,0,4,2,0,6,10,27,100,60,50,22,92,24,82,34,20,36,106,11,89,10,90,109,65,109,10,85,7,2,0,0,3,0,10,2,13,2,0,7,15,153,47,16,138,25,80,81,88,0,24,0,51,91,98,15,54,108,71,0,14,135,19,0,73,78,10,0,143,36,90,89,26,49,68,167,0,77,87,42,16,142,94,47,19,111,2,100,32,144,36,32,72,6,40,14,52,20,62,72,12,66,66,118,6,53,18,6,1,0,0,72,0,12,6,37,53,103,86,76,174,157,136,108,18,59,112,27,1,0,0,0,0,8,28,117,11,0,56,35,12,35,0,0,1,0,0,11,9,24,139,40,46,101,142,25,44,0,10,14,85,11,92,10,98,127,64,99,14,95,9,5,0,1,0,4,0,0,5,3,0,2,7,146,35,9,132,78,94,76,78,0,26,0,53,87,94,18,29,37,47,0,6,68,0,0,101,4,3,1,146,68,117,159,144,92,108,9,91,21,9,2,0,0,57,1,21,4,5,17,76,210,47,106,166,113,142,61,62,70,24,0,0,0,0,1,3,55,27,4,10,84,3,5,62,2,0,4,2,0,7,9,25,99,60,44,21,88,22,87,29,21,36,102,10,89,8,101,119,62,97,11,85,6,3,0,1,0,3,10,2,12,3,1,6,18,156,46,16,136,29,81,66,82,0,28,0,53,90,97,13,54,113,67,0,17,129,16,0,81,75,30,7,88,11,48,26,163,48,8,49,66,90,0,68,71,44,14,141,96,42,16,108,2,106,32,143,34,31,74,7,39,17,53,19,60,76,12,68

Organism: Staphylococcus aureus (NCBI:txid1280)

B-factor: mean 45.31, std 12.15, range [25.3, 114.47]

Nearest PDB structures (foldseek):
  7ewj-assembly1_C  TM=1.026E+00  e=4.253E-04  Staphylococcus aureus
  7ewj-assembly1_B  TM=9.894E-01  e=6.713E-20  Staphylococcus aureus
  5cr2-assembly2_C  TM=8.412E-01  e=2.796E-07  Escherichia coli K-12
  1m1f-assembly1_A  TM=8.289E-01  e=3.724E-07  Escherichia coli
  7d28-assembly2_C  TM=8.351E-01  e=6.605E-07  Deinococcus radiodurans